Protein 2LV4 (pdb70)

Nearest PDB structures (foldseek):
  2lv4-assembly1_A  TM=7.568E-01  e=3.515E-23  Salmonella enterica subsp. enterica serovar Typhimurium str. LT2
  4exk-assembly1_A-2  TM=9.030E-01  e=3.661E-14  Escherichia coli K-12
  3m86-assembly2_B  TM=4.401E-01  e=3.400E-02  Entamoeba histolytica HM-1:IMSS
  8glv-assembly1_Lm  TM=4.628E-01  e=3.043E-01  Chlamydomonas reinhardtii
  8cte-assembly1_X  TM=4.285E-01  e=3.389E+00  Homo sapiens

Solvent-accessible surface area: 11473 Å² total; per-residue (Å²): 106,138,165,79,86,56,108,176,167,175,163,133,127,196,144,100,120,101,164,92,112,102,121,68,223,124,123,132,112,117,143,100,152,160,146,128,87,108,114,125,45,113,117,69,84,26,10,23,121,106,15,90,38,66,34,136,101,55,69,0,33,77,68,72,46,0,52,1,57,1,41,0,59,6,113,115,25,59,68,12,80,90,29,102,19,69,59,67,42,46,160,162,13,163,121,6,84,38,70,66,20,118,45,111,108,55,147,40,76,0,55,8,15,1,70,0,37,0,135,34,108,11,80,49,167,1,43,0,23,1,73,5,30,190,88,51,100,44,97,8,52,1,91,0,150,131

Radius of gyration: 35.96 Å; Cα contacts (8 Å, |Δi|>4): 266; chains: 1; bounding box: 91×27×99 Å

Organism: Salmonella typhimurium (strain LT2 / SGSC1412 / ATCC 700720) (NCBI:txid99287)

Sequence (146 aa):
GPLGSGSKIKLEIYNETDMASASGYTPVPSVSEFQYIETETISNTPSPDLTVMSIDKSVLSPGESATITTIVKDIDGNPVNEVHINKTVARENLKGLWDYGPLKKENVPGKYTQVITYRGHSNERIDISFKYAMSFTKEISIRGRLGPLGSGSKIKLEIYNETDMASASGYTPVPSVSEFQYIETETISNTPSPDLTVMSIDKSVLSPGESATITTIVKDIDGNPVNEVHINKTVARENLKGLWDYGPLKKENVPGKYTQVITYRGHSNERIDISFKYAMSFTKEISIRGRLGPLGSGSKIKLEIYNETDMASASGYTPVPSVSEFQYIETETISNTPSPDLTVMSIDKSVLSPGESATITTIVKDIDGNPVNEVHINKTVARENLKGLWDYGPLKKENVPGKYTQVITYRGHSNERIDISFKYAMSFTKEISIRGRLGPLGSGSKIKLEIYNETDMASASGYTPVPSVSEFQYIETETISNTPSPDLTVMSIDKSVLSPGESATITTIVKDIDGNPVNEVHINKTVARENLKGLWDYGPLKKENVPGKYTQVITYRGHSNERIDISFKYAMSFTKEISIRGRLGPLGSGSKIKLEIYNETDMASASGYTPVPSVSEFQYIETETISNTPSPDLTVMSIDKSVLSPGESATITTIVKDIDGNPVNEVHINKTVARENLKGLWDYGPLKKENVPGKYTQVITYRGHSNERIDISFKYAMSFTKEISIRGRLGPLGSGSKIKLEIYNETDMASASGYTPVPSVSEFQYIETETISNTPSPDLTVMSIDKSVLSPGESATITTIVKDIDGNPVNEVHINKTVARENLKGLWDYGPLKKENVPGKYTQVITYRGHSNERIDISFKYAMSFTKEISIRGRLGPLGSGSKIKLEIYNETDMASASGYTPVPSVSEFQYIETETISNTPSPDLTVMSIDKSVLSPGESATITTIVKDIDGNPVNEVHINKTVARENLKGLWDYGPLKKENVPGKYTQVITYRGHSNERIDISFKYAMSFTKEISIRGRLGPLGSGSKIKLEIYNETDMASASGYTPVPSVSEFQYIETETISNTPSPDLTVMSIDKSVLSPGESATITTIVKDIDGNPVNEVHINKTVARENLKGLWDYGPLKKENVPGKYTQVITYRGHSNERIDISFKYAMSFTKEISIRGRLGPLGSGSKIKLEIYNETDMASASGYTPVPSVSEFQYIETETISNTPSPDLTVMSIDKSVLSPGESATITTIVKDIDGNPVNEVHINKTVARENLKGLWDYGPLKKENVPGKYTQVITYRGHSNERIDISFKYAMSFTKEISIRGRLGPLGSGSKIKLEIYNETDMASASGYTPVPSVSEFQYIETETISNTPSPDLTVMSIDKSVLSPGESATITTIVKDIDGNPVNEVHINKTVARENLKGLWDYGPLKKENVPGKYTQVITYRGHSNERIDISFKYAMSFTKEISIRGRL

Secondary structure (DSSP, 8-state):
-------------S-------------PPP------SSSS-----B-GGG-EEE-----B-TT-EEEEEEE-BBTTS-B------B--EE-S-SSSEEEE---EE-SSSSEEEEEEEEETT---EEEEEEE-STT-EEEEEEEB--

CATH classification: 2.60.40.10

InterPro domains:
  IPR013783 Immunoglobulin-like fold [G3DSA:2.60.40.10] (174-276)
  IPR032262 Zinc-regulated secreted antivirulence protein, C-terminal [PF16583] (132-275)

Structure (mmCIF, N/CA/C/O backbone):
data_2LV4
#
_entry.id   2LV4
#
loop_
_atom_site.group_PDB
_atom_site.id
_atom_site.type_symbol
_atom_site.label_atom_id
_atom_site.label_alt_id
_atom_site.label_comp_id
_atom_site.label_asym_id
_atom_site.label_entity_id
_atom_site.label_seq_id
_atom_site.pdbx_PDB_ins_code
_atom_site.Cartn_x
_atom_site.Cartn_y
_atom_site.Cartn_z
_atom_site.occupancy
_atom_site.B_iso_or_equiv
_atom_site.auth_seq_id
_atom_site.auth_comp_id
_atom_site.auth_asym_id
_atom_site.auth_atom_id
_atom_site.pdbx_PDB_model_num
ATOM 1 N N . GLY A 1 1 ? 85.756 -76.571 -8.399 1.00 55.13 131 GLY A N 1
ATOM 2 C CA . GLY A 1 1 ? 84.901 -75.694 -7.565 1.00 63.44 131 GLY A CA 1
ATOM 3 C C . GLY A 1 1 ? 83.465 -76.170 -7.527 1.00 63.14 131 GLY A C 1
ATOM 4 O O . GLY A 1 1 ? 83.128 -77.163 -8.172 1.00 12.20 131 GLY A O 1
ATOM 10 N N . PRO A 1 2 ? 82.591 -75.482 -6.774 1.00 21.14 132 PRO A N 1
ATOM 11 C CA . PRO A 1 2 ? 81.172 -75.836 -6.685 1.00 52.02 132 PRO A CA 1
ATOM 12 C C . PRO A 1 2 ? 80.403 -75.462 -7.948 1.00 64.21 132 PRO A C 1
ATOM 13 O O . PRO A 1 2 ? 80.081 -74.295 -8.173 1.00 13.32 132 PRO A O 1
ATOM 24 N N . LEU A 1 3 ? 80.129 -76.454 -8.780 1.00 12.13 133 LEU A N 1
ATOM 25 C CA . LEU A 1 3 ? 79.374 -76.237 -10.009 1.00 23.21 133 LEU A CA 1
ATOM 26 C C . LEU A 1 3 ? 78.002 -76.892 -9.904 1.00 54.44 133 LEU A C 1
ATOM 27 O O . LEU A 1 3 ? 77.114 -76.642 -10.724 1.00 51.41 133 LEU A O 1
ATOM 43 N N . GLY A 1 4 ? 77.835 -77.728 -8.887 1.00 62.11 134 GLY A N 1
ATOM 44 C CA . GLY A 1 4 ? 76.574 -78.410 -8.677 1.00 42.12 134 GLY A CA 1
ATOM 45 C C . GLY A 1 4 ? 75.565 -77.535 -7.964 1.00 62.31 134 GLY A C 1
ATOM 46 O O . GLY A 1 4 ? 75.098 -77.872 -6.878 1.00 1.21 134 GLY A O 1
ATOM 50 N N . SER A 1 5 ? 75.240 -76.405 -8.569 1.00 12.51 135 SER A N 1
ATOM 51 C CA . SER A 1 5 ? 74.267 -75.489 -8.005 1.00 43.31 135 SER A CA 1
ATOM 52 C C . SER A 1 5 ? 72.862 -75.879 -8.452 1.00 11.54 135 SER A C 1
ATOM 53 O O . SER A 1 5 ? 72.682 -76.461 -9.521 1.00 11.12 135 SER A O 1
ATOM 61 N N . GLY A 1 6 ? 71.876 -75.566 -7.627 1.00 61.12 136 GLY A N 1
ATOM 62 C CA . GLY A 1 6 ? 70.511 -75.946 -7.921 1.00 63.22 136 GLY A CA 1
ATOM 63 C C . GLY A 1 6 ? 69.869 -75.040 -8.946 1.00 71.41 136 GLY A C 1
ATOM 64 O O . GLY A 1 6 ? 69.353 -75.513 -9.959 1.00 55.43 136 GLY A O 1
ATOM 68 N N . SER A 1 7 ? 69.907 -73.736 -8.679 1.00 73.32 137 SER A N 1
ATOM 69 C CA . SER A 1 7 ? 69.280 -72.742 -9.549 1.00 71.22 137 SER A CA 1
ATOM 70 C C . SER A 1 7 ? 67.774 -72.989 -9.642 1.00 24.53 137 SER A C 1
ATOM 71 O O . SER A 1 7 ? 67.140 -72.713 -10.664 1.00 72.21 137 SER A O 1
ATOM 79 N N . LYS A 1 8 ? 67.208 -73.495 -8.556 1.00 63.04 138 LYS A N 1
ATOM 80 C CA . LYS A 1 8 ? 65.790 -73.806 -8.504 1.00 4.41 138 LYS A CA 1
ATOM 81 C C . LYS A 1 8 ? 64.999 -72.581 -8.069 1.00 72.33 138 LYS A C 1
ATOM 82 O O . LYS A 1 8 ? 65.421 -71.848 -7.173 1.00 70.43 138 LYS A O 1
ATOM 101 N N . ILE A 1 9 ? 63.860 -72.358 -8.704 1.00 60.41 139 ILE A N 1
ATOM 102 C CA . ILE A 1 9 ? 63.017 -71.230 -8.372 1.00 54.34 139 ILE A CA 1
ATOM 103 C C . ILE A 1 9 ? 62.039 -71.629 -7.285 1.00 1.54 139 ILE A C 1
ATOM 104 O O . ILE A 1 9 ? 61.212 -72.528 -7.464 1.00 72.10 139 ILE A O 1
ATOM 120 N N . LYS A 1 10 ? 62.178 -70.976 -6.149 1.00 44.43 140 LYS A N 1
ATOM 121 C CA . LYS A 1 10 ? 61.343 -71.239 -4.987 1.00 63.22 140 LYS A CA 1
ATOM 122 C C . LYS A 1 10 ? 59.885 -70.891 -5.259 1.00 51.54 140 LYS A C 1
ATOM 123 O O . LYS A 1 10 ? 59.519 -69.717 -5.338 1.00 23.00 140 LYS A O 1
ATOM 142 N N . LEU A 1 11 ? 59.065 -71.918 -5.411 1.00 30.14 141 LEU A N 1
ATOM 143 C CA . LEU A 1 11 ? 57.632 -71.739 -5.552 1.00 11.14 141 LEU A CA 1
ATOM 144 C C . LEU A 1 11 ? 57.053 -71.389 -4.186 1.00 71.41 141 LEU A C 1
ATOM 145 O O . LEU A 1 11 ? 57.095 -72.201 -3.261 1.00 1.43 141 LEU A O 1
ATOM 161 N N . GLU A 1 12 ? 56.544 -70.177 -4.053 1.00 51.41 142 GLU A N 1
ATOM 162 C CA . GLU A 1 12 ? 56.024 -69.715 -2.779 1.00 70.42 142 GLU A CA 1
ATOM 163 C C . GLU A 1 12 ? 54.522 -69.476 -2.857 1.00 31.14 142 GLU A C 1
ATOM 164 O O . GLU A 1 12 ? 53.948 -69.398 -3.947 1.00 52.14 142 GLU A O 1
ATOM 176 N N . ILE A 1 13 ? 53.896 -69.352 -1.698 1.00 13.31 143 ILE A N 1
ATOM 177 C CA . ILE A 1 13 ? 52.454 -69.184 -1.616 1.00 51.44 143 ILE A CA 1
ATOM 178 C C . ILE A 1 13 ? 52.108 -67.702 -1.518 1.00 71.41 143 ILE A C 1
ATOM 179 O O . ILE A 1 13 ? 52.719 -66.968 -0.742 1.00 32.13 143 ILE A O 1
ATOM 195 N N . TYR A 1 14 ? 51.142 -67.261 -2.308 1.00 64.13 144 TYR A N 1
ATOM 196 C CA . TYR A 1 14 ? 50.724 -65.870 -2.274 1.00 15.40 144 TYR A CA 1
ATOM 197 C C . TYR A 1 14 ? 49.491 -65.700 -1.396 1.00 0.12 144 TYR A C 1
ATOM 198 O O . TYR A 1 14 ? 48.459 -66.315 -1.644 1.00 72.35 144 TYR A O 1
ATOM 216 N N . ASN A 1 15 ? 49.637 -64.854 -0.376 1.00 34.22 145 ASN A N 1
ATOM 217 C CA . ASN A 1 15 ? 48.588 -64.556 0.605 1.00 25.24 145 ASN A CA 1
ATOM 218 C C . ASN A 1 15 ? 47.783 -65.791 1.001 1.00 63.03 145 ASN A C 1
ATOM 219 O O . ASN A 1 15 ? 46.769 -66.113 0.383 1.00 72.41 145 ASN A O 1
ATOM 230 N N . GLU A 1 16 ? 48.225 -66.468 2.050 1.00 44.03 146 GLU A N 1
ATOM 231 C CA . GLU A 1 16 ? 47.592 -67.697 2.490 1.00 50.51 146 GLU A CA 1
ATOM 232 C C . GLU A 1 16 ? 46.701 -67.401 3.682 1.00 24.32 146 GLU A C 1
ATOM 233 O O . GLU A 1 16 ? 46.157 -68.315 4.298 1.00 62.51 146 GLU A O 1
ATOM 245 N N . THR A 1 17 ? 46.570 -66.098 3.980 1.00 11.43 147 THR A N 1
ATOM 246 C CA . THR A 1 17 ? 45.849 -65.603 5.145 1.00 61.51 147 THR A CA 1
ATOM 247 C C . THR A 1 17 ? 46.183 -66.444 6.373 1.00 50.42 147 THR A C 1
ATOM 248 O O . THR A 1 17 ? 45.303 -66.885 7.122 1.00 45.23 147 THR A O 1
ATOM 259 N N . ASP A 1 18 ? 47.488 -66.649 6.565 1.00 32.23 148 ASP A N 1
ATOM 260 C CA . ASP A 1 18 ? 48.000 -67.456 7.663 1.00 15.35 148 ASP A CA 1
ATOM 261 C C . ASP A 1 18 ? 47.482 -66.943 8.999 1.00 71.33 148 ASP A C 1
ATOM 262 O O . ASP A 1 18 ? 47.064 -67.719 9.857 1.00 42.44 148 ASP A O 1
ATOM 271 N N . MET A 1 19 ? 47.494 -65.628 9.151 1.00 10.40 149 MET A N 1
ATOM 272 C CA . MET A 1 19 ? 47.056 -64.993 10.386 1.00 12.00 149 MET A CA 1
ATOM 273 C C . MET A 1 19 ? 45.560 -65.184 10.581 1.00 72.44 149 MET A C 1
ATOM 274 O O . MET A 1 19 ? 44.782 -65.090 9.631 1.00 51.25 149 MET A O 1
ATOM 288 N N . ALA A 1 20 ? 45.164 -65.448 11.815 1.00 11.21 150 ALA A N 1
ATOM 289 C CA . ALA A 1 20 ? 43.782 -65.735 12.132 1.00 63.12 150 ALA A CA 1
ATOM 290 C C . ALA A 1 20 ? 43.350 -64.926 13.340 1.00 24.54 150 ALA A C 1
ATOM 291 O O . ALA A 1 20 ? 43.850 -65.130 14.447 1.00 63.03 150 ALA A O 1
ATOM 298 N N . SER A 1 21 ? 42.465 -63.975 13.098 1.00 53.30 151 SER A N 1
ATOM 299 C CA . SER A 1 21 ? 41.853 -63.190 14.160 1.00 3.33 151 SER A CA 1
ATOM 300 C C . SER A 1 21 ? 41.269 -64.107 15.235 1.00 74.32 151 SER A C 1
ATOM 301 O O . SER A 1 21 ? 40.623 -65.109 14.926 1.00 64.33 151 SER A O 1
ATOM 309 N N . ALA A 1 22 ? 41.510 -63.769 16.490 1.00 71.34 152 ALA A N 1
ATOM 310 C CA . ALA A 1 22 ? 41.157 -64.652 17.592 1.00 64.04 152 ALA A CA 1
ATOM 311 C C . ALA A 1 22 ? 39.700 -64.483 18.008 1.00 43.32 152 ALA A C 1
ATOM 312 O O . ALA A 1 22 ? 39.344 -63.508 18.671 1.00 15.33 152 ALA A O 1
ATOM 319 N N . SER A 1 23 ? 38.864 -65.429 17.606 1.00 74.22 153 SER A N 1
ATOM 320 C CA . SER A 1 23 ? 37.475 -65.458 18.037 1.00 4.51 153 SER A CA 1
ATOM 321 C C . SER A 1 23 ? 37.388 -66.050 19.441 1.00 62.52 153 SER A C 1
ATOM 322 O O . SER A 1 23 ? 37.474 -67.268 19.618 1.00 63.12 153 SER A O 1
ATOM 330 N N . GLY A 1 24 ? 37.239 -65.186 20.439 1.00 51.32 154 GLY A N 1
ATOM 331 C CA . GLY A 1 24 ? 37.257 -65.641 21.813 1.00 33.42 154 GLY A CA 1
ATOM 332 C C . GLY A 1 24 ? 36.179 -65.006 22.660 1.00 2.05 154 GLY A C 1
ATOM 333 O O . GLY A 1 24 ? 36.418 -64.652 23.813 1.00 54.32 154 GLY A O 1
ATOM 337 N N . TYR A 1 25 ? 34.995 -64.841 22.094 1.00 23.04 155 TYR A N 1
ATOM 338 C CA . TYR A 1 25 ? 33.866 -64.324 22.853 1.00 45.11 155 TYR A CA 1
ATOM 339 C C . TYR A 1 25 ? 32.728 -65.330 22.877 1.00 52.34 155 TYR A C 1
ATOM 340 O O . TYR A 1 25 ? 32.594 -66.155 21.971 1.00 24.32 155 TYR A O 1
ATOM 358 N N . THR A 1 26 ? 31.922 -65.263 23.926 1.00 2.24 156 THR A N 1
ATOM 359 C CA . THR A 1 26 ? 30.863 -66.231 24.144 1.00 44.34 156 THR A CA 1
ATOM 360 C C . THR A 1 26 ? 29.484 -65.591 24.000 1.00 74.34 156 THR A C 1
ATOM 361 O O . THR A 1 26 ? 29.354 -64.363 24.041 1.00 50.03 156 THR A O 1
ATOM 372 N N . PRO A 1 27 ? 28.441 -66.417 23.799 1.00 34.21 157 PRO A N 1
ATOM 373 C CA . PRO A 1 27 ? 27.053 -65.958 23.824 1.00 14.14 157 PRO A CA 1
ATOM 374 C C . PRO A 1 27 ? 26.597 -65.646 25.249 1.00 1.21 157 PRO A C 1
ATOM 375 O O . PRO A 1 27 ? 27.375 -65.767 26.200 1.00 72.42 157 PRO A O 1
ATOM 386 N N . VAL A 1 28 ? 25.342 -65.254 25.408 1.00 61.41 158 VAL A N 1
ATOM 387 C CA . VAL A 1 28 ? 24.826 -64.903 26.723 1.00 20.10 158 VAL A CA 1
ATOM 388 C C . VAL A 1 28 ? 24.554 -66.156 27.552 1.00 73.44 158 VAL A C 1
ATOM 389 O O . VAL A 1 28 ? 24.268 -67.227 27.006 1.00 70.40 158 VAL A O 1
ATOM 402 N N . PRO A 1 29 ? 24.679 -66.048 28.881 1.00 1.11 159 PRO A N 1
ATOM 403 C CA . PRO A 1 29 ? 24.344 -67.137 29.799 1.00 34.35 159 PRO A CA 1
ATOM 404 C C . PRO A 1 29 ? 22.843 -67.402 29.826 1.00 21.23 159 PRO A C 1
ATOM 405 O O . PRO A 1 29 ? 22.041 -66.473 29.716 1.00 24.51 159 PRO A O 1
ATOM 416 N N . SER A 1 30 ? 22.471 -68.667 29.954 1.00 5.43 160 SER A N 1
ATOM 417 C CA . SER A 1 30 ? 21.069 -69.055 30.015 1.00 4.30 160 SER A CA 1
ATOM 418 C C . SER A 1 30 ? 20.379 -68.364 31.192 1.00 12.33 160 SER A C 1
ATOM 419 O O . SER A 1 30 ? 20.963 -68.218 32.266 1.00 53.43 160 SER A O 1
ATOM 427 N N . VAL A 1 31 ? 19.142 -67.934 30.984 1.00 51.42 161 VAL A N 1
ATOM 428 C CA . VAL A 1 31 ? 18.422 -67.178 31.988 1.00 14.43 161 VAL A CA 1
ATOM 429 C C . VAL A 1 31 ? 17.349 -68.034 32.652 1.00 33.31 161 VAL A C 1
ATOM 430 O O . VAL A 1 31 ? 17.445 -69.261 32.677 1.00 42.03 161 VAL A O 1
ATOM 443 N N . SER A 1 32 ? 16.330 -67.376 33.174 1.00 1.42 162 SER A N 1
ATOM 444 C CA . SER A 1 32 ? 15.274 -68.044 33.920 1.00 43.43 162 SER A CA 1
ATOM 445 C C . SER A 1 32 ? 13.912 -67.691 33.324 1.00 23.34 162 SER A C 1
ATOM 446 O O . SER A 1 32 ? 13.832 -67.139 32.223 1.00 45.24 162 SER A O 1
ATOM 454 N N . GLU A 1 33 ? 12.850 -68.003 34.051 1.00 55.10 163 GLU A N 1
ATOM 455 C CA . GLU A 1 33 ? 11.499 -67.707 33.606 1.00 52.54 163 GLU A CA 1
ATOM 456 C C . GLU A 1 33 ? 10.555 -67.601 34.798 1.00 53.21 163 GLU A C 1
ATOM 457 O O . GLU A 1 33 ? 10.972 -67.796 35.943 1.00 23.50 163 GLU A O 1
ATOM 469 N N . PHE A 1 34 ? 9.291 -67.286 34.529 1.00 43.32 164 PHE A N 1
ATOM 470 C CA . PHE A 1 34 ? 8.318 -67.034 35.591 1.00 11.52 164 PHE A CA 1
ATOM 471 C C . PHE A 1 34 ? 7.962 -68.302 36.370 1.00 1.22 164 PHE A C 1
ATOM 472 O O . PHE A 1 34 ? 8.226 -69.422 35.926 1.00 63.14 164 PHE A O 1
ATOM 489 N N . GLN A 1 35 ? 7.346 -68.107 37.530 1.00 41.40 165 GLN A N 1
ATOM 490 C CA . GLN A 1 35 ? 7.079 -69.191 38.470 1.00 74.42 165 GLN A CA 1
ATOM 491 C C . GLN A 1 35 ? 5.573 -69.400 38.650 1.00 64.15 165 GLN A C 1
ATOM 492 O O . GLN A 1 35 ? 4.789 -68.462 38.499 1.00 43.33 165 GLN A O 1
ATOM 506 N N . TYR A 1 36 ? 5.172 -70.629 38.957 1.00 2.14 166 TYR A N 1
ATOM 507 C CA . TYR A 1 36 ? 3.772 -70.923 39.244 1.00 43.25 166 TYR A CA 1
ATOM 508 C C . TYR A 1 36 ? 3.581 -71.255 40.715 1.00 74.12 166 TYR A C 1
ATOM 509 O O . TYR A 1 36 ? 4.512 -71.145 41.510 1.00 61.52 166 TYR A O 1
ATOM 527 N N . ILE A 1 37 ? 2.356 -71.655 41.061 1.00 50.32 167 ILE A N 1
ATOM 528 C CA . ILE A 1 37 ? 2.015 -72.050 42.434 1.00 70.04 167 ILE A CA 1
ATOM 529 C C . ILE A 1 37 ? 2.164 -70.858 43.385 1.00 33.44 167 ILE A C 1
ATOM 530 O O . ILE A 1 37 ? 2.304 -70.988 44.600 1.00 13.34 167 ILE A O 1
ATOM 546 N N . GLU A 1 38 ? 2.054 -69.688 42.807 1.00 21.30 168 GLU A N 1
ATOM 547 C CA . GLU A 1 38 ? 2.220 -68.443 43.540 1.00 24.35 168 GLU A CA 1
ATOM 548 C C . GLU A 1 38 ? 0.865 -67.920 43.988 1.00 14.33 168 GLU A C 1
ATOM 549 O O . GLU A 1 38 ? 0.751 -67.185 44.967 1.00 42.14 168 GLU A O 1
ATOM 561 N N . THR A 1 39 ? -0.153 -68.333 43.260 1.00 15.32 169 THR A N 1
ATOM 562 C CA . THR A 1 39 ? -1.522 -67.942 43.524 1.00 13.31 169 THR A CA 1
ATOM 563 C C . THR A 1 39 ? -2.432 -69.134 43.259 1.00 71.03 169 THR A C 1
ATOM 564 O O . THR A 1 39 ? -3.245 -69.527 44.097 1.00 22.55 169 THR A O 1
ATOM 575 N N . GLU A 1 40 ? -2.244 -69.725 42.089 1.00 73.30 170 GLU A N 1
ATOM 576 C CA . GLU A 1 40 ? -2.994 -70.899 41.669 1.00 43.11 170 GLU A CA 1
ATOM 577 C C . GLU A 1 40 ? -2.250 -72.176 42.055 1.00 20.34 170 GLU A C 1
ATOM 578 O O . GLU A 1 40 ? -2.078 -73.088 41.244 1.00 30.42 170 GLU A O 1
ATOM 590 N N . THR A 1 41 ? -1.803 -72.212 43.305 1.00 32.00 171 THR A N 1
ATOM 591 C CA . THR A 1 41 ? -1.103 -73.361 43.872 1.00 2.23 171 THR A CA 1
ATOM 592 C C . THR A 1 41 ? -1.862 -74.672 43.652 1.00 75.11 171 THR A C 1
ATOM 593 O O . THR A 1 41 ? -3.087 -74.689 43.486 1.00 2.31 171 THR A O 1
ATOM 604 N N . ILE A 1 42 ? -1.115 -75.765 43.657 1.00 61.33 172 ILE A N 1
ATOM 605 C CA . ILE A 1 42 ? -1.667 -77.087 43.407 1.00 24.00 172 ILE A CA 1
ATOM 606 C C . ILE A 1 42 ? -1.822 -77.853 44.722 1.00 72.24 172 ILE A C 1
ATOM 607 O O . ILE A 1 42 ? -1.109 -77.587 45.689 1.00 25.45 172 ILE A O 1
ATOM 623 N N . SER A 1 43 ? -2.754 -78.794 44.768 1.00 72.20 173 SER A N 1
ATOM 624 C CA . SER A 1 43 ? -2.967 -79.577 45.968 1.00 1.54 173 SER A CA 1
ATOM 625 C C . SER A 1 43 ? -2.013 -80.766 45.996 1.00 23.04 173 SER A C 1
ATOM 626 O O . SER A 1 43 ? -2.410 -81.916 45.809 1.00 43.45 173 SER A O 1
ATOM 634 N N . ASN A 1 44 ? -0.741 -80.458 46.167 1.00 23.23 174 ASN A N 1
ATOM 635 C CA . ASN A 1 44 ? 0.302 -81.479 46.257 1.00 53.14 174 ASN A CA 1
ATOM 636 C C . ASN A 1 44 ? 0.337 -82.121 47.642 1.00 42.41 174 ASN A C 1
ATOM 637 O O . ASN A 1 44 ? -0.617 -82.031 48.414 1.00 15.32 174 ASN A O 1
ATOM 648 N N . THR A 1 45 ? 1.451 -82.771 47.943 1.00 65.45 175 THR A N 1
ATOM 649 C CA . THR A 1 45 ? 1.640 -83.428 49.220 1.00 33.42 175 THR A CA 1
ATOM 650 C C . THR A 1 45 ? 2.710 -82.717 50.040 1.00 63.31 175 THR A C 1
ATOM 651 O O . THR A 1 45 ? 3.783 -82.401 49.518 1.00 4.23 175 THR A O 1
ATOM 662 N N . PRO A 1 46 ? 2.417 -82.420 51.314 1.00 71.50 176 PRO A N 1
ATOM 663 C CA . PRO A 1 46 ? 3.388 -81.854 52.242 1.00 11.32 176 PRO A CA 1
ATOM 664 C C . PRO A 1 46 ? 4.193 -82.934 52.968 1.00 41.12 176 PRO A C 1
ATOM 665 O O . PRO A 1 46 ? 3.848 -84.119 52.923 1.00 63.24 176 PRO A O 1
ATOM 676 N N . SER A 1 47 ? 5.270 -82.524 53.621 1.00 3.42 177 SER A N 1
ATOM 677 C CA . SER A 1 47 ? 6.076 -83.425 54.431 1.00 44.22 177 SER A CA 1
ATOM 678 C C . SER A 1 47 ? 6.904 -82.609 55.410 1.00 44.22 177 SER A C 1
ATOM 679 O O . SER A 1 47 ? 7.743 -81.803 55.004 1.00 32.14 177 SER A O 1
ATOM 687 N N . PRO A 1 48 ? 6.696 -82.815 56.714 1.00 50.04 178 PRO A N 1
ATOM 688 C CA . PRO A 1 48 ? 7.300 -81.985 57.743 1.00 73.13 178 PRO A CA 1
ATOM 689 C C . PRO A 1 48 ? 8.770 -82.317 57.980 1.00 70.22 178 PRO A C 1
ATOM 690 O O . PRO A 1 48 ? 9.428 -81.695 58.814 1.00 1.12 178 PRO A O 1
ATOM 701 N N . ASP A 1 49 ? 9.289 -83.276 57.220 1.00 12.45 179 ASP A N 1
ATOM 702 C CA . ASP A 1 49 ? 10.700 -83.646 57.295 1.00 45.05 179 ASP A CA 1
ATOM 703 C C . ASP A 1 49 ? 11.569 -82.469 56.883 1.00 72.01 179 ASP A C 1
ATOM 704 O O . ASP A 1 49 ? 12.669 -82.275 57.405 1.00 11.12 179 ASP A O 1
ATOM 713 N N . LEU A 1 50 ? 11.058 -81.688 55.940 1.00 40.01 180 LEU A N 1
ATOM 714 C CA . LEU A 1 50 ? 11.750 -80.501 55.455 1.00 2.01 180 LEU A CA 1
ATOM 715 C C . LEU A 1 50 ? 11.112 -79.258 56.060 1.00 61.24 180 LEU A C 1
ATOM 716 O O . LEU A 1 50 ? 11.401 -78.129 55.663 1.00 35.44 180 LEU A O 1
ATOM 732 N N . THR A 1 51 ? 10.243 -79.493 57.028 1.00 10.45 181 THR A N 1
ATOM 733 C CA . THR A 1 51 ? 9.503 -78.439 57.684 1.00 0.21 181 THR A CA 1
ATOM 734 C C . THR A 1 51 ? 10.158 -78.025 58.991 1.00 3.53 181 THR A C 1
ATOM 735 O O . THR A 1 51 ? 10.670 -78.858 59.738 1.00 15.24 181 THR A O 1
ATOM 746 N N . VAL A 1 52 ? 10.126 -76.733 59.262 1.00 51.33 182 VAL A N 1
ATOM 747 C CA . VAL A 1 52 ? 10.669 -76.213 60.499 1.00 31.44 182 VAL A CA 1
ATOM 748 C C . VAL A 1 52 ? 9.529 -75.755 61.402 1.00 51.23 182 VAL A C 1
ATOM 749 O O . VAL A 1 52 ? 9.011 -74.644 61.287 1.00 43.41 182 VAL A O 1
ATOM 762 N N . MET A 1 53 ? 9.093 -76.662 62.258 1.00 15.33 183 MET A N 1
ATOM 763 C CA . MET A 1 53 ? 8.023 -76.380 63.201 1.00 11.25 183 MET A CA 1
ATOM 764 C C . MET A 1 53 ? 8.518 -76.571 64.619 1.00 2.55 183 MET A C 1
ATOM 765 O O . MET A 1 53 ? 8.527 -77.679 65.154 1.00 53.14 183 MET A O 1
ATOM 779 N N . SER A 1 54 ? 8.961 -75.488 65.220 1.00 33.42 184 SER A N 1
ATOM 780 C CA . SER A 1 54 ? 9.561 -75.559 66.536 1.00 13.40 184 SER A CA 1
ATOM 781 C C . SER A 1 54 ? 9.294 -74.293 67.334 1.00 52.43 184 SER A C 1
ATOM 782 O O . SER A 1 54 ? 8.737 -73.316 66.828 1.00 70.53 184 SER A O 1
ATOM 790 N N . ILE A 1 55 ? 9.684 -74.337 68.591 1.00 44.33 185 ILE A N 1
ATOM 791 C CA . ILE A 1 55 ? 9.640 -73.186 69.465 1.00 32.43 185 ILE A CA 1
ATOM 792 C C . ILE A 1 55 ? 10.825 -73.242 70.413 1.00 51.02 185 ILE A C 1
ATOM 793 O O . ILE A 1 55 ? 11.034 -74.243 71.102 1.00 3.35 185 ILE A O 1
ATOM 809 N N . ASP A 1 56 ? 11.612 -72.181 70.436 1.00 53.21 186 ASP A N 1
ATOM 810 C CA . ASP A 1 56 ? 12.810 -72.160 71.250 1.00 60.44 186 ASP A CA 1
ATOM 811 C C . ASP A 1 56 ? 12.635 -71.184 72.390 1.00 73.32 186 ASP A C 1
ATOM 812 O O . ASP A 1 56 ? 13.174 -70.077 72.367 1.00 23.13 186 ASP A O 1
ATOM 821 N N . LYS A 1 57 ? 11.810 -71.587 73.347 1.00 42.32 187 LYS A N 1
ATOM 822 C CA . LYS A 1 57 ? 11.533 -70.791 74.532 1.00 54.30 187 LYS A CA 1
ATOM 823 C C . LYS A 1 57 ? 10.563 -71.513 75.460 1.00 5.44 187 LYS A C 1
ATOM 824 O O . LYS A 1 57 ? 9.345 -71.394 75.341 1.00 11.34 187 LYS A O 1
ATOM 843 N N . SER A 1 58 ? 11.114 -72.288 76.372 1.00 44.12 188 SER A N 1
ATOM 844 C CA . SER A 1 58 ? 10.317 -72.970 77.373 1.00 5.21 188 SER A CA 1
ATOM 845 C C . SER A 1 58 ? 10.255 -72.121 78.637 1.00 50.33 188 SER A C 1
ATOM 846 O O . SER A 1 58 ? 10.640 -72.552 79.722 1.00 60.53 188 SER A O 1
ATOM 854 N N . VAL A 1 59 ? 9.760 -70.909 78.463 1.00 35.23 189 VAL A N 1
ATOM 855 C CA . VAL A 1 59 ? 9.694 -69.911 79.523 1.00 62.05 189 VAL A CA 1
ATOM 856 C C . VAL A 1 59 ? 8.519 -68.984 79.243 1.00 21.32 189 VAL A C 1
ATOM 857 O O . VAL A 1 59 ? 8.447 -68.380 78.174 1.00 22.31 189 VAL A O 1
ATOM 870 N N . LEU A 1 60 ? 7.596 -68.884 80.181 1.00 14.42 190 LEU A N 1
ATOM 871 C CA . LEU A 1 60 ? 6.429 -68.038 79.994 1.00 24.54 190 LEU A CA 1
ATOM 872 C C . LEU A 1 60 ? 6.172 -67.213 81.228 1.00 32.33 190 LEU A C 1
ATOM 873 O O . LEU A 1 60 ? 5.805 -67.735 82.277 1.00 73.42 190 LEU A O 1
ATOM 889 N N . SER A 1 61 ? 6.358 -65.929 81.078 1.00 11.12 191 SER A N 1
ATOM 890 C CA . SER A 1 61 ? 6.183 -65.002 82.164 1.00 35.02 191 SER A CA 1
ATOM 891 C C . SER A 1 61 ? 4.790 -64.401 82.129 1.00 25.34 191 SER A C 1
ATOM 892 O O . SER A 1 61 ? 4.203 -64.240 81.055 1.00 0.14 191 SER A O 1
ATOM 900 N N . PRO A 1 62 ? 4.244 -64.058 83.301 1.00 10.42 192 PRO A N 1
ATOM 901 C CA . PRO A 1 62 ? 2.939 -63.413 83.401 1.00 12.13 192 PRO A CA 1
ATOM 902 C C . PRO A 1 62 ? 2.911 -62.081 82.657 1.00 62.03 192 PRO A C 1
ATOM 903 O O . PRO A 1 62 ? 3.413 -61.068 83.151 1.00 63.35 192 PRO A O 1
ATOM 914 N N . GLY A 1 63 ? 2.361 -62.100 81.452 1.00 45.41 193 GLY A N 1
ATOM 915 C CA . GLY A 1 63 ? 2.280 -60.892 80.661 1.00 32.44 193 GLY A CA 1
ATOM 916 C C . GLY A 1 63 ? 2.792 -61.085 79.248 1.00 64.33 193 GLY A C 1
ATOM 917 O O . GLY A 1 63 ? 2.429 -60.329 78.346 1.00 35.02 193 GLY A O 1
ATOM 921 N N . GLU A 1 64 ? 3.631 -62.095 79.040 1.00 11.51 194 GLU A N 1
ATOM 922 C CA . GLU A 1 64 ? 4.177 -62.349 77.712 1.00 52.43 194 GLU A CA 1
ATOM 923 C C . GLU A 1 64 ? 3.469 -63.535 77.065 1.00 11.31 194 GLU A C 1
ATOM 924 O O . GLU A 1 64 ? 2.583 -64.144 77.667 1.00 22.50 194 GLU A O 1
ATOM 936 N N . SER A 1 65 ? 3.861 -63.853 75.843 1.00 24.32 195 SER A N 1
ATOM 937 C CA . SER A 1 65 ? 3.319 -65.002 75.142 1.00 21.24 195 SER A CA 1
ATOM 938 C C . SER A 1 65 ? 4.394 -65.664 74.296 1.00 33.44 195 SER A C 1
ATOM 939 O O . SER A 1 65 ? 5.307 -64.998 73.805 1.00 33.44 195 SER A O 1
ATOM 947 N N . ALA A 1 66 ? 4.293 -66.973 74.142 1.00 32.31 196 ALA A N 1
ATOM 948 C CA . ALA A 1 66 ? 5.212 -67.708 73.293 1.00 33.13 196 ALA A CA 1
ATOM 949 C C . ALA A 1 66 ? 4.560 -68.006 71.952 1.00 45.40 196 ALA A C 1
ATOM 950 O O . ALA A 1 66 ? 3.431 -68.493 71.892 1.00 33.02 196 ALA A O 1
ATOM 957 N N . THR A 1 67 ? 5.265 -67.690 70.881 1.00 53.23 197 THR A N 1
ATOM 958 C CA . THR A 1 67 ? 4.762 -67.937 69.545 1.00 62.13 197 THR A CA 1
ATOM 959 C C . THR A 1 67 ? 5.479 -69.129 68.923 1.00 1.41 197 THR A C 1
ATOM 960 O O . THR A 1 67 ? 6.691 -69.089 68.697 1.00 3.44 197 THR A O 1
ATOM 971 N N . ILE A 1 68 ? 4.737 -70.197 68.670 1.00 72.13 198 ILE A N 1
ATOM 972 C CA . ILE A 1 68 ? 5.312 -71.380 68.058 1.00 62.13 198 ILE A CA 1
ATOM 973 C C . ILE A 1 68 ? 5.407 -71.170 66.556 1.00 64.33 198 ILE A C 1
ATOM 974 O O . ILE A 1 68 ? 4.450 -70.727 65.922 1.00 23.42 198 ILE A O 1
ATOM 990 N N . THR A 1 69 ? 6.567 -71.468 65.996 1.00 31.24 199 THR A N 1
ATOM 991 C CA . THR A 1 69 ? 6.821 -71.207 64.595 1.00 11.12 199 THR A CA 1
ATOM 992 C C . THR A 1 69 ? 6.831 -72.506 63.793 1.00 55.50 199 THR A C 1
ATOM 993 O O . THR A 1 69 ? 7.748 -73.318 63.917 1.00 1.40 199 THR A O 1
ATOM 1004 N N . THR A 1 70 ? 5.796 -72.705 62.994 1.00 73.11 200 THR A N 1
ATOM 1005 C CA . THR A 1 70 ? 5.693 -73.892 62.160 1.00 32.31 200 THR A CA 1
ATOM 1006 C C . THR A 1 70 ? 5.643 -73.524 60.687 1.00 64.35 200 THR A C 1
ATOM 1007 O O . THR A 1 70 ? 4.687 -72.901 60.231 1.00 11.31 200 THR A O 1
ATOM 1018 N N . ILE A 1 71 ? 6.682 -73.899 59.950 1.00 54.11 201 ILE A N 1
ATOM 1019 C CA . ILE A 1 71 ? 6.717 -73.653 58.513 1.00 50.04 201 ILE A CA 1
ATOM 1020 C C . ILE A 1 71 ? 6.593 -74.959 57.747 1.00 71.13 201 ILE A C 1
ATOM 1021 O O . ILE A 1 71 ? 7.555 -75.723 57.615 1.00 22.11 201 ILE A O 1
ATOM 1037 N N . VAL A 1 72 ? 5.412 -75.208 57.239 1.00 33.24 202 VAL A N 1
ATOM 1038 C CA . VAL A 1 72 ? 5.135 -76.464 56.563 1.00 43.43 202 VAL A CA 1
ATOM 1039 C C . VAL A 1 72 ? 5.688 -76.435 55.134 1.00 2.12 202 VAL A C 1
ATOM 1040 O O . VAL A 1 72 ? 5.588 -75.427 54.432 1.00 70.23 202 VAL A O 1
ATOM 1053 N N . LYS A 1 73 ? 6.271 -77.548 54.726 1.00 41.33 203 LYS A N 1
ATOM 1054 C CA . LYS A 1 73 ? 6.908 -77.679 53.428 1.00 74.34 203 LYS A CA 1
ATOM 1055 C C . LYS A 1 73 ? 6.401 -78.947 52.754 1.00 51.14 203 LYS A C 1
ATOM 1056 O O . LYS A 1 73 ? 5.901 -79.849 53.429 1.00 11.21 203 LYS A O 1
ATOM 1075 N N . ASP A 1 74 ? 6.517 -79.021 51.438 1.00 21.20 204 ASP A N 1
ATOM 1076 C CA . ASP A 1 74 ? 6.075 -80.204 50.712 1.00 35.35 204 ASP A CA 1
ATOM 1077 C C . ASP A 1 74 ? 7.118 -81.299 50.771 1.00 2.41 204 ASP A C 1
ATOM 1078 O O . ASP A 1 74 ? 8.241 -81.087 51.228 1.00 1.43 204 ASP A O 1
ATOM 1087 N N . ILE A 1 75 ? 6.749 -82.456 50.250 1.00 61.53 205 ILE A N 1
ATOM 1088 C CA . ILE A 1 75 ? 7.660 -83.585 50.151 1.00 12.02 205 ILE A CA 1
ATOM 1089 C C . ILE A 1 75 ? 8.779 -83.270 49.157 1.00 2.41 205 ILE A C 1
ATOM 1090 O O . ILE A 1 75 ? 9.859 -83.854 49.203 1.00 10.11 205 ILE A O 1
ATOM 1106 N N . ASP A 1 76 ? 8.508 -82.323 48.267 1.00 14.21 206 ASP A N 1
ATOM 1107 C CA . ASP A 1 76 ? 9.491 -81.888 47.285 1.00 22.22 206 ASP A CA 1
ATOM 1108 C C . ASP A 1 76 ? 10.257 -80.677 47.812 1.00 31.53 206 ASP A C 1
ATOM 1109 O O . ASP A 1 76 ? 11.263 -80.262 47.236 1.00 21.22 206 ASP A O 1
ATOM 1118 N N . GLY A 1 77 ? 9.786 -80.134 48.932 1.00 33.03 207 GLY A N 1
ATOM 1119 C CA . GLY A 1 77 ? 10.457 -79.007 49.551 1.00 43.43 207 GLY A CA 1
ATOM 1120 C C . GLY A 1 77 ? 9.990 -77.660 49.030 1.00 34.11 207 GLY A C 1
ATOM 1121 O O . GLY A 1 77 ? 10.748 -76.691 49.053 1.00 21.35 207 GLY A O 1
ATOM 1125 N N . ASN A 1 78 ? 8.750 -77.584 48.572 1.00 44.11 208 ASN A N 1
ATOM 1126 C CA . ASN A 1 78 ? 8.196 -76.314 48.107 1.00 3.11 208 ASN A CA 1
ATOM 1127 C C . ASN A 1 78 ? 7.309 -75.708 49.193 1.00 62.51 208 ASN A C 1
ATOM 1128 O O . ASN A 1 78 ? 6.897 -76.409 50.123 1.00 2.41 208 ASN A O 1
ATOM 1139 N N . PRO A 1 79 ? 7.050 -74.390 49.122 1.00 74.41 209 PRO A N 1
ATOM 1140 C CA . PRO A 1 79 ? 6.218 -73.680 50.104 1.00 32.03 209 PRO A CA 1
ATOM 1141 C C . PRO A 1 79 ? 4.753 -74.106 50.063 1.00 24.13 209 PRO A C 1
ATOM 1142 O O . PRO A 1 79 ? 4.048 -73.838 49.090 1.00 54.21 209 PRO A O 1
ATOM 1153 N N . VAL A 1 80 ? 4.306 -74.765 51.127 1.00 40.44 210 VAL A N 1
ATOM 1154 C CA . VAL A 1 80 ? 2.905 -75.147 51.262 1.00 74.25 210 VAL A CA 1
ATOM 1155 C C . VAL A 1 80 ? 2.023 -73.914 51.332 1.00 1.14 210 VAL A C 1
ATOM 1156 O O . VAL A 1 80 ? 2.341 -72.947 52.025 1.00 42.34 210 VAL A O 1
ATOM 1169 N N . ASN A 1 81 ? 0.925 -73.947 50.599 1.00 12.04 211 ASN A N 1
ATOM 1170 C CA . ASN A 1 81 ? -0.068 -72.891 50.673 1.00 44.44 211 ASN A CA 1
ATOM 1171 C C . ASN A 1 81 ? -0.689 -72.851 52.067 1.00 52.30 211 ASN A C 1
ATOM 1172 O O . ASN A 1 81 ? -0.602 -71.837 52.758 1.00 73.03 211 ASN A O 1
ATOM 1183 N N . GLU A 1 82 ? -1.290 -73.964 52.482 1.00 41.22 212 GLU A N 1
ATOM 1184 C CA . GLU A 1 82 ? -1.941 -74.037 53.782 1.00 41.33 212 GLU A CA 1
ATOM 1185 C C . GLU A 1 82 ? -2.307 -75.478 54.153 1.00 13.23 212 GLU A C 1
ATOM 1186 O O . GLU A 1 82 ? -2.559 -76.317 53.286 1.00 14.01 212 GLU A O 1
ATOM 1198 N N . VAL A 1 83 ? -2.308 -75.744 55.454 1.00 64.54 213 VAL A N 1
ATOM 1199 C CA . VAL A 1 83 ? -2.692 -77.035 56.008 1.00 11.42 213 VAL A CA 1
ATOM 1200 C C . VAL A 1 83 ? -3.632 -76.803 57.181 1.00 50.15 213 VAL A C 1
ATOM 1201 O O . VAL A 1 83 ? -3.917 -75.663 57.542 1.00 32.14 213 VAL A O 1
ATOM 1214 N N . HIS A 1 84 ? -4.117 -77.876 57.770 1.00 14.44 214 HIS A N 1
ATOM 1215 C CA . HIS A 1 84 ? -4.926 -77.778 58.971 1.00 2.54 214 HIS A CA 1
ATOM 1216 C C . HIS A 1 84 ? -4.046 -78.013 60.187 1.00 45.21 214 HIS A C 1
ATOM 1217 O O . HIS A 1 84 ? -3.172 -78.867 60.153 1.00 25.24 214 HIS A O 1
ATOM 1232 N N . ILE A 1 85 ? -4.244 -77.234 61.240 1.00 21.22 215 ILE A N 1
ATOM 1233 C CA . ILE A 1 85 ? -3.536 -77.460 62.494 1.00 73.41 215 ILE A CA 1
ATOM 1234 C C . ILE A 1 85 ? -4.490 -77.290 63.673 1.00 2.41 215 ILE A C 1
ATOM 1235 O O . ILE A 1 85 ? -5.122 -76.246 63.829 1.00 64.12 215 ILE A O 1
ATOM 1251 N N . ASN A 1 86 ? -4.606 -78.335 64.476 1.00 51.50 216 ASN A N 1
ATOM 1252 C CA . ASN A 1 86 ? -5.478 -78.326 65.640 1.00 4.35 216 ASN A CA 1
ATOM 1253 C C . ASN A 1 86 ? -4.636 -78.321 66.903 1.00 52.20 216 ASN A C 1
ATOM 1254 O O . ASN A 1 86 ? -3.479 -78.737 66.880 1.00 71.02 216 ASN A O 1
ATOM 1265 N N . LYS A 1 87 ? -5.208 -77.863 67.999 1.00 23.33 217 LYS A N 1
ATOM 1266 C CA . LYS A 1 87 ? -4.513 -77.892 69.271 1.00 63.02 217 LYS A CA 1
ATOM 1267 C C . LYS A 1 87 ? -4.886 -79.126 70.076 1.00 44.54 217 LYS A C 1
ATOM 1268 O O . LYS A 1 87 ? -5.951 -79.713 69.884 1.00 34.53 217 LYS A O 1
ATOM 1287 N N . THR A 1 88 ? -3.986 -79.524 70.952 1.00 22.21 218 THR A N 1
ATOM 1288 C CA . THR A 1 88 ? -4.230 -80.597 71.897 1.00 42.40 218 THR A CA 1
ATOM 1289 C C . THR A 1 88 ? -3.419 -80.329 73.161 1.00 0.12 218 THR A C 1
ATOM 1290 O O . THR A 1 88 ? -2.204 -80.177 73.105 1.00 74.12 218 THR A O 1
ATOM 1301 N N . VAL A 1 89 ? -4.094 -80.241 74.290 1.00 30.43 219 VAL A N 1
ATOM 1302 C CA . VAL A 1 89 ? -3.458 -79.780 75.512 1.00 13.30 219 VAL A CA 1
ATOM 1303 C C . VAL A 1 89 ? -3.084 -80.940 76.430 1.00 50.34 219 VAL A C 1
ATOM 1304 O O . VAL A 1 89 ? -3.946 -81.644 76.948 1.00 44.04 219 VAL A O 1
ATOM 1317 N N . ALA A 1 90 ? -1.791 -81.132 76.618 1.00 22.04 220 ALA A N 1
ATOM 1318 C CA . ALA A 1 90 ? -1.287 -82.122 77.559 1.00 73.32 220 ALA A CA 1
ATOM 1319 C C . ALA A 1 90 ? -0.880 -81.431 78.855 1.00 51.31 220 ALA A C 1
ATOM 1320 O O . ALA A 1 90 ? 0.135 -80.733 78.911 1.00 53.24 220 ALA A O 1
ATOM 1327 N N . ARG A 1 91 ? -1.678 -81.628 79.890 1.00 23.42 221 ARG A N 1
ATOM 1328 C CA . ARG A 1 91 ? -1.516 -80.903 81.143 1.00 21.14 221 ARG A CA 1
ATOM 1329 C C . ARG A 1 91 ? -1.588 -81.860 82.326 1.00 3.02 221 ARG A C 1
ATOM 1330 O O . ARG A 1 91 ? -2.184 -82.932 82.225 1.00 53.13 221 ARG A O 1
ATOM 1351 N N . GLU A 1 92 ? -0.973 -81.485 83.439 1.00 13.41 222 GLU A N 1
ATOM 1352 C CA . GLU A 1 92 ? -1.087 -82.277 84.650 1.00 33.24 222 GLU A CA 1
ATOM 1353 C C . GLU A 1 92 ? -1.893 -81.526 85.704 1.00 63.45 222 GLU A C 1
ATOM 1354 O O . GLU A 1 92 ? -2.627 -82.131 86.487 1.00 10.02 222 GLU A O 1
ATOM 1366 N N . ASN A 1 93 ? -1.767 -80.208 85.721 1.00 64.21 223 ASN A N 1
ATOM 1367 C CA . ASN A 1 93 ? -2.458 -79.403 86.711 1.00 10.51 223 ASN A CA 1
ATOM 1368 C C . ASN A 1 93 ? -3.536 -78.562 86.051 1.00 3.41 223 ASN A C 1
ATOM 1369 O O . ASN A 1 93 ? -3.572 -78.420 84.829 1.00 25.30 223 ASN A O 1
ATOM 1380 N N . LEU A 1 94 ? -4.412 -78.015 86.875 1.00 73.54 224 LEU A N 1
ATOM 1381 C CA . LEU A 1 94 ? -5.453 -77.114 86.411 1.00 23.13 224 LEU A CA 1
ATOM 1382 C C . LEU A 1 94 ? -5.271 -75.742 87.054 1.00 75.50 224 LEU A C 1
ATOM 1383 O O . LEU A 1 94 ? -6.039 -74.810 86.813 1.00 44.25 224 LEU A O 1
ATOM 1399 N N . LYS A 1 95 ? -4.230 -75.640 87.871 1.00 3.11 225 LYS A N 1
ATOM 1400 C CA . LYS A 1 95 ? -3.936 -74.426 88.617 1.00 43.12 225 LYS A CA 1
ATOM 1401 C C . LYS A 1 95 ? -3.416 -73.349 87.676 1.00 65.13 225 LYS A C 1
ATOM 1402 O O . LYS A 1 95 ? -3.579 -72.154 87.918 1.00 51.44 225 LYS A O 1
ATOM 1421 N N . GLY A 1 96 ? -2.777 -73.794 86.607 1.00 52.43 226 GLY A N 1
ATOM 1422 C CA . GLY A 1 96 ? -2.196 -72.885 85.646 1.00 31.33 226 GLY A CA 1
ATOM 1423 C C . GLY A 1 96 ? -3.242 -72.114 84.868 1.00 1.12 226 GLY A C 1
ATOM 1424 O O . GLY A 1 96 ? -4.329 -72.625 84.590 1.00 12.02 226 GLY A O 1
ATOM 1428 N N . LEU A 1 97 ? -2.909 -70.884 84.512 1.00 63.32 227 LEU A N 1
ATOM 1429 C CA . LEU A 1 97 ? -3.810 -70.043 83.748 1.00 1.31 227 LEU A CA 1
ATOM 1430 C C . LEU A 1 97 ? -3.261 -69.874 82.347 1.00 33.52 227 LEU A C 1
ATOM 1431 O O . LEU A 1 97 ? -2.629 -68.864 82.028 1.00 63.01 227 LEU A O 1
ATOM 1447 N N . TRP A 1 98 ? -3.459 -70.899 81.537 1.00 62.22 228 TRP A N 1
ATOM 1448 C CA . TRP A 1 98 ? -2.925 -70.922 80.192 1.00 3.02 228 TRP A CA 1
ATOM 1449 C C . TRP A 1 98 ? -3.916 -70.278 79.235 1.00 75.24 228 TRP A C 1
ATOM 1450 O O . TRP A 1 98 ? -5.031 -70.770 79.059 1.00 24.02 228 TRP A O 1
ATOM 1471 N N . ASP A 1 99 ? -3.517 -69.175 78.636 1.00 54.13 229 ASP A N 1
ATOM 1472 C CA . ASP A 1 99 ? -4.339 -68.514 77.639 1.00 43.11 229 ASP A CA 1
ATOM 1473 C C . ASP A 1 99 ? -3.993 -69.032 76.258 1.00 10.44 229 ASP A C 1
ATOM 1474 O O . ASP A 1 99 ? -2.900 -68.791 75.743 1.00 45.31 229 ASP A O 1
ATOM 1483 N N . TYR A 1 100 ? -4.923 -69.751 75.670 1.00 40.12 230 TYR A N 1
ATOM 1484 C CA . TYR A 1 100 ? -4.724 -70.308 74.348 1.00 22.02 230 TYR A CA 1
ATOM 1485 C C . TYR A 1 100 ? -5.484 -69.487 73.321 1.00 73.34 230 TYR A C 1
ATOM 1486 O O . TYR A 1 100 ? -6.707 -69.594 73.213 1.00 54.11 230 TYR A O 1
ATOM 1504 N N . GLY A 1 101 ? -4.768 -68.651 72.590 1.00 72.22 231 GLY A N 1
ATOM 1505 C CA . GLY A 1 101 ? -5.389 -67.897 71.528 1.00 22.15 231 GLY A CA 1
ATOM 1506 C C . GLY A 1 101 ? -5.655 -68.769 70.318 1.00 2.30 231 GLY A C 1
ATOM 1507 O O . GLY A 1 101 ? -5.337 -69.963 70.334 1.00 55.41 231 GLY A O 1
ATOM 1511 N N . PRO A 1 102 ? -6.254 -68.218 69.262 1.00 75.53 232 PRO A N 1
ATOM 1512 C CA . PRO A 1 102 ? -6.455 -68.944 68.012 1.00 14.33 232 PRO A CA 1
ATOM 1513 C C . PRO A 1 102 ? -5.153 -69.063 67.231 1.00 14.40 232 PRO A C 1
ATOM 1514 O O . PRO A 1 102 ? -4.239 -68.250 67.402 1.00 13.21 232 PRO A O 1
ATOM 1525 N N . LEU A 1 103 ? -5.062 -70.078 66.390 1.00 64.44 233 LEU A N 1
ATOM 1526 C CA . LEU A 1 103 ? -3.889 -70.257 65.560 1.00 54.40 233 LEU A CA 1
ATOM 1527 C C . LEU A 1 103 ? -3.882 -69.199 64.473 1.00 24.21 233 LEU A C 1
ATOM 1528 O O . LEU A 1 103 ? -4.840 -69.079 63.706 1.00 15.35 233 LEU A O 1
ATOM 1544 N N . LYS A 1 104 ? -2.818 -68.423 64.420 1.00 75.41 234 LYS A N 1
ATOM 1545 C CA . LYS A 1 104 ? -2.710 -67.367 63.442 1.00 33.42 234 LYS A CA 1
ATOM 1546 C C . LYS A 1 104 ? -2.236 -67.925 62.115 1.00 24.14 234 LYS A C 1
ATOM 1547 O O . LYS A 1 104 ? -1.110 -68.440 61.985 1.00 72.21 234 LYS A O 1
ATOM 1566 N N . LYS A 1 105 ? -3.121 -67.807 61.140 1.00 15.23 235 LYS A N 1
ATOM 1567 C CA . LYS A 1 105 ? -2.876 -68.273 59.794 1.00 74.42 235 LYS A CA 1
ATOM 1568 C C . LYS A 1 105 ? -2.608 -67.071 58.906 1.00 45.42 235 LYS A C 1
ATOM 1569 O O . LYS A 1 105 ? -3.514 -66.298 58.596 1.00 14.12 235 LYS A O 1
ATOM 1588 N N . GLU A 1 106 ? -1.355 -66.905 58.535 1.00 41.11 236 GLU A N 1
ATOM 1589 C CA . GLU A 1 106 ? -0.908 -65.706 57.850 1.00 51.44 236 GLU A CA 1
ATOM 1590 C C . GLU A 1 106 ? -0.884 -65.933 56.336 1.00 22.13 236 GLU A C 1
ATOM 1591 O O . GLU A 1 106 ? -1.150 -67.039 55.861 1.00 13.23 236 GLU A O 1
ATOM 1603 N N . ASN A 1 107 ? -0.557 -64.887 55.584 1.00 72.41 237 ASN A N 1
ATOM 1604 C CA . ASN A 1 107 ? -0.509 -64.955 54.120 1.00 34.01 237 ASN A CA 1
ATOM 1605 C C . ASN A 1 107 ? 0.792 -65.585 53.641 1.00 62.44 237 ASN A C 1
ATOM 1606 O O . ASN A 1 107 ? 1.052 -65.678 52.441 1.00 23.24 237 ASN A O 1
ATOM 1617 N N . VAL A 1 108 ? 1.594 -66.018 54.594 1.00 14.22 238 VAL A N 1
ATOM 1618 C CA . VAL A 1 108 ? 2.923 -66.523 54.317 1.00 32.33 238 VAL A CA 1
ATOM 1619 C C . VAL A 1 108 ? 2.909 -68.009 53.965 1.00 42.23 238 VAL A C 1
ATOM 1620 O O . VAL A 1 108 ? 2.042 -68.756 54.423 1.00 44.43 238 VAL A O 1
ATOM 1633 N N . PRO A 1 109 ? 3.867 -68.448 53.134 1.00 73.15 239 PRO A N 1
ATOM 1634 C CA . PRO A 1 109 ? 3.987 -69.851 52.723 1.00 1.55 239 PRO A CA 1
ATOM 1635 C C . PRO A 1 109 ? 4.296 -70.792 53.884 1.00 71.55 239 PRO A C 1
ATOM 1636 O O . PRO A 1 109 ? 5.401 -70.777 54.433 1.00 15.41 239 PRO A O 1
ATOM 1647 N N . GLY A 1 110 ? 3.301 -71.582 54.267 1.00 55.53 240 GLY A N 1
ATOM 1648 C CA . GLY A 1 110 ? 3.497 -72.637 55.241 1.00 32.44 240 GLY A CA 1
ATOM 1649 C C . GLY A 1 110 ? 3.713 -72.138 56.658 1.00 34.24 240 GLY A C 1
ATOM 1650 O O . GLY A 1 110 ? 3.776 -72.942 57.586 1.00 10.11 240 GLY A O 1
ATOM 1654 N N . LYS A 1 111 ? 3.814 -70.825 56.838 1.00 51.00 241 LYS A N 1
ATOM 1655 C CA . LYS A 1 111 ? 4.112 -70.265 58.147 1.00 41.31 241 LYS A CA 1
ATOM 1656 C C . LYS A 1 111 ? 2.855 -70.104 58.992 1.00 4.02 241 LYS A C 1
ATOM 1657 O O . LYS A 1 111 ? 2.002 -69.262 58.711 1.00 62.50 241 LYS A O 1
ATOM 1676 N N . TYR A 1 112 ? 2.752 -70.923 60.019 1.00 64.14 242 TYR A N 1
ATOM 1677 C CA . TYR A 1 112 ? 1.715 -70.763 61.020 1.00 21.33 242 TYR A CA 1
ATOM 1678 C C . TYR A 1 112 ? 2.339 -70.304 62.313 1.00 24.53 242 TYR A C 1
ATOM 1679 O O . TYR A 1 112 ? 3.451 -70.712 62.658 1.00 31.23 242 TYR A O 1
ATOM 1697 N N . THR A 1 113 ? 1.638 -69.446 63.018 1.00 44.12 243 THR A N 1
ATOM 1698 C CA . THR A 1 113 ? 2.139 -68.926 64.268 1.00 41.22 243 THR A CA 1
ATOM 1699 C C . THR A 1 113 ? 1.003 -68.756 65.251 1.00 52.05 243 THR A C 1
ATOM 1700 O O . THR A 1 113 ? -0.081 -68.339 64.878 1.00 52.52 243 THR A O 1
ATOM 1711 N N . GLN A 1 114 ? 1.230 -69.105 66.497 1.00 11.41 244 GLN A N 1
ATOM 1712 C CA . GLN A 1 114 ? 0.186 -68.993 67.494 1.00 4.13 244 GLN A CA 1
ATOM 1713 C C . GLN A 1 114 ? 0.774 -68.507 68.806 1.00 22.42 244 GLN A C 1
ATOM 1714 O O . GLN A 1 114 ? 1.826 -68.986 69.234 1.00 52.34 244 GLN A O 1
ATOM 1728 N N . VAL A 1 115 ? 0.102 -67.552 69.427 1.00 21.12 245 VAL A N 1
ATOM 1729 C CA . VAL A 1 115 ? 0.573 -66.974 70.673 1.00 53.13 245 VAL A CA 1
ATOM 1730 C C . VAL A 1 115 ? -0.077 -67.645 71.879 1.00 44.22 245 VAL A C 1
ATOM 1731 O O . VAL A 1 115 ? -1.294 -67.585 72.068 1.00 61.53 245 VAL A O 1
ATOM 1744 N N . ILE A 1 116 ? 0.740 -68.309 72.676 1.00 0.53 246 ILE A N 1
ATOM 1745 C CA . ILE A 1 116 ? 0.273 -68.910 73.911 1.00 15.24 246 ILE A CA 1
ATOM 1746 C C . ILE A 1 116 ? 0.640 -68.010 75.076 1.00 11.03 246 ILE A C 1
ATOM 1747 O O . ILE A 1 116 ? 1.816 -67.727 75.304 1.00 3.14 246 ILE A O 1
ATOM 1763 N N . THR A 1 117 ? -0.360 -67.562 75.801 1.00 13.42 247 THR A N 1
ATOM 1764 C CA . THR A 1 117 ? -0.145 -66.639 76.896 1.00 14.21 247 THR A CA 1
ATOM 1765 C C . THR A 1 117 ? -0.305 -67.372 78.222 1.00 12.44 247 THR A C 1
ATOM 1766 O O . THR A 1 117 ? -0.964 -68.408 78.284 1.00 14.31 247 THR A O 1
ATOM 1777 N N . TYR A 1 118 ? 0.310 -66.862 79.273 1.00 20.22 248 TYR A N 1
ATOM 1778 C CA . TYR A 1 118 ? 0.225 -67.512 80.568 1.00 54.22 248 TYR A CA 1
ATOM 1779 C C . TYR A 1 118 ? 0.212 -66.496 81.700 1.00 4.05 248 TYR A C 1
ATOM 1780 O O . TYR A 1 118 ? 0.927 -65.493 81.663 1.00 62.32 248 TYR A O 1
ATOM 1798 N N . ARG A 1 119 ? -0.624 -66.757 82.696 1.00 2.04 249 ARG A N 1
ATOM 1799 C CA . ARG A 1 119 ? -0.658 -65.943 83.900 1.00 74.44 249 ARG A CA 1
ATOM 1800 C C . ARG A 1 119 ? 0.019 -66.706 85.036 1.00 1.33 249 ARG A C 1
ATOM 1801 O O . ARG A 1 119 ? -0.140 -67.927 85.145 1.00 14.12 249 ARG A O 1
ATOM 1822 N N . GLY A 1 120 ? 0.756 -65.996 85.880 1.00 51.20 250 GLY A N 1
ATOM 1823 C CA . GLY A 1 120 ? 1.561 -66.642 86.906 1.00 74.03 250 GLY A CA 1
ATOM 1824 C C . GLY A 1 120 ? 0.746 -67.145 88.081 1.00 30.13 250 GLY A C 1
ATOM 1825 O O . GLY A 1 120 ? 0.719 -66.521 89.139 1.00 31.23 250 GLY A O 1
ATOM 1829 N N . HIS A 1 121 ? 0.070 -68.266 87.885 1.00 44.23 251 HIS A N 1
ATOM 1830 C CA . HIS A 1 121 ? -0.700 -68.893 88.953 1.00 5.50 251 HIS A CA 1
ATOM 1831 C C . HIS A 1 121 ? 0.035 -70.123 89.471 1.00 51.44 251 HIS A C 1
ATOM 1832 O O . HIS A 1 121 ? 0.130 -70.344 90.675 1.00 22.01 251 HIS A O 1
ATOM 1847 N N . SER A 1 122 ? 0.544 -70.922 88.548 1.00 72.11 252 SER A N 1
ATOM 1848 C CA . SER A 1 122 ? 1.276 -72.133 88.894 1.00 73.12 252 SER A CA 1
ATOM 1849 C C . SER A 1 122 ? 2.647 -72.132 88.216 1.00 42.55 252 SER A C 1
ATOM 1850 O O . SER A 1 122 ? 2.991 -71.192 87.494 1.00 32.02 252 SER A O 1
ATOM 1858 N N . ASN A 1 123 ? 3.421 -73.179 88.449 1.00 61.03 253 ASN A N 1
ATOM 1859 C CA . ASN A 1 123 ? 4.727 -73.331 87.826 1.00 21.44 253 ASN A CA 1
ATOM 1860 C C . ASN A 1 123 ? 4.927 -74.774 87.402 1.00 4.11 253 ASN A C 1
ATOM 1861 O O . ASN A 1 123 ? 5.519 -75.574 88.127 1.00 51.43 253 ASN A O 1
ATOM 1872 N N . GLU A 1 124 ? 4.394 -75.111 86.238 1.00 15.43 254 GLU A N 1
ATOM 1873 C CA . GLU A 1 124 ? 4.525 -76.452 85.699 1.00 63.41 254 GLU A CA 1
ATOM 1874 C C . GLU A 1 124 ? 4.696 -76.405 84.191 1.00 65.21 254 GLU A C 1
ATOM 1875 O O . GLU A 1 124 ? 4.766 -75.327 83.593 1.00 62.50 254 GLU A O 1
ATOM 1887 N N . ARG A 1 125 ? 4.759 -77.578 83.584 1.00 63.24 255 ARG A N 1
ATOM 1888 C CA . ARG A 1 125 ? 4.924 -77.699 82.145 1.00 32.42 255 ARG A CA 1
ATOM 1889 C C . ARG A 1 125 ? 3.614 -78.117 81.488 1.00 61.45 255 ARG A C 1
ATOM 1890 O O . ARG A 1 125 ? 2.800 -78.814 82.098 1.00 41.01 255 ARG A O 1
ATOM 1911 N N . ILE A 1 126 ? 3.412 -77.685 80.252 1.00 1.33 256 ILE A N 1
ATOM 1912 C CA . ILE A 1 126 ? 2.256 -78.097 79.475 1.00 73.43 256 ILE A CA 1
ATOM 1913 C C . ILE A 1 126 ? 2.670 -78.278 78.014 1.00 55.24 256 ILE A C 1
ATOM 1914 O O . ILE A 1 126 ? 3.264 -77.389 77.405 1.00 24.31 256 ILE A O 1
ATOM 1930 N N . ASP A 1 127 ? 2.410 -79.453 77.468 1.00 30.21 257 ASP A N 1
ATOM 1931 C CA . ASP A 1 127 ? 2.771 -79.735 76.085 1.00 62.12 257 ASP A CA 1
ATOM 1932 C C . ASP A 1 127 ? 1.556 -79.622 75.188 1.00 31.23 257 ASP A C 1
ATOM 1933 O O . ASP A 1 127 ? 0.483 -80.134 75.506 1.00 23.11 257 ASP A O 1
ATOM 1942 N N . ILE A 1 128 ? 1.719 -78.938 74.072 1.00 33.34 258 ILE A N 1
ATOM 1943 C CA . ILE A 1 128 ? 0.627 -78.740 73.142 1.00 45.24 258 ILE A CA 1
ATOM 1944 C C . ILE A 1 128 ? 0.854 -79.551 71.883 1.00 62.15 258 ILE A C 1
ATOM 1945 O O . ILE A 1 128 ? 1.771 -79.293 71.101 1.00 11.45 258 ILE A O 1
ATOM 1961 N N . SER A 1 129 ? 0.018 -80.543 71.715 1.00 4.00 259 SER A N 1
ATOM 1962 C CA . SER A 1 129 ? 0.084 -81.432 70.584 1.00 25.03 259 SER A CA 1
ATOM 1963 C C . SER A 1 129 ? -0.621 -80.805 69.384 1.00 21.33 259 SER A C 1
ATOM 1964 O O . SER A 1 129 ? -1.835 -80.617 69.394 1.00 70.45 259 SER A O 1
ATOM 1972 N N . PHE A 1 130 ? 0.140 -80.456 68.363 1.00 22.44 260 PHE A N 1
ATOM 1973 C CA . PHE A 1 130 ? -0.436 -79.859 67.171 1.00 53.35 260 PHE A CA 1
ATOM 1974 C C . PHE A 1 130 ? -0.822 -80.929 66.161 1.00 41.44 260 PHE A C 1
ATOM 1975 O O . PHE A 1 130 ? 0.037 -81.620 65.606 1.00 24.03 260 PHE A O 1
ATOM 1992 N N . LYS A 1 131 ? -2.118 -81.066 65.942 1.00 61.34 261 LYS A N 1
ATOM 1993 C CA . LYS A 1 131 ? -2.628 -82.015 64.972 1.00 10.30 261 LYS A CA 1
ATOM 1994 C C . LYS A 1 131 ? -2.710 -81.341 63.615 1.00 55.43 261 LYS A C 1
ATOM 1995 O O . LYS A 1 131 ? -3.576 -80.500 63.389 1.00 24.45 261 LYS A O 1
ATOM 2014 N N . TYR A 1 132 ? -1.807 -81.704 62.724 1.00 4.42 262 TYR A N 1
ATOM 2015 C CA . TYR A 1 132 ? -1.761 -81.102 61.399 1.00 32.34 262 TYR A CA 1
ATOM 2016 C C . TYR A 1 132 ? -2.871 -81.668 60.524 1.00 25.10 262 TYR A C 1
ATOM 2017 O O . TYR A 1 132 ? -3.985 -81.927 60.995 1.00 44.43 262 TYR A O 1
ATOM 2035 N N . ALA A 1 133 ? -2.582 -81.821 59.242 1.00 4.44 263 ALA A N 1
ATOM 2036 C CA . ALA A 1 133 ? -3.500 -82.486 58.345 1.00 13.25 263 ALA A CA 1
ATOM 2037 C C . ALA A 1 133 ? -3.679 -83.924 58.811 1.00 1.23 263 ALA A C 1
ATOM 2038 O O . ALA A 1 133 ? -2.925 -84.393 59.669 1.00 71.51 263 ALA A O 1
ATOM 2045 N N . MET A 1 134 ? -4.658 -84.627 58.268 1.00 33.22 264 MET A N 1
ATOM 2046 C CA . MET A 1 134 ? -4.910 -86.002 58.676 1.00 0.10 264 MET A CA 1
ATOM 2047 C C . MET A 1 134 ? -3.846 -86.929 58.098 1.00 3.51 264 MET A C 1
ATOM 2048 O O . MET A 1 134 ? -4.137 -87.833 57.320 1.00 22.20 264 MET A O 1
ATOM 2062 N N . SER A 1 135 ? -2.605 -86.670 58.479 1.00 13.31 265 SER A N 1
ATOM 2063 C CA . SER A 1 135 ? -1.478 -87.443 58.009 1.00 2.32 265 SER A CA 1
ATOM 2064 C C . SER A 1 135 ? -0.361 -87.469 59.058 1.00 44.10 265 SER A C 1
ATOM 2065 O O . SER A 1 135 ? 0.120 -88.541 59.434 1.00 63.15 265 SER A O 1
ATOM 2073 N N . PHE A 1 136 ? 0.043 -86.292 59.541 1.00 33.15 266 PHE A N 1
ATOM 2074 C CA . PHE A 1 136 ? 1.115 -86.199 60.533 1.00 14.42 266 PHE A CA 1
ATOM 2075 C C . PHE A 1 136 ? 0.682 -85.365 61.737 1.00 1.02 266 PHE A C 1
ATOM 2076 O O . PHE A 1 136 ? -0.162 -84.477 61.616 1.00 12.20 266 PHE A O 1
ATOM 2093 N N . THR A 1 137 ? 1.269 -85.656 62.892 1.00 32.32 267 THR A N 1
ATOM 2094 C CA . THR A 1 137 ? 0.975 -84.930 64.123 1.00 64.51 267 THR A CA 1
ATOM 2095 C C . THR A 1 137 ? 2.267 -84.583 64.864 1.00 12.23 267 THR A C 1
ATOM 2096 O O . THR A 1 137 ? 3.197 -85.389 64.902 1.00 21.13 267 THR A O 1
ATOM 2107 N N . LYS A 1 138 ? 2.330 -83.396 65.455 1.00 11.30 268 LYS A N 1
ATOM 2108 C CA . LYS A 1 138 ? 3.509 -83.003 66.217 1.00 31.13 268 LYS A CA 1
ATOM 2109 C C . LYS A 1 138 ? 3.107 -82.486 67.594 1.00 32.53 268 LYS A C 1
ATOM 2110 O O . LYS A 1 138 ? 1.930 -82.504 67.948 1.00 60.00 268 LYS A O 1
ATOM 2129 N N . GLU A 1 139 ? 4.083 -82.030 68.369 1.00 53.11 269 GLU A N 1
ATOM 2130 C CA . GLU A 1 139 ? 3.835 -81.586 69.731 1.00 65.20 269 GLU A CA 1
ATOM 2131 C C . GLU A 1 139 ? 4.930 -80.631 70.187 1.00 24.13 269 GLU A C 1
ATOM 2132 O O . GLU A 1 139 ? 6.110 -80.863 69.938 1.00 21.04 269 GLU A O 1
ATOM 2144 N N . ILE A 1 140 ? 4.531 -79.555 70.845 1.00 52.30 270 ILE A N 1
ATOM 2145 C CA . ILE A 1 140 ? 5.467 -78.543 71.317 1.00 22.40 270 ILE A CA 1
ATOM 2146 C C . ILE A 1 140 ? 5.351 -78.368 72.823 1.00 12.43 270 ILE A C 1
ATOM 2147 O O . ILE A 1 140 ? 4.354 -78.767 73.423 1.00 72.42 270 ILE A O 1
ATOM 2163 N N . SER A 1 141 ? 6.356 -77.762 73.427 1.00 71.50 271 SER A N 1
ATOM 2164 C CA . SER A 1 141 ? 6.397 -77.626 74.871 1.00 1.54 271 SER A CA 1
ATOM 2165 C C . SER A 1 141 ? 6.241 -76.174 75.306 1.00 33.14 271 SER A C 1
ATOM 2166 O O . SER A 1 141 ? 6.928 -75.281 74.806 1.00 41.33 271 SER A O 1
ATOM 2174 N N . ILE A 1 142 ? 5.330 -75.960 76.239 1.00 22.31 272 ILE A N 1
ATOM 2175 C CA . ILE A 1 142 ? 5.137 -74.665 76.864 1.00 40.11 272 ILE A CA 1
ATOM 2176 C C . ILE A 1 142 ? 5.410 -74.785 78.361 1.00 71.52 272 ILE A C 1
ATOM 2177 O O . ILE A 1 142 ? 4.860 -75.653 79.036 1.00 2.22 272 ILE A O 1
ATOM 2193 N N . ARG A 1 143 ? 6.265 -73.925 78.878 1.00 72.31 273 ARG A N 1
ATOM 2194 C CA . ARG A 1 143 ? 6.643 -73.992 80.276 1.00 43.43 273 ARG A CA 1
ATOM 2195 C C . ARG A 1 143 ? 6.342 -72.679 80.984 1.00 54.25 273 ARG A C 1
ATOM 2196 O O . ARG A 1 143 ? 6.822 -71.621 80.584 1.00 60.21 273 ARG A O 1
ATOM 2217 N N . GLY A 1 144 ? 5.531 -72.760 82.030 1.00 52.24 274 GLY A N 1
ATOM 2218 C CA . GLY A 1 144 ? 5.136 -71.573 82.753 1.00 31.41 274 GLY A CA 1
ATOM 2219 C C . GLY A 1 144 ? 6.162 -71.147 83.780 1.00 55.31 274 GLY A C 1
ATOM 2220 O O . GLY A 1 144 ? 6.604 -71.954 84.597 1.00 2.01 274 GLY A O 1
ATOM 2224 N N . ARG A 1 145 ? 6.532 -69.877 83.737 1.00 14.10 275 ARG A N 1
ATOM 2225 C CA . ARG A 1 145 ? 7.506 -69.326 84.660 1.00 64.42 275 ARG A CA 1
ATOM 2226 C C . ARG A 1 145 ? 6.792 -68.450 85.681 1.00 1.21 275 ARG A C 1
ATOM 2227 O O . ARG A 1 145 ? 6.333 -67.356 85.354 1.00 3.31 275 ARG A O 1
ATOM 2248 N N . LEU A 1 146 ? 6.671 -68.947 86.901 1.00 14.13 276 LEU A N 1
ATOM 2249 C CA . LEU A 1 146 ? 5.992 -68.212 87.957 1.00 63.30 276 LEU A CA 1
ATOM 2250 C C . LEU A 1 146 ? 6.937 -67.163 88.538 1.00 60.00 276 LEU A C 1
ATOM 2251 O O . LEU A 1 146 ? 6.809 -65.975 88.178 1.00 44.24 276 LEU A O 1
ATOM 2268 N N . GLY A 1 1 ? 0.289 22.618 38.196 1.00 55.13 131 GLY A N 2
ATOM 2269 C CA . GLY A 1 1 ? 1.023 21.339 38.360 1.00 63.44 131 GLY A CA 2
ATOM 2270 C C . GLY A 1 1 ? 2.528 21.535 38.348 1.00 63.14 131 GLY A C 2
ATOM 2271 O O . GLY A 1 1 ? 3.023 22.484 37.740 1.00 12.20 131 GLY A O 2
ATOM 2277 N N . PRO A 1 2 ? 3.287 20.654 39.016 1.00 21.14 132 PRO A N 2
ATOM 2278 C CA . PRO A 1 2 ? 4.749 20.719 39.028 1.00 52.02 132 PRO A CA 2
ATOM 2279 C C . PRO A 1 2 ? 5.350 20.220 37.715 1.00 64.21 132 PRO A C 2
ATOM 2280 O O . PRO A 1 2 ? 4.712 19.465 36.977 1.00 13.32 132 PRO A O 2
ATOM 2291 N N . LEU A 1 3 ? 6.563 20.652 37.418 1.00 12.13 133 LEU A N 2
ATOM 2292 C CA . LEU A 1 3 ? 7.244 20.226 36.209 1.00 23.21 133 LEU A CA 2
ATOM 2293 C C . LEU A 1 3 ? 8.160 19.047 36.526 1.00 54.44 133 LEU A C 2
ATOM 2294 O O . LEU A 1 3 ? 9.203 19.207 37.165 1.00 51.41 133 LEU A O 2
ATOM 2310 N N . GLY A 1 4 ? 7.750 17.866 36.104 1.00 62.11 134 GLY A N 2
ATOM 2311 C CA . GLY A 1 4 ? 8.528 16.676 36.368 1.00 42.12 134 GLY A CA 2
ATOM 2312 C C . GLY A 1 4 ? 9.616 16.454 35.339 1.00 62.31 134 GLY A C 2
ATOM 2313 O O . GLY A 1 4 ? 9.334 16.142 34.183 1.00 1.21 134 GLY A O 2
ATOM 2317 N N . SER A 1 5 ? 10.860 16.630 35.753 1.00 12.51 135 SER A N 2
ATOM 2318 C CA . SER A 1 5 ? 11.994 16.377 34.884 1.00 43.31 135 SER A CA 2
ATOM 2319 C C . SER A 1 5 ? 12.801 15.190 35.402 1.00 11.54 135 SER A C 2
ATOM 2320 O O . SER A 1 5 ? 13.380 15.242 36.489 1.00 11.12 135 SER A O 2
ATOM 2328 N N . GLY A 1 6 ? 12.810 14.110 34.636 1.00 61.12 136 GLY A N 2
ATOM 2329 C CA . GLY A 1 6 ? 13.530 12.922 35.045 1.00 63.22 136 GLY A CA 2
ATOM 2330 C C . GLY A 1 6 ? 14.562 12.504 34.020 1.00 71.41 136 GLY A C 2
ATOM 2331 O O . GLY A 1 6 ? 14.579 13.028 32.905 1.00 55.43 136 GLY A O 2
ATOM 2335 N N . SER A 1 7 ? 15.425 11.570 34.390 1.00 73.32 137 SER A N 2
ATOM 2336 C CA . SER A 1 7 ? 16.455 11.088 33.486 1.00 71.22 137 SER A CA 2
ATOM 2337 C C . SER A 1 7 ? 16.964 9.721 33.928 1.00 24.53 137 SER A C 2
ATOM 2338 O O . SER A 1 7 ? 17.603 9.598 34.973 1.00 72.21 137 SER A O 2
ATOM 2346 N N . LYS A 1 8 ? 16.652 8.696 33.152 1.00 63.04 138 LYS A N 2
ATOM 2347 C CA . LYS A 1 8 ? 17.171 7.363 33.419 1.00 4.41 138 LYS A CA 2
ATOM 2348 C C . LYS A 1 8 ? 17.936 6.836 32.211 1.00 72.33 138 LYS A C 2
ATOM 2349 O O . LYS A 1 8 ? 17.712 7.277 31.082 1.00 70.43 138 LYS A O 2
ATOM 2368 N N . ILE A 1 9 ? 18.826 5.891 32.456 1.00 60.41 139 ILE A N 2
ATOM 2369 C CA . ILE A 1 9 ? 19.678 5.347 31.423 1.00 54.34 139 ILE A CA 2
ATOM 2370 C C . ILE A 1 9 ? 19.388 3.867 31.250 1.00 1.54 139 ILE A C 2
ATOM 2371 O O . ILE A 1 9 ? 19.350 3.113 32.224 1.00 72.10 139 ILE A O 2
ATOM 2387 N N . LYS A 1 10 ? 19.143 3.458 30.020 1.00 44.43 140 LYS A N 2
ATOM 2388 C CA . LYS A 1 10 ? 18.901 2.063 29.723 1.00 63.22 140 LYS A CA 2
ATOM 2389 C C . LYS A 1 10 ? 20.199 1.267 29.787 1.00 51.54 140 LYS A C 2
ATOM 2390 O O . LYS A 1 10 ? 20.970 1.232 28.827 1.00 23.00 140 LYS A O 2
ATOM 2409 N N . LEU A 1 11 ? 20.449 0.665 30.935 1.00 30.14 141 LEU A N 2
ATOM 2410 C CA . LEU A 1 11 ? 21.603 -0.193 31.106 1.00 11.14 141 LEU A CA 2
ATOM 2411 C C . LEU A 1 11 ? 21.121 -1.593 31.457 1.00 71.41 141 LEU A C 2
ATOM 2412 O O . LEU A 1 11 ? 20.744 -1.865 32.600 1.00 1.43 141 LEU A O 2
ATOM 2428 N N . GLU A 1 12 ? 21.093 -2.458 30.461 1.00 51.41 142 GLU A N 2
ATOM 2429 C CA . GLU A 1 12 ? 20.621 -3.819 30.645 1.00 70.42 142 GLU A CA 2
ATOM 2430 C C . GLU A 1 12 ? 21.783 -4.761 30.914 1.00 31.14 142 GLU A C 2
ATOM 2431 O O . GLU A 1 12 ? 22.647 -4.962 30.063 1.00 52.14 142 GLU A O 2
ATOM 2443 N N . ILE A 1 13 ? 21.807 -5.325 32.109 1.00 13.31 143 ILE A N 2
ATOM 2444 C CA . ILE A 1 13 ? 22.869 -6.240 32.493 1.00 51.44 143 ILE A CA 2
ATOM 2445 C C . ILE A 1 13 ? 22.488 -7.667 32.128 1.00 71.41 143 ILE A C 2
ATOM 2446 O O . ILE A 1 13 ? 21.588 -8.253 32.732 1.00 32.13 143 ILE A O 2
ATOM 2462 N N . TYR A 1 14 ? 23.156 -8.218 31.128 1.00 64.13 144 TYR A N 2
ATOM 2463 C CA . TYR A 1 14 ? 22.923 -9.595 30.747 1.00 15.40 144 TYR A CA 2
ATOM 2464 C C . TYR A 1 14 ? 23.749 -10.524 31.613 1.00 0.12 144 TYR A C 2
ATOM 2465 O O . TYR A 1 14 ? 24.979 -10.550 31.535 1.00 72.35 144 TYR A O 2
ATOM 2483 N N . ASN A 1 15 ? 23.060 -11.270 32.449 1.00 34.22 145 ASN A N 2
ATOM 2484 C CA . ASN A 1 15 ? 23.685 -12.265 33.297 1.00 25.24 145 ASN A CA 2
ATOM 2485 C C . ASN A 1 15 ? 24.149 -13.453 32.466 1.00 63.03 145 ASN A C 2
ATOM 2486 O O . ASN A 1 15 ? 23.397 -13.980 31.649 1.00 72.41 145 ASN A O 2
ATOM 2497 N N . GLU A 1 16 ? 25.387 -13.861 32.682 1.00 44.03 146 GLU A N 2
ATOM 2498 C CA . GLU A 1 16 ? 26.005 -14.900 31.872 1.00 50.51 146 GLU A CA 2
ATOM 2499 C C . GLU A 1 16 ? 26.192 -16.177 32.681 1.00 24.32 146 GLU A C 2
ATOM 2500 O O . GLU A 1 16 ? 26.415 -17.253 32.128 1.00 62.51 146 GLU A O 2
ATOM 2512 N N . THR A 1 17 ? 26.100 -16.047 33.993 1.00 11.43 147 THR A N 2
ATOM 2513 C CA . THR A 1 17 ? 26.222 -17.184 34.884 1.00 61.51 147 THR A CA 2
ATOM 2514 C C . THR A 1 17 ? 24.908 -17.375 35.650 1.00 50.42 147 THR A C 2
ATOM 2515 O O . THR A 1 17 ? 24.873 -17.952 36.739 1.00 45.23 147 THR A O 2
ATOM 2526 N N . ASP A 1 18 ? 23.823 -16.897 35.043 1.00 32.23 148 ASP A N 2
ATOM 2527 C CA . ASP A 1 18 ? 22.500 -16.961 35.658 1.00 15.35 148 ASP A CA 2
ATOM 2528 C C . ASP A 1 18 ? 22.040 -18.407 35.826 1.00 71.33 148 ASP A C 2
ATOM 2529 O O . ASP A 1 18 ? 21.503 -18.784 36.868 1.00 42.44 148 ASP A O 2
ATOM 2538 N N . MET A 1 19 ? 22.259 -19.212 34.800 1.00 10.40 149 MET A N 2
ATOM 2539 C CA . MET A 1 19 ? 21.920 -20.627 34.852 1.00 12.00 149 MET A CA 2
ATOM 2540 C C . MET A 1 19 ? 23.167 -21.454 35.131 1.00 72.44 149 MET A C 2
ATOM 2541 O O . MET A 1 19 ? 24.288 -20.960 34.988 1.00 51.25 149 MET A O 2
ATOM 2555 N N . ALA A 1 20 ? 22.975 -22.706 35.527 1.00 11.21 150 ALA A N 2
ATOM 2556 C CA . ALA A 1 20 ? 24.095 -23.585 35.832 1.00 63.12 150 ALA A CA 2
ATOM 2557 C C . ALA A 1 20 ? 23.789 -25.018 35.421 1.00 24.54 150 ALA A C 2
ATOM 2558 O O . ALA A 1 20 ? 24.373 -25.538 34.468 1.00 63.03 150 ALA A O 2
ATOM 2565 N N . SER A 1 21 ? 22.862 -25.654 36.123 1.00 53.30 151 SER A N 2
ATOM 2566 C CA . SER A 1 21 ? 22.527 -27.037 35.833 1.00 3.33 151 SER A CA 2
ATOM 2567 C C . SER A 1 21 ? 21.110 -27.368 36.283 1.00 74.32 151 SER A C 2
ATOM 2568 O O . SER A 1 21 ? 20.519 -26.648 37.089 1.00 64.33 151 SER A O 2
ATOM 2576 N N . ALA A 1 22 ? 20.578 -28.463 35.763 1.00 71.34 152 ALA A N 2
ATOM 2577 C CA . ALA A 1 22 ? 19.252 -28.925 36.134 1.00 64.04 152 ALA A CA 2
ATOM 2578 C C . ALA A 1 22 ? 19.337 -30.315 36.745 1.00 43.32 152 ALA A C 2
ATOM 2579 O O . ALA A 1 22 ? 19.891 -31.237 36.141 1.00 15.33 152 ALA A O 2
ATOM 2586 N N . SER A 1 23 ? 18.818 -30.457 37.950 1.00 74.22 153 SER A N 2
ATOM 2587 C CA . SER A 1 23 ? 18.822 -31.734 38.640 1.00 4.51 153 SER A CA 2
ATOM 2588 C C . SER A 1 23 ? 17.482 -32.447 38.463 1.00 62.52 153 SER A C 2
ATOM 2589 O O . SER A 1 23 ? 16.433 -31.801 38.362 1.00 63.12 153 SER A O 2
ATOM 2597 N N . GLY A 1 24 ? 17.512 -33.771 38.401 1.00 51.32 154 GLY A N 2
ATOM 2598 C CA . GLY A 1 24 ? 16.294 -34.532 38.215 1.00 33.42 154 GLY A CA 2
ATOM 2599 C C . GLY A 1 24 ? 16.467 -35.990 38.584 1.00 2.05 154 GLY A C 2
ATOM 2600 O O . GLY A 1 24 ? 17.504 -36.587 38.295 1.00 54.32 154 GLY A O 2
ATOM 2604 N N . TYR A 1 25 ? 15.463 -36.557 39.238 1.00 23.04 155 TYR A N 2
ATOM 2605 C CA . TYR A 1 25 ? 15.490 -37.962 39.636 1.00 45.11 155 TYR A CA 2
ATOM 2606 C C . TYR A 1 25 ? 14.104 -38.575 39.531 1.00 52.34 155 TYR A C 2
ATOM 2607 O O . TYR A 1 25 ? 13.110 -37.944 39.895 1.00 24.32 155 TYR A O 2
ATOM 2625 N N . THR A 1 26 ? 14.044 -39.798 39.029 1.00 2.24 156 THR A N 2
ATOM 2626 C CA . THR A 1 26 ? 12.784 -40.508 38.883 1.00 44.34 156 THR A CA 2
ATOM 2627 C C . THR A 1 26 ? 12.605 -41.534 39.998 1.00 74.34 156 THR A C 2
ATOM 2628 O O . THR A 1 26 ? 13.577 -42.141 40.453 1.00 50.03 156 THR A O 2
ATOM 2639 N N . PRO A 1 27 ? 11.363 -41.726 40.465 1.00 34.21 157 PRO A N 2
ATOM 2640 C CA . PRO A 1 27 ? 11.053 -42.704 41.514 1.00 14.14 157 PRO A CA 2
ATOM 2641 C C . PRO A 1 27 ? 11.358 -44.138 41.082 1.00 1.21 157 PRO A C 2
ATOM 2642 O O . PRO A 1 27 ? 11.259 -44.479 39.901 1.00 72.42 157 PRO A O 2
ATOM 2653 N N . VAL A 1 28 ? 11.747 -44.966 42.040 1.00 61.41 158 VAL A N 2
ATOM 2654 C CA . VAL A 1 28 ? 12.050 -46.365 41.765 1.00 20.10 158 VAL A CA 2
ATOM 2655 C C . VAL A 1 28 ? 10.881 -47.270 42.148 1.00 73.44 158 VAL A C 2
ATOM 2656 O O . VAL A 1 28 ? 10.272 -47.100 43.209 1.00 70.40 158 VAL A O 2
ATOM 2669 N N . PRO A 1 29 ? 10.533 -48.223 41.270 1.00 1.11 159 PRO A N 2
ATOM 2670 C CA . PRO A 1 29 ? 9.485 -49.206 41.538 1.00 34.35 159 PRO A CA 2
ATOM 2671 C C . PRO A 1 29 ? 10.011 -50.411 42.320 1.00 21.23 159 PRO A C 2
ATOM 2672 O O . PRO A 1 29 ? 11.206 -50.495 42.622 1.00 24.51 159 PRO A O 2
ATOM 2683 N N . SER A 1 30 ? 9.125 -51.347 42.633 1.00 5.43 160 SER A N 2
ATOM 2684 C CA . SER A 1 30 ? 9.500 -52.516 43.410 1.00 4.30 160 SER A CA 2
ATOM 2685 C C . SER A 1 30 ? 8.796 -53.765 42.869 1.00 12.33 160 SER A C 2
ATOM 2686 O O . SER A 1 30 ? 8.301 -53.770 41.738 1.00 53.43 160 SER A O 2
ATOM 2694 N N . VAL A 1 31 ? 8.755 -54.813 43.683 1.00 51.42 161 VAL A N 2
ATOM 2695 C CA . VAL A 1 31 ? 8.177 -56.082 43.300 1.00 14.43 161 VAL A CA 2
ATOM 2696 C C . VAL A 1 31 ? 7.562 -56.745 44.533 1.00 33.31 161 VAL A C 2
ATOM 2697 O O . VAL A 1 31 ? 8.049 -56.575 45.656 1.00 42.03 161 VAL A O 2
ATOM 2710 N N . SER A 1 32 ? 6.473 -57.453 44.322 1.00 1.42 162 SER A N 2
ATOM 2711 C CA . SER A 1 32 ? 5.757 -58.119 45.398 1.00 43.43 162 SER A CA 2
ATOM 2712 C C . SER A 1 32 ? 6.325 -59.515 45.643 1.00 23.34 162 SER A C 2
ATOM 2713 O O . SER A 1 32 ? 7.180 -59.994 44.893 1.00 45.24 162 SER A O 2
ATOM 2721 N N . GLU A 1 33 ? 5.850 -60.152 46.703 1.00 55.10 163 GLU A N 2
ATOM 2722 C CA . GLU A 1 33 ? 6.304 -61.481 47.082 1.00 52.54 163 GLU A CA 2
ATOM 2723 C C . GLU A 1 33 ? 5.607 -62.549 46.244 1.00 53.21 163 GLU A C 2
ATOM 2724 O O . GLU A 1 33 ? 4.476 -62.362 45.792 1.00 23.50 163 GLU A O 2
ATOM 2736 N N . PHE A 1 34 ? 6.285 -63.670 46.045 1.00 43.32 164 PHE A N 2
ATOM 2737 C CA . PHE A 1 34 ? 5.721 -64.785 45.297 1.00 11.52 164 PHE A CA 2
ATOM 2738 C C . PHE A 1 34 ? 5.673 -66.040 46.162 1.00 1.22 164 PHE A C 2
ATOM 2739 O O . PHE A 1 34 ? 6.564 -66.276 46.981 1.00 63.14 164 PHE A O 2
ATOM 2756 N N . GLN A 1 35 ? 4.631 -66.841 45.978 1.00 41.40 165 GLN A N 2
ATOM 2757 C CA . GLN A 1 35 ? 4.456 -68.072 46.743 1.00 74.42 165 GLN A CA 2
ATOM 2758 C C . GLN A 1 35 ? 3.889 -69.171 45.849 1.00 64.15 165 GLN A C 2
ATOM 2759 O O . GLN A 1 35 ? 3.745 -68.979 44.643 1.00 43.33 165 GLN A O 2
ATOM 2773 N N . TYR A 1 36 ? 3.580 -70.319 46.432 1.00 2.14 166 TYR A N 2
ATOM 2774 C CA . TYR A 1 36 ? 3.029 -71.429 45.670 1.00 43.25 166 TYR A CA 2
ATOM 2775 C C . TYR A 1 36 ? 1.521 -71.495 45.882 1.00 74.12 166 TYR A C 2
ATOM 2776 O O . TYR A 1 36 ? 0.997 -70.875 46.807 1.00 61.52 166 TYR A O 2
ATOM 2794 N N . ILE A 1 37 ? 0.837 -72.246 45.024 1.00 50.32 167 ILE A N 2
ATOM 2795 C CA . ILE A 1 37 ? -0.619 -72.343 45.058 1.00 70.04 167 ILE A CA 2
ATOM 2796 C C . ILE A 1 37 ? -1.259 -70.965 44.830 1.00 33.44 167 ILE A C 2
ATOM 2797 O O . ILE A 1 37 ? -2.187 -70.548 45.523 1.00 13.34 167 ILE A O 2
ATOM 2813 N N . GLU A 1 38 ? -0.742 -70.262 43.834 1.00 21.30 168 GLU A N 2
ATOM 2814 C CA . GLU A 1 38 ? -1.326 -69.003 43.402 1.00 24.35 168 GLU A CA 2
ATOM 2815 C C . GLU A 1 38 ? -2.246 -69.253 42.206 1.00 14.33 168 GLU A C 2
ATOM 2816 O O . GLU A 1 38 ? -3.279 -68.605 42.051 1.00 42.14 168 GLU A O 2
ATOM 2828 N N . THR A 1 39 ? -1.869 -70.220 41.382 1.00 15.32 169 THR A N 2
ATOM 2829 C CA . THR A 1 39 ? -2.679 -70.624 40.240 1.00 13.31 169 THR A CA 2
ATOM 2830 C C . THR A 1 39 ? -2.700 -72.149 40.116 1.00 71.03 169 THR A C 2
ATOM 2831 O O . THR A 1 39 ? -3.693 -72.733 39.692 1.00 22.55 169 THR A O 2
ATOM 2842 N N . GLU A 1 40 ? -1.604 -72.781 40.525 1.00 73.30 170 GLU A N 2
ATOM 2843 C CA . GLU A 1 40 ? -1.464 -74.231 40.429 1.00 43.11 170 GLU A CA 2
ATOM 2844 C C . GLU A 1 40 ? -2.526 -74.937 41.257 1.00 20.34 170 GLU A C 2
ATOM 2845 O O . GLU A 1 40 ? -3.267 -75.780 40.754 1.00 30.42 170 GLU A O 2
ATOM 2857 N N . THR A 1 41 ? -2.607 -74.536 42.520 1.00 32.00 171 THR A N 2
ATOM 2858 C CA . THR A 1 41 ? -3.438 -75.185 43.516 1.00 2.23 171 THR A CA 2
ATOM 2859 C C . THR A 1 41 ? -3.374 -76.704 43.407 1.00 75.11 171 THR A C 2
ATOM 2860 O O . THR A 1 41 ? -4.295 -77.362 42.918 1.00 2.31 171 THR A O 2
ATOM 2871 N N . ILE A 1 42 ? -2.267 -77.245 43.869 1.00 61.33 172 ILE A N 2
ATOM 2872 C CA . ILE A 1 42 ? -1.967 -78.653 43.690 1.00 24.00 172 ILE A CA 2
ATOM 2873 C C . ILE A 1 42 ? -2.276 -79.442 44.965 1.00 72.24 172 ILE A C 2
ATOM 2874 O O . ILE A 1 42 ? -1.928 -79.026 46.069 1.00 25.45 172 ILE A O 2
ATOM 2890 N N . SER A 1 43 ? -2.947 -80.573 44.810 1.00 72.20 173 SER A N 2
ATOM 2891 C CA . SER A 1 43 ? -3.289 -81.414 45.944 1.00 1.54 173 SER A CA 2
ATOM 2892 C C . SER A 1 43 ? -2.139 -82.362 46.254 1.00 23.04 173 SER A C 2
ATOM 2893 O O . SER A 1 43 ? -2.291 -83.586 46.231 1.00 43.45 173 SER A O 2
ATOM 2901 N N . ASN A 1 44 ? -0.986 -81.780 46.528 1.00 23.23 174 ASN A N 2
ATOM 2902 C CA . ASN A 1 44 ? 0.225 -82.546 46.777 1.00 53.14 174 ASN A CA 2
ATOM 2903 C C . ASN A 1 44 ? 0.290 -83.026 48.217 1.00 42.41 174 ASN A C 2
ATOM 2904 O O . ASN A 1 44 ? -0.672 -82.908 48.979 1.00 15.32 174 ASN A O 2
ATOM 2915 N N . THR A 1 45 ? 1.441 -83.565 48.581 1.00 65.45 175 THR A N 2
ATOM 2916 C CA . THR A 1 45 ? 1.666 -84.065 49.919 1.00 33.42 175 THR A CA 2
ATOM 2917 C C . THR A 1 45 ? 2.641 -83.154 50.660 1.00 63.31 175 THR A C 2
ATOM 2918 O O . THR A 1 45 ? 3.707 -82.827 50.130 1.00 4.23 175 THR A O 2
ATOM 2929 N N . PRO A 1 46 ? 2.263 -82.688 51.861 1.00 71.50 176 PRO A N 2
ATOM 2930 C CA . PRO A 1 46 ? 3.173 -81.958 52.746 1.00 11.32 176 PRO A CA 2
ATOM 2931 C C . PRO A 1 46 ? 4.209 -82.896 53.359 1.00 41.12 176 PRO A C 2
ATOM 2932 O O . PRO A 1 46 ? 3.961 -84.092 53.502 1.00 63.24 176 PRO A O 2
ATOM 2943 N N . SER A 1 47 ? 5.373 -82.367 53.701 1.00 3.42 177 SER A N 2
ATOM 2944 C CA . SER A 1 47 ? 6.419 -83.175 54.303 1.00 44.22 177 SER A CA 2
ATOM 2945 C C . SER A 1 47 ? 7.285 -82.336 55.235 1.00 44.22 177 SER A C 2
ATOM 2946 O O . SER A 1 47 ? 8.192 -81.625 54.799 1.00 32.14 177 SER A O 2
ATOM 2954 N N . PRO A 1 48 ? 7.007 -82.418 56.543 1.00 50.04 178 PRO A N 2
ATOM 2955 C CA . PRO A 1 48 ? 7.667 -81.594 57.556 1.00 73.13 178 PRO A CA 2
ATOM 2956 C C . PRO A 1 48 ? 9.146 -81.930 57.752 1.00 70.22 178 PRO A C 2
ATOM 2957 O O . PRO A 1 48 ? 9.860 -81.209 58.451 1.00 1.12 178 PRO A O 2
ATOM 2968 N N . ASP A 1 49 ? 9.604 -83.005 57.125 1.00 12.45 179 ASP A N 2
ATOM 2969 C CA . ASP A 1 49 ? 11.014 -83.374 57.178 1.00 45.05 179 ASP A CA 2
ATOM 2970 C C . ASP A 1 49 ? 11.877 -82.248 56.634 1.00 72.01 179 ASP A C 2
ATOM 2971 O O . ASP A 1 49 ? 12.974 -81.992 57.129 1.00 11.12 179 ASP A O 2
ATOM 2980 N N . LEU A 1 50 ? 11.360 -81.561 55.626 1.00 40.01 180 LEU A N 2
ATOM 2981 C CA . LEU A 1 50 ? 12.084 -80.475 54.983 1.00 2.01 180 LEU A CA 2
ATOM 2982 C C . LEU A 1 50 ? 11.590 -79.124 55.488 1.00 61.24 180 LEU A C 2
ATOM 2983 O O . LEU A 1 50 ? 11.883 -78.085 54.897 1.00 35.44 180 LEU A O 2
ATOM 2999 N N . THR A 1 51 ? 10.846 -79.134 56.587 1.00 10.45 181 THR A N 2
ATOM 3000 C CA . THR A 1 51 ? 10.269 -77.908 57.104 1.00 0.21 181 THR A CA 2
ATOM 3001 C C . THR A 1 51 ? 10.784 -77.600 58.513 1.00 3.53 181 THR A C 2
ATOM 3002 O O . THR A 1 51 ? 11.577 -78.357 59.079 1.00 15.24 181 THR A O 2
ATOM 3013 N N . VAL A 1 52 ? 10.324 -76.489 59.072 1.00 51.33 182 VAL A N 2
ATOM 3014 C CA . VAL A 1 52 ? 10.697 -76.094 60.421 1.00 31.44 182 VAL A CA 2
ATOM 3015 C C . VAL A 1 52 ? 9.457 -75.653 61.199 1.00 51.23 182 VAL A C 2
ATOM 3016 O O . VAL A 1 52 ? 8.882 -74.603 60.939 1.00 43.41 182 VAL A O 2
ATOM 3029 N N . MET A 1 53 ? 9.024 -76.485 62.129 1.00 15.33 183 MET A N 2
ATOM 3030 C CA . MET A 1 53 ? 7.803 -76.217 62.877 1.00 11.25 183 MET A CA 2
ATOM 3031 C C . MET A 1 53 ? 8.001 -76.499 64.363 1.00 2.55 183 MET A C 2
ATOM 3032 O O . MET A 1 53 ? 7.373 -77.386 64.939 1.00 53.14 183 MET A O 2
ATOM 3046 N N . SER A 1 54 ? 8.862 -75.716 64.984 1.00 33.42 184 SER A N 2
ATOM 3047 C CA . SER A 1 54 ? 9.266 -75.970 66.354 1.00 13.40 184 SER A CA 2
ATOM 3048 C C . SER A 1 54 ? 9.114 -74.734 67.226 1.00 52.43 184 SER A C 2
ATOM 3049 O O . SER A 1 54 ? 8.738 -73.656 66.756 1.00 70.53 184 SER A O 2
ATOM 3057 N N . ILE A 1 55 ? 9.392 -74.900 68.505 1.00 44.33 185 ILE A N 2
ATOM 3058 C CA . ILE A 1 55 ? 9.346 -73.797 69.442 1.00 32.43 185 ILE A CA 2
ATOM 3059 C C . ILE A 1 55 ? 10.521 -73.865 70.407 1.00 51.02 185 ILE A C 2
ATOM 3060 O O . ILE A 1 55 ? 10.634 -74.790 71.217 1.00 3.35 185 ILE A O 2
ATOM 3076 N N . ASP A 1 56 ? 11.405 -72.894 70.289 1.00 53.21 186 ASP A N 2
ATOM 3077 C CA . ASP A 1 56 ? 12.537 -72.782 71.190 1.00 60.44 186 ASP A CA 2
ATOM 3078 C C . ASP A 1 56 ? 12.334 -71.593 72.116 1.00 73.32 186 ASP A C 2
ATOM 3079 O O . ASP A 1 56 ? 12.897 -70.517 71.911 1.00 23.13 186 ASP A O 2
ATOM 3088 N N . LYS A 1 57 ? 11.462 -71.789 73.098 1.00 42.32 187 LYS A N 2
ATOM 3089 C CA . LYS A 1 57 ? 11.161 -70.770 74.092 1.00 54.30 187 LYS A CA 2
ATOM 3090 C C . LYS A 1 57 ? 10.220 -71.323 75.155 1.00 5.44 187 LYS A C 2
ATOM 3091 O O . LYS A 1 57 ? 9.023 -71.032 75.190 1.00 11.34 187 LYS A O 2
ATOM 3110 N N . SER A 1 58 ? 10.778 -72.132 76.021 1.00 44.12 188 SER A N 2
ATOM 3111 C CA . SER A 1 58 ? 10.010 -72.771 77.073 1.00 5.21 188 SER A CA 2
ATOM 3112 C C . SER A 1 58 ? 10.143 -71.987 78.373 1.00 50.33 188 SER A C 2
ATOM 3113 O O . SER A 1 58 ? 10.466 -72.532 79.425 1.00 60.53 188 SER A O 2
ATOM 3121 N N . VAL A 1 59 ? 9.871 -70.699 78.274 1.00 35.23 189 VAL A N 2
ATOM 3122 C CA . VAL A 1 59 ? 9.966 -69.780 79.402 1.00 62.05 189 VAL A CA 2
ATOM 3123 C C . VAL A 1 59 ? 8.869 -68.732 79.288 1.00 21.32 189 VAL A C 2
ATOM 3124 O O . VAL A 1 59 ? 8.992 -67.767 78.535 1.00 22.31 189 VAL A O 2
ATOM 3137 N N . LEU A 1 60 ? 7.791 -68.939 80.017 1.00 14.42 190 LEU A N 2
ATOM 3138 C CA . LEU A 1 60 ? 6.638 -68.055 79.934 1.00 24.54 190 LEU A CA 2
ATOM 3139 C C . LEU A 1 60 ? 6.550 -67.151 81.130 1.00 32.33 190 LEU A C 2
ATOM 3140 O O . LEU A 1 60 ? 6.451 -67.607 82.260 1.00 73.42 190 LEU A O 2
ATOM 3156 N N . SER A 1 61 ? 6.577 -65.870 80.862 1.00 11.12 191 SER A N 2
ATOM 3157 C CA . SER A 1 61 ? 6.461 -64.883 81.903 1.00 35.02 191 SER A CA 2
ATOM 3158 C C . SER A 1 61 ? 5.088 -64.235 81.874 1.00 25.34 191 SER A C 2
ATOM 3159 O O . SER A 1 61 ? 4.469 -64.122 80.813 1.00 0.14 191 SER A O 2
ATOM 3167 N N . PRO A 1 62 ? 4.602 -63.817 83.045 1.00 10.42 192 PRO A N 2
ATOM 3168 C CA . PRO A 1 62 ? 3.332 -63.105 83.171 1.00 12.13 192 PRO A CA 2
ATOM 3169 C C . PRO A 1 62 ? 3.267 -61.874 82.266 1.00 62.03 192 PRO A C 2
ATOM 3170 O O . PRO A 1 62 ? 3.853 -60.833 82.575 1.00 63.35 192 PRO A O 2
ATOM 3181 N N . GLY A 1 63 ? 2.582 -62.008 81.138 1.00 45.41 193 GLY A N 2
ATOM 3182 C CA . GLY A 1 63 ? 2.422 -60.889 80.232 1.00 32.44 193 GLY A CA 2
ATOM 3183 C C . GLY A 1 63 ? 2.816 -61.226 78.807 1.00 64.33 193 GLY A C 2
ATOM 3184 O O . GLY A 1 63 ? 2.421 -60.532 77.872 1.00 35.02 193 GLY A O 2
ATOM 3188 N N . GLU A 1 64 ? 3.600 -62.284 78.629 1.00 11.51 194 GLU A N 2
ATOM 3189 C CA . GLU A 1 64 ? 4.024 -62.680 77.293 1.00 52.43 194 GLU A CA 2
ATOM 3190 C C . GLU A 1 64 ? 3.430 -64.033 76.912 1.00 11.31 194 GLU A C 2
ATOM 3191 O O . GLU A 1 64 ? 2.679 -64.634 77.684 1.00 22.50 194 GLU A O 2
ATOM 3203 N N . SER A 1 65 ? 3.771 -64.511 75.725 1.00 24.32 195 SER A N 2
ATOM 3204 C CA . SER A 1 65 ? 3.205 -65.747 75.210 1.00 21.24 195 SER A CA 2
ATOM 3205 C C . SER A 1 65 ? 4.257 -66.580 74.486 1.00 33.44 195 SER A C 2
ATOM 3206 O O . SER A 1 65 ? 5.244 -66.048 73.973 1.00 33.44 195 SER A O 2
ATOM 3214 N N . ALA A 1 66 ? 4.047 -67.888 74.456 1.00 32.31 196 ALA A N 2
ATOM 3215 C CA . ALA A 1 66 ? 4.904 -68.773 73.695 1.00 33.13 196 ALA A CA 2
ATOM 3216 C C . ALA A 1 66 ? 4.337 -68.958 72.305 1.00 45.40 196 ALA A C 2
ATOM 3217 O O . ALA A 1 66 ? 3.226 -69.456 72.137 1.00 33.02 196 ALA A O 2
ATOM 3224 N N . THR A 1 67 ? 5.089 -68.539 71.315 1.00 53.23 197 THR A N 2
ATOM 3225 C CA . THR A 1 67 ? 4.648 -68.642 69.944 1.00 62.13 197 THR A CA 2
ATOM 3226 C C . THR A 1 67 ? 5.329 -69.811 69.254 1.00 1.41 197 THR A C 2
ATOM 3227 O O . THR A 1 67 ? 6.524 -69.755 68.954 1.00 3.44 197 THR A O 2
ATOM 3238 N N . ILE A 1 68 ? 4.581 -70.878 69.027 1.00 72.13 198 ILE A N 2
ATOM 3239 C CA . ILE A 1 68 ? 5.121 -72.027 68.329 1.00 62.13 198 ILE A CA 2
ATOM 3240 C C . ILE A 1 68 ? 5.269 -71.676 66.863 1.00 64.33 198 ILE A C 2
ATOM 3241 O O . ILE A 1 68 ? 4.289 -71.347 66.190 1.00 23.42 198 ILE A O 2
ATOM 3257 N N . THR A 1 69 ? 6.493 -71.717 66.379 1.00 31.24 199 THR A N 2
ATOM 3258 C CA . THR A 1 69 ? 6.777 -71.316 65.020 1.00 11.12 199 THR A CA 2
ATOM 3259 C C . THR A 1 69 ? 6.691 -72.513 64.089 1.00 55.50 199 THR A C 2
ATOM 3260 O O . THR A 1 69 ? 7.638 -73.289 63.972 1.00 1.40 199 THR A O 2
ATOM 3271 N N . THR A 1 70 ? 5.549 -72.672 63.443 1.00 73.11 200 THR A N 2
ATOM 3272 C CA . THR A 1 70 ? 5.320 -73.831 62.611 1.00 32.31 200 THR A CA 2
ATOM 3273 C C . THR A 1 70 ? 5.233 -73.451 61.149 1.00 64.35 200 THR A C 2
ATOM 3274 O O . THR A 1 70 ? 4.222 -72.928 60.679 1.00 11.31 200 THR A O 2
ATOM 3285 N N . ILE A 1 71 ? 6.311 -73.710 60.442 1.00 54.11 201 ILE A N 2
ATOM 3286 C CA . ILE A 1 71 ? 6.350 -73.512 59.009 1.00 50.04 201 ILE A CA 2
ATOM 3287 C C . ILE A 1 71 ? 6.123 -74.862 58.350 1.00 71.13 201 ILE A C 2
ATOM 3288 O O . ILE A 1 71 ? 6.619 -75.877 58.841 1.00 22.11 201 ILE A O 2
ATOM 3304 N N . VAL A 1 72 ? 5.357 -74.895 57.276 1.00 33.24 202 VAL A N 2
ATOM 3305 C CA . VAL A 1 72 ? 5.086 -76.151 56.595 1.00 43.43 202 VAL A CA 2
ATOM 3306 C C . VAL A 1 72 ? 5.563 -76.107 55.148 1.00 2.12 202 VAL A C 2
ATOM 3307 O O . VAL A 1 72 ? 5.262 -75.169 54.410 1.00 70.23 202 VAL A O 2
ATOM 3320 N N . LYS A 1 73 ? 6.318 -77.128 54.764 1.00 41.33 203 LYS A N 2
ATOM 3321 C CA . LYS A 1 73 ? 6.789 -77.279 53.397 1.00 74.34 203 LYS A CA 2
ATOM 3322 C C . LYS A 1 73 ? 6.373 -78.645 52.869 1.00 51.14 203 LYS A C 2
ATOM 3323 O O . LYS A 1 73 ? 6.134 -79.574 53.648 1.00 11.21 203 LYS A O 2
ATOM 3342 N N . ASP A 1 74 ? 6.264 -78.761 51.558 1.00 21.20 204 ASP A N 2
ATOM 3343 C CA . ASP A 1 74 ? 5.902 -80.024 50.935 1.00 35.35 204 ASP A CA 2
ATOM 3344 C C . ASP A 1 74 ? 7.116 -80.926 50.824 1.00 2.41 204 ASP A C 2
ATOM 3345 O O . ASP A 1 74 ? 8.227 -80.537 51.183 1.00 1.43 204 ASP A O 2
ATOM 3354 N N . ILE A 1 75 ? 6.901 -82.124 50.301 1.00 61.53 205 ILE A N 2
ATOM 3355 C CA . ILE A 1 75 ? 7.990 -83.062 50.046 1.00 12.02 205 ILE A CA 2
ATOM 3356 C C . ILE A 1 75 ? 8.933 -82.491 48.986 1.00 2.41 205 ILE A C 2
ATOM 3357 O O . ILE A 1 75 ? 10.090 -82.897 48.861 1.00 10.11 205 ILE A O 2
ATOM 3373 N N . ASP A 1 76 ? 8.417 -81.529 48.238 1.00 14.21 206 ASP A N 2
ATOM 3374 C CA . ASP A 1 76 ? 9.183 -80.839 47.213 1.00 22.22 206 ASP A CA 2
ATOM 3375 C C . ASP A 1 76 ? 10.153 -79.845 47.845 1.00 31.53 206 ASP A C 2
ATOM 3376 O O . ASP A 1 76 ? 11.205 -79.541 47.285 1.00 21.22 206 ASP A O 2
ATOM 3385 N N . GLY A 1 77 ? 9.809 -79.383 49.043 1.00 33.03 207 GLY A N 2
ATOM 3386 C CA . GLY A 1 77 ? 10.509 -78.265 49.641 1.00 43.43 207 GLY A CA 2
ATOM 3387 C C . GLY A 1 77 ? 9.846 -76.967 49.245 1.00 34.11 207 GLY A C 2
ATOM 3388 O O . GLY A 1 77 ? 10.417 -75.883 49.380 1.00 21.35 207 GLY A O 2
ATOM 3392 N N . ASN A 1 78 ? 8.622 -77.100 48.751 1.00 44.11 208 ASN A N 2
ATOM 3393 C CA . ASN A 1 78 ? 7.848 -75.979 48.244 1.00 3.11 208 ASN A CA 2
ATOM 3394 C C . ASN A 1 78 ? 6.971 -75.409 49.355 1.00 62.51 208 ASN A C 2
ATOM 3395 O O . ASN A 1 78 ? 6.482 -76.152 50.206 1.00 2.41 208 ASN A O 2
ATOM 3406 N N . PRO A 1 79 ? 6.842 -74.075 49.412 1.00 74.41 209 PRO A N 2
ATOM 3407 C CA . PRO A 1 79 ? 5.900 -73.394 50.309 1.00 32.03 209 PRO A CA 2
ATOM 3408 C C . PRO A 1 79 ? 4.465 -73.925 50.221 1.00 24.13 209 PRO A C 2
ATOM 3409 O O . PRO A 1 79 ? 3.781 -73.734 49.215 1.00 54.21 209 PRO A O 2
ATOM 3420 N N . VAL A 1 80 ? 4.022 -74.582 51.287 1.00 40.44 210 VAL A N 2
ATOM 3421 C CA . VAL A 1 80 ? 2.635 -75.011 51.410 1.00 74.25 210 VAL A CA 2
ATOM 3422 C C . VAL A 1 80 ? 1.719 -73.806 51.545 1.00 1.14 210 VAL A C 2
ATOM 3423 O O . VAL A 1 80 ? 2.073 -72.818 52.191 1.00 42.34 210 VAL A O 2
ATOM 3436 N N . ASN A 1 81 ? 0.562 -73.877 50.912 1.00 12.04 211 ASN A N 2
ATOM 3437 C CA . ASN A 1 81 ? -0.482 -72.894 51.140 1.00 44.44 211 ASN A CA 2
ATOM 3438 C C . ASN A 1 81 ? -0.918 -72.943 52.597 1.00 52.30 211 ASN A C 2
ATOM 3439 O O . ASN A 1 81 ? -0.678 -72.007 53.357 1.00 73.03 211 ASN A O 2
ATOM 3450 N N . GLU A 1 82 ? -1.515 -74.068 52.985 1.00 41.22 212 GLU A N 2
ATOM 3451 C CA . GLU A 1 82 ? -2.092 -74.223 54.315 1.00 41.33 212 GLU A CA 2
ATOM 3452 C C . GLU A 1 82 ? -2.264 -75.692 54.677 1.00 13.23 212 GLU A C 2
ATOM 3453 O O . GLU A 1 82 ? -2.391 -76.552 53.799 1.00 14.01 212 GLU A O 2
ATOM 3465 N N . VAL A 1 83 ? -2.270 -75.957 55.976 1.00 64.54 213 VAL A N 2
ATOM 3466 C CA . VAL A 1 83 ? -2.565 -77.279 56.519 1.00 11.42 213 VAL A CA 2
ATOM 3467 C C . VAL A 1 83 ? -3.400 -77.115 57.787 1.00 50.15 213 VAL A C 2
ATOM 3468 O O . VAL A 1 83 ? -3.284 -76.105 58.483 1.00 32.14 213 VAL A O 2
ATOM 3481 N N . HIS A 1 84 ? -4.260 -78.078 58.070 1.00 14.44 214 HIS A N 2
ATOM 3482 C CA . HIS A 1 84 ? -5.069 -78.024 59.280 1.00 2.54 214 HIS A CA 2
ATOM 3483 C C . HIS A 1 84 ? -4.196 -78.294 60.498 1.00 45.21 214 HIS A C 2
ATOM 3484 O O . HIS A 1 84 ? -3.445 -79.259 60.519 1.00 25.24 214 HIS A O 2
ATOM 3499 N N . ILE A 1 85 ? -4.280 -77.429 61.493 1.00 21.22 215 ILE A N 2
ATOM 3500 C CA . ILE A 1 85 ? -3.567 -77.640 62.742 1.00 73.41 215 ILE A CA 2
ATOM 3501 C C . ILE A 1 85 ? -4.544 -77.607 63.909 1.00 2.41 215 ILE A C 2
ATOM 3502 O O . ILE A 1 85 ? -5.049 -76.548 64.289 1.00 64.12 215 ILE A O 2
ATOM 3518 N N . ASN A 1 86 ? -4.832 -78.778 64.449 1.00 51.50 216 ASN A N 2
ATOM 3519 C CA . ASN A 1 86 ? -5.755 -78.896 65.564 1.00 4.35 216 ASN A CA 2
ATOM 3520 C C . ASN A 1 86 ? -4.981 -78.996 66.866 1.00 52.20 216 ASN A C 2
ATOM 3521 O O . ASN A 1 86 ? -3.902 -79.588 66.907 1.00 71.02 216 ASN A O 2
ATOM 3532 N N . LYS A 1 87 ? -5.530 -78.437 67.927 1.00 23.33 217 LYS A N 2
ATOM 3533 C CA . LYS A 1 87 ? -4.882 -78.499 69.222 1.00 63.02 217 LYS A CA 2
ATOM 3534 C C . LYS A 1 87 ? -5.129 -79.834 69.909 1.00 44.54 217 LYS A C 2
ATOM 3535 O O . LYS A 1 87 ? -6.112 -80.521 69.629 1.00 34.53 217 LYS A O 2
ATOM 3554 N N . THR A 1 88 ? -4.222 -80.183 70.803 1.00 22.21 218 THR A N 2
ATOM 3555 C CA . THR A 1 88 ? -4.396 -81.297 71.718 1.00 42.40 218 THR A CA 2
ATOM 3556 C C . THR A 1 88 ? -3.557 -81.024 72.959 1.00 0.12 218 THR A C 2
ATOM 3557 O O . THR A 1 88 ? -2.376 -81.348 73.010 1.00 74.12 218 THR A O 2
ATOM 3568 N N . VAL A 1 89 ? -4.161 -80.384 73.940 1.00 30.43 219 VAL A N 2
ATOM 3569 C CA . VAL A 1 89 ? -3.415 -79.890 75.085 1.00 13.30 219 VAL A CA 2
ATOM 3570 C C . VAL A 1 89 ? -3.405 -80.901 76.226 1.00 50.34 219 VAL A C 2
ATOM 3571 O O . VAL A 1 89 ? -4.405 -81.572 76.497 1.00 44.04 219 VAL A O 2
ATOM 3584 N N . ALA A 1 90 ? -2.259 -81.012 76.877 1.00 22.04 220 ALA A N 2
ATOM 3585 C CA . ALA A 1 90 ? -2.108 -81.862 78.046 1.00 73.32 220 ALA A CA 2
ATOM 3586 C C . ALA A 1 90 ? -1.642 -81.026 79.229 1.00 51.31 220 ALA A C 2
ATOM 3587 O O . ALA A 1 90 ? -0.464 -80.672 79.333 1.00 53.24 220 ALA A O 2
ATOM 3594 N N . ARG A 1 91 ? -2.576 -80.678 80.100 1.00 23.42 221 ARG A N 2
ATOM 3595 C CA . ARG A 1 91 ? -2.273 -79.840 81.249 1.00 21.14 221 ARG A CA 2
ATOM 3596 C C . ARG A 1 91 ? -1.870 -80.688 82.453 1.00 3.02 221 ARG A C 2
ATOM 3597 O O . ARG A 1 91 ? -2.664 -81.472 82.983 1.00 53.13 221 ARG A O 2
ATOM 3618 N N . GLU A 1 92 ? -0.623 -80.538 82.872 1.00 13.41 222 GLU A N 2
ATOM 3619 C CA . GLU A 1 92 ? -0.124 -81.247 84.043 1.00 33.24 222 GLU A CA 2
ATOM 3620 C C . GLU A 1 92 ? -0.489 -80.497 85.313 1.00 63.45 222 GLU A C 2
ATOM 3621 O O . GLU A 1 92 ? -0.348 -81.013 86.419 1.00 10.02 222 GLU A O 2
ATOM 3633 N N . ASN A 1 93 ? -0.970 -79.279 85.137 1.00 64.21 223 ASN A N 2
ATOM 3634 C CA . ASN A 1 93 ? -1.426 -78.465 86.246 1.00 10.51 223 ASN A CA 2
ATOM 3635 C C . ASN A 1 93 ? -2.672 -77.707 85.819 1.00 3.41 223 ASN A C 2
ATOM 3636 O O . ASN A 1 93 ? -2.651 -76.978 84.822 1.00 25.30 223 ASN A O 2
ATOM 3647 N N . LEU A 1 94 ? -3.758 -77.892 86.553 1.00 73.54 224 LEU A N 2
ATOM 3648 C CA . LEU A 1 94 ? -5.021 -77.243 86.221 1.00 23.13 224 LEU A CA 2
ATOM 3649 C C . LEU A 1 94 ? -5.134 -75.875 86.893 1.00 75.50 224 LEU A C 2
ATOM 3650 O O . LEU A 1 94 ? -6.076 -75.123 86.643 1.00 44.25 224 LEU A O 2
ATOM 3666 N N . LYS A 1 95 ? -4.165 -75.563 87.742 1.00 3.11 225 LYS A N 2
ATOM 3667 C CA . LYS A 1 95 ? -4.115 -74.267 88.400 1.00 43.12 225 LYS A CA 2
ATOM 3668 C C . LYS A 1 95 ? -3.253 -73.312 87.593 1.00 65.13 225 LYS A C 2
ATOM 3669 O O . LYS A 1 95 ? -3.065 -72.155 87.964 1.00 51.44 225 LYS A O 2
ATOM 3688 N N . GLY A 1 96 ? -2.717 -73.812 86.493 1.00 52.43 226 GLY A N 2
ATOM 3689 C CA . GLY A 1 96 ? -1.992 -72.963 85.583 1.00 31.33 226 GLY A CA 2
ATOM 3690 C C . GLY A 1 96 ? -2.946 -72.224 84.680 1.00 1.12 226 GLY A C 2
ATOM 3691 O O . GLY A 1 96 ? -3.846 -72.830 84.096 1.00 12.02 226 GLY A O 2
ATOM 3695 N N . LEU A 1 97 ? -2.771 -70.920 84.566 1.00 63.32 227 LEU A N 2
ATOM 3696 C CA . LEU A 1 97 ? -3.669 -70.119 83.755 1.00 1.31 227 LEU A CA 2
ATOM 3697 C C . LEU A 1 97 ? -3.170 -70.087 82.326 1.00 33.52 227 LEU A C 2
ATOM 3698 O O . LEU A 1 97 ? -2.424 -69.191 81.923 1.00 63.01 227 LEU A O 2
ATOM 3714 N N . TRP A 1 98 ? -3.546 -71.114 81.588 1.00 62.22 228 TRP A N 2
ATOM 3715 C CA . TRP A 1 98 ? -3.139 -71.258 80.205 1.00 3.02 228 TRP A CA 2
ATOM 3716 C C . TRP A 1 98 ? -4.109 -70.515 79.303 1.00 75.24 228 TRP A C 2
ATOM 3717 O O . TRP A 1 98 ? -5.253 -70.938 79.125 1.00 24.02 228 TRP A O 2
ATOM 3738 N N . ASP A 1 99 ? -3.662 -69.408 78.750 1.00 54.13 229 ASP A N 2
ATOM 3739 C CA . ASP A 1 99 ? -4.492 -68.621 77.850 1.00 43.11 229 ASP A CA 2
ATOM 3740 C C . ASP A 1 99 ? -4.131 -68.915 76.407 1.00 10.44 229 ASP A C 2
ATOM 3741 O O . ASP A 1 99 ? -3.032 -68.617 75.948 1.00 45.31 229 ASP A O 2
ATOM 3750 N N . TYR A 1 100 ? -5.062 -69.503 75.692 1.00 40.12 230 TYR A N 2
ATOM 3751 C CA . TYR A 1 100 ? -4.802 -69.942 74.335 1.00 22.02 230 TYR A CA 2
ATOM 3752 C C . TYR A 1 100 ? -5.197 -68.864 73.345 1.00 73.34 230 TYR A C 2
ATOM 3753 O O . TYR A 1 100 ? -6.385 -68.635 73.104 1.00 54.11 230 TYR A O 2
ATOM 3771 N N . GLY A 1 101 ? -4.205 -68.182 72.801 1.00 72.22 231 GLY A N 2
ATOM 3772 C CA . GLY A 1 101 ? -4.469 -67.207 71.772 1.00 22.15 231 GLY A CA 2
ATOM 3773 C C . GLY A 1 101 ? -4.843 -67.874 70.467 1.00 2.30 231 GLY A C 2
ATOM 3774 O O . GLY A 1 101 ? -4.693 -69.094 70.327 1.00 55.41 231 GLY A O 2
ATOM 3778 N N . PRO A 1 102 ? -5.353 -67.115 69.494 1.00 75.53 232 PRO A N 2
ATOM 3779 C CA . PRO A 1 102 ? -5.705 -67.665 68.189 1.00 14.33 232 PRO A CA 2
ATOM 3780 C C . PRO A 1 102 ? -4.477 -68.169 67.445 1.00 14.40 232 PRO A C 2
ATOM 3781 O O . PRO A 1 102 ? -3.369 -67.664 67.644 1.00 13.21 232 PRO A O 2
ATOM 3792 N N . LEU A 1 103 ? -4.666 -69.181 66.613 1.00 64.44 233 LEU A N 2
ATOM 3793 C CA . LEU A 1 103 ? -3.597 -69.655 65.759 1.00 54.40 233 LEU A CA 2
ATOM 3794 C C . LEU A 1 103 ? -3.379 -68.640 64.659 1.00 24.21 233 LEU A C 2
ATOM 3795 O O . LEU A 1 103 ? -4.186 -68.531 63.733 1.00 15.35 233 LEU A O 2
ATOM 3811 N N . LYS A 1 104 ? -2.304 -67.888 64.767 1.00 75.41 234 LYS A N 2
ATOM 3812 C CA . LYS A 1 104 ? -2.095 -66.782 63.877 1.00 33.42 234 LYS A CA 2
ATOM 3813 C C . LYS A 1 104 ? -1.545 -67.258 62.550 1.00 24.14 234 LYS A C 2
ATOM 3814 O O . LYS A 1 104 ? -0.440 -67.802 62.456 1.00 72.21 234 LYS A O 2
ATOM 3833 N N . LYS A 1 105 ? -2.357 -67.055 61.532 1.00 15.23 235 LYS A N 2
ATOM 3834 C CA . LYS A 1 105 ? -2.027 -67.456 60.187 1.00 74.42 235 LYS A CA 2
ATOM 3835 C C . LYS A 1 105 ? -1.876 -66.211 59.336 1.00 45.42 235 LYS A C 2
ATOM 3836 O O . LYS A 1 105 ? -2.860 -65.541 59.019 1.00 14.12 235 LYS A O 2
ATOM 3855 N N . GLU A 1 106 ? -0.647 -65.879 59.007 1.00 41.11 236 GLU A N 2
ATOM 3856 C CA . GLU A 1 106 ? -0.383 -64.750 58.141 1.00 51.44 236 GLU A CA 2
ATOM 3857 C C . GLU A 1 106 ? -0.366 -65.232 56.694 1.00 22.13 236 GLU A C 2
ATOM 3858 O O . GLU A 1 106 ? -0.320 -66.438 56.450 1.00 13.23 236 GLU A O 2
ATOM 3870 N N . ASN A 1 107 ? -0.432 -64.314 55.743 1.00 72.41 237 ASN A N 2
ATOM 3871 C CA . ASN A 1 107 ? -0.342 -64.685 54.335 1.00 34.01 237 ASN A CA 2
ATOM 3872 C C . ASN A 1 107 ? 1.093 -65.033 53.999 1.00 62.44 237 ASN A C 2
ATOM 3873 O O . ASN A 1 107 ? 1.818 -64.247 53.386 1.00 23.24 237 ASN A O 2
ATOM 3884 N N . VAL A 1 108 ? 1.505 -66.198 54.445 1.00 14.22 238 VAL A N 2
ATOM 3885 C CA . VAL A 1 108 ? 2.870 -66.627 54.290 1.00 32.33 238 VAL A CA 2
ATOM 3886 C C . VAL A 1 108 ? 2.935 -68.118 53.980 1.00 42.23 238 VAL A C 2
ATOM 3887 O O . VAL A 1 108 ? 1.978 -68.847 54.237 1.00 44.43 238 VAL A O 2
ATOM 3900 N N . PRO A 1 109 ? 4.062 -68.587 53.423 1.00 73.15 239 PRO A N 2
ATOM 3901 C CA . PRO A 1 109 ? 4.237 -69.996 53.055 1.00 1.55 239 PRO A CA 2
ATOM 3902 C C . PRO A 1 109 ? 4.218 -70.945 54.252 1.00 71.55 239 PRO A C 2
ATOM 3903 O O . PRO A 1 109 ? 5.241 -71.156 54.906 1.00 15.41 239 PRO A O 2
ATOM 3914 N N . GLY A 1 110 ? 3.041 -71.502 54.528 1.00 55.53 240 GLY A N 2
ATOM 3915 C CA . GLY A 1 110 ? 2.874 -72.470 55.600 1.00 32.44 240 GLY A CA 2
ATOM 3916 C C . GLY A 1 110 ? 3.346 -71.974 56.954 1.00 34.24 240 GLY A C 2
ATOM 3917 O O . GLY A 1 110 ? 3.665 -72.777 57.824 1.00 10.11 240 GLY A O 2
ATOM 3921 N N . LYS A 1 111 ? 3.391 -70.665 57.144 1.00 51.00 241 LYS A N 2
ATOM 3922 C CA . LYS A 1 111 ? 3.884 -70.107 58.395 1.00 41.31 241 LYS A CA 2
ATOM 3923 C C . LYS A 1 111 ? 2.744 -69.856 59.369 1.00 4.02 241 LYS A C 2
ATOM 3924 O O . LYS A 1 111 ? 1.996 -68.883 59.246 1.00 62.50 241 LYS A O 2
ATOM 3943 N N . TYR A 1 112 ? 2.610 -70.755 60.325 1.00 64.14 242 TYR A N 2
ATOM 3944 C CA . TYR A 1 112 ? 1.667 -70.584 61.411 1.00 21.33 242 TYR A CA 2
ATOM 3945 C C . TYR A 1 112 ? 2.413 -70.199 62.667 1.00 24.53 242 TYR A C 2
ATOM 3946 O O . TYR A 1 112 ? 3.499 -70.713 62.944 1.00 31.23 242 TYR A O 2
ATOM 3964 N N . THR A 1 113 ? 1.849 -69.277 63.404 1.00 44.12 243 THR A N 2
ATOM 3965 C CA . THR A 1 113 ? 2.409 -68.875 64.670 1.00 41.22 243 THR A CA 2
ATOM 3966 C C . THR A 1 113 ? 1.296 -68.677 65.682 1.00 52.05 243 THR A C 2
ATOM 3967 O O . THR A 1 113 ? 0.443 -67.820 65.513 1.00 52.52 243 THR A O 2
ATOM 3978 N N . GLN A 1 114 ? 1.274 -69.490 66.713 1.00 11.41 244 GLN A N 2
ATOM 3979 C CA . GLN A 1 114 ? 0.215 -69.395 67.697 1.00 4.13 244 GLN A CA 2
ATOM 3980 C C . GLN A 1 114 ? 0.781 -68.956 69.034 1.00 22.42 244 GLN A C 2
ATOM 3981 O O . GLN A 1 114 ? 1.801 -69.476 69.486 1.00 52.34 244 GLN A O 2
ATOM 3995 N N . VAL A 1 115 ? 0.122 -67.992 69.655 1.00 21.12 245 VAL A N 2
ATOM 3996 C CA . VAL A 1 115 ? 0.597 -67.426 70.905 1.00 53.13 245 VAL A CA 2
ATOM 3997 C C . VAL A 1 115 ? -0.137 -68.013 72.110 1.00 44.22 245 VAL A C 2
ATOM 3998 O O . VAL A 1 115 ? -1.282 -67.664 72.404 1.00 61.53 245 VAL A O 2
ATOM 4011 N N . ILE A 1 116 ? 0.520 -68.931 72.792 1.00 0.53 246 ILE A N 2
ATOM 4012 C CA . ILE A 1 116 ? -0.007 -69.456 74.039 1.00 15.24 246 ILE A CA 2
ATOM 4013 C C . ILE A 1 116 ? 0.434 -68.553 75.168 1.00 11.03 246 ILE A C 2
ATOM 4014 O O . ILE A 1 116 ? 1.611 -68.514 75.524 1.00 3.14 246 ILE A O 2
ATOM 4030 N N . THR A 1 117 ? -0.502 -67.824 75.713 1.00 13.42 247 THR A N 2
ATOM 4031 C CA . THR A 1 117 ? -0.195 -66.842 76.723 1.00 14.21 247 THR A CA 2
ATOM 4032 C C . THR A 1 117 ? -0.314 -67.456 78.110 1.00 12.44 247 THR A C 2
ATOM 4033 O O . THR A 1 117 ? -1.253 -68.198 78.391 1.00 14.31 247 THR A O 2
ATOM 4044 N N . TYR A 1 118 ? 0.648 -67.176 78.966 1.00 20.22 248 TYR A N 2
ATOM 4045 C CA . TYR A 1 118 ? 0.606 -67.688 80.317 1.00 54.22 248 TYR A CA 2
ATOM 4046 C C . TYR A 1 118 ? 0.313 -66.573 81.304 1.00 4.05 248 TYR A C 2
ATOM 4047 O O . TYR A 1 118 ? 0.961 -65.523 81.289 1.00 62.32 248 TYR A O 2
ATOM 4065 N N . ARG A 1 119 ? -0.673 -66.805 82.150 1.00 2.04 249 ARG A N 2
ATOM 4066 C CA . ARG A 1 119 ? -1.024 -65.861 83.189 1.00 74.44 249 ARG A CA 2
ATOM 4067 C C . ARG A 1 119 ? -0.355 -66.286 84.497 1.00 1.33 249 ARG A C 2
ATOM 4068 O O . ARG A 1 119 ? -0.464 -67.446 84.915 1.00 14.12 249 ARG A O 2
ATOM 4089 N N . GLY A 1 120 ? 0.355 -65.355 85.120 1.00 51.20 250 GLY A N 2
ATOM 4090 C CA . GLY A 1 120 ? 1.107 -65.662 86.326 1.00 74.03 250 GLY A CA 2
ATOM 4091 C C . GLY A 1 120 ? 0.245 -66.205 87.451 1.00 30.13 250 GLY A C 2
ATOM 4092 O O . GLY A 1 120 ? -0.334 -65.440 88.224 1.00 31.23 250 GLY A O 2
ATOM 4096 N N . HIS A 1 121 ? 0.133 -67.528 87.524 1.00 44.23 251 HIS A N 2
ATOM 4097 C CA . HIS A 1 121 ? -0.595 -68.165 88.615 1.00 5.50 251 HIS A CA 2
ATOM 4098 C C . HIS A 1 121 ? 0.211 -69.313 89.235 1.00 51.44 251 HIS A C 2
ATOM 4099 O O . HIS A 1 121 ? 0.558 -69.261 90.414 1.00 22.01 251 HIS A O 2
ATOM 4114 N N . SER A 1 122 ? 0.518 -70.338 88.444 1.00 72.11 252 SER A N 2
ATOM 4115 C CA . SER A 1 122 ? 1.183 -71.531 88.969 1.00 73.12 252 SER A CA 2
ATOM 4116 C C . SER A 1 122 ? 2.283 -72.014 88.020 1.00 42.55 252 SER A C 2
ATOM 4117 O O . SER A 1 122 ? 2.133 -71.958 86.797 1.00 32.02 252 SER A O 2
ATOM 4125 N N . ASN A 1 123 ? 3.390 -72.484 88.592 1.00 61.03 253 ASN A N 2
ATOM 4126 C CA . ASN A 1 123 ? 4.539 -72.935 87.807 1.00 21.44 253 ASN A CA 2
ATOM 4127 C C . ASN A 1 123 ? 4.392 -74.397 87.404 1.00 4.11 253 ASN A C 2
ATOM 4128 O O . ASN A 1 123 ? 4.523 -75.294 88.235 1.00 51.43 253 ASN A O 2
ATOM 4139 N N . GLU A 1 124 ? 4.104 -74.622 86.130 1.00 15.43 254 GLU A N 2
ATOM 4140 C CA . GLU A 1 124 ? 4.103 -75.966 85.567 1.00 63.41 254 GLU A CA 2
ATOM 4141 C C . GLU A 1 124 ? 4.219 -75.911 84.054 1.00 65.21 254 GLU A C 2
ATOM 4142 O O . GLU A 1 124 ? 4.398 -74.836 83.470 1.00 62.50 254 GLU A O 2
ATOM 4154 N N . ARG A 1 125 ? 4.121 -77.071 83.424 1.00 63.24 255 ARG A N 2
ATOM 4155 C CA . ARG A 1 125 ? 4.242 -77.177 81.981 1.00 32.42 255 ARG A CA 2
ATOM 4156 C C . ARG A 1 125 ? 2.948 -77.700 81.373 1.00 61.45 255 ARG A C 2
ATOM 4157 O O . ARG A 1 125 ? 2.247 -78.516 81.977 1.00 41.01 255 ARG A O 2
ATOM 4178 N N . ILE A 1 126 ? 2.631 -77.218 80.189 1.00 1.33 256 ILE A N 2
ATOM 4179 C CA . ILE A 1 126 ? 1.540 -77.757 79.415 1.00 73.43 256 ILE A CA 2
ATOM 4180 C C . ILE A 1 126 ? 2.069 -78.235 78.065 1.00 55.24 256 ILE A C 2
ATOM 4181 O O . ILE A 1 126 ? 2.589 -77.452 77.269 1.00 24.31 256 ILE A O 2
ATOM 4197 N N . ASP A 1 127 ? 1.970 -79.525 77.828 1.00 30.21 257 ASP A N 2
ATOM 4198 C CA . ASP A 1 127 ? 2.505 -80.113 76.610 1.00 62.12 257 ASP A CA 2
ATOM 4199 C C . ASP A 1 127 ? 1.384 -80.265 75.594 1.00 31.23 257 ASP A C 2
ATOM 4200 O O . ASP A 1 127 ? 0.323 -80.795 75.912 1.00 23.11 257 ASP A O 2
ATOM 4209 N N . ILE A 1 128 ? 1.597 -79.772 74.385 1.00 33.34 258 ILE A N 2
ATOM 4210 C CA . ILE A 1 128 ? 0.526 -79.700 73.403 1.00 45.24 258 ILE A CA 2
ATOM 4211 C C . ILE A 1 128 ? 0.856 -80.485 72.143 1.00 62.15 258 ILE A C 2
ATOM 4212 O O . ILE A 1 128 ? 1.853 -80.230 71.467 1.00 11.45 258 ILE A O 2
ATOM 4228 N N . SER A 1 129 ? 0.001 -81.439 71.841 1.00 4.00 259 SER A N 2
ATOM 4229 C CA . SER A 1 129 ? 0.093 -82.210 70.623 1.00 25.03 259 SER A CA 2
ATOM 4230 C C . SER A 1 129 ? -0.667 -81.494 69.506 1.00 21.33 259 SER A C 2
ATOM 4231 O O . SER A 1 129 ? -1.863 -81.250 69.625 1.00 70.45 259 SER A O 2
ATOM 4239 N N . PHE A 1 130 ? 0.018 -81.137 68.434 1.00 22.44 260 PHE A N 2
ATOM 4240 C CA . PHE A 1 130 ? -0.640 -80.484 67.312 1.00 53.35 260 PHE A CA 2
ATOM 4241 C C . PHE A 1 130 ? -0.914 -81.470 66.197 1.00 41.44 260 PHE A C 2
ATOM 4242 O O . PHE A 1 130 ? -0.003 -82.115 65.665 1.00 24.03 260 PHE A O 2
ATOM 4259 N N . LYS A 1 131 ? -2.182 -81.579 65.859 1.00 61.34 261 LYS A N 2
ATOM 4260 C CA . LYS A 1 131 ? -2.616 -82.436 64.782 1.00 10.30 261 LYS A CA 2
ATOM 4261 C C . LYS A 1 131 ? -2.603 -81.671 63.474 1.00 55.43 261 LYS A C 2
ATOM 4262 O O . LYS A 1 131 ? -3.402 -80.759 63.272 1.00 24.45 261 LYS A O 2
ATOM 4281 N N . TYR A 1 132 ? -1.677 -82.029 62.604 1.00 4.42 262 TYR A N 2
ATOM 4282 C CA . TYR A 1 132 ? -1.588 -81.409 61.294 1.00 32.34 262 TYR A CA 2
ATOM 4283 C C . TYR A 1 132 ? -2.567 -82.082 60.340 1.00 25.10 262 TYR A C 2
ATOM 4284 O O . TYR A 1 132 ? -3.658 -82.499 60.744 1.00 44.43 262 TYR A O 2
ATOM 4302 N N . ALA A 1 133 ? -2.178 -82.184 59.076 1.00 4.44 263 ALA A N 2
ATOM 4303 C CA . ALA A 1 133 ? -3.004 -82.825 58.068 1.00 13.25 263 ALA A CA 2
ATOM 4304 C C . ALA A 1 133 ? -3.249 -84.286 58.429 1.00 1.23 263 ALA A C 2
ATOM 4305 O O . ALA A 1 133 ? -2.657 -84.804 59.382 1.00 71.51 263 ALA A O 2
ATOM 4312 N N . MET A 1 134 ? -4.106 -84.954 57.665 1.00 33.22 264 MET A N 2
ATOM 4313 C CA . MET A 1 134 ? -4.425 -86.360 57.911 1.00 0.10 264 MET A CA 2
ATOM 4314 C C . MET A 1 134 ? -3.266 -87.247 57.484 1.00 3.51 264 MET A C 2
ATOM 4315 O O . MET A 1 134 ? -3.421 -88.141 56.649 1.00 22.20 264 MET A O 2
ATOM 4329 N N . SER A 1 135 ? -2.101 -86.981 58.045 1.00 13.31 265 SER A N 2
ATOM 4330 C CA . SER A 1 135 ? -0.896 -87.661 57.654 1.00 2.32 265 SER A CA 2
ATOM 4331 C C . SER A 1 135 ? 0.087 -87.776 58.824 1.00 44.10 265 SER A C 2
ATOM 4332 O O . SER A 1 135 ? 0.589 -88.861 59.113 1.00 63.15 265 SER A O 2
ATOM 4340 N N . PHE A 1 136 ? 0.355 -86.662 59.507 1.00 33.15 266 PHE A N 2
ATOM 4341 C CA . PHE A 1 136 ? 1.315 -86.667 60.609 1.00 14.42 266 PHE A CA 2
ATOM 4342 C C . PHE A 1 136 ? 0.828 -85.833 61.788 1.00 1.02 266 PHE A C 2
ATOM 4343 O O . PHE A 1 136 ? 0.102 -84.852 61.615 1.00 12.20 266 PHE A O 2
ATOM 4360 N N . THR A 1 137 ? 1.225 -86.247 62.982 1.00 32.32 267 THR A N 2
ATOM 4361 C CA . THR A 1 137 ? 0.933 -85.511 64.197 1.00 64.51 267 THR A CA 2
ATOM 4362 C C . THR A 1 137 ? 2.234 -85.136 64.899 1.00 12.23 267 THR A C 2
ATOM 4363 O O . THR A 1 137 ? 3.189 -85.917 64.911 1.00 21.13 267 THR A O 2
ATOM 4374 N N . LYS A 1 138 ? 2.278 -83.946 65.474 1.00 11.30 268 LYS A N 2
ATOM 4375 C CA . LYS A 1 138 ? 3.483 -83.472 66.130 1.00 31.13 268 LYS A CA 2
ATOM 4376 C C . LYS A 1 138 ? 3.161 -83.011 67.542 1.00 32.53 268 LYS A C 2
ATOM 4377 O O . LYS A 1 138 ? 1.995 -82.929 67.917 1.00 60.00 268 LYS A O 2
ATOM 4396 N N . GLU A 1 139 ? 4.182 -82.703 68.321 1.00 53.11 269 GLU A N 2
ATOM 4397 C CA . GLU A 1 139 ? 3.974 -82.336 69.708 1.00 65.20 269 GLU A CA 2
ATOM 4398 C C . GLU A 1 139 ? 5.012 -81.316 70.160 1.00 24.13 269 GLU A C 2
ATOM 4399 O O . GLU A 1 139 ? 6.190 -81.412 69.808 1.00 21.04 269 GLU A O 2
ATOM 4411 N N . ILE A 1 140 ? 4.557 -80.334 70.925 1.00 52.30 270 ILE A N 2
ATOM 4412 C CA . ILE A 1 140 ? 5.405 -79.242 71.390 1.00 22.40 270 ILE A CA 2
ATOM 4413 C C . ILE A 1 140 ? 5.199 -79.017 72.882 1.00 12.43 270 ILE A C 2
ATOM 4414 O O . ILE A 1 140 ? 4.220 -79.494 73.456 1.00 72.42 270 ILE A O 2
ATOM 4430 N N . SER A 1 141 ? 6.106 -78.284 73.502 1.00 71.50 271 SER A N 2
ATOM 4431 C CA . SER A 1 141 ? 6.047 -78.071 74.937 1.00 1.54 271 SER A CA 2
ATOM 4432 C C . SER A 1 141 ? 5.940 -76.592 75.288 1.00 33.14 271 SER A C 2
ATOM 4433 O O . SER A 1 141 ? 6.728 -75.766 74.821 1.00 41.33 271 SER A O 2
ATOM 4441 N N . ILE A 1 142 ? 4.961 -76.275 76.122 1.00 22.31 272 ILE A N 2
ATOM 4442 C CA . ILE A 1 142 ? 4.769 -74.922 76.618 1.00 40.11 272 ILE A CA 2
ATOM 4443 C C . ILE A 1 142 ? 5.027 -74.891 78.118 1.00 71.52 272 ILE A C 2
ATOM 4444 O O . ILE A 1 142 ? 4.339 -75.559 78.887 1.00 2.22 272 ILE A O 2
ATOM 4460 N N . ARG A 1 143 ? 6.020 -74.130 78.537 1.00 72.31 273 ARG A N 2
ATOM 4461 C CA . ARG A 1 143 ? 6.398 -74.102 79.937 1.00 43.43 273 ARG A CA 2
ATOM 4462 C C . ARG A 1 143 ? 6.162 -72.727 80.555 1.00 54.25 273 ARG A C 2
ATOM 4463 O O . ARG A 1 143 ? 6.747 -71.730 80.130 1.00 60.21 273 ARG A O 2
ATOM 4484 N N . GLY A 1 144 ? 5.298 -72.690 81.561 1.00 52.24 274 GLY A N 2
ATOM 4485 C CA . GLY A 1 144 ? 5.023 -71.458 82.266 1.00 31.41 274 GLY A CA 2
ATOM 4486 C C . GLY A 1 144 ? 6.019 -71.220 83.378 1.00 55.31 274 GLY A C 2
ATOM 4487 O O . GLY A 1 144 ? 6.140 -72.033 84.295 1.00 2.01 274 GLY A O 2
ATOM 4491 N N . ARG A 1 145 ? 6.728 -70.110 83.300 1.00 14.10 275 ARG A N 2
ATOM 4492 C CA . ARG A 1 145 ? 7.791 -69.806 84.243 1.00 64.42 275 ARG A CA 2
ATOM 4493 C C . ARG A 1 145 ? 7.288 -68.819 85.293 1.00 1.21 275 ARG A C 2
ATOM 4494 O O . ARG A 1 145 ? 7.107 -67.636 85.016 1.00 3.31 275 ARG A O 2
ATOM 4515 N N . LEU A 1 146 ? 7.046 -69.321 86.489 1.00 14.13 276 LEU A N 2
ATOM 4516 C CA . LEU A 1 146 ? 6.596 -68.487 87.587 1.00 63.30 276 LEU A CA 2
ATOM 4517 C C . LEU A 1 146 ? 7.817 -67.998 88.363 1.00 60.00 276 LEU A C 2
ATOM 4518 O O . LEU A 1 146 ? 8.359 -68.777 89.175 1.00 44.24 276 LEU A O 2
ATOM 4535 N N . GLY A 1 1 ? -23.705 -59.103 -54.485 1.00 55.13 131 GLY A N 3
ATOM 4536 C CA . GLY A 1 1 ? -23.659 -60.228 -53.520 1.00 63.44 131 GLY A CA 3
ATOM 4537 C C . GLY A 1 1 ? -25.024 -60.514 -52.931 1.00 63.14 131 GLY A C 3
ATOM 4538 O O . GLY A 1 1 ? -25.969 -59.763 -53.179 1.00 12.20 131 GLY A O 3
ATOM 4544 N N . PRO A 1 2 ? -25.167 -61.599 -52.155 1.00 21.14 132 PRO A N 3
ATOM 4545 C CA . PRO A 1 2 ? -26.420 -61.921 -51.481 1.00 52.02 132 PRO A CA 3
ATOM 4546 C C . PRO A 1 2 ? -26.595 -61.123 -50.191 1.00 64.21 132 PRO A C 3
ATOM 4547 O O . PRO A 1 2 ? -25.640 -60.926 -49.437 1.00 13.32 132 PRO A O 3
ATOM 4558 N N . LEU A 1 3 ? -27.809 -60.657 -49.938 1.00 12.13 133 LEU A N 3
ATOM 4559 C CA . LEU A 1 3 ? -28.093 -59.886 -48.746 1.00 23.21 133 LEU A CA 3
ATOM 4560 C C . LEU A 1 3 ? -28.989 -60.678 -47.810 1.00 54.44 133 LEU A C 3
ATOM 4561 O O . LEU A 1 3 ? -29.419 -61.789 -48.128 1.00 51.41 133 LEU A O 3
ATOM 4577 N N . GLY A 1 4 ? -29.267 -60.092 -46.665 1.00 62.11 134 GLY A N 3
ATOM 4578 C CA . GLY A 1 4 ? -30.119 -60.722 -45.682 1.00 42.12 134 GLY A CA 3
ATOM 4579 C C . GLY A 1 4 ? -31.112 -59.745 -45.096 1.00 62.31 134 GLY A C 3
ATOM 4580 O O . GLY A 1 4 ? -30.978 -59.324 -43.948 1.00 1.21 134 GLY A O 3
ATOM 4584 N N . SER A 1 5 ? -32.098 -59.367 -45.892 1.00 12.51 135 SER A N 3
ATOM 4585 C CA . SER A 1 5 ? -33.119 -58.433 -45.446 1.00 43.31 135 SER A CA 3
ATOM 4586 C C . SER A 1 5 ? -34.230 -59.178 -44.714 1.00 11.54 135 SER A C 3
ATOM 4587 O O . SER A 1 5 ? -34.901 -60.034 -45.295 1.00 11.12 135 SER A O 3
ATOM 4595 N N . GLY A 1 6 ? -34.412 -58.860 -43.440 1.00 61.12 136 GLY A N 3
ATOM 4596 C CA . GLY A 1 6 ? -35.455 -59.496 -42.664 1.00 63.22 136 GLY A CA 3
ATOM 4597 C C . GLY A 1 6 ? -34.912 -60.185 -41.433 1.00 71.41 136 GLY A C 3
ATOM 4598 O O . GLY A 1 6 ? -34.430 -61.317 -41.505 1.00 55.43 136 GLY A O 3
ATOM 4602 N N . SER A 1 7 ? -34.974 -59.499 -40.307 1.00 73.32 137 SER A N 3
ATOM 4603 C CA . SER A 1 7 ? -34.535 -60.065 -39.044 1.00 71.22 137 SER A CA 3
ATOM 4604 C C . SER A 1 7 ? -35.596 -59.845 -37.972 1.00 24.53 137 SER A C 3
ATOM 4605 O O . SER A 1 7 ? -36.139 -58.745 -37.840 1.00 72.21 137 SER A O 3
ATOM 4613 N N . LYS A 1 8 ? -35.919 -60.896 -37.231 1.00 63.04 138 LYS A N 3
ATOM 4614 C CA . LYS A 1 8 ? -36.897 -60.790 -36.159 1.00 4.41 138 LYS A CA 3
ATOM 4615 C C . LYS A 1 8 ? -36.215 -60.364 -34.868 1.00 72.33 138 LYS A C 3
ATOM 4616 O O . LYS A 1 8 ? -35.179 -60.911 -34.488 1.00 70.43 138 LYS A O 3
ATOM 4635 N N . ILE A 1 9 ? -36.804 -59.391 -34.194 1.00 60.41 139 ILE A N 3
ATOM 4636 C CA . ILE A 1 9 ? -36.154 -58.750 -33.059 1.00 54.34 139 ILE A CA 3
ATOM 4637 C C . ILE A 1 9 ? -36.618 -59.337 -31.728 1.00 1.54 139 ILE A C 3
ATOM 4638 O O . ILE A 1 9 ? -37.738 -59.083 -31.276 1.00 72.10 139 ILE A O 3
ATOM 4654 N N . LYS A 1 10 ? -35.757 -60.137 -31.118 1.00 44.43 140 LYS A N 3
ATOM 4655 C CA . LYS A 1 10 ? -35.990 -60.641 -29.772 1.00 63.22 140 LYS A CA 3
ATOM 4656 C C . LYS A 1 10 ? -34.902 -60.143 -28.836 1.00 51.54 140 LYS A C 3
ATOM 4657 O O . LYS A 1 10 ? -33.894 -60.814 -28.629 1.00 23.00 140 LYS A O 3
ATOM 4676 N N . LEU A 1 11 ? -35.089 -58.942 -28.310 1.00 30.14 141 LEU A N 3
ATOM 4677 C CA . LEU A 1 11 ? -34.132 -58.367 -27.378 1.00 11.14 141 LEU A CA 3
ATOM 4678 C C . LEU A 1 11 ? -34.310 -58.993 -26.005 1.00 71.41 141 LEU A C 3
ATOM 4679 O O . LEU A 1 11 ? -35.437 -59.171 -25.541 1.00 1.43 141 LEU A O 3
ATOM 4695 N N . GLU A 1 12 ? -33.206 -59.337 -25.367 1.00 51.41 142 GLU A N 3
ATOM 4696 C CA . GLU A 1 12 ? -33.259 -59.961 -24.057 1.00 70.42 142 GLU A CA 3
ATOM 4697 C C . GLU A 1 12 ? -32.675 -59.028 -23.005 1.00 31.14 142 GLU A C 3
ATOM 4698 O O . GLU A 1 12 ? -31.614 -58.434 -23.209 1.00 52.14 142 GLU A O 3
ATOM 4710 N N . ILE A 1 13 ? -33.379 -58.898 -21.890 1.00 13.31 143 ILE A N 3
ATOM 4711 C CA . ILE A 1 13 ? -32.971 -58.001 -20.818 1.00 51.44 143 ILE A CA 3
ATOM 4712 C C . ILE A 1 13 ? -32.809 -58.775 -19.516 1.00 71.41 143 ILE A C 3
ATOM 4713 O O . ILE A 1 13 ? -33.624 -59.643 -19.196 1.00 32.13 143 ILE A O 3
ATOM 4729 N N . TYR A 1 14 ? -31.761 -58.472 -18.770 1.00 64.13 144 TYR A N 3
ATOM 4730 C CA . TYR A 1 14 ? -31.523 -59.132 -17.498 1.00 15.40 144 TYR A CA 3
ATOM 4731 C C . TYR A 1 14 ? -31.069 -58.118 -16.452 1.00 0.12 144 TYR A C 3
ATOM 4732 O O . TYR A 1 14 ? -30.662 -57.007 -16.797 1.00 72.35 144 TYR A O 3
ATOM 4750 N N . ASN A 1 15 ? -31.159 -58.506 -15.183 1.00 34.22 145 ASN A N 3
ATOM 4751 C CA . ASN A 1 15 ? -30.828 -57.626 -14.062 1.00 25.24 145 ASN A CA 3
ATOM 4752 C C . ASN A 1 15 ? -29.379 -57.139 -14.104 1.00 63.03 145 ASN A C 3
ATOM 4753 O O . ASN A 1 15 ? -28.535 -57.708 -14.796 1.00 72.41 145 ASN A O 3
ATOM 4764 N N . GLU A 1 16 ? -29.104 -56.094 -13.336 1.00 44.03 146 GLU A N 3
ATOM 4765 C CA . GLU A 1 16 ? -27.815 -55.410 -13.386 1.00 50.51 146 GLU A CA 3
ATOM 4766 C C . GLU A 1 16 ? -27.007 -55.627 -12.109 1.00 24.32 146 GLU A C 3
ATOM 4767 O O . GLU A 1 16 ? -25.782 -55.686 -12.144 1.00 62.51 146 GLU A O 3
ATOM 4779 N N . THR A 1 17 ? -27.701 -55.759 -10.990 1.00 11.43 147 THR A N 3
ATOM 4780 C CA . THR A 1 17 ? -27.059 -55.917 -9.696 1.00 61.51 147 THR A CA 3
ATOM 4781 C C . THR A 1 17 ? -27.720 -57.083 -8.975 1.00 50.42 147 THR A C 3
ATOM 4782 O O . THR A 1 17 ? -27.829 -57.119 -7.745 1.00 45.23 147 THR A O 3
ATOM 4793 N N . ASP A 1 18 ? -28.117 -58.052 -9.796 1.00 32.23 148 ASP A N 3
ATOM 4794 C CA . ASP A 1 18 ? -28.891 -59.222 -9.377 1.00 15.35 148 ASP A CA 3
ATOM 4795 C C . ASP A 1 18 ? -28.342 -59.882 -8.111 1.00 71.33 148 ASP A C 3
ATOM 4796 O O . ASP A 1 18 ? -29.090 -60.147 -7.171 1.00 42.44 148 ASP A O 3
ATOM 4805 N N . MET A 1 19 ? -27.042 -60.133 -8.074 1.00 10.40 149 MET A N 3
ATOM 4806 C CA . MET A 1 19 ? -26.448 -60.838 -6.939 1.00 12.00 149 MET A CA 3
ATOM 4807 C C . MET A 1 19 ? -25.236 -60.097 -6.392 1.00 72.44 149 MET A C 3
ATOM 4808 O O . MET A 1 19 ? -24.504 -59.447 -7.139 1.00 51.25 149 MET A O 3
ATOM 4822 N N . ALA A 1 20 ? -25.043 -60.201 -5.081 1.00 11.21 150 ALA A N 3
ATOM 4823 C CA . ALA A 1 20 ? -23.913 -59.580 -4.398 1.00 63.12 150 ALA A CA 3
ATOM 4824 C C . ALA A 1 20 ? -23.834 -60.084 -2.963 1.00 24.54 150 ALA A C 3
ATOM 4825 O O . ALA A 1 20 ? -24.687 -59.760 -2.140 1.00 63.03 150 ALA A O 3
ATOM 4832 N N . SER A 1 21 ? -22.825 -60.892 -2.673 1.00 53.30 151 SER A N 3
ATOM 4833 C CA . SER A 1 21 ? -22.670 -61.473 -1.346 1.00 3.33 151 SER A CA 3
ATOM 4834 C C . SER A 1 21 ? -21.366 -61.017 -0.691 1.00 74.32 151 SER A C 3
ATOM 4835 O O . SER A 1 21 ? -20.400 -60.684 -1.382 1.00 64.33 151 SER A O 3
ATOM 4843 N N . ALA A 1 22 ? -21.344 -61.011 0.641 1.00 71.34 152 ALA A N 3
ATOM 4844 C CA . ALA A 1 22 ? -20.163 -60.600 1.394 1.00 64.04 152 ALA A CA 3
ATOM 4845 C C . ALA A 1 22 ? -20.265 -61.078 2.838 1.00 43.32 152 ALA A C 3
ATOM 4846 O O . ALA A 1 22 ? -21.280 -60.854 3.503 1.00 15.33 152 ALA A O 3
ATOM 4853 N N . SER A 1 23 ? -19.228 -61.760 3.307 1.00 74.22 153 SER A N 3
ATOM 4854 C CA . SER A 1 23 ? -19.180 -62.258 4.677 1.00 4.51 153 SER A CA 3
ATOM 4855 C C . SER A 1 23 ? -17.736 -62.480 5.120 1.00 62.52 153 SER A C 3
ATOM 4856 O O . SER A 1 23 ? -17.098 -63.458 4.728 1.00 63.12 153 SER A O 3
ATOM 4864 N N . GLY A 1 24 ? -17.226 -61.563 5.930 1.00 51.32 154 GLY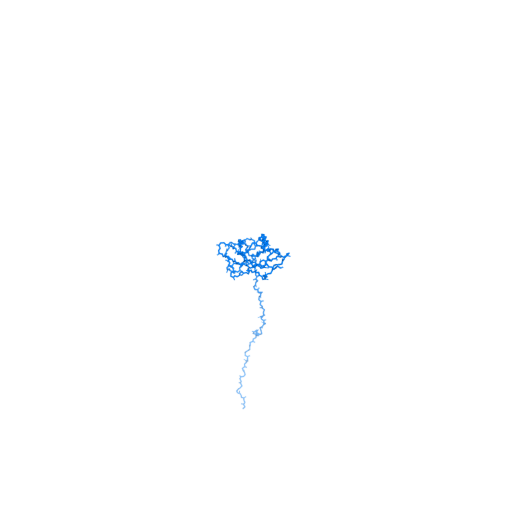 A N 3
ATOM 4865 C CA . GLY A 1 24 ? -15.866 -61.663 6.407 1.00 33.42 154 GLY A CA 3
ATOM 4866 C C . GLY A 1 24 ? -15.811 -61.755 7.914 1.00 2.05 154 GLY A C 3
ATOM 4867 O O . GLY A 1 24 ? -16.348 -60.896 8.614 1.00 54.32 154 GLY A O 3
ATOM 4871 N N . TYR A 1 25 ? -15.177 -62.801 8.412 1.00 23.04 155 TYR A N 3
ATOM 4872 C CA . TYR A 1 25 ? -15.093 -63.034 9.847 1.00 45.11 155 TYR A CA 3
ATOM 4873 C C . TYR A 1 25 ? -13.937 -62.256 10.456 1.00 52.34 155 TYR A C 3
ATOM 4874 O O . TYR A 1 25 ? -12.801 -62.335 9.981 1.00 24.32 155 TYR A O 3
ATOM 4892 N N . THR A 1 26 ? -14.240 -61.499 11.493 1.00 2.24 156 THR A N 3
ATOM 4893 C CA . THR A 1 26 ? -13.240 -60.706 12.185 1.00 44.34 156 THR A CA 3
ATOM 4894 C C . THR A 1 26 ? -12.363 -61.582 13.080 1.00 74.34 156 THR A C 3
ATOM 4895 O O . THR A 1 26 ? -12.870 -62.353 13.896 1.00 50.03 156 THR A O 3
ATOM 4906 N N . PRO A 1 27 ? -11.035 -61.488 12.919 1.00 34.21 157 PRO A N 3
ATOM 4907 C CA . PRO A 1 27 ? -10.090 -62.247 13.726 1.00 14.14 157 PRO A CA 3
ATOM 4908 C C . PRO A 1 27 ? -9.773 -61.559 15.050 1.00 1.21 157 PRO A C 3
ATOM 4909 O O . PRO A 1 27 ? -9.639 -60.334 15.116 1.00 72.42 157 PRO A O 3
ATOM 4920 N N . VAL A 1 28 ? -9.681 -62.344 16.107 1.00 61.41 158 VAL A N 3
ATOM 4921 C CA . VAL A 1 28 ? -9.283 -61.826 17.405 1.00 20.10 158 VAL A CA 3
ATOM 4922 C C . VAL A 1 28 ? -7.898 -62.346 17.775 1.00 73.44 158 VAL A C 3
ATOM 4923 O O . VAL A 1 28 ? -7.592 -63.522 17.570 1.00 70.40 158 VAL A O 3
ATOM 4936 N N . PRO A 1 29 ? -7.034 -61.468 18.308 1.00 1.11 159 PRO A N 3
ATOM 4937 C CA . PRO A 1 29 ? -5.657 -61.821 18.650 1.00 34.35 159 PRO A CA 3
ATOM 4938 C C . PRO A 1 29 ? -5.568 -62.632 19.938 1.00 21.23 159 PRO A C 3
ATOM 4939 O O . PRO A 1 29 ? -6.580 -62.886 20.599 1.00 24.51 159 PRO A O 3
ATOM 4950 N N . SER A 1 30 ? -4.359 -63.032 20.291 1.00 5.43 160 SER A N 3
ATOM 4951 C CA . SER A 1 30 ? -4.132 -63.807 21.494 1.00 4.30 160 SER A CA 3
ATOM 4952 C C . SER A 1 30 ? -3.935 -62.890 22.697 1.00 12.33 160 SER A C 3
ATOM 4953 O O . SER A 1 30 ? -3.565 -61.724 22.547 1.00 53.43 160 SER A O 3
ATOM 4961 N N . VAL A 1 31 ? -4.195 -63.416 23.883 1.00 51.42 161 VAL A N 3
ATOM 4962 C CA . VAL A 1 31 ? -4.017 -62.673 25.098 1.00 14.43 161 VAL A CA 3
ATOM 4963 C C . VAL A 1 31 ? -2.908 -63.304 25.913 1.00 33.31 161 VAL A C 3
ATOM 4964 O O . VAL A 1 31 ? -2.344 -64.336 25.535 1.00 42.03 161 VAL A O 3
ATOM 4977 N N . SER A 1 32 ? -2.604 -62.685 27.018 1.00 1.42 162 SER A N 3
ATOM 4978 C CA . SER A 1 32 ? -1.527 -63.140 27.873 1.00 43.43 162 SER A CA 3
ATOM 4979 C C . SER A 1 32 ? -2.062 -64.089 28.939 1.00 23.34 162 SER A C 3
ATOM 4980 O O . SER A 1 32 ? -3.267 -64.354 29.015 1.00 45.24 162 SER A O 3
ATOM 4988 N N . GLU A 1 33 ? -1.156 -64.588 29.757 1.00 55.10 163 GLU A N 3
ATOM 4989 C CA . GLU A 1 33 ? -1.495 -65.523 30.810 1.00 52.54 163 GLU A CA 3
ATOM 4990 C C . GLU A 1 33 ? -0.891 -65.055 32.125 1.00 53.21 163 GLU A C 3
ATOM 4991 O O . GLU A 1 33 ? 0.146 -64.391 32.138 1.00 23.50 163 GLU A O 3
ATOM 5003 N N . PHE A 1 34 ? -1.547 -65.387 33.223 1.00 43.32 164 PHE A N 3
ATOM 5004 C CA . PHE A 1 34 ? -0.999 -65.110 34.539 1.00 11.52 164 PHE A CA 3
ATOM 5005 C C . PHE A 1 34 ? -0.316 -66.353 35.091 1.00 1.22 164 PHE A C 3
ATOM 5006 O O . PHE A 1 34 ? -0.159 -67.349 34.378 1.00 63.14 164 PHE A O 3
ATOM 5023 N N . GLN A 1 35 ? 0.086 -66.295 36.348 1.00 41.40 165 GLN A N 3
ATOM 5024 C CA . GLN A 1 35 ? 0.812 -67.394 36.966 1.00 74.42 165 GLN A CA 3
ATOM 5025 C C . GLN A 1 35 ? -0.095 -68.600 37.165 1.00 64.15 165 GLN A C 3
ATOM 5026 O O . GLN A 1 35 ? -1.314 -68.465 37.303 1.00 43.33 165 GLN A O 3
ATOM 5040 N N . TYR A 1 36 ? 0.504 -69.778 37.158 1.00 2.14 166 TYR A N 3
ATOM 5041 C CA . TYR A 1 36 ? -0.222 -71.005 37.427 1.00 43.25 166 TYR A CA 3
ATOM 5042 C C . TYR A 1 36 ? 0.061 -71.470 38.841 1.00 74.12 166 TYR A C 3
ATOM 5043 O O . TYR A 1 36 ? 1.125 -71.188 39.394 1.00 61.52 166 TYR A O 3
ATOM 5061 N N . ILE A 1 37 ? -0.894 -72.190 39.408 1.00 50.32 167 ILE A N 3
ATOM 5062 C CA . ILE A 1 37 ? -0.802 -72.685 40.780 1.00 70.04 167 ILE A CA 3
ATOM 5063 C C . ILE A 1 37 ? -0.582 -71.523 41.767 1.00 33.44 167 ILE A C 3
ATOM 5064 O O . ILE A 1 37 ? 0.138 -71.629 42.760 1.00 13.34 167 ILE A O 3
ATOM 5080 N N . GLU A 1 38 ? -1.235 -70.412 41.489 1.00 21.30 168 GLU A N 3
ATOM 5081 C CA . GLU A 1 38 ? -1.228 -69.278 42.406 1.00 24.35 168 GLU A CA 3
ATOM 5082 C C . GLU A 1 38 ? -2.590 -69.164 43.077 1.00 14.33 168 GLU A C 3
ATOM 5083 O O . GLU A 1 38 ? -2.749 -68.507 44.106 1.00 42.14 168 GLU A O 3
ATOM 5095 N N . THR A 1 39 ? -3.565 -69.831 42.474 1.00 15.32 169 THR A N 3
ATOM 5096 C CA . THR A 1 39 ? -4.885 -69.981 43.057 1.00 13.31 169 THR A CA 3
ATOM 5097 C C . THR A 1 39 ? -5.389 -71.400 42.804 1.00 71.03 169 THR A C 3
ATOM 5098 O O . THR A 1 39 ? -5.980 -72.036 43.678 1.00 22.55 169 THR A O 3
ATOM 5109 N N . GLU A 1 40 ? -5.100 -71.903 41.607 1.00 73.30 170 GLU A N 3
ATOM 5110 C CA . GLU A 1 40 ? -5.503 -73.248 41.203 1.00 43.11 170 GLU A CA 3
ATOM 5111 C C . GLU A 1 40 ? -4.469 -74.279 41.653 1.00 20.34 170 GLU A C 3
ATOM 5112 O O . GLU A 1 40 ? -4.258 -75.295 40.990 1.00 30.42 170 GLU A O 3
ATOM 5124 N N . THR A 1 41 ? -3.849 -74.015 42.798 1.00 32.00 171 THR A N 3
ATOM 5125 C CA . THR A 1 41 ? -2.777 -74.850 43.325 1.00 2.23 171 THR A CA 3
ATOM 5126 C C . THR A 1 41 ? -3.142 -76.337 43.339 1.00 75.11 171 THR A C 3
ATOM 5127 O O . THR A 1 41 ? -4.291 -76.715 43.588 1.00 2.31 171 THR A O 3
ATOM 5138 N N . ILE A 1 42 ? -2.143 -77.164 43.065 1.00 61.33 172 ILE A N 3
ATOM 5139 C CA . ILE A 1 42 ? -2.313 -78.606 43.003 1.00 24.00 172 ILE A CA 3
ATOM 5140 C C . ILE A 1 42 ? -2.658 -79.155 44.386 1.00 72.24 172 ILE A C 3
ATOM 5141 O O . ILE A 1 42 ? -2.230 -78.609 45.406 1.00 25.45 172 ILE A O 3
ATOM 5157 N N . SER A 1 43 ? -3.443 -80.222 44.419 1.00 72.20 173 SER A N 3
ATOM 5158 C CA . SER A 1 43 ? -3.813 -80.860 45.672 1.00 1.54 173 SER A CA 3
ATOM 5159 C C . SER A 1 43 ? -2.697 -81.799 46.138 1.00 23.04 173 SER A C 3
ATOM 5160 O O . SER A 1 43 ? -2.924 -82.983 46.378 1.00 43.45 173 SER A O 3
ATOM 5168 N N . ASN A 1 44 ? -1.492 -81.255 46.268 1.00 23.23 174 ASN A N 3
ATOM 5169 C CA . ASN A 1 44 ? -0.322 -82.042 46.638 1.00 53.14 174 ASN A CA 3
ATOM 5170 C C . ASN A 1 44 ? -0.367 -82.431 48.108 1.00 42.41 174 ASN A C 3
ATOM 5171 O O . ASN A 1 44 ? -1.353 -82.188 48.804 1.00 15.32 174 ASN A O 3
ATOM 5182 N N . THR A 1 45 ? 0.713 -83.028 48.576 1.00 65.45 175 THR A N 3
ATOM 5183 C CA . THR A 1 45 ? 0.818 -83.431 49.963 1.00 33.42 175 THR A CA 3
ATOM 5184 C C . THR A 1 45 ? 1.951 -82.668 50.641 1.00 63.31 175 THR A C 3
ATOM 5185 O O . THR A 1 45 ? 3.014 -82.471 50.042 1.00 4.23 175 THR A O 3
ATOM 5196 N N . PRO A 1 46 ? 1.716 -82.171 51.865 1.00 71.50 176 PRO A N 3
ATOM 5197 C CA . PRO A 1 46 ? 2.769 -81.576 52.685 1.00 11.32 176 PRO A CA 3
ATOM 5198 C C . PRO A 1 46 ? 3.728 -82.637 53.209 1.00 41.12 176 PRO A C 3
ATOM 5199 O O . PRO A 1 46 ? 3.417 -83.829 53.193 1.00 63.24 176 PRO A O 3
ATOM 5210 N N . SER A 1 47 ? 4.896 -82.209 53.650 1.00 3.42 177 SER A N 3
ATOM 5211 C CA . SER A 1 47 ? 5.877 -83.112 54.221 1.00 44.22 177 SER A CA 3
ATOM 5212 C C . SER A 1 47 ? 6.813 -82.356 55.151 1.00 44.22 177 SER A C 3
ATOM 5213 O O . SER A 1 47 ? 7.668 -81.584 54.711 1.00 32.14 177 SER A O 3
ATOM 5221 N N . PRO A 1 48 ? 6.664 -82.581 56.462 1.00 50.04 178 PRO A N 3
ATOM 5222 C CA . PRO A 1 48 ? 7.411 -81.847 57.475 1.00 73.13 178 PRO A CA 3
ATOM 5223 C C . PRO A 1 48 ? 8.871 -82.282 57.555 1.00 70.22 178 PRO A C 3
ATOM 5224 O O . PRO A 1 48 ? 9.630 -81.792 58.391 1.00 1.12 178 PRO A O 3
ATOM 5235 N N . ASP A 1 49 ? 9.256 -83.186 56.667 1.00 12.45 179 ASP A N 3
ATOM 5236 C CA . ASP A 1 49 ? 10.640 -83.634 56.557 1.00 45.05 179 ASP A CA 3
ATOM 5237 C C . ASP A 1 49 ? 11.522 -82.474 56.115 1.00 72.01 179 ASP A C 3
ATOM 5238 O O . ASP A 1 49 ? 12.711 -82.415 56.430 1.00 11.12 179 ASP A O 3
ATOM 5247 N N . LEU A 1 50 ? 10.914 -81.549 55.387 1.00 40.01 180 LEU A N 3
ATOM 5248 C CA . LEU A 1 50 ? 11.591 -80.345 54.928 1.00 2.01 180 LEU A CA 3
ATOM 5249 C C . LEU A 1 50 ? 11.054 -79.143 55.697 1.00 61.24 180 LEU A C 3
ATOM 5250 O O . LEU A 1 50 ? 11.232 -77.992 55.302 1.00 35.44 180 LEU A O 3
ATOM 5266 N N . THR A 1 51 ? 10.414 -79.434 56.816 1.00 10.45 181 THR A N 3
ATOM 5267 C CA . THR A 1 51 ? 9.736 -78.433 57.612 1.00 0.21 181 THR A CA 3
ATOM 5268 C C . THR A 1 51 ? 10.498 -78.115 58.896 1.00 3.53 181 THR A C 3
ATOM 5269 O O . THR A 1 51 ? 11.215 -78.960 59.437 1.00 15.24 181 THR A O 3
ATOM 5280 N N . VAL A 1 52 ? 10.339 -76.888 59.369 1.00 51.33 182 VAL A N 3
ATOM 5281 C CA . VAL A 1 52 ? 10.927 -76.472 60.626 1.00 31.44 182 VAL A CA 3
ATOM 5282 C C . VAL A 1 52 ? 9.827 -75.984 61.570 1.00 51.23 182 VAL A C 3
ATOM 5283 O O . VAL A 1 52 ? 9.259 -74.908 61.391 1.00 43.41 182 VAL A O 3
ATOM 5296 N N . MET A 1 53 ? 9.498 -76.808 62.551 1.00 15.33 183 MET A N 3
ATOM 5297 C CA . MET A 1 53 ? 8.421 -76.502 63.476 1.00 11.25 183 MET A CA 3
ATOM 5298 C C . MET A 1 53 ? 8.833 -76.804 64.903 1.00 2.55 183 MET A C 3
ATOM 5299 O O . MET A 1 53 ? 9.131 -77.942 65.254 1.00 53.14 183 MET A O 3
ATOM 5313 N N . SER A 1 54 ? 8.866 -75.770 65.718 1.00 33.42 184 SER A N 3
ATOM 5314 C CA . SER A 1 54 ? 9.236 -75.918 67.112 1.00 13.40 184 SER A CA 3
ATOM 5315 C C . SER A 1 54 ? 8.990 -74.622 67.868 1.00 52.43 184 SER A C 3
ATOM 5316 O O . SER A 1 54 ? 8.492 -73.644 67.316 1.00 70.53 184 SER A O 3
ATOM 5324 N N . ILE A 1 55 ? 9.342 -74.638 69.129 1.00 44.33 185 ILE A N 3
ATOM 5325 C CA . ILE A 1 55 ? 9.237 -73.478 69.986 1.00 32.43 185 ILE A CA 3
ATOM 5326 C C . ILE A 1 55 ? 10.465 -73.426 70.878 1.00 51.02 185 ILE A C 3
ATOM 5327 O O . ILE A 1 55 ? 10.724 -74.344 71.660 1.00 3.35 185 ILE A O 3
ATOM 5343 N N . ASP A 1 56 ? 11.230 -72.360 70.739 1.00 53.21 186 ASP A N 3
ATOM 5344 C CA . ASP A 1 56 ? 12.526 -72.261 71.394 1.00 60.44 186 ASP A CA 3
ATOM 5345 C C . ASP A 1 56 ? 12.398 -71.567 72.743 1.00 73.32 186 ASP A C 3
ATOM 5346 O O . ASP A 1 56 ? 13.309 -70.868 73.182 1.00 23.13 186 ASP A O 3
ATOM 5355 N N . LYS A 1 57 ? 11.272 -71.762 73.413 1.00 42.32 187 LYS A N 3
ATOM 5356 C CA . LYS A 1 57 ? 11.059 -71.101 74.683 1.00 54.30 187 LYS A CA 3
ATOM 5357 C C . LYS A 1 57 ? 10.062 -71.834 75.577 1.00 5.44 187 LYS A C 3
ATOM 5358 O O . LYS A 1 57 ? 8.856 -71.589 75.545 1.00 11.34 187 LYS A O 3
ATOM 5377 N N . SER A 1 58 ? 10.578 -72.749 76.373 1.00 44.12 188 SER A N 3
ATOM 5378 C CA . SER A 1 58 ? 9.804 -73.342 77.449 1.00 5.21 188 SER A CA 3
ATOM 5379 C C . SER A 1 58 ? 9.890 -72.441 78.671 1.00 50.33 188 SER A C 3
ATOM 5380 O O . SER A 1 58 ? 10.340 -72.843 79.741 1.00 60.53 188 SER A O 3
ATOM 5388 N N . VAL A 1 59 ? 9.460 -71.208 78.478 1.00 35.23 189 VAL A N 3
ATOM 5389 C CA . VAL A 1 59 ? 9.553 -70.157 79.477 1.00 62.05 189 VAL A CA 3
ATOM 5390 C C . VAL A 1 59 ? 8.447 -69.151 79.221 1.00 21.32 189 VAL A C 3
ATOM 5391 O O . VAL A 1 59 ? 8.286 -68.675 78.096 1.00 22.31 189 VAL A O 3
ATOM 5404 N N . LEU A 1 60 ? 7.674 -68.851 80.247 1.00 14.42 190 LEU A N 3
ATOM 5405 C CA . LEU A 1 60 ? 6.611 -67.873 80.133 1.00 24.54 190 LEU A CA 3
ATOM 5406 C C . LEU A 1 60 ? 6.621 -66.958 81.331 1.00 32.33 190 LEU A C 3
ATOM 5407 O O . LEU A 1 60 ? 6.442 -67.397 82.466 1.00 73.42 190 LEU A O 3
ATOM 5423 N N . SER A 1 61 ? 6.854 -65.696 81.060 1.00 11.12 191 SER A N 3
ATOM 5424 C CA . SER A 1 61 ? 6.913 -64.684 82.084 1.00 35.02 191 SER A CA 3
ATOM 5425 C C . SER A 1 61 ? 5.647 -63.834 82.059 1.00 25.34 191 SER A C 3
ATOM 5426 O O . SER A 1 61 ? 4.986 -63.729 81.020 1.00 0.14 191 SER A O 3
ATOM 5434 N N . PRO A 1 62 ? 5.297 -63.218 83.198 1.00 10.42 192 PRO A N 3
ATOM 5435 C CA . PRO A 1 62 ? 4.144 -62.323 83.292 1.00 12.13 192 PRO A CA 3
ATOM 5436 C C . PRO A 1 62 ? 4.226 -61.180 82.284 1.00 62.03 192 PRO A C 3
ATOM 5437 O O . PRO A 1 62 ? 5.024 -60.252 82.437 1.00 63.35 192 PRO A O 3
ATOM 5448 N N . GLY A 1 63 ? 3.420 -61.266 81.237 1.00 45.41 193 GLY A N 3
ATOM 5449 C CA . GLY A 1 63 ? 3.409 -60.222 80.237 1.00 32.44 193 GLY A CA 3
ATOM 5450 C C . GLY A 1 63 ? 3.736 -60.727 78.844 1.00 64.33 193 GLY A C 3
ATOM 5451 O O . GLY A 1 63 ? 3.276 -60.155 77.853 1.00 35.02 193 GLY A O 3
ATOM 5455 N N . GLU A 1 64 ? 4.525 -61.797 78.752 1.00 11.51 194 GLU A N 3
ATOM 5456 C CA . GLU A 1 64 ? 4.911 -62.325 77.446 1.00 52.43 194 GLU A CA 3
ATOM 5457 C C . GLU A 1 64 ? 3.972 -63.452 77.026 1.00 11.31 194 GLU A C 3
ATOM 5458 O O . GLU A 1 64 ? 2.953 -63.701 77.670 1.00 22.50 194 GLU A O 3
ATOM 5470 N N . SER A 1 65 ? 4.306 -64.115 75.928 1.00 24.32 195 SER A N 3
ATOM 5471 C CA . SER A 1 65 ? 3.536 -65.251 75.450 1.00 21.24 195 SER A CA 3
ATOM 5472 C C . SER A 1 65 ? 4.466 -66.247 74.765 1.00 33.44 195 SER A C 3
ATOM 5473 O O . SER A 1 65 ? 5.648 -65.962 74.570 1.00 33.44 195 SER A O 3
ATOM 5481 N N . ALA A 1 66 ? 3.948 -67.421 74.434 1.00 32.31 196 ALA A N 3
ATOM 5482 C CA . ALA A 1 66 ? 4.715 -68.414 73.704 1.00 33.13 196 ALA A CA 3
ATOM 5483 C C . ALA A 1 66 ? 4.133 -68.612 72.319 1.00 45.40 196 ALA A C 3
ATOM 5484 O O . ALA A 1 66 ? 2.988 -69.035 72.170 1.00 33.02 196 ALA A O 3
ATOM 5491 N N . THR A 1 67 ? 4.915 -68.271 71.319 1.00 53.23 197 THR A N 3
ATOM 5492 C CA . THR A 1 67 ? 4.505 -68.445 69.942 1.00 62.13 197 THR A CA 3
ATOM 5493 C C . THR A 1 67 ? 5.276 -69.602 69.328 1.00 1.41 197 THR A C 3
ATOM 5494 O O . THR A 1 67 ? 6.501 -69.543 69.205 1.00 3.44 197 THR A O 3
ATOM 5505 N N . ILE A 1 68 ? 4.568 -70.662 68.978 1.00 72.13 198 ILE A N 3
ATOM 5506 C CA . ILE A 1 68 ? 5.199 -71.830 68.388 1.00 62.13 198 ILE A CA 3
ATOM 5507 C C . ILE A 1 68 ? 5.474 -71.575 66.915 1.00 64.33 198 ILE A C 3
ATOM 5508 O O . ILE A 1 68 ? 4.555 -71.319 66.134 1.00 23.42 198 ILE A O 3
ATOM 5524 N N . THR A 1 69 ? 6.739 -71.635 66.547 1.00 31.24 199 THR A N 3
ATOM 5525 C CA . THR A 1 69 ? 7.156 -71.345 65.190 1.00 11.12 199 THR A CA 3
ATOM 5526 C C . THR A 1 69 ? 7.101 -72.609 64.339 1.00 55.50 199 THR A C 3
ATOM 5527 O O . THR A 1 69 ? 8.003 -73.448 64.388 1.00 1.40 199 THR A O 3
ATOM 5538 N N . THR A 1 70 ? 6.032 -72.756 63.577 1.00 73.11 200 THR A N 3
ATOM 5539 C CA . THR A 1 70 ? 5.851 -73.937 62.762 1.00 32.31 200 THR A CA 3
ATOM 5540 C C . THR A 1 70 ? 5.760 -73.570 61.286 1.00 64.35 200 THR A C 3
ATOM 5541 O O . THR A 1 70 ? 4.824 -72.893 60.854 1.00 11.31 200 THR A O 3
ATOM 5552 N N . ILE A 1 71 ? 6.761 -73.997 60.525 1.00 54.11 201 ILE A N 3
ATOM 5553 C CA . ILE A 1 71 ? 6.829 -73.684 59.103 1.00 50.04 201 ILE A CA 3
ATOM 5554 C C . ILE A 1 71 ? 6.651 -74.940 58.269 1.00 71.13 201 ILE A C 3
ATOM 5555 O O . ILE A 1 71 ? 7.567 -75.758 58.145 1.00 22.11 201 ILE A O 3
ATOM 5571 N N . VAL A 1 72 ? 5.488 -75.080 57.680 1.00 33.24 202 VAL A N 3
ATOM 5572 C CA . VAL A 1 72 ? 5.176 -76.280 56.920 1.00 43.43 202 VAL A CA 3
ATOM 5573 C C . VAL A 1 72 ? 5.676 -76.157 55.481 1.00 2.12 202 VAL A C 3
ATOM 5574 O O . VAL A 1 72 ? 5.535 -75.112 54.844 1.00 70.23 202 VAL A O 3
ATOM 5587 N N . LYS A 1 73 ? 6.272 -77.230 54.990 1.00 41.33 203 LYS A N 3
ATOM 5588 C CA . LYS A 1 73 ? 6.733 -77.319 53.619 1.00 74.34 203 LYS A CA 3
ATOM 5589 C C . LYS A 1 73 ? 6.093 -78.536 52.973 1.00 51.14 203 LYS A C 3
ATOM 5590 O O . LYS A 1 73 ? 5.738 -79.493 53.667 1.00 11.21 203 LYS A O 3
ATOM 5609 N N . ASP A 1 74 ? 5.921 -78.504 51.666 1.00 21.20 204 ASP A N 3
ATOM 5610 C CA . ASP A 1 74 ? 5.359 -79.646 50.968 1.00 35.35 204 ASP A CA 3
ATOM 5611 C C . ASP A 1 74 ? 6.438 -80.683 50.736 1.00 2.41 204 ASP A C 3
ATOM 5612 O O . ASP A 1 74 ? 7.613 -80.440 51.010 1.00 1.43 204 ASP A O 3
ATOM 5621 N N . ILE A 1 75 ? 6.037 -81.827 50.215 1.00 61.53 205 ILE A N 3
ATOM 5622 C CA . ILE A 1 75 ? 6.955 -82.933 49.983 1.00 12.02 205 ILE A CA 3
ATOM 5623 C C . ILE A 1 75 ? 8.060 -82.530 49.006 1.00 2.41 205 ILE A C 3
ATOM 5624 O O . ILE A 1 75 ? 9.206 -82.956 49.135 1.00 10.11 205 ILE A O 3
ATOM 5640 N N . ASP A 1 76 ? 7.719 -81.669 48.059 1.00 14.21 206 ASP A N 3
ATOM 5641 C CA . ASP A 1 76 ? 8.674 -81.219 47.054 1.00 22.22 206 ASP A CA 3
ATOM 5642 C C . ASP A 1 76 ? 9.499 -80.044 47.582 1.00 31.53 206 ASP A C 3
ATOM 5643 O O . ASP A 1 76 ? 10.481 -79.629 46.965 1.00 21.22 206 ASP A O 3
ATOM 5652 N N . GLY A 1 77 ? 9.113 -79.531 48.745 1.00 33.03 207 GLY A N 3
ATOM 5653 C CA . GLY A 1 77 ? 9.807 -78.399 49.325 1.00 43.43 207 GLY A CA 3
ATOM 5654 C C . GLY A 1 77 ? 9.084 -77.096 49.068 1.00 34.11 207 GLY A C 3
ATOM 5655 O O . GLY A 1 77 ? 9.568 -76.023 49.434 1.00 21.35 207 GLY A O 3
ATOM 5659 N N . ASN A 1 78 ? 7.916 -77.197 48.443 1.00 44.11 208 ASN A N 3
ATOM 5660 C CA . ASN A 1 78 ? 7.110 -76.029 48.100 1.00 3.11 208 ASN A CA 3
ATOM 5661 C C . ASN A 1 78 ? 6.634 -75.305 49.356 1.00 62.51 208 ASN A C 3
ATOM 5662 O O . ASN A 1 78 ? 6.631 -75.878 50.449 1.00 2.41 208 ASN A O 3
ATOM 5673 N N . PRO A 1 79 ? 6.259 -74.025 49.221 1.00 74.41 209 PRO A N 3
ATOM 5674 C CA . PRO A 1 79 ? 5.678 -73.247 50.310 1.00 32.03 209 PRO A CA 3
ATOM 5675 C C . PRO A 1 79 ? 4.209 -73.595 50.543 1.00 24.13 209 PRO A C 3
ATOM 5676 O O . PRO A 1 79 ? 3.340 -73.181 49.775 1.00 54.21 209 PRO A O 3
ATOM 5687 N N . VAL A 1 80 ? 3.949 -74.365 51.594 1.00 40.44 210 VAL A N 3
ATOM 5688 C CA . VAL A 1 80 ? 2.589 -74.767 51.947 1.00 74.25 210 VAL A CA 3
ATOM 5689 C C . VAL A 1 80 ? 1.684 -73.559 52.147 1.00 1.14 210 VAL A C 3
ATOM 5690 O O . VAL A 1 80 ? 2.019 -72.626 52.879 1.00 42.34 210 VAL A O 3
ATOM 5703 N N . ASN A 1 81 ? 0.543 -73.577 51.483 1.00 12.04 211 ASN A N 3
ATOM 5704 C CA . ASN A 1 81 ? -0.471 -72.561 51.701 1.00 44.44 211 ASN A CA 3
ATOM 5705 C C . ASN A 1 81 ? -1.237 -72.856 52.985 1.00 52.30 211 ASN A C 3
ATOM 5706 O O . ASN A 1 81 ? -1.272 -72.036 53.904 1.00 73.03 211 ASN A O 3
ATOM 5717 N N . GLU A 1 82 ? -1.838 -74.039 53.053 1.00 41.22 212 GLU A N 3
ATOM 5718 C CA . GLU A 1 82 ? -2.619 -74.420 54.218 1.00 41.33 212 GLU A CA 3
ATOM 5719 C C . GLU A 1 82 ? -2.624 -75.935 54.424 1.00 13.23 212 GLU A C 3
ATOM 5720 O O . GLU A 1 82 ? -2.801 -76.710 53.483 1.00 14.01 212 GLU A O 3
ATOM 5732 N N . VAL A 1 83 ? -2.400 -76.333 55.664 1.00 64.54 213 VAL A N 3
ATOM 5733 C CA . VAL A 1 83 ? -2.516 -77.725 56.084 1.00 11.42 213 VAL A CA 3
ATOM 5734 C C . VAL A 1 83 ? -3.516 -77.820 57.227 1.00 50.15 213 VAL A C 3
ATOM 5735 O O . VAL A 1 83 ? -4.191 -76.840 57.555 1.00 32.14 213 VAL A O 3
ATOM 5748 N N . HIS A 1 84 ? -3.629 -78.991 57.818 1.00 14.44 214 HIS A N 3
ATOM 5749 C CA . HIS A 1 84 ? -4.478 -79.161 58.984 1.00 2.54 214 HIS A CA 3
ATOM 5750 C C . HIS A 1 84 ? -3.638 -79.030 60.240 1.00 45.21 214 HIS A C 3
ATOM 5751 O O . HIS A 1 84 ? -2.568 -79.617 60.328 1.00 25.24 214 HIS A O 3
ATOM 5766 N N . ILE A 1 85 ? -4.098 -78.233 61.186 1.00 21.22 215 ILE A N 3
ATOM 5767 C CA . ILE A 1 85 ? -3.454 -78.164 62.487 1.00 73.41 215 ILE A CA 3
ATOM 5768 C C . ILE A 1 85 ? -4.498 -78.276 63.584 1.00 2.41 215 ILE A C 3
ATOM 5769 O O . ILE A 1 85 ? -5.232 -77.326 63.861 1.00 64.12 215 ILE A O 3
ATOM 5785 N N . ASN A 1 86 ? -4.582 -79.456 64.175 1.00 51.50 216 ASN A N 3
ATOM 5786 C CA . ASN A 1 86 ? -5.562 -79.715 65.211 1.00 4.35 216 ASN A CA 3
ATOM 5787 C C . ASN A 1 86 ? -5.039 -79.243 66.551 1.00 52.20 216 ASN A C 3
ATOM 5788 O O . ASN A 1 86 ? -3.874 -79.455 66.891 1.00 71.02 216 ASN A O 3
ATOM 5799 N N . LYS A 1 87 ? -5.909 -78.616 67.306 1.00 23.33 217 LYS A N 3
ATOM 5800 C CA . LYS A 1 87 ? -5.569 -78.140 68.627 1.00 63.02 217 LYS A CA 3
ATOM 5801 C C . LYS A 1 87 ? -5.780 -79.220 69.676 1.00 44.54 217 LYS A C 3
ATOM 5802 O O . LYS A 1 87 ? -6.906 -79.478 70.100 1.00 34.53 217 LYS A O 3
ATOM 5821 N N . THR A 1 88 ? -4.694 -79.850 70.076 1.00 22.21 218 THR A N 3
ATOM 5822 C CA . THR A 1 88 ? -4.733 -80.862 71.112 1.00 42.40 218 THR A CA 3
ATOM 5823 C C . THR A 1 88 ? -3.765 -80.485 72.228 1.00 0.12 218 THR A C 3
ATOM 5824 O O . THR A 1 88 ? -2.591 -80.239 71.979 1.00 74.12 218 THR A O 3
ATOM 5835 N N . VAL A 1 89 ? -4.259 -80.402 73.450 1.00 30.43 219 VAL A N 3
ATOM 5836 C CA . VAL A 1 89 ? -3.424 -79.991 74.571 1.00 13.30 219 VAL A CA 3
ATOM 5837 C C . VAL A 1 89 ? -3.315 -81.085 75.623 1.00 50.34 219 VAL A C 3
ATOM 5838 O O . VAL A 1 89 ? -4.273 -81.812 75.892 1.00 44.04 219 VAL A O 3
ATOM 5851 N N . ALA A 1 90 ? -2.127 -81.213 76.191 1.00 22.04 220 ALA A N 3
ATOM 5852 C CA . ALA A 1 90 ? -1.889 -82.149 77.272 1.00 73.32 220 ALA A CA 3
ATOM 5853 C C . ALA A 1 90 ? -1.193 -81.442 78.429 1.00 51.31 220 ALA A C 3
ATOM 5854 O O . ALA A 1 90 ? 0.029 -81.288 78.441 1.00 53.24 220 ALA A O 3
ATOM 5861 N N . ARG A 1 91 ? -1.984 -80.983 79.382 1.00 23.42 221 ARG A N 3
ATOM 5862 C CA . ARG A 1 91 ? -1.457 -80.268 80.537 1.00 21.14 221 ARG A CA 3
ATOM 5863 C C . ARG A 1 91 ? -1.227 -81.229 81.696 1.00 3.02 221 ARG A C 3
ATOM 5864 O O . ARG A 1 91 ? -2.007 -82.160 81.904 1.00 53.13 221 ARG A O 3
ATOM 5885 N N . GLU A 1 92 ? -0.152 -81.024 82.434 1.00 13.41 222 GLU A N 3
ATOM 5886 C CA . GLU A 1 92 ? 0.150 -81.892 83.560 1.00 33.24 222 GLU A CA 3
ATOM 5887 C C . GLU A 1 92 ? -0.627 -81.441 84.792 1.00 63.45 222 GLU A C 3
ATOM 5888 O O . GLU A 1 92 ? -1.031 -82.252 85.625 1.00 10.02 222 GLU A O 3
ATOM 5900 N N . ASN A 1 93 ? -0.855 -80.144 84.890 1.00 64.21 223 ASN A N 3
ATOM 5901 C CA . ASN A 1 93 ? -1.589 -79.585 86.012 1.00 10.51 223 ASN A CA 3
ATOM 5902 C C . ASN A 1 93 ? -2.580 -78.543 85.502 1.00 3.41 223 ASN A C 3
ATOM 5903 O O . ASN A 1 93 ? -2.542 -78.178 84.326 1.00 25.30 223 ASN A O 3
ATOM 5914 N N . LEU A 1 94 ? -3.466 -78.077 86.370 1.00 73.54 224 LEU A N 3
ATOM 5915 C CA . LEU A 1 94 ? -4.552 -77.195 85.950 1.00 23.13 224 LEU A CA 3
ATOM 5916 C C . LEU A 1 94 ? -4.664 -75.975 86.858 1.00 75.50 224 LEU A C 3
ATOM 5917 O O . LEU A 1 94 ? -5.655 -75.247 86.816 1.00 44.25 224 LEU A O 3
ATOM 5933 N N . LYS A 1 95 ? -3.647 -75.751 87.669 1.00 3.11 225 LYS A N 3
ATOM 5934 C CA . LYS A 1 95 ? -3.654 -74.647 88.617 1.00 43.12 225 LYS A CA 3
ATOM 5935 C C . LYS A 1 95 ? -3.125 -73.380 87.956 1.00 65.13 225 LYS A C 3
ATOM 5936 O O . LYS A 1 95 ? -3.196 -72.290 88.524 1.00 51.44 225 LYS A O 3
ATOM 5955 N N . GLY A 1 96 ? -2.585 -73.534 86.761 1.00 52.43 226 GLY A N 3
ATOM 5956 C CA . GLY A 1 96 ? -2.059 -72.401 86.034 1.00 31.33 226 GLY A CA 3
ATOM 5957 C C . GLY A 1 96 ? -3.126 -71.693 85.230 1.00 1.12 226 GLY A C 3
ATOM 5958 O O . GLY A 1 96 ? -4.308 -72.019 85.332 1.00 12.02 226 GLY A O 3
ATOM 5962 N N . LEU A 1 97 ? -2.715 -70.726 84.427 1.00 63.32 227 LEU A N 3
ATOM 5963 C CA . LEU A 1 97 ? -3.647 -69.982 83.596 1.00 1.31 227 LEU A CA 3
ATOM 5964 C C . LEU A 1 97 ? -3.127 -69.908 82.176 1.00 33.52 227 LEU A C 3
ATOM 5965 O O . LEU A 1 97 ? -2.272 -69.081 81.858 1.00 63.01 227 LEU A O 3
ATOM 5981 N N . TRP A 1 98 ? -3.615 -70.801 81.335 1.00 62.22 228 TRP A N 3
ATOM 5982 C CA . TRP A 1 98 ? -3.209 -70.827 79.945 1.00 3.02 228 TRP A CA 3
ATOM 5983 C C . TRP A 1 98 ? -4.221 -70.084 79.096 1.00 75.24 228 TRP A C 3
ATOM 5984 O O . TRP A 1 98 ? -5.359 -70.531 78.937 1.00 24.02 228 TRP A O 3
ATOM 6005 N N . ASP A 1 99 ? -3.829 -68.945 78.570 1.00 54.13 229 ASP A N 3
ATOM 6006 C CA . ASP A 1 99 ? -4.689 -68.224 77.655 1.00 43.11 229 ASP A CA 3
ATOM 6007 C C . ASP A 1 99 ? -4.300 -68.565 76.239 1.00 10.44 229 ASP A C 3
ATOM 6008 O O . ASP A 1 99 ? -3.117 -68.693 75.918 1.00 45.31 229 ASP A O 3
ATOM 6017 N N . TYR A 1 100 ? -5.288 -68.715 75.398 1.00 40.12 230 TYR A N 3
ATOM 6018 C CA . TYR A 1 100 ? -5.055 -69.148 74.040 1.00 22.02 230 TYR A CA 3
ATOM 6019 C C . TYR A 1 100 ? -5.602 -68.134 73.056 1.00 73.34 230 TYR A C 3
ATOM 6020 O O . TYR A 1 100 ? -6.815 -67.923 72.980 1.00 54.11 230 TYR A O 3
ATOM 6038 N N . GLY A 1 101 ? -4.709 -67.488 72.330 1.00 72.22 231 GLY A N 3
ATOM 6039 C CA . GLY A 1 101 ? -5.127 -66.658 71.227 1.00 22.15 231 GLY A CA 3
ATOM 6040 C C . GLY A 1 101 ? -5.432 -67.516 70.020 1.00 2.30 231 GLY A C 3
ATOM 6041 O O . GLY A 1 101 ? -5.081 -68.696 70.009 1.00 55.41 231 GLY A O 3
ATOM 6045 N N . PRO A 1 102 ? -6.094 -66.975 68.996 1.00 75.53 232 PRO A N 3
ATOM 6046 C CA . PRO A 1 102 ? -6.398 -67.728 67.779 1.00 14.33 232 PRO A CA 3
ATOM 6047 C C . PRO A 1 102 ? -5.129 -68.069 67.008 1.00 14.40 232 PRO A C 3
ATOM 6048 O O . PRO A 1 102 ? -4.176 -67.285 67.003 1.00 13.21 232 PRO A O 3
ATOM 6059 N N . LEU A 1 103 ? -5.098 -69.249 66.391 1.00 64.44 233 LEU A N 3
ATOM 6060 C CA . LEU A 1 103 ? -3.978 -69.620 65.539 1.00 54.40 233 LEU A CA 3
ATOM 6061 C C . LEU A 1 103 ? -3.890 -68.642 64.388 1.00 24.21 233 LEU A C 3
ATOM 6062 O O . LEU A 1 103 ? -4.729 -68.653 63.487 1.00 15.35 233 LEU A O 3
ATOM 6078 N N . LYS A 1 104 ? -2.895 -67.780 64.429 1.00 75.41 234 LYS A N 3
ATOM 6079 C CA . LYS A 1 104 ? -2.735 -66.801 63.392 1.00 33.42 234 LYS A CA 3
ATOM 6080 C C . LYS A 1 104 ? -2.166 -67.465 62.153 1.00 24.14 234 LYS A C 3
ATOM 6081 O O . LYS A 1 104 ? -1.030 -67.961 62.145 1.00 72.21 234 LYS A O 3
ATOM 6100 N N . LYS A 1 105 ? -2.984 -67.503 61.119 1.00 15.23 235 LYS A N 3
ATOM 6101 C CA . LYS A 1 105 ? -2.547 -67.968 59.831 1.00 74.42 235 LYS A CA 3
ATOM 6102 C C . LYS A 1 105 ? -2.232 -66.767 58.967 1.00 45.42 235 LYS A C 3
ATOM 6103 O O . LYS A 1 105 ? -3.123 -66.041 58.529 1.00 14.12 235 LYS A O 3
ATOM 6122 N N . GLU A 1 106 ? -0.955 -66.554 58.764 1.00 41.11 236 GLU A N 3
ATOM 6123 C CA . GLU A 1 106 ? -0.473 -65.388 58.062 1.00 51.44 236 GLU A CA 3
ATOM 6124 C C . GLU A 1 106 ? -0.281 -65.727 56.587 1.00 22.13 236 GLU A C 3
ATOM 6125 O O . GLU A 1 106 ? -0.184 -66.905 56.230 1.00 13.23 236 GLU A O 3
ATOM 6137 N N . ASN A 1 107 ? -0.249 -64.717 55.728 1.00 72.41 237 ASN A N 3
ATOM 6138 C CA . ASN A 1 107 ? -0.034 -64.943 54.301 1.00 34.01 237 ASN A CA 3
ATOM 6139 C C . ASN A 1 107 ? 1.432 -65.197 54.016 1.00 62.44 237 ASN A C 3
ATOM 6140 O O . ASN A 1 107 ? 2.099 -64.442 53.301 1.00 23.24 237 ASN A O 3
ATOM 6151 N N . VAL A 1 108 ? 1.916 -66.282 54.580 1.00 14.22 238 VAL A N 3
ATOM 6152 C CA . VAL A 1 108 ? 3.303 -66.653 54.465 1.00 32.33 238 VAL A CA 3
ATOM 6153 C C . VAL A 1 108 ? 3.426 -68.134 54.130 1.00 42.23 238 VAL A C 3
ATOM 6154 O O . VAL A 1 108 ? 2.468 -68.888 54.302 1.00 44.43 238 VAL A O 3
ATOM 6167 N N . PRO A 1 109 ? 4.601 -68.573 53.656 1.00 73.15 239 PRO A N 3
ATOM 6168 C CA . PRO A 1 109 ? 4.822 -69.971 53.283 1.00 1.55 239 PRO A CA 3
ATOM 6169 C C . PRO A 1 109 ? 4.847 -70.919 54.482 1.00 71.55 239 PRO A C 3
ATOM 6170 O O . PRO A 1 109 ? 5.879 -71.109 55.124 1.00 15.41 239 PRO A O 3
ATOM 6181 N N . GLY A 1 110 ? 3.687 -71.485 54.783 1.00 55.53 240 GLY A N 3
ATOM 6182 C CA . GLY A 1 110 ? 3.574 -72.494 55.817 1.00 32.44 240 GLY A CA 3
ATOM 6183 C C . GLY A 1 110 ? 3.869 -71.981 57.214 1.00 34.24 240 GLY A C 3
ATOM 6184 O O . GLY A 1 110 ? 4.022 -72.776 58.135 1.00 10.11 240 GLY A O 3
ATOM 6188 N N . LYS A 1 111 ? 3.943 -70.666 57.386 1.00 51.00 241 LYS A N 3
ATOM 6189 C CA . LYS A 1 111 ? 4.264 -70.104 58.691 1.00 41.31 241 LYS A CA 3
ATOM 6190 C C . LYS A 1 111 ? 3.000 -69.874 59.511 1.00 4.02 241 LYS A C 3
ATOM 6191 O O . LYS A 1 111 ? 2.255 -68.918 59.276 1.00 62.50 241 LYS A O 3
ATOM 6210 N N . TYR A 1 112 ? 2.754 -70.763 60.463 1.00 64.14 242 TYR A N 3
ATOM 6211 C CA . TYR A 1 112 ? 1.634 -70.610 61.381 1.00 21.33 242 TYR A CA 3
ATOM 6212 C C . TYR A 1 112 ? 2.151 -70.145 62.722 1.00 24.53 242 TYR A C 3
ATOM 6213 O O . TYR A 1 112 ? 3.175 -70.631 63.202 1.00 31.23 242 TYR A O 3
ATOM 6231 N N . THR A 1 113 ? 1.462 -69.196 63.318 1.00 44.12 243 THR A N 3
ATOM 6232 C CA . THR A 1 113 ? 1.904 -68.638 64.576 1.00 41.22 243 THR A CA 3
ATOM 6233 C C . THR A 1 113 ? 0.735 -68.405 65.510 1.00 52.05 243 THR A C 3
ATOM 6234 O O . THR A 1 113 ? -0.178 -67.644 65.201 1.00 52.52 243 THR A O 3
ATOM 6245 N N . GLN A 1 114 ? 0.747 -69.079 66.641 1.00 11.41 244 GLN A N 3
ATOM 6246 C CA . GLN A 1 114 ? -0.283 -68.875 67.635 1.00 4.13 244 GLN A CA 3
ATOM 6247 C C . GLN A 1 114 ? 0.364 -68.494 68.955 1.00 22.42 244 GLN A C 3
ATOM 6248 O O . GLN A 1 114 ? 1.366 -69.092 69.350 1.00 52.34 244 GLN A O 3
ATOM 6262 N N . VAL A 1 115 ? -0.197 -67.501 69.626 1.00 21.12 245 VAL A N 3
ATOM 6263 C CA . VAL A 1 115 ? 0.363 -67.028 70.881 1.00 53.13 245 VAL A CA 3
ATOM 6264 C C . VAL A 1 115 ? -0.358 -67.643 72.073 1.00 44.22 245 VAL A C 3
ATOM 6265 O O . VAL A 1 115 ? -1.580 -67.538 72.210 1.00 61.53 245 VAL A O 3
ATOM 6278 N N . ILE A 1 116 ? 0.405 -68.329 72.905 1.00 0.53 246 ILE A N 3
ATOM 6279 C CA . ILE A 1 116 ? -0.107 -68.859 74.155 1.00 15.24 246 ILE A CA 3
ATOM 6280 C C . ILE A 1 116 ? 0.330 -67.954 75.291 1.00 11.03 246 ILE A C 3
ATOM 6281 O O . ILE A 1 116 ? 1.521 -67.829 75.574 1.00 3.14 246 ILE A O 3
ATOM 6297 N N . THR A 1 117 ? -0.623 -67.324 75.930 1.00 13.42 247 THR A N 3
ATOM 6298 C CA . THR A 1 117 ? -0.323 -66.362 76.966 1.00 14.21 247 THR A CA 3
ATOM 6299 C C . THR A 1 117 ? -0.565 -66.962 78.346 1.00 12.44 247 THR A C 3
ATOM 6300 O O . THR A 1 117 ? -1.702 -67.219 78.737 1.00 14.31 247 THR A O 3
ATOM 6311 N N . TYR A 1 118 ? 0.509 -67.205 79.070 1.00 20.22 248 TYR A N 3
ATOM 6312 C CA . TYR A 1 118 ? 0.413 -67.739 80.415 1.00 54.22 248 TYR A CA 3
ATOM 6313 C C . TYR A 1 118 ? 0.281 -66.611 81.428 1.00 4.05 248 TYR A C 3
ATOM 6314 O O . TYR A 1 118 ? 1.002 -65.617 81.364 1.00 62.32 248 TYR A O 3
ATOM 6332 N N . ARG A 1 119 ? -0.657 -66.770 82.347 1.00 2.04 249 ARG A N 3
ATOM 6333 C CA . ARG A 1 119 ? -0.858 -65.801 83.412 1.00 74.44 249 ARG A CA 3
ATOM 6334 C C . ARG A 1 119 ? -0.311 -66.375 84.717 1.00 1.33 249 ARG A C 3
ATOM 6335 O O . ARG A 1 119 ? -0.584 -67.532 85.051 1.00 14.12 249 ARG A O 3
ATOM 6356 N N . GLY A 1 120 ? 0.464 -65.574 85.438 1.00 51.20 250 GLY A N 3
ATOM 6357 C CA . GLY A 1 120 ? 1.169 -66.061 86.611 1.00 74.03 250 GLY A CA 3
ATOM 6358 C C . GLY A 1 120 ? 0.254 -66.486 87.745 1.00 30.13 250 GLY A C 3
ATOM 6359 O O . GLY A 1 120 ? -0.031 -65.700 88.648 1.00 31.23 250 GLY A O 3
ATOM 6363 N N . HIS A 1 121 ? -0.214 -67.723 87.695 1.00 44.23 251 HIS A N 3
ATOM 6364 C CA . HIS A 1 121 ? -1.034 -68.269 88.771 1.00 5.50 251 HIS A CA 3
ATOM 6365 C C . HIS A 1 121 ? -0.325 -69.444 89.440 1.00 51.44 251 HIS A C 3
ATOM 6366 O O . HIS A 1 121 ? -0.308 -69.556 90.663 1.00 22.01 251 HIS A O 3
ATOM 6381 N N . SER A 1 122 ? 0.263 -70.311 88.629 1.00 72.11 252 SER A N 3
ATOM 6382 C CA . SER A 1 122 ? 0.989 -71.471 89.136 1.00 73.12 252 SER A CA 3
ATOM 6383 C C . SER A 1 122 ? 2.002 -71.952 88.104 1.00 42.55 252 SER A C 3
ATOM 6384 O O . SER A 1 122 ? 1.760 -71.850 86.900 1.00 32.02 252 SER A O 3
ATOM 6392 N N . ASN A 1 123 ? 3.138 -72.454 88.572 1.00 61.03 253 ASN A N 3
ATOM 6393 C CA . ASN A 1 123 ? 4.166 -72.979 87.683 1.00 21.44 253 ASN A CA 3
ATOM 6394 C C . ASN A 1 123 ? 3.750 -74.338 87.149 1.00 4.11 253 ASN A C 3
ATOM 6395 O O . ASN A 1 123 ? 3.816 -75.343 87.855 1.00 51.43 253 ASN A O 3
ATOM 6406 N N . GLU A 1 124 ? 3.314 -74.360 85.901 1.00 15.43 254 GLU A N 3
ATOM 6407 C CA . GLU A 1 124 ? 2.804 -75.582 85.312 1.00 63.41 254 GLU A CA 3
ATOM 6408 C C . GLU A 1 124 ? 3.538 -75.925 84.022 1.00 65.21 254 GLU A C 3
ATOM 6409 O O . GLU A 1 124 ? 4.206 -75.078 83.420 1.00 62.50 254 GLU A O 3
ATOM 6421 N N . ARG A 1 125 ? 3.397 -77.173 83.604 1.00 63.24 255 ARG A N 3
ATOM 6422 C CA . ARG A 1 125 ? 3.932 -77.632 82.336 1.00 32.42 255 ARG A CA 3
ATOM 6423 C C . ARG A 1 125 ? 2.813 -78.180 81.461 1.00 61.45 255 ARG A C 3
ATOM 6424 O O . ARG A 1 125 ? 1.979 -78.967 81.923 1.00 41.01 255 ARG A O 3
ATOM 6445 N N . ILE A 1 126 ? 2.775 -77.746 80.212 1.00 1.33 256 ILE A N 3
ATOM 6446 C CA . ILE A 1 126 ? 1.822 -78.269 79.261 1.00 73.43 256 ILE A CA 3
ATOM 6447 C C . ILE A 1 126 ? 2.517 -78.648 77.955 1.00 55.24 256 ILE A C 3
ATOM 6448 O O . ILE A 1 126 ? 3.400 -77.936 77.474 1.00 24.31 256 ILE A O 3
ATOM 6464 N N . ASP A 1 127 ? 2.139 -79.791 77.409 1.00 30.21 257 ASP A N 3
ATOM 6465 C CA . ASP A 1 127 ? 2.629 -80.218 76.109 1.00 62.12 257 ASP A CA 3
ATOM 6466 C C . ASP A 1 127 ? 1.486 -80.218 75.111 1.00 31.23 257 ASP A C 3
ATOM 6467 O O . ASP A 1 127 ? 0.513 -80.953 75.262 1.00 23.11 257 ASP A O 3
ATOM 6476 N N . ILE A 1 128 ? 1.594 -79.377 74.105 1.00 33.34 258 ILE A N 3
ATOM 6477 C CA . ILE A 1 128 ? 0.540 -79.243 73.119 1.00 45.24 258 ILE A CA 3
ATOM 6478 C C . ILE A 1 128 ? 0.846 -80.082 71.889 1.00 62.15 258 ILE A C 3
ATOM 6479 O O . ILE A 1 128 ? 1.896 -79.941 71.262 1.00 11.45 258 ILE A O 3
ATOM 6495 N N . SER A 1 129 ? -0.080 -80.956 71.557 1.00 4.00 259 SER A N 3
ATOM 6496 C CA . SER A 1 129 ? 0.072 -81.836 70.424 1.00 25.03 259 SER A CA 3
ATOM 6497 C C . SER A 1 129 ? -0.585 -81.223 69.196 1.00 21.33 259 SER A C 3
ATOM 6498 O O . SER A 1 129 ? -1.776 -81.422 68.950 1.00 70.45 259 SER A O 3
ATOM 6506 N N . PHE A 1 130 ? 0.180 -80.445 68.446 1.00 22.44 260 PHE A N 3
ATOM 6507 C CA . PHE A 1 130 ? -0.325 -79.873 67.213 1.00 53.35 260 PHE A CA 3
ATOM 6508 C C . PHE A 1 130 ? -0.329 -80.915 66.128 1.00 41.44 260 PHE A C 3
ATOM 6509 O O . PHE A 1 130 ? 0.709 -81.309 65.596 1.00 24.03 260 PHE A O 3
ATOM 6526 N N . LYS A 1 131 ? -1.520 -81.381 65.842 1.00 61.34 261 LYS A N 3
ATOM 6527 C CA . LYS A 1 131 ? -1.715 -82.397 64.847 1.00 10.30 261 LYS A CA 3
ATOM 6528 C C . LYS A 1 131 ? -1.724 -81.793 63.460 1.00 55.43 261 LYS A C 3
ATOM 6529 O O . LYS A 1 131 ? -2.550 -80.936 63.149 1.00 24.45 261 LYS A O 3
ATOM 6548 N N . TYR A 1 132 ? -0.793 -82.245 62.641 1.00 4.42 262 TYR A N 3
ATOM 6549 C CA . TYR A 1 132 ? -0.670 -81.779 61.271 1.00 32.34 262 TYR A CA 3
ATOM 6550 C C . TYR A 1 132 ? -1.758 -82.398 60.397 1.00 25.10 262 TYR A C 3
ATOM 6551 O O . TYR A 1 132 ? -2.835 -82.757 60.882 1.00 44.43 262 TYR A O 3
ATOM 6569 N N . ALA A 1 133 ? -1.483 -82.501 59.103 1.00 4.44 263 ALA A N 3
ATOM 6570 C CA . ALA A 1 133 ? -2.383 -83.183 58.188 1.00 13.25 263 ALA A CA 3
ATOM 6571 C C . ALA A 1 133 ? -2.532 -84.633 58.623 1.00 1.23 263 ALA A C 3
ATOM 6572 O O . ALA A 1 133 ? -1.733 -85.119 59.428 1.00 71.51 263 ALA A O 3
ATOM 6579 N N . MET A 1 134 ? -3.531 -85.332 58.097 1.00 33.22 264 MET A N 3
ATOM 6580 C CA . MET A 1 134 ? -3.785 -86.708 58.486 1.00 0.10 264 MET A CA 3
ATOM 6581 C C . MET A 1 134 ? -2.726 -87.645 57.915 1.00 3.51 264 MET A C 3
ATOM 6582 O O . MET A 1 134 ? -3.031 -88.570 57.164 1.00 22.20 264 MET A O 3
ATOM 6596 N N . SER A 1 135 ? -1.482 -87.382 58.273 1.00 13.31 265 SER A N 3
ATOM 6597 C CA . SER A 1 135 ? -0.376 -88.210 57.859 1.00 2.32 265 SER A CA 3
ATOM 6598 C C . SER A 1 135 ? 0.733 -88.157 58.912 1.00 44.10 265 SER A C 3
ATOM 6599 O O . SER A 1 135 ? 1.405 -89.155 59.172 1.00 63.15 265 SER A O 3
ATOM 6607 N N . PHE A 1 136 ? 0.905 -86.991 59.530 1.00 33.15 266 PHE A N 3
ATOM 6608 C CA . PHE A 1 136 ? 1.965 -86.787 60.515 1.00 14.42 266 PHE A CA 3
ATOM 6609 C C . PHE A 1 136 ? 1.489 -85.876 61.646 1.00 1.02 266 PHE A C 3
ATOM 6610 O O . PHE A 1 136 ? 0.524 -85.132 61.481 1.00 12.20 266 PHE A O 3
ATOM 6627 N N . THR A 1 137 ? 2.166 -85.937 62.788 1.00 32.32 267 THR A N 3
ATOM 6628 C CA . THR A 1 137 ? 1.765 -85.158 63.958 1.00 64.51 267 THR A CA 3
ATOM 6629 C C . THR A 1 137 ? 2.976 -84.545 64.664 1.00 12.23 267 THR A C 3
ATOM 6630 O O . THR A 1 137 ? 4.114 -84.946 64.416 1.00 21.13 267 THR A O 3
ATOM 6641 N N . LYS A 1 138 ? 2.731 -83.566 65.529 1.00 11.30 268 LYS A N 3
ATOM 6642 C CA . LYS A 1 138 ? 3.795 -82.950 66.310 1.00 31.13 268 LYS A CA 3
ATOM 6643 C C . LYS A 1 138 ? 3.322 -82.676 67.735 1.00 32.53 268 LYS A C 3
ATOM 6644 O O . LYS A 1 138 ? 2.124 -82.600 67.993 1.00 60.00 268 LYS A O 3
ATOM 6663 N N . GLU A 1 139 ? 4.268 -82.543 68.654 1.00 53.11 269 GLU A N 3
ATOM 6664 C CA . GLU A 1 139 ? 3.965 -82.168 70.025 1.00 65.20 269 GLU A CA 3
ATOM 6665 C C . GLU A 1 139 ? 5.040 -81.225 70.548 1.00 24.13 269 GLU A C 3
ATOM 6666 O O . GLU A 1 139 ? 6.226 -81.554 70.558 1.00 21.04 269 GLU A O 3
ATOM 6678 N N . ILE A 1 140 ? 4.615 -80.051 70.970 1.00 52.30 270 ILE A N 3
ATOM 6679 C CA . ILE A 1 140 ? 5.529 -79.003 71.396 1.00 22.40 270 ILE A CA 3
ATOM 6680 C C . ILE A 1 140 ? 5.452 -78.783 72.897 1.00 12.43 270 ILE A C 3
ATOM 6681 O O . ILE A 1 140 ? 4.534 -79.265 73.559 1.00 72.42 270 ILE A O 3
ATOM 6697 N N . SER A 1 141 ? 6.411 -78.044 73.421 1.00 71.50 271 SER A N 3
ATOM 6698 C CA . SER A 1 141 ? 6.523 -77.851 74.851 1.00 1.54 271 SER A CA 3
ATOM 6699 C C . SER A 1 141 ? 6.271 -76.405 75.244 1.00 33.14 271 SER A C 3
ATOM 6700 O O . SER A 1 141 ? 6.816 -75.479 74.642 1.00 41.33 271 SER A O 3
ATOM 6708 N N . ILE A 1 142 ? 5.431 -76.224 76.251 1.00 22.31 272 ILE A N 3
ATOM 6709 C CA . ILE A 1 142 ? 5.150 -74.907 76.792 1.00 40.11 272 ILE A CA 3
ATOM 6710 C C . ILE A 1 142 ? 5.212 -74.943 78.314 1.00 71.52 272 ILE A C 3
ATOM 6711 O O . ILE A 1 142 ? 4.483 -75.694 78.968 1.00 2.22 272 ILE A O 3
ATOM 6727 N N . ARG A 1 143 ? 6.094 -74.136 78.870 1.00 72.31 273 ARG A N 3
ATOM 6728 C CA . ARG A 1 143 ? 6.269 -74.069 80.307 1.00 43.43 273 ARG A CA 3
ATOM 6729 C C . ARG A 1 143 ? 5.848 -72.704 80.837 1.00 54.25 273 ARG A C 3
ATOM 6730 O O . ARG A 1 143 ? 6.380 -71.673 80.421 1.00 60.21 273 ARG A O 3
ATOM 6751 N N . GLY A 1 144 ? 4.879 -72.706 81.739 1.00 52.24 274 GLY A N 3
ATOM 6752 C CA . GLY A 1 144 ? 4.506 -71.490 82.427 1.00 31.41 274 GLY A CA 3
ATOM 6753 C C . GLY A 1 144 ? 5.453 -71.229 83.570 1.00 55.31 274 GLY A C 3
ATOM 6754 O O . GLY A 1 144 ? 5.271 -71.755 84.667 1.00 2.01 274 GLY A O 3
ATOM 6758 N N . ARG A 1 145 ? 6.466 -70.415 83.313 1.00 14.10 275 ARG A N 3
ATOM 6759 C CA . ARG A 1 145 ? 7.584 -70.280 84.228 1.00 64.42 275 ARG A CA 3
ATOM 6760 C C . ARG A 1 145 ? 7.224 -69.361 85.381 1.00 1.21 275 ARG A C 3
ATOM 6761 O O . ARG A 1 145 ? 7.097 -68.149 85.215 1.00 3.31 275 ARG A O 3
ATOM 6782 N N . LEU A 1 146 ? 7.051 -69.954 86.545 1.00 14.13 276 LEU A N 3
ATOM 6783 C CA . LEU A 1 146 ? 6.766 -69.203 87.748 1.00 63.30 276 LEU A CA 3
ATOM 6784 C C . LEU A 1 146 ? 7.838 -69.514 88.780 1.00 60.00 276 LEU A C 3
ATOM 6785 O O . LEU A 1 146 ? 8.839 -68.772 88.834 1.00 44.24 276 LEU A O 3
ATOM 6802 N N . GLY A 1 1 ? 89.195 -82.646 -4.735 1.00 55.13 131 GLY A N 4
ATOM 6803 C CA . GLY A 1 1 ? 88.753 -83.981 -5.201 1.00 63.44 131 GLY A CA 4
ATOM 6804 C C . GLY A 1 1 ? 87.738 -83.886 -6.319 1.00 63.14 131 GLY A C 4
ATOM 6805 O O . GLY A 1 1 ? 87.545 -82.811 -6.890 1.00 12.20 131 GLY A O 4
ATOM 6811 N N . PRO A 1 2 ? 87.068 -85.003 -6.653 1.00 21.14 132 PRO A N 4
ATOM 6812 C CA . PRO A 1 2 ? 86.072 -85.042 -7.730 1.00 52.02 132 PRO A CA 4
ATOM 6813 C C . PRO A 1 2 ? 84.884 -84.122 -7.467 1.00 64.21 132 PRO A C 4
ATOM 6814 O O . PRO A 1 2 ? 84.318 -83.552 -8.402 1.00 13.32 132 PRO A O 4
ATOM 6825 N N . LEU A 1 3 ? 84.519 -83.989 -6.192 1.00 12.13 133 LEU A N 4
ATOM 6826 C CA . LEU A 1 3 ? 83.416 -83.133 -5.764 1.00 23.21 133 LEU A CA 4
ATOM 6827 C C . LEU A 1 3 ? 82.096 -83.606 -6.372 1.00 54.44 133 LEU A C 4
ATOM 6828 O O . LEU A 1 3 ? 81.706 -83.195 -7.469 1.00 51.41 133 LEU A O 4
ATOM 6844 N N . GLY A 1 4 ? 81.426 -84.492 -5.656 1.00 62.11 134 GLY A N 4
ATOM 6845 C CA . GLY A 1 4 ? 80.137 -84.984 -6.089 1.00 42.12 134 GLY A CA 4
ATOM 6846 C C . GLY A 1 4 ? 79.214 -85.217 -4.912 1.00 62.31 134 GLY A C 4
ATOM 6847 O O . GLY A 1 4 ? 79.531 -86.006 -4.023 1.00 1.21 134 GLY A O 4
ATOM 6851 N N . SER A 1 5 ? 78.084 -84.531 -4.893 1.00 12.51 135 SER A N 4
ATOM 6852 C CA . SER A 1 5 ? 77.154 -84.634 -3.779 1.00 43.31 135 SER A CA 4
ATOM 6853 C C . SER A 1 5 ? 75.717 -84.581 -4.287 1.00 11.54 135 SER A C 4
ATOM 6854 O O . SER A 1 5 ? 75.480 -84.494 -5.494 1.00 11.12 135 SER A O 4
ATOM 6862 N N . GLY A 1 6 ? 74.765 -84.633 -3.366 1.00 61.12 136 GLY A N 4
ATOM 6863 C CA . GLY A 1 6 ? 73.371 -84.611 -3.742 1.00 63.22 136 GLY A CA 4
ATOM 6864 C C . GLY A 1 6 ? 72.615 -85.779 -3.151 1.00 71.41 136 GLY A C 4
ATOM 6865 O O . GLY A 1 6 ? 72.569 -85.933 -1.925 1.00 55.43 136 GLY A O 4
ATOM 6869 N N . SER A 1 7 ? 72.059 -86.613 -4.029 1.00 73.32 137 SER A N 4
ATOM 6870 C CA . SER A 1 7 ? 71.284 -87.796 -3.647 1.00 71.22 137 SER A CA 4
ATOM 6871 C C . SER A 1 7 ? 70.256 -87.494 -2.554 1.00 24.53 137 SER A C 4
ATOM 6872 O O . SER A 1 7 ? 70.443 -87.843 -1.387 1.00 72.21 137 SER A O 4
ATOM 6880 N N . LYS A 1 8 ? 69.177 -86.825 -2.943 1.00 63.04 138 LYS A N 4
ATOM 6881 C CA . LYS A 1 8 ? 68.077 -86.542 -2.032 1.00 4.41 138 LYS A CA 4
ATOM 6882 C C . LYS A 1 8 ? 66.806 -87.200 -2.553 1.00 72.33 138 LYS A C 4
ATOM 6883 O O . LYS A 1 8 ? 66.668 -87.421 -3.757 1.00 70.43 138 LYS A O 4
ATOM 6902 N N . ILE A 1 9 ? 65.886 -87.512 -1.655 1.00 60.41 139 ILE A N 4
ATOM 6903 C CA . ILE A 1 9 ? 64.638 -88.156 -2.038 1.00 54.34 139 ILE A CA 4
ATOM 6904 C C . ILE A 1 9 ? 63.473 -87.604 -1.217 1.00 1.54 139 ILE A C 4
ATOM 6905 O O . ILE A 1 9 ? 63.514 -87.578 0.017 1.00 72.10 139 ILE A O 4
ATOM 6921 N N . LYS A 1 10 ? 62.444 -87.133 -1.907 1.00 44.43 140 LYS A N 4
ATOM 6922 C CA . LYS A 1 10 ? 61.276 -86.581 -1.238 1.00 63.22 140 LYS A CA 4
ATOM 6923 C C . LYS A 1 10 ? 60.206 -87.645 -1.048 1.00 51.54 140 LYS A C 4
ATOM 6924 O O . LYS A 1 10 ? 59.612 -88.127 -2.014 1.00 23.00 140 LYS A O 4
ATOM 6943 N N . LEU A 1 11 ? 59.982 -88.023 0.197 1.00 30.14 141 LEU A N 4
ATOM 6944 C CA . LEU A 1 11 ? 58.902 -88.934 0.535 1.00 11.14 141 LEU A CA 4
ATOM 6945 C C . LEU A 1 11 ? 57.770 -88.148 1.186 1.00 71.41 141 LEU A C 4
ATOM 6946 O O . LEU A 1 11 ? 57.995 -87.053 1.707 1.00 1.43 141 LEU A O 4
ATOM 6962 N N . GLU A 1 12 ? 56.563 -88.690 1.156 1.00 51.41 142 GLU A N 4
ATOM 6963 C CA . GLU A 1 12 ? 55.408 -87.978 1.681 1.00 70.42 142 GLU A CA 4
ATOM 6964 C C . GLU A 1 12 ? 54.420 -88.941 2.330 1.00 31.14 142 GLU A C 4
ATOM 6965 O O . GLU A 1 12 ? 54.112 -89.997 1.780 1.00 52.14 142 GLU A O 4
ATOM 6977 N N . ILE A 1 13 ? 53.957 -88.580 3.520 1.00 13.31 143 ILE A N 4
ATOM 6978 C CA . ILE A 1 13 ? 52.949 -89.362 4.216 1.00 51.44 143 ILE A CA 4
ATOM 6979 C C . ILE A 1 13 ? 51.580 -88.722 4.031 1.00 71.41 143 ILE A C 4
ATOM 6980 O O . ILE A 1 13 ? 51.476 -87.619 3.494 1.00 32.13 143 ILE A O 4
ATOM 6996 N N . TYR A 1 14 ? 50.537 -89.405 4.473 1.00 64.13 144 TYR A N 4
ATOM 6997 C CA . TYR A 1 14 ? 49.182 -88.929 4.249 1.00 15.40 144 TYR A CA 4
ATOM 6998 C C . TYR A 1 14 ? 48.422 -88.812 5.563 1.00 0.12 144 TYR A C 4
ATOM 6999 O O . TYR A 1 14 ? 48.713 -89.527 6.525 1.00 72.35 144 TYR A O 4
ATOM 7017 N N . ASN A 1 15 ? 47.462 -87.888 5.598 1.00 34.22 145 ASN A N 4
ATOM 7018 C CA . ASN A 1 15 ? 46.679 -87.616 6.800 1.00 25.24 145 ASN A CA 4
ATOM 7019 C C . ASN A 1 15 ? 45.973 -88.865 7.308 1.00 63.03 145 ASN A C 4
ATOM 7020 O O . ASN A 1 15 ? 45.399 -89.633 6.534 1.00 72.41 145 ASN A O 4
ATOM 7031 N N . GLU A 1 16 ? 46.028 -89.061 8.615 1.00 44.03 146 GLU A N 4
ATOM 7032 C CA . GLU A 1 16 ? 45.438 -90.237 9.243 1.00 50.51 146 GLU A CA 4
ATOM 7033 C C . GLU A 1 16 ? 44.663 -89.859 10.497 1.00 24.32 146 GLU A C 4
ATOM 7034 O O . GLU A 1 16 ? 44.030 -90.699 11.131 1.00 62.51 146 GLU A O 4
ATOM 7046 N N . THR A 1 17 ? 44.723 -88.587 10.847 1.00 11.43 147 THR A N 4
ATOM 7047 C CA . THR A 1 17 ? 44.119 -88.103 12.076 1.00 61.51 147 THR A CA 4
ATOM 7048 C C . THR A 1 17 ? 43.408 -86.784 11.804 1.00 50.42 147 THR A C 4
ATOM 7049 O O . THR A 1 17 ? 43.180 -85.977 12.701 1.00 45.23 147 THR A O 4
ATOM 7060 N N . ASP A 1 18 ? 43.031 -86.603 10.549 1.00 32.23 148 ASP A N 4
ATOM 7061 C CA . ASP A 1 18 ? 42.417 -85.358 10.091 1.00 15.35 148 ASP A CA 4
ATOM 7062 C C . ASP A 1 18 ? 40.905 -85.353 10.340 1.00 71.33 148 ASP A C 4
ATOM 7063 O O . ASP A 1 18 ? 40.191 -84.460 9.881 1.00 42.44 148 ASP A O 4
ATOM 7072 N N . MET A 1 19 ? 40.426 -86.353 11.065 1.00 10.40 149 MET A N 4
ATOM 7073 C CA . MET A 1 19 ? 39.024 -86.419 11.455 1.00 12.00 149 MET A CA 4
ATOM 7074 C C . MET A 1 19 ? 38.802 -85.677 12.774 1.00 72.44 149 MET A C 4
ATOM 7075 O O . MET A 1 19 ? 39.388 -86.027 13.799 1.00 51.25 149 MET A O 4
ATOM 7089 N N . ALA A 1 20 ? 37.947 -84.663 12.746 1.00 11.21 150 ALA A N 4
ATOM 7090 C CA . ALA A 1 20 ? 37.658 -83.873 13.923 1.00 63.12 150 ALA A CA 4
ATOM 7091 C C . ALA A 1 20 ? 36.172 -83.969 14.263 1.00 24.54 150 ALA A C 4
ATOM 7092 O O . ALA A 1 20 ? 35.519 -84.968 13.961 1.00 63.03 150 ALA A O 4
ATOM 7099 N N . SER A 1 21 ? 35.643 -82.922 14.862 1.00 53.30 151 SER A N 4
ATOM 7100 C CA . SER A 1 21 ? 34.252 -82.897 15.298 1.00 3.33 151 SER A CA 4
ATOM 7101 C C . SER A 1 21 ? 33.715 -81.462 15.254 1.00 74.32 151 SER A C 4
ATOM 7102 O O . SER A 1 21 ? 34.448 -80.534 14.895 1.00 64.33 151 SER A O 4
ATOM 7110 N N . ALA A 1 22 ? 32.446 -81.281 15.612 1.00 71.34 152 ALA A N 4
ATOM 7111 C CA . ALA A 1 22 ? 31.809 -79.968 15.555 1.00 64.04 152 ALA A CA 4
ATOM 7112 C C . ALA A 1 22 ? 31.491 -79.443 16.958 1.00 43.32 152 ALA A C 4
ATOM 7113 O O . ALA A 1 22 ? 31.816 -80.078 17.962 1.00 15.33 152 ALA A O 4
ATOM 7120 N N . SER A 1 23 ? 30.859 -78.278 17.016 1.00 74.22 153 SER A N 4
ATOM 7121 C CA . SER A 1 23 ? 30.521 -77.642 18.282 1.00 4.51 153 SER A CA 4
ATOM 7122 C C . SER A 1 23 ? 29.058 -77.902 18.651 1.00 62.52 153 SER A C 4
ATOM 7123 O O . SER A 1 23 ? 28.378 -78.697 18.000 1.00 63.12 153 SER A O 4
ATOM 7131 N N . GLY A 1 24 ? 28.589 -77.226 19.691 1.00 51.32 154 GLY A N 4
ATOM 7132 C CA . GLY A 1 24 ? 27.221 -77.365 20.128 1.00 33.42 154 GLY A CA 4
ATOM 7133 C C . GLY A 1 24 ? 26.697 -76.055 20.671 1.00 2.05 154 GLY A C 4
ATOM 7134 O O . GLY A 1 24 ? 27.477 -75.220 21.130 1.00 54.32 154 GLY A O 4
ATOM 7138 N N . TYR A 1 25 ? 25.393 -75.864 20.607 1.00 23.04 155 TYR A N 4
ATOM 7139 C CA . TYR A 1 25 ? 24.783 -74.620 21.062 1.00 45.11 155 TYR A CA 4
ATOM 7140 C C . TYR A 1 25 ? 23.868 -74.851 22.260 1.00 52.34 155 TYR A C 4
ATOM 7141 O O . TYR A 1 25 ? 23.422 -75.974 22.511 1.00 24.32 155 TYR A O 4
ATOM 7159 N N . THR A 1 26 ? 23.601 -73.781 22.999 1.00 2.24 156 THR A N 4
ATOM 7160 C CA . THR A 1 26 ? 22.755 -73.845 24.179 1.00 44.34 156 THR A CA 4
ATOM 7161 C C . THR A 1 26 ? 21.286 -73.638 23.819 1.00 74.34 156 THR A C 4
ATOM 7162 O O . THR A 1 26 ? 20.935 -72.673 23.133 1.00 50.03 156 THR A O 4
ATOM 7173 N N . PRO A 1 27 ? 20.409 -74.544 24.272 1.00 34.21 157 PRO A N 4
ATOM 7174 C CA . PRO A 1 27 ? 18.976 -74.440 24.019 1.00 14.14 157 PRO A CA 4
ATOM 7175 C C . PRO A 1 27 ? 18.302 -73.414 24.923 1.00 1.21 157 PRO A C 4
ATOM 7176 O O . PRO A 1 27 ? 18.263 -73.568 26.148 1.00 72.42 157 PRO A O 4
ATOM 7187 N N . VAL A 1 28 ? 17.781 -72.365 24.313 1.00 61.41 158 VAL A N 4
ATOM 7188 C CA . VAL A 1 28 ? 17.101 -71.314 25.054 1.00 20.10 158 VAL A CA 4
ATOM 7189 C C . VAL A 1 28 ? 15.665 -71.723 25.365 1.00 73.44 158 VAL A C 4
ATOM 7190 O O . VAL A 1 28 ? 15.027 -72.418 24.574 1.00 70.40 158 VAL A O 4
ATOM 7203 N N . PRO A 1 29 ? 15.148 -71.317 26.533 1.00 1.11 159 PRO A N 4
ATOM 7204 C CA . PRO A 1 29 ? 13.788 -71.650 26.958 1.00 34.35 159 PRO A CA 4
ATOM 7205 C C . PRO A 1 29 ? 12.729 -70.888 26.167 1.00 21.23 159 PRO A C 4
ATOM 7206 O O . PRO A 1 29 ? 12.999 -69.819 25.615 1.00 24.51 159 PRO A O 4
ATOM 7217 N N . SER A 1 30 ? 11.530 -71.448 26.111 1.00 5.43 160 SER A N 4
ATOM 7218 C CA . SER A 1 30 ? 10.415 -70.808 25.432 1.00 4.30 160 SER A CA 4
ATOM 7219 C C . SER A 1 30 ? 9.753 -69.778 26.348 1.00 12.33 160 SER A C 4
ATOM 7220 O O . SER A 1 30 ? 10.155 -69.612 27.503 1.00 53.43 160 SER A O 4
ATOM 7228 N N . VAL A 1 31 ? 8.733 -69.101 25.844 1.00 51.42 161 VAL A N 4
ATOM 7229 C CA . VAL A 1 31 ? 8.088 -68.043 26.596 1.00 14.43 161 VAL A CA 4
ATOM 7230 C C . VAL A 1 31 ? 6.584 -68.278 26.718 1.00 33.31 161 VAL A C 4
ATOM 7231 O O . VAL A 1 31 ? 5.844 -68.264 25.734 1.00 42.03 161 VAL A O 4
ATOM 7244 N N . SER A 1 32 ? 6.156 -68.534 27.938 1.00 1.42 162 SER A N 4
ATOM 7245 C CA . SER A 1 32 ? 4.745 -68.648 28.248 1.00 43.43 162 SER A CA 4
ATOM 7246 C C . SER A 1 32 ? 4.322 -67.475 29.119 1.00 23.34 162 SER A C 4
ATOM 7247 O O . SER A 1 32 ? 5.124 -66.957 29.900 1.00 45.24 162 SER A O 4
ATOM 7255 N N . GLU A 1 33 ? 3.078 -67.048 28.981 1.00 55.10 163 GLU A N 4
ATOM 7256 C CA . GLU A 1 33 ? 2.596 -65.900 29.730 1.00 52.54 163 GLU A CA 4
ATOM 7257 C C . GLU A 1 33 ? 2.216 -66.285 31.162 1.00 53.21 163 GLU A C 4
ATOM 7258 O O . GLU A 1 33 ? 2.802 -65.785 32.121 1.00 23.50 163 GLU A O 4
ATOM 7270 N N . PHE A 1 34 ? 1.253 -67.186 31.303 1.00 43.32 164 PHE A N 4
ATOM 7271 C CA . PHE A 1 34 ? 0.773 -67.599 32.613 1.00 11.52 164 PHE A CA 4
ATOM 7272 C C . PHE A 1 34 ? 0.561 -69.106 32.647 1.00 1.22 164 PHE A C 4
ATOM 7273 O O . PHE A 1 34 ? 0.313 -69.727 31.613 1.00 63.14 164 PHE A O 4
ATOM 7290 N N . GLN A 1 35 ? 0.659 -69.682 33.835 1.00 41.40 165 GLN A N 4
ATOM 7291 C CA . GLN A 1 35 ? 0.484 -71.118 34.027 1.00 74.42 165 GLN A CA 4
ATOM 7292 C C . GLN A 1 35 ? -0.354 -71.370 35.275 1.00 64.15 165 GLN A C 4
ATOM 7293 O O . GLN A 1 35 ? -0.987 -70.452 35.793 1.00 43.33 165 GLN A O 4
ATOM 7307 N N . TYR A 1 36 ? -0.373 -72.608 35.745 1.00 2.14 166 TYR A N 4
ATOM 7308 C CA . TYR A 1 36 ? -1.075 -72.934 36.980 1.00 43.25 166 TYR A CA 4
ATOM 7309 C C . TYR A 1 36 ? -0.173 -72.662 38.174 1.00 74.12 166 TYR A C 4
ATOM 7310 O O . TYR A 1 36 ? 0.883 -72.045 38.032 1.00 61.52 166 TYR A O 4
ATOM 7328 N N . ILE A 1 37 ? -0.596 -73.125 39.349 1.00 50.32 167 ILE A N 4
ATOM 7329 C CA . ILE A 1 37 ? 0.212 -73.006 40.564 1.00 70.04 167 ILE A CA 4
ATOM 7330 C C . ILE A 1 37 ? 0.379 -71.527 40.936 1.00 33.44 167 ILE A C 4
ATOM 7331 O O . ILE A 1 37 ? 1.401 -71.096 41.462 1.00 13.34 167 ILE A O 4
ATOM 7347 N N . GLU A 1 38 ? -0.677 -70.771 40.704 1.00 21.30 168 GLU A N 4
ATOM 7348 C CA . GLU A 1 38 ? -0.655 -69.330 40.895 1.00 24.35 168 GLU A CA 4
ATOM 7349 C C . GLU A 1 38 ? -1.591 -68.945 42.031 1.00 14.33 168 GLU A C 4
ATOM 7350 O O . GLU A 1 38 ? -2.778 -68.699 41.821 1.00 42.14 168 GLU A O 4
ATOM 7362 N N . THR A 1 39 ? -1.052 -68.983 43.246 1.00 15.32 169 THR A N 4
ATOM 7363 C CA . THR A 1 39 ? -1.796 -68.687 44.469 1.00 13.31 169 THR A CA 4
ATOM 7364 C C . THR A 1 39 ? -2.594 -69.919 44.871 1.00 71.03 169 THR A C 4
ATOM 7365 O O . THR A 1 39 ? -2.678 -70.277 46.045 1.00 22.55 169 THR A O 4
ATOM 7376 N N . GLU A 1 40 ? -3.148 -70.570 43.869 1.00 73.30 170 GLU A N 4
ATOM 7377 C CA . GLU A 1 40 ? -3.749 -71.870 44.028 1.00 43.11 170 GLU A CA 4
ATOM 7378 C C . GLU A 1 40 ? -2.842 -72.919 43.393 1.00 20.34 170 GLU A C 4
ATOM 7379 O O . GLU A 1 40 ? -3.089 -73.432 42.299 1.00 30.42 170 GLU A O 4
ATOM 7391 N N . THR A 1 41 ? -1.736 -73.135 44.080 1.00 32.00 171 THR A N 4
ATOM 7392 C CA . THR A 1 41 ? -0.701 -74.088 43.704 1.00 2.23 171 THR A CA 4
ATOM 7393 C C . THR A 1 41 ? -1.225 -75.517 43.505 1.00 75.11 171 THR A C 4
ATOM 7394 O O . THR A 1 41 ? -2.416 -75.796 43.653 1.00 2.31 171 THR A O 4
ATOM 7405 N N . ILE A 1 42 ? -0.306 -76.420 43.173 1.00 61.33 172 ILE A N 4
ATOM 7406 C CA . ILE A 1 42 ? -0.646 -77.806 42.887 1.00 24.00 172 ILE A CA 4
ATOM 7407 C C . ILE A 1 42 ? -0.989 -78.555 44.179 1.00 72.24 172 I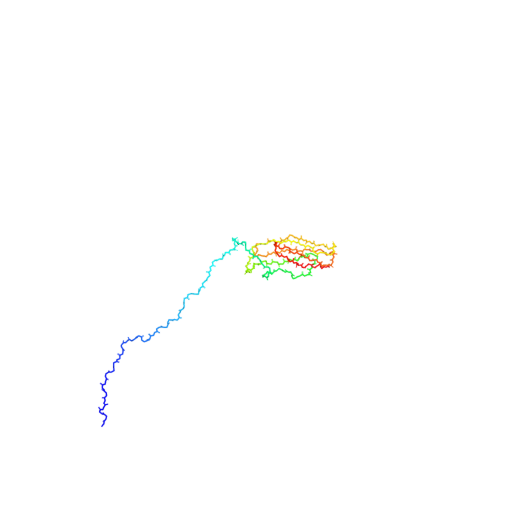LE A C 4
ATOM 7408 O O . ILE A 1 42 ? -0.495 -78.215 45.255 1.00 25.45 172 ILE A O 4
ATOM 7424 N N . SER A 1 43 ? -1.836 -79.570 44.071 1.00 72.20 173 SER A N 4
ATOM 7425 C CA . SER A 1 43 ? -2.266 -80.336 45.229 1.00 1.54 173 SER A CA 4
ATOM 7426 C C . SER A 1 43 ? -1.238 -81.415 45.566 1.00 23.04 173 SER A C 4
ATOM 7427 O O . SER A 1 43 ? -1.523 -82.614 45.493 1.00 43.45 173 SER A O 4
ATOM 7435 N N . ASN A 1 44 ? -0.035 -80.981 45.904 1.00 23.23 174 ASN A N 4
ATOM 7436 C CA . ASN A 1 44 ? 1.044 -81.896 46.265 1.00 53.14 174 ASN A CA 4
ATOM 7437 C C . ASN A 1 44 ? 0.903 -82.356 47.716 1.00 42.41 174 ASN A C 4
ATOM 7438 O O . ASN A 1 44 ? -0.090 -82.068 48.382 1.00 15.32 174 ASN A O 4
ATOM 7449 N N . THR A 1 45 ? 1.907 -83.080 48.193 1.00 65.45 175 THR A N 4
ATOM 7450 C CA . THR A 1 45 ? 1.932 -83.541 49.570 1.00 33.42 175 THR A CA 4
ATOM 7451 C C . THR A 1 45 ? 3.050 -82.829 50.335 1.00 63.31 175 THR A C 4
ATOM 7452 O O . THR A 1 45 ? 4.148 -82.658 49.803 1.00 4.23 175 THR A O 4
ATOM 7463 N N . PRO A 1 46 ? 2.762 -82.346 51.556 1.00 71.50 176 PRO A N 4
ATOM 7464 C CA . PRO A 1 46 ? 3.767 -81.713 52.415 1.00 11.32 176 PRO A CA 4
ATOM 7465 C C . PRO A 1 46 ? 4.711 -82.729 53.060 1.00 41.12 176 PRO A C 4
ATOM 7466 O O . PRO A 1 46 ? 4.407 -83.920 53.127 1.00 63.24 176 PRO A O 4
ATOM 7477 N N . SER A 1 47 ? 5.859 -82.250 53.518 1.00 3.42 177 SER A N 4
ATOM 7478 C CA . SER A 1 47 ? 6.819 -83.092 54.213 1.00 44.22 177 SER A CA 4
ATOM 7479 C C . SER A 1 47 ? 7.479 -82.302 55.338 1.00 44.22 177 SER A C 4
ATOM 7480 O O . SER A 1 47 ? 8.390 -81.503 55.108 1.00 32.14 177 SER A O 4
ATOM 7488 N N . PRO A 1 48 ? 7.011 -82.501 56.576 1.00 50.04 178 PRO A N 4
ATOM 7489 C CA . PRO A 1 48 ? 7.512 -81.767 57.734 1.00 73.13 178 PRO A CA 4
ATOM 7490 C C . PRO A 1 48 ? 8.924 -82.181 58.141 1.00 70.22 178 PRO A C 4
ATOM 7491 O O . PRO A 1 48 ? 9.557 -81.516 58.960 1.00 1.12 178 PRO A O 4
ATOM 7502 N N . ASP A 1 49 ? 9.426 -83.261 57.556 1.00 12.45 179 ASP A N 4
ATOM 7503 C CA . ASP A 1 49 ? 10.792 -83.703 57.824 1.00 45.05 179 ASP A CA 4
ATOM 7504 C C . ASP A 1 49 ? 11.775 -82.644 57.349 1.00 72.01 179 ASP A C 4
ATOM 7505 O O . ASP A 1 49 ? 12.874 -82.491 57.887 1.00 11.12 179 ASP A O 4
ATOM 7514 N N . LEU A 1 50 ? 11.350 -81.910 56.340 1.00 40.01 180 LEU A N 4
ATOM 7515 C CA . LEU A 1 50 ? 12.158 -80.865 55.747 1.00 2.01 180 LEU A CA 4
ATOM 7516 C C . LEU A 1 50 ? 11.651 -79.495 56.176 1.00 61.24 180 LEU A C 4
ATOM 7517 O O . LEU A 1 50 ? 11.983 -78.478 55.569 1.00 35.44 180 LEU A O 4
ATOM 7533 N N . THR A 1 51 ? 10.854 -79.467 57.238 1.00 10.45 181 THR A N 4
ATOM 7534 C CA . THR A 1 51 ? 10.285 -78.221 57.708 1.00 0.21 181 THR A CA 4
ATOM 7535 C C . THR A 1 51 ? 10.628 -77.979 59.179 1.00 3.53 181 THR A C 4
ATOM 7536 O O . THR A 1 51 ? 11.269 -78.813 59.823 1.00 15.24 181 THR A O 4
ATOM 7547 N N . VAL A 1 52 ? 10.192 -76.838 59.701 1.00 51.33 182 VAL A N 4
ATOM 7548 C CA . VAL A 1 52 ? 10.430 -76.494 61.093 1.00 31.44 182 VAL A CA 4
ATOM 7549 C C . VAL A 1 52 ? 9.127 -76.051 61.761 1.00 51.23 182 VAL A C 4
ATOM 7550 O O . VAL A 1 52 ? 8.586 -74.987 61.473 1.00 43.41 182 VAL A O 4
ATOM 7563 N N . MET A 1 53 ? 8.605 -76.900 62.626 1.00 15.33 183 MET A N 4
ATOM 7564 C CA . MET A 1 53 ? 7.380 -76.601 63.352 1.00 11.25 183 MET A CA 4
ATOM 7565 C C . MET A 1 53 ? 7.577 -76.846 64.838 1.00 2.55 183 MET A C 4
ATOM 7566 O O . MET A 1 53 ? 7.121 -77.850 65.390 1.00 53.14 183 MET A O 4
ATOM 7580 N N . SER A 1 54 ? 8.267 -75.922 65.481 1.00 33.42 184 SER A N 4
ATOM 7581 C CA . SER A 1 54 ? 8.679 -76.103 66.860 1.00 13.40 184 SER A CA 4
ATOM 7582 C C . SER A 1 54 ? 8.652 -74.774 67.611 1.00 52.43 184 SER A C 4
ATOM 7583 O O . SER A 1 54 ? 8.350 -73.727 67.039 1.00 70.53 184 SER A O 4
ATOM 7591 N N . ILE A 1 55 ? 8.955 -74.826 68.896 1.00 44.33 185 ILE A N 4
ATOM 7592 C CA . ILE A 1 55 ? 8.977 -73.637 69.727 1.00 32.43 185 ILE A CA 4
ATOM 7593 C C . ILE A 1 55 ? 10.242 -73.605 70.577 1.00 51.02 185 ILE A C 4
ATOM 7594 O O . ILE A 1 55 ? 10.544 -74.556 71.301 1.00 3.35 185 ILE A O 4
ATOM 7610 N N . ASP A 1 56 ? 10.987 -72.515 70.475 1.00 53.21 186 ASP A N 4
ATOM 7611 C CA . ASP A 1 56 ? 12.230 -72.374 71.211 1.00 60.44 186 ASP A CA 4
ATOM 7612 C C . ASP A 1 56 ? 12.101 -71.275 72.252 1.00 73.32 186 ASP A C 4
ATOM 7613 O O . ASP A 1 56 ? 12.734 -70.222 72.161 1.00 23.13 186 ASP A O 4
ATOM 7622 N N . LYS A 1 57 ? 11.225 -71.515 73.217 1.00 42.32 187 LYS A N 4
ATOM 7623 C CA . LYS A 1 57 ? 11.036 -70.600 74.326 1.00 54.30 187 LYS A CA 4
ATOM 7624 C C . LYS A 1 57 ? 10.173 -71.238 75.407 1.00 5.44 187 LYS A C 4
ATOM 7625 O O . LYS A 1 57 ? 8.976 -70.972 75.529 1.00 11.34 187 LYS A O 4
ATOM 7644 N N . SER A 1 58 ? 10.794 -72.095 76.185 1.00 44.12 188 SER A N 4
ATOM 7645 C CA . SER A 1 58 ? 10.124 -72.758 77.288 1.00 5.21 188 SER A CA 4
ATOM 7646 C C . SER A 1 58 ? 10.221 -71.898 78.540 1.00 50.33 188 SER A C 4
ATOM 7647 O O . SER A 1 58 ? 10.681 -72.335 79.589 1.00 60.53 188 SER A O 4
ATOM 7655 N N . VAL A 1 59 ? 9.763 -70.671 78.395 1.00 35.23 189 VAL A N 4
ATOM 7656 C CA . VAL A 1 59 ? 9.847 -69.651 79.432 1.00 62.05 189 VAL A CA 4
ATOM 7657 C C . VAL A 1 59 ? 8.713 -68.663 79.220 1.00 21.32 189 VAL A C 4
ATOM 7658 O O . VAL A 1 59 ? 8.702 -67.935 78.225 1.00 22.31 189 VAL A O 4
ATOM 7671 N N . LEU A 1 60 ? 7.752 -68.655 80.125 1.00 14.42 190 LEU A N 4
ATOM 7672 C CA . LEU A 1 60 ? 6.598 -67.786 79.979 1.00 24.54 190 LEU A CA 4
ATOM 7673 C C . LEU A 1 60 ? 6.362 -66.980 81.232 1.00 32.33 190 LEU A C 4
ATOM 7674 O O . LEU A 1 60 ? 6.104 -67.526 82.303 1.00 73.42 190 LEU A O 4
ATOM 7690 N N . SER A 1 61 ? 6.442 -65.679 81.075 1.00 11.12 191 SER A N 4
ATOM 7691 C CA . SER A 1 61 ? 6.235 -64.764 82.168 1.00 35.02 191 SER A CA 4
ATOM 7692 C C . SER A 1 61 ? 4.914 -64.031 82.011 1.00 25.34 191 SER A C 4
ATOM 7693 O O . SER A 1 61 ? 4.421 -63.850 80.890 1.00 0.14 191 SER A O 4
ATOM 7701 N N . PRO A 1 62 ? 4.331 -63.599 83.138 1.00 10.42 192 PRO A N 4
ATOM 7702 C CA . PRO A 1 62 ? 3.072 -62.855 83.151 1.00 12.13 192 PRO A CA 4
ATOM 7703 C C . PRO A 1 62 ? 3.160 -61.556 82.357 1.00 62.03 192 PRO A C 4
ATOM 7704 O O . PRO A 1 62 ? 3.507 -60.507 82.899 1.00 63.35 192 PRO A O 4
ATOM 7715 N N . GLY A 1 63 ? 2.860 -61.635 81.074 1.00 45.41 193 GLY A N 4
ATOM 7716 C CA . GLY A 1 63 ? 2.924 -60.468 80.229 1.00 32.44 193 GLY A CA 4
ATOM 7717 C C . GLY A 1 63 ? 3.245 -60.821 78.798 1.00 64.33 193 GLY A C 4
ATOM 7718 O O . GLY A 1 63 ? 2.829 -60.118 77.876 1.00 35.02 193 GLY A O 4
ATOM 7722 N N . GLU A 1 64 ? 3.980 -61.908 78.599 1.00 11.51 194 GLU A N 4
ATOM 7723 C CA . GLU A 1 64 ? 4.339 -62.320 77.251 1.00 52.43 194 GLU A CA 4
ATOM 7724 C C . GLU A 1 64 ? 3.533 -63.543 76.839 1.00 11.31 194 GLU A C 4
ATOM 7725 O O . GLU A 1 64 ? 2.677 -64.019 77.588 1.00 22.50 194 GLU A O 4
ATOM 7737 N N . SER A 1 65 ? 3.802 -64.040 75.646 1.00 24.32 195 SER A N 4
ATOM 7738 C CA . SER A 1 65 ? 3.123 -65.217 75.144 1.00 21.24 195 SER A CA 4
ATOM 7739 C C . SER A 1 65 ? 4.092 -66.116 74.395 1.00 33.44 195 SER A C 4
ATOM 7740 O O . SER A 1 65 ? 5.043 -65.641 73.772 1.00 33.44 195 SER A O 4
ATOM 7748 N N . ALA A 1 66 ? 3.854 -67.413 74.464 1.00 32.31 196 ALA A N 4
ATOM 7749 C CA . ALA A 1 66 ? 4.669 -68.362 73.740 1.00 33.13 196 ALA A CA 4
ATOM 7750 C C . ALA A 1 66 ? 4.068 -68.615 72.374 1.00 45.40 196 ALA A C 4
ATOM 7751 O O . ALA A 1 66 ? 2.951 -69.114 72.258 1.00 33.02 196 ALA A O 4
ATOM 7758 N N . THR A 1 67 ? 4.798 -68.235 71.347 1.00 53.23 197 THR A N 4
ATOM 7759 C CA . THR A 1 67 ? 4.332 -68.402 69.989 1.00 62.13 197 THR A CA 4
ATOM 7760 C C . THR A 1 67 ? 5.044 -69.572 69.337 1.00 1.41 197 THR A C 4
ATOM 7761 O O . THR A 1 67 ? 6.252 -69.523 69.110 1.00 3.44 197 THR A O 4
ATOM 7772 N N . ILE A 1 68 ? 4.306 -70.629 69.058 1.00 72.13 198 ILE A N 4
ATOM 7773 C CA . ILE A 1 68 ? 4.895 -71.802 68.447 1.00 62.13 198 ILE A CA 4
ATOM 7774 C C . ILE A 1 68 ? 5.130 -71.538 66.973 1.00 64.33 198 ILE A C 4
ATOM 7775 O O . ILE A 1 68 ? 4.193 -71.244 66.227 1.00 23.42 198 ILE A O 4
ATOM 7791 N N . THR A 1 69 ? 6.380 -71.620 66.561 1.00 31.24 199 THR A N 4
ATOM 7792 C CA . THR A 1 69 ? 6.738 -71.333 65.190 1.00 11.12 199 THR A CA 4
ATOM 7793 C C . THR A 1 69 ? 6.584 -72.587 64.341 1.00 55.50 199 THR A C 4
ATOM 7794 O O . THR A 1 69 ? 7.462 -73.450 64.319 1.00 1.40 199 THR A O 4
ATOM 7805 N N . THR A 1 70 ? 5.463 -72.694 63.652 1.00 73.11 200 THR A N 4
ATOM 7806 C CA . THR A 1 70 ? 5.170 -73.888 62.899 1.00 32.31 200 THR A CA 4
ATOM 7807 C C . THR A 1 70 ? 5.085 -73.577 61.421 1.00 64.35 200 THR A C 4
ATOM 7808 O O . THR A 1 70 ? 4.107 -73.009 60.929 1.00 11.31 200 THR A O 4
ATOM 7819 N N . ILE A 1 71 ? 6.153 -73.919 60.732 1.00 54.11 201 ILE A N 4
ATOM 7820 C CA . ILE A 1 71 ? 6.252 -73.704 59.305 1.00 50.04 201 ILE A CA 4
ATOM 7821 C C . ILE A 1 71 ? 6.113 -75.043 58.604 1.00 71.13 201 ILE A C 4
ATOM 7822 O O . ILE A 1 71 ? 6.642 -76.045 59.083 1.00 22.11 201 ILE A O 4
ATOM 7838 N N . VAL A 1 72 ? 5.403 -75.078 57.495 1.00 33.24 202 VAL A N 4
ATOM 7839 C CA . VAL A 1 72 ? 5.239 -76.318 56.756 1.00 43.43 202 VAL A CA 4
ATOM 7840 C C . VAL A 1 72 ? 5.900 -76.215 55.384 1.00 2.12 202 VAL A C 4
ATOM 7841 O O . VAL A 1 72 ? 5.734 -75.219 54.677 1.00 70.23 202 VAL A O 4
ATOM 7854 N N . LYS A 1 73 ? 6.658 -77.239 55.028 1.00 41.33 203 LYS A N 4
ATOM 7855 C CA . LYS A 1 73 ? 7.301 -77.317 53.727 1.00 74.34 203 LYS A CA 4
ATOM 7856 C C . LYS A 1 73 ? 6.825 -78.568 53.008 1.00 51.14 203 LYS A C 4
ATOM 7857 O O . LYS A 1 73 ? 6.474 -79.561 53.650 1.00 11.21 203 LYS A O 4
ATOM 7876 N N . ASP A 1 74 ? 6.783 -78.514 51.691 1.00 21.20 204 ASP A N 4
ATOM 7877 C CA . ASP A 1 74 ? 6.295 -79.644 50.907 1.00 35.35 204 ASP A CA 4
ATOM 7878 C C . ASP A 1 74 ? 7.340 -80.745 50.818 1.00 2.41 204 ASP A C 4
ATOM 7879 O O . ASP A 1 74 ? 8.455 -80.604 51.320 1.00 1.43 204 ASP A O 4
ATOM 7888 N N . ILE A 1 75 ? 6.966 -81.830 50.154 1.00 61.53 205 ILE A N 4
ATOM 7889 C CA . ILE A 1 75 ? 7.763 -83.054 50.112 1.00 12.02 205 ILE A CA 4
ATOM 7890 C C . ILE A 1 75 ? 9.177 -82.833 49.559 1.00 2.41 205 ILE A C 4
ATOM 7891 O O . ILE A 1 75 ? 10.126 -83.475 50.006 1.00 10.11 205 ILE A O 4
ATOM 7907 N N . ASP A 1 76 ? 9.321 -81.940 48.592 1.00 14.21 206 ASP A N 4
ATOM 7908 C CA . ASP A 1 76 ? 10.615 -81.675 47.996 1.00 22.22 206 ASP A CA 4
ATOM 7909 C C . ASP A 1 76 ? 11.188 -80.351 48.488 1.00 31.53 206 ASP A C 4
ATOM 7910 O O . ASP A 1 76 ? 12.189 -79.858 47.967 1.00 21.22 206 ASP A O 4
ATOM 7919 N N . GLY A 1 77 ? 10.551 -79.788 49.502 1.00 33.03 207 GLY A N 4
ATOM 7920 C CA . GLY A 1 77 ? 11.048 -78.566 50.110 1.00 43.43 207 GLY A CA 4
ATOM 7921 C C . GLY A 1 77 ? 10.475 -77.307 49.481 1.00 34.11 207 GLY A C 4
ATOM 7922 O O . GLY A 1 77 ? 11.210 -76.367 49.180 1.00 21.35 207 GLY A O 4
ATOM 7926 N N . ASN A 1 78 ? 9.166 -77.287 49.284 1.00 44.11 208 ASN A N 4
ATOM 7927 C CA . ASN A 1 78 ? 8.495 -76.125 48.706 1.00 3.11 208 ASN A CA 4
ATOM 7928 C C . ASN A 1 78 ? 7.661 -75.403 49.760 1.00 62.51 208 ASN A C 4
ATOM 7929 O O . ASN A 1 78 ? 7.467 -75.919 50.861 1.00 2.41 208 ASN A O 4
ATOM 7940 N N . PRO A 1 79 ? 7.197 -74.180 49.456 1.00 74.41 209 PRO A N 4
ATOM 7941 C CA . PRO A 1 79 ? 6.332 -73.418 50.350 1.00 32.03 209 PRO A CA 4
ATOM 7942 C C . PRO A 1 79 ? 4.886 -73.897 50.297 1.00 24.13 209 PRO A C 4
ATOM 7943 O O . PRO A 1 79 ? 4.184 -73.661 49.312 1.00 54.21 209 PRO A O 4
ATOM 7954 N N . VAL A 1 80 ? 4.455 -74.575 51.354 1.00 40.44 210 VAL A N 4
ATOM 7955 C CA . VAL A 1 80 ? 3.085 -75.062 51.448 1.00 74.25 210 VAL A CA 4
ATOM 7956 C C . VAL A 1 80 ? 2.090 -73.914 51.408 1.00 1.14 210 VAL A C 4
ATOM 7957 O O . VAL A 1 80 ? 2.256 -72.909 52.105 1.00 42.34 210 VAL A O 4
ATOM 7970 N N . ASN A 1 81 ? 1.074 -74.062 50.567 1.00 12.04 211 ASN A N 4
ATOM 7971 C CA . ASN A 1 81 ? -0.032 -73.115 50.521 1.00 44.44 211 ASN A CA 4
ATOM 7972 C C . ASN A 1 81 ? -0.696 -73.029 51.893 1.00 52.30 211 ASN A C 4
ATOM 7973 O O . ASN A 1 81 ? -0.749 -71.956 52.498 1.00 73.03 211 ASN A O 4
ATOM 7984 N N . GLU A 1 82 ? -1.185 -74.170 52.379 1.00 41.22 212 GLU A N 4
ATOM 7985 C CA . GLU A 1 82 ? -1.764 -74.256 53.712 1.00 41.33 212 GLU A CA 4
ATOM 7986 C C . GLU A 1 82 ? -2.157 -75.690 54.057 1.00 13.23 212 GLU A C 4
ATOM 7987 O O . GLU A 1 82 ? -2.536 -76.475 53.188 1.00 14.01 212 GLU A O 4
ATOM 7999 N N . VAL A 1 83 ? -2.035 -76.016 55.333 1.00 64.54 213 VAL A N 4
ATOM 8000 C CA . VAL A 1 83 ? -2.464 -77.293 55.869 1.00 11.42 213 VAL A CA 4
ATOM 8001 C C . VAL A 1 83 ? -3.474 -77.039 56.978 1.00 50.15 213 VAL A C 4
ATOM 8002 O O . VAL A 1 83 ? -3.805 -75.888 57.266 1.00 32.14 213 VAL A O 4
ATOM 8015 N N . HIS A 1 84 ? -3.963 -78.093 57.596 1.00 14.44 214 HIS A N 4
ATOM 8016 C CA . HIS A 1 84 ? -4.880 -77.940 58.711 1.00 2.54 214 HIS A CA 4
ATOM 8017 C C . HIS A 1 84 ? -4.154 -78.242 60.009 1.00 45.21 214 HIS A C 4
ATOM 8018 O O . HIS A 1 84 ? -3.479 -79.260 60.119 1.00 25.24 214 HIS A O 4
ATOM 8033 N N . ILE A 1 85 ? -4.276 -77.349 60.976 1.00 21.22 215 ILE A N 4
ATOM 8034 C CA . ILE A 1 85 ? -3.658 -77.554 62.275 1.00 73.41 215 ILE A CA 4
ATOM 8035 C C . ILE A 1 85 ? -4.691 -77.401 63.383 1.00 2.41 215 ILE A C 4
ATOM 8036 O O . ILE A 1 85 ? -5.198 -76.306 63.627 1.00 64.12 215 ILE A O 4
ATOM 8052 N N . ASN A 1 86 ? -5.023 -78.509 64.025 1.00 51.50 216 ASN A N 4
ATOM 8053 C CA . ASN A 1 86 ? -5.946 -78.490 65.149 1.00 4.35 216 ASN A CA 4
ATOM 8054 C C . ASN A 1 86 ? -5.150 -78.495 66.443 1.00 52.20 216 ASN A C 4
ATOM 8055 O O . ASN A 1 86 ? -3.961 -78.798 66.442 1.00 71.02 216 ASN A O 4
ATOM 8066 N N . LYS A 1 87 ? -5.803 -78.179 67.546 1.00 23.33 217 LYS A N 4
ATOM 8067 C CA . LYS A 1 87 ? -5.135 -78.169 68.832 1.00 63.02 217 LYS A CA 4
ATOM 8068 C C . LYS A 1 87 ? -5.445 -79.412 69.643 1.00 44.54 217 LYS A C 4
ATOM 8069 O O . LYS A 1 87 ? -6.416 -80.124 69.382 1.00 34.53 217 LYS A O 4
ATOM 8088 N N . THR A 1 88 ? -4.591 -79.652 70.617 1.00 22.21 218 THR A N 4
ATOM 8089 C CA . THR A 1 88 ? -4.782 -80.699 71.608 1.00 42.40 218 THR A CA 4
ATOM 8090 C C . THR A 1 88 ? -3.916 -80.389 72.827 1.00 0.12 218 THR A C 4
ATOM 8091 O O . THR A 1 88 ? -2.725 -80.693 72.852 1.00 74.12 218 THR A O 4
ATOM 8102 N N . VAL A 1 89 ? -4.498 -79.732 73.814 1.00 30.43 219 VAL A N 4
ATOM 8103 C CA . VAL A 1 89 ? -3.745 -79.344 74.995 1.00 13.30 219 VAL A CA 4
ATOM 8104 C C . VAL A 1 89 ? -3.719 -80.462 76.033 1.00 50.34 219 VAL A C 4
ATOM 8105 O O . VAL A 1 89 ? -4.745 -81.068 76.345 1.00 44.04 219 VAL A O 4
ATOM 8118 N N . ALA A 1 90 ? -2.535 -80.735 76.546 1.00 22.04 220 ALA A N 4
ATOM 8119 C CA . ALA A 1 90 ? -2.352 -81.742 77.579 1.00 73.32 220 ALA A CA 4
ATOM 8120 C C . ALA A 1 90 ? -1.685 -81.123 78.796 1.00 51.31 220 ALA A C 4
ATOM 8121 O O . ALA A 1 90 ? -0.481 -80.861 78.797 1.00 53.24 220 ALA A O 4
ATOM 8128 N N . ARG A 1 91 ? -2.477 -80.872 79.825 1.00 23.42 221 ARG A N 4
ATOM 8129 C CA . ARG A 1 91 ? -1.985 -80.205 81.019 1.00 21.14 221 ARG A CA 4
ATOM 8130 C C . ARG A 1 91 ? -1.547 -81.225 82.059 1.00 3.02 221 ARG A C 4
ATOM 8131 O O . ARG A 1 91 ? -2.338 -82.079 82.473 1.00 53.13 221 ARG A O 4
ATOM 8152 N N . GLU A 1 92 ? -0.292 -81.136 82.488 1.00 13.41 222 GLU A N 4
ATOM 8153 C CA . GLU A 1 92 ? 0.214 -82.018 83.527 1.00 33.24 222 GLU A CA 4
ATOM 8154 C C . GLU A 1 92 ? -0.298 -81.535 84.877 1.00 63.45 222 GLU A C 4
ATOM 8155 O O . GLU A 1 92 ? -0.507 -82.316 85.805 1.00 10.02 222 GLU A O 4
ATOM 8167 N N . ASN A 1 93 ? -0.517 -80.235 84.959 1.00 64.21 223 ASN A N 4
ATOM 8168 C CA . ASN A 1 93 ? -1.069 -79.611 86.147 1.00 10.51 223 ASN A CA 4
ATOM 8169 C C . ASN A 1 93 ? -1.813 -78.347 85.728 1.00 3.41 223 ASN A C 4
ATOM 8170 O O . ASN A 1 93 ? -1.481 -77.746 84.708 1.00 25.30 223 ASN A O 4
ATOM 8181 N N . LEU A 1 94 ? -2.824 -77.956 86.492 1.00 73.54 224 LEU A N 4
ATOM 8182 C CA . LEU A 1 94 ? -3.729 -76.896 86.061 1.00 23.13 224 LEU A CA 4
ATOM 8183 C C . LEU A 1 94 ? -3.824 -75.765 87.082 1.00 75.50 224 LEU A C 4
ATOM 8184 O O . LEU A 1 94 ? -4.703 -74.913 86.978 1.00 44.25 224 LEU A O 4
ATOM 8200 N N . LYS A 1 95 ? -2.917 -75.749 88.055 1.00 3.11 225 LYS A N 4
ATOM 8201 C CA . LYS A 1 95 ? -2.917 -74.707 89.089 1.00 43.12 225 LYS A CA 4
ATOM 8202 C C . LYS A 1 95 ? -2.673 -73.319 88.493 1.00 65.13 225 LYS A C 4
ATOM 8203 O O . LYS A 1 95 ? -2.945 -72.301 89.132 1.00 51.44 225 LYS A O 4
ATOM 8222 N N . GLY A 1 96 ? -2.150 -73.277 87.279 1.00 52.43 226 GLY A N 4
ATOM 8223 C CA . GLY A 1 96 ? -1.778 -72.013 86.680 1.00 31.33 226 GLY A CA 4
ATOM 8224 C C . GLY A 1 96 ? -2.904 -71.386 85.888 1.00 1.12 226 GLY A C 4
ATOM 8225 O O . GLY A 1 96 ? -3.979 -71.969 85.749 1.00 12.02 226 GLY A O 4
ATOM 8229 N N . LEU A 1 97 ? -2.656 -70.196 85.370 1.00 63.32 227 LEU A N 4
ATOM 8230 C CA . LEU A 1 97 ? -3.632 -69.500 84.548 1.00 1.31 227 LEU A CA 4
ATOM 8231 C C . LEU A 1 97 ? -3.232 -69.615 83.089 1.00 33.52 227 LEU A C 4
ATOM 8232 O O . LEU A 1 97 ? -2.272 -68.981 82.647 1.00 63.01 227 LEU A O 4
ATOM 8248 N N . TRP A 1 98 ? -3.955 -70.442 82.355 1.00 62.22 228 TRP A N 4
ATOM 8249 C CA . TRP A 1 98 ? -3.583 -70.765 80.990 1.00 3.02 228 TRP A CA 4
ATOM 8250 C C . TRP A 1 98 ? -4.544 -70.119 79.997 1.00 75.24 228 TRP A C 4
ATOM 8251 O O . TRP A 1 98 ? -5.723 -70.471 79.940 1.00 24.02 228 TRP A O 4
ATOM 8272 N N . ASP A 1 99 ? -4.044 -69.168 79.224 1.00 54.13 229 ASP A N 4
ATOM 8273 C CA . ASP A 1 99 ? -4.841 -68.548 78.177 1.00 43.11 229 ASP A CA 4
ATOM 8274 C C . ASP A 1 99 ? -4.327 -68.989 76.820 1.00 10.44 229 ASP A C 4
ATOM 8275 O O . ASP A 1 99 ? -3.118 -69.133 76.618 1.00 45.31 229 ASP A O 4
ATOM 8284 N N . TYR A 1 100 ? -5.237 -69.175 75.887 1.00 40.12 230 TYR A N 4
ATOM 8285 C CA . TYR A 1 100 ? -4.892 -69.721 74.585 1.00 22.02 230 TYR A CA 4
ATOM 8286 C C . TYR A 1 100 ? -5.425 -68.829 73.478 1.00 73.34 230 TYR A C 4
ATOM 8287 O O . TYR A 1 100 ? -6.631 -68.795 73.230 1.00 54.11 230 TYR A O 4
ATOM 8305 N N . GLY A 1 101 ? -4.531 -68.104 72.831 1.00 72.22 231 GLY A N 4
ATOM 8306 C CA . GLY A 1 101 ? -4.925 -67.296 71.701 1.00 22.15 231 GLY A CA 4
ATOM 8307 C C . GLY A 1 101 ? -5.201 -68.153 70.486 1.00 2.30 231 GLY A C 4
ATOM 8308 O O . GLY A 1 101 ? -4.690 -69.272 70.390 1.00 55.41 231 GLY A O 4
ATOM 8312 N N . PRO A 1 102 ? -6.016 -67.667 69.544 1.00 75.53 232 PRO A N 4
ATOM 8313 C CA . PRO A 1 102 ? -6.331 -68.411 68.327 1.00 14.33 232 PRO A CA 4
ATOM 8314 C C . PRO A 1 102 ? -5.110 -68.580 67.429 1.00 14.40 232 PRO A C 4
ATOM 8315 O O . PRO A 1 102 ? -4.235 -67.713 67.378 1.00 13.21 232 PRO A O 4
ATOM 8326 N N . LEU A 1 103 ? -5.044 -69.715 66.741 1.00 64.44 233 LEU A N 4
ATOM 8327 C CA . LEU A 1 103 ? -3.967 -69.971 65.798 1.00 54.40 233 LEU A CA 4
ATOM 8328 C C . LEU A 1 103 ? -4.020 -68.956 64.667 1.00 24.21 233 LEU A C 4
ATOM 8329 O O . LEU A 1 103 ? -4.979 -68.927 63.894 1.00 15.35 233 LEU A O 4
ATOM 8345 N N . LYS A 1 104 ? -3.006 -68.118 64.581 1.00 75.41 234 LYS A N 4
ATOM 8346 C CA . LYS A 1 104 ? -2.934 -67.140 63.523 1.00 33.42 234 LYS A CA 4
ATOM 8347 C C . LYS A 1 104 ? -2.458 -67.816 62.244 1.00 24.14 234 LYS A C 4
ATOM 8348 O O . LYS A 1 104 ? -1.331 -68.329 62.162 1.00 72.21 234 LYS A O 4
ATOM 8367 N N . LYS A 1 105 ? -3.354 -67.841 61.271 1.00 15.23 235 LYS A N 4
ATOM 8368 C CA . LYS A 1 105 ? -3.065 -68.380 59.963 1.00 74.42 235 LYS A CA 4
ATOM 8369 C C . LYS A 1 105 ? -3.001 -67.238 58.974 1.00 45.42 235 LYS A C 4
ATOM 8370 O O . LYS A 1 105 ? -4.022 -66.675 58.578 1.00 14.12 235 LYS A O 4
ATOM 8389 N N . GLU A 1 106 ? -1.792 -66.885 58.611 1.00 41.11 236 GLU A N 4
ATOM 8390 C CA . GLU A 1 106 ? -1.563 -65.776 57.716 1.00 51.44 236 GLU A CA 4
ATOM 8391 C C . GLU A 1 106 ? -1.126 -66.276 56.348 1.00 22.13 236 GLU A C 4
ATOM 8392 O O . GLU A 1 106 ? -0.711 -67.427 56.207 1.00 13.23 236 GLU A O 4
ATOM 8404 N N . ASN A 1 107 ? -1.251 -65.425 55.340 1.00 72.41 237 ASN A N 4
ATOM 8405 C CA . ASN A 1 107 ? -0.885 -65.801 53.981 1.00 34.01 237 ASN A CA 4
ATOM 8406 C C . ASN A 1 107 ? 0.620 -65.744 53.798 1.00 62.44 237 ASN A C 4
ATOM 8407 O O . ASN A 1 107 ? 1.181 -64.724 53.381 1.00 23.24 237 ASN A O 4
ATOM 8418 N N . VAL A 1 108 ? 1.256 -66.844 54.155 1.00 14.22 238 VAL A N 4
ATOM 8419 C CA . VAL A 1 108 ? 2.698 -66.997 54.074 1.00 32.33 238 VAL A CA 4
ATOM 8420 C C . VAL A 1 108 ? 3.029 -68.441 53.710 1.00 42.23 238 VAL A C 4
ATOM 8421 O O . VAL A 1 108 ? 2.142 -69.296 53.736 1.00 44.43 238 VAL A O 4
ATOM 8434 N N . PRO A 1 109 ? 4.295 -68.740 53.368 1.00 73.15 239 PRO A N 4
ATOM 8435 C CA . PRO A 1 109 ? 4.707 -70.091 52.968 1.00 1.55 239 PRO A CA 4
ATOM 8436 C C . PRO A 1 109 ? 4.668 -71.105 54.111 1.00 71.55 239 PRO A C 4
ATOM 8437 O O . PRO A 1 109 ? 5.700 -71.446 54.699 1.00 15.41 239 PRO A O 4
ATOM 8448 N N . GLY A 1 110 ? 3.472 -71.579 54.403 1.00 55.53 240 GLY A N 4
ATOM 8449 C CA . GLY A 1 110 ? 3.276 -72.581 55.433 1.00 32.44 240 GLY A CA 4
ATOM 8450 C C . GLY A 1 110 ? 3.582 -72.082 56.834 1.00 34.24 240 GLY A C 4
ATOM 8451 O O . GLY A 1 110 ? 3.830 -72.881 57.728 1.00 10.11 240 GLY A O 4
ATOM 8455 N N . LYS A 1 111 ? 3.566 -70.774 57.037 1.00 51.00 241 LYS A N 4
ATOM 8456 C CA . LYS A 1 111 ? 3.866 -70.210 58.349 1.00 41.31 241 LYS A CA 4
ATOM 8457 C C . LYS A 1 111 ? 2.594 -70.012 59.169 1.00 4.02 241 LYS A C 4
ATOM 8458 O O . LYS A 1 111 ? 1.651 -69.352 58.733 1.00 62.50 241 LYS A O 4
ATOM 8477 N N . TYR A 1 112 ? 2.574 -70.606 60.348 1.00 64.14 242 TYR A N 4
ATOM 8478 C CA . TYR A 1 112 ? 1.494 -70.401 61.299 1.00 21.33 242 TYR A CA 4
ATOM 8479 C C . TYR A 1 112 ? 2.080 -69.980 62.624 1.00 24.53 242 TYR A C 4
ATOM 8480 O O . TYR A 1 112 ? 3.177 -70.410 62.987 1.00 31.23 242 TYR A O 4
ATOM 8498 N N . THR A 1 113 ? 1.365 -69.141 63.343 1.00 44.12 243 THR A N 4
ATOM 8499 C CA . THR A 1 113 ? 1.836 -68.692 64.638 1.00 41.22 243 THR A CA 4
ATOM 8500 C C . THR A 1 113 ? 0.680 -68.516 65.608 1.00 52.05 243 THR A C 4
ATOM 8501 O O . THR A 1 113 ? -0.283 -67.820 65.317 1.00 52.52 243 THR A O 4
ATOM 8512 N N . GLN A 1 114 ? 0.765 -69.172 66.748 1.00 11.41 244 GLN A N 4
ATOM 8513 C CA . GLN A 1 114 ? -0.268 -69.051 67.759 1.00 4.13 244 GLN A CA 4
ATOM 8514 C C . GLN A 1 114 ? 0.335 -68.556 69.066 1.00 22.42 244 GLN A C 4
ATOM 8515 O O . GLN A 1 114 ? 1.362 -69.068 69.515 1.00 52.34 244 GLN A O 4
ATOM 8529 N N . VAL A 1 115 ? -0.298 -67.558 69.665 1.00 21.12 245 VAL A N 4
ATOM 8530 C CA . VAL A 1 115 ? 0.205 -66.967 70.895 1.00 53.13 245 VAL A CA 4
ATOM 8531 C C . VAL A 1 115 ? -0.480 -67.564 72.123 1.00 44.22 245 VAL A C 4
ATOM 8532 O O . VAL A 1 115 ? -1.683 -67.402 72.333 1.00 61.53 245 VAL A O 4
ATOM 8545 N N . ILE A 1 116 ? 0.290 -68.282 72.918 1.00 0.53 246 ILE A N 4
ATOM 8546 C CA . ILE A 1 116 ? -0.211 -68.846 74.161 1.00 15.24 246 ILE A CA 4
ATOM 8547 C C . ILE A 1 116 ? 0.183 -67.946 75.325 1.00 11.03 246 ILE A C 4
ATOM 8548 O O . ILE A 1 116 ? 1.364 -67.674 75.530 1.00 3.14 246 ILE A O 4
ATOM 8564 N N . THR A 1 117 ? -0.792 -67.492 76.088 1.00 13.42 247 THR A N 4
ATOM 8565 C CA . THR A 1 117 ? -0.534 -66.499 77.114 1.00 14.21 247 THR A CA 4
ATOM 8566 C C . THR A 1 117 ? -0.766 -67.075 78.506 1.00 12.44 247 THR A C 4
ATOM 8567 O O . THR A 1 117 ? -1.893 -67.374 78.882 1.00 14.31 247 THR A O 4
ATOM 8578 N N . TYR A 1 118 ? 0.300 -67.236 79.269 1.00 20.22 248 TYR A N 4
ATOM 8579 C CA . TYR A 1 118 ? 0.186 -67.802 80.604 1.00 54.22 248 TYR A CA 4
ATOM 8580 C C . TYR A 1 118 ? 0.489 -66.760 81.666 1.00 4.05 248 TYR A C 4
ATOM 8581 O O . TYR A 1 118 ? 1.360 -65.907 81.487 1.00 62.32 248 TYR A O 4
ATOM 8599 N N . ARG A 1 119 ? -0.254 -66.815 82.759 1.00 2.04 249 ARG A N 4
ATOM 8600 C CA . ARG A 1 119 ? -0.041 -65.902 83.867 1.00 74.44 249 ARG A CA 4
ATOM 8601 C C . ARG A 1 119 ? 0.670 -66.641 84.993 1.00 1.33 249 ARG A C 4
ATOM 8602 O O . ARG A 1 119 ? 0.431 -67.835 85.204 1.00 14.12 249 ARG A O 4
ATOM 8623 N N . GLY A 1 120 ? 1.538 -65.933 85.706 1.00 51.20 250 GLY A N 4
ATOM 8624 C CA . GLY A 1 120 ? 2.335 -66.544 86.759 1.00 74.03 250 GLY A CA 4
ATOM 8625 C C . GLY A 1 120 ? 1.518 -66.914 87.981 1.00 30.13 250 GLY A C 4
ATOM 8626 O O . GLY A 1 120 ? 1.535 -66.211 88.989 1.00 31.23 250 GLY A O 4
ATOM 8630 N N . HIS A 1 121 ? 0.785 -68.010 87.879 1.00 44.23 251 HIS A N 4
ATOM 8631 C CA . HIS A 1 121 ? -0.004 -68.513 88.994 1.00 5.50 251 HIS A CA 4
ATOM 8632 C C . HIS A 1 121 ? 0.606 -69.815 89.497 1.00 51.44 251 HIS A C 4
ATOM 8633 O O . HIS A 1 121 ? 0.574 -70.118 90.686 1.00 22.01 251 HIS A O 4
ATOM 8648 N N . SER A 1 122 ? 1.167 -70.575 88.567 1.00 72.11 252 SER A N 4
ATOM 8649 C CA . SER A 1 122 ? 1.830 -71.829 88.892 1.00 73.12 252 SER A CA 4
ATOM 8650 C C . SER A 1 122 ? 2.858 -72.164 87.821 1.00 42.55 252 SER A C 4
ATOM 8651 O O . SER A 1 122 ? 2.621 -71.941 86.633 1.00 32.02 252 SER A O 4
ATOM 8659 N N . ASN A 1 123 ? 3.995 -72.688 88.246 1.00 61.03 253 ASN A N 4
ATOM 8660 C CA . ASN A 1 123 ? 5.061 -73.049 87.327 1.00 21.44 253 ASN A CA 4
ATOM 8661 C C . ASN A 1 123 ? 4.895 -74.496 86.886 1.00 4.11 253 ASN A C 4
ATOM 8662 O O . ASN A 1 123 ? 5.209 -75.416 87.633 1.00 51.43 253 ASN A O 4
ATOM 8673 N N . GLU A 1 124 ? 4.398 -74.692 85.678 1.00 15.43 254 GLU A N 4
ATOM 8674 C CA . GLU A 1 124 ? 4.096 -76.034 85.191 1.00 63.41 254 GLU A CA 4
ATOM 8675 C C . GLU A 1 124 ? 4.420 -76.197 83.717 1.00 65.21 254 GLU A C 4
ATOM 8676 O O . GLU A 1 124 ? 4.834 -75.252 83.041 1.00 62.50 254 GLU A O 4
ATOM 8688 N N . ARG A 1 125 ? 4.209 -77.415 83.235 1.00 63.24 255 ARG A N 4
ATOM 8689 C CA . ARG A 1 125 ? 4.423 -77.746 81.838 1.00 32.42 255 ARG A CA 4
ATOM 8690 C C . ARG A 1 125 ? 3.108 -78.181 81.216 1.00 61.45 255 ARG A C 4
ATOM 8691 O O . ARG A 1 125 ? 2.272 -78.804 81.879 1.00 41.01 255 ARG A O 4
ATOM 8712 N N . ILE A 1 126 ? 2.919 -77.843 79.956 1.00 1.33 256 ILE A N 4
ATOM 8713 C CA . ILE A 1 126 ? 1.742 -78.264 79.224 1.00 73.43 256 ILE A CA 4
ATOM 8714 C C . ILE A 1 126 ? 2.115 -78.518 77.763 1.00 55.24 256 ILE A C 4
ATOM 8715 O O . ILE A 1 126 ? 2.627 -77.639 77.070 1.00 24.31 256 ILE A O 4
ATOM 8731 N N . ASP A 1 127 ? 1.901 -79.741 77.315 1.00 30.21 257 ASP A N 4
ATOM 8732 C CA . ASP A 1 127 ? 2.257 -80.126 75.957 1.00 62.12 257 ASP A CA 4
ATOM 8733 C C . ASP A 1 127 ? 1.049 -79.976 75.049 1.00 31.23 257 ASP A C 4
ATOM 8734 O O . ASP A 1 127 ? -0.062 -80.362 75.410 1.00 23.11 257 ASP A O 4
ATOM 8743 N N . ILE A 1 128 ? 1.254 -79.396 73.882 1.00 33.34 258 ILE A N 4
ATOM 8744 C CA . ILE A 1 128 ? 0.171 -79.200 72.938 1.00 45.24 258 ILE A CA 4
ATOM 8745 C C . ILE A 1 128 ? 0.413 -80.000 71.670 1.00 62.15 258 ILE A C 4
ATOM 8746 O O . ILE A 1 128 ? 1.392 -79.788 70.954 1.00 11.45 258 ILE A O 4
ATOM 8762 N N . SER A 1 129 ? -0.481 -80.930 71.413 1.00 4.00 259 SER A N 4
ATOM 8763 C CA . SER A 1 129 ? -0.431 -81.730 70.214 1.00 25.03 259 SER A CA 4
ATOM 8764 C C . SER A 1 129 ? -1.145 -81.001 69.079 1.00 21.33 259 SER A C 4
ATOM 8765 O O . SER A 1 129 ? -2.369 -80.870 69.084 1.00 70.45 259 SER A O 4
ATOM 8773 N N . PHE A 1 130 ? -0.380 -80.494 68.130 1.00 22.44 260 PHE A N 4
ATOM 8774 C CA . PHE A 1 130 ? -0.955 -79.829 66.976 1.00 53.35 260 PHE A CA 4
ATOM 8775 C C . PHE A 1 130 ? -1.262 -80.841 65.887 1.00 41.44 260 PHE A C 4
ATOM 8776 O O . PHE A 1 130 ? -0.358 -81.440 65.294 1.00 24.03 260 PHE A O 4
ATOM 8793 N N . LYS A 1 131 ? -2.546 -81.043 65.652 1.00 61.34 261 LYS A N 4
ATOM 8794 C CA . LYS A 1 131 ? -2.998 -81.990 64.652 1.00 10.30 261 LYS A CA 4
ATOM 8795 C C . LYS A 1 131 ? -2.811 -81.406 63.264 1.00 55.43 261 LYS A C 4
ATOM 8796 O O . LYS A 1 131 ? -3.543 -80.507 62.861 1.00 24.45 261 LYS A O 4
ATOM 8815 N N . TYR A 1 132 ? -1.813 -81.904 62.555 1.00 4.42 262 TYR A N 4
ATOM 8816 C CA . TYR A 1 132 ? -1.554 -81.485 61.186 1.00 32.34 262 TYR A CA 4
ATOM 8817 C C . TYR A 1 132 ? -2.566 -82.117 60.235 1.00 25.10 262 TYR A C 4
ATOM 8818 O O . TYR A 1 132 ? -3.666 -82.495 60.645 1.00 44.43 262 TYR A O 4
ATOM 8836 N N . ALA A 1 133 ? -2.199 -82.221 58.962 1.00 4.44 263 ALA A N 4
ATOM 8837 C CA . ALA A 1 133 ? -3.059 -82.837 57.964 1.00 13.25 263 ALA A CA 4
ATOM 88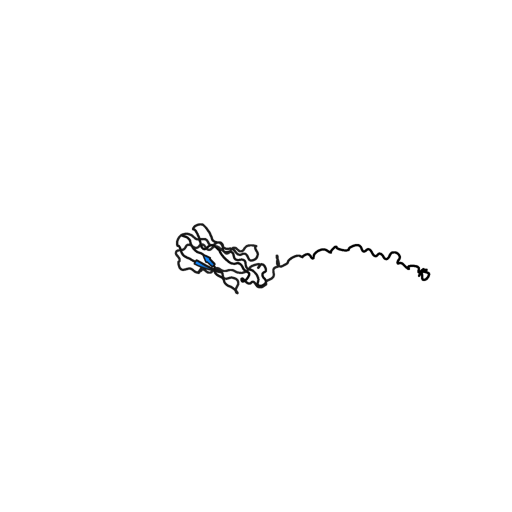38 C C . ALA A 1 133 ? -3.304 -84.305 58.299 1.00 1.23 263 ALA A C 4
ATOM 8839 O O . ALA A 1 133 ? -2.658 -84.861 59.187 1.00 71.51 263 ALA A O 4
ATOM 8846 N N . MET A 1 134 ? -4.224 -84.933 57.580 1.00 33.22 264 MET A N 4
ATOM 8847 C CA . MET A 1 134 ? -4.543 -86.340 57.783 1.00 0.10 264 MET A CA 4
ATOM 8848 C C . MET A 1 134 ? -3.424 -87.223 57.239 1.00 3.51 264 MET A C 4
ATOM 8849 O O . MET A 1 134 ? -3.645 -88.084 56.389 1.00 22.20 264 MET A O 4
ATOM 8863 N N . SER A 1 135 ? -2.222 -86.981 57.725 1.00 13.31 265 SER A N 4
ATOM 8864 C CA . SER A 1 135 ? -1.043 -87.662 57.251 1.00 2.32 265 SER A CA 4
ATOM 8865 C C . SER A 1 135 ? 0.008 -87.750 58.361 1.00 44.10 265 SER A C 4
ATOM 8866 O O . SER A 1 135 ? 0.604 -88.806 58.590 1.00 63.15 265 SER A O 4
ATOM 8874 N N . PHE A 1 136 ? 0.231 -86.632 59.046 1.00 33.15 266 PHE A N 4
ATOM 8875 C CA . PHE A 1 136 ? 1.185 -86.571 60.150 1.00 14.42 266 PHE A CA 4
ATOM 8876 C C . PHE A 1 136 ? 0.735 -85.534 61.170 1.00 1.02 266 PHE A C 4
ATOM 8877 O O . PHE A 1 136 ? -0.211 -84.794 60.917 1.00 12.20 266 PHE A O 4
ATOM 8894 N N . THR A 1 137 ? 1.402 -85.487 62.317 1.00 32.32 267 THR A N 4
ATOM 8895 C CA . THR A 1 137 ? 1.080 -84.519 63.361 1.00 64.51 267 THR A CA 4
ATOM 8896 C C . THR A 1 137 ? 2.350 -84.046 64.064 1.00 12.23 267 THR A C 4
ATOM 8897 O O . THR A 1 137 ? 3.450 -84.490 63.729 1.00 21.13 267 THR A O 4
ATOM 8908 N N . LYS A 1 138 ? 2.202 -83.146 65.028 1.00 11.30 268 LYS A N 4
ATOM 8909 C CA . LYS A 1 138 ? 3.340 -82.674 65.807 1.00 31.13 268 LYS A CA 4
ATOM 8910 C C . LYS A 1 138 ? 2.885 -82.329 67.218 1.00 32.53 268 LYS A C 4
ATOM 8911 O O . LYS A 1 138 ? 1.745 -81.933 67.427 1.00 60.00 268 LYS A O 4
ATOM 8930 N N . GLU A 1 139 ? 3.773 -82.489 68.178 1.00 53.11 269 GLU A N 4
ATOM 8931 C CA . GLU A 1 139 ? 3.480 -82.126 69.556 1.00 65.20 269 GLU A CA 4
ATOM 8932 C C . GLU A 1 139 ? 4.581 -81.225 70.099 1.00 24.13 269 GLU A C 4
ATOM 8933 O O . GLU A 1 139 ? 5.764 -81.538 69.993 1.00 21.04 269 GLU A O 4
ATOM 8945 N N . ILE A 1 140 ? 4.180 -80.101 70.661 1.00 52.30 270 ILE A N 4
ATOM 8946 C CA . ILE A 1 140 ? 5.118 -79.124 71.184 1.00 22.40 270 ILE A CA 4
ATOM 8947 C C . ILE A 1 140 ? 4.962 -78.991 72.688 1.00 12.43 270 ILE A C 4
ATOM 8948 O O . ILE A 1 140 ? 3.928 -79.350 73.247 1.00 72.42 270 ILE A O 4
ATOM 8964 N N . SER A 1 141 ? 5.982 -78.471 73.333 1.00 71.50 271 SER A N 4
ATOM 8965 C CA . SER A 1 141 ? 5.965 -78.326 74.774 1.00 1.54 271 SER A CA 4
ATOM 8966 C C . SER A 1 141 ? 5.904 -76.861 75.172 1.00 33.14 271 SER A C 4
ATOM 8967 O O . SER A 1 141 ? 6.660 -76.032 74.662 1.00 41.33 271 SER A O 4
ATOM 8975 N N . ILE A 1 142 ? 4.997 -76.551 76.077 1.00 22.31 272 ILE A N 4
ATOM 8976 C CA . ILE A 1 142 ? 4.872 -75.211 76.611 1.00 40.11 272 ILE A CA 4
ATOM 8977 C C . ILE A 1 142 ? 5.210 -75.221 78.094 1.00 71.52 272 ILE A C 4
ATOM 8978 O O . ILE A 1 142 ? 4.681 -76.029 78.858 1.00 2.22 272 ILE A O 4
ATOM 8994 N N . ARG A 1 143 ? 6.094 -74.331 78.499 1.00 72.31 273 ARG A N 4
ATOM 8995 C CA . ARG A 1 143 ? 6.548 -74.285 79.875 1.00 43.43 273 ARG A CA 4
ATOM 8996 C C . ARG A 1 143 ? 6.298 -72.910 80.482 1.00 54.25 273 ARG A C 4
ATOM 8997 O O . ARG A 1 143 ? 6.813 -71.902 79.996 1.00 60.21 273 ARG A O 4
ATOM 9018 N N . GLY A 1 144 ? 5.492 -72.882 81.534 1.00 52.24 274 GLY A N 4
ATOM 9019 C CA . GLY A 1 144 ? 5.221 -71.643 82.236 1.00 31.41 274 GLY A CA 4
ATOM 9020 C C . GLY A 1 144 ? 6.313 -71.343 83.238 1.00 55.31 274 GLY A C 4
ATOM 9021 O O . GLY A 1 144 ? 6.756 -72.238 83.957 1.00 2.01 274 GLY A O 4
ATOM 9025 N N . ARG A 1 145 ? 6.756 -70.098 83.286 1.00 14.10 275 ARG A N 4
ATOM 9026 C CA . ARG A 1 145 ? 7.892 -69.728 84.119 1.00 64.42 275 ARG A CA 4
ATOM 9027 C C . ARG A 1 145 ? 7.436 -68.828 85.261 1.00 1.21 275 ARG A C 4
ATOM 9028 O O . ARG A 1 145 ? 7.167 -67.642 85.065 1.00 3.31 275 ARG A O 4
ATOM 9049 N N . LEU A 1 146 ? 7.346 -69.406 86.445 1.00 14.13 276 LEU A N 4
ATOM 9050 C CA . LEU A 1 146 ? 6.966 -68.666 87.636 1.00 63.30 276 LEU A CA 4
ATOM 9051 C C . LEU A 1 146 ? 8.076 -67.692 88.017 1.00 60.00 276 LEU A C 4
ATOM 9052 O O . LEU A 1 146 ? 7.810 -66.474 88.080 1.00 44.24 276 LEU A O 4
ATOM 9069 N N . GLY A 1 1 ? -18.785 -18.126 -43.400 1.00 55.13 131 GLY A N 5
ATOM 9070 C CA . GLY A 1 1 ? -17.851 -18.119 -44.553 1.00 63.44 131 GLY A CA 5
ATOM 9071 C C . GLY A 1 1 ? -17.249 -19.485 -44.820 1.00 63.14 131 GLY A C 5
ATOM 9072 O O . GLY A 1 1 ? -17.862 -20.305 -45.507 1.00 12.20 131 GLY A O 5
ATOM 9078 N N . PRO A 1 2 ? -16.043 -19.759 -44.287 1.00 21.14 132 PRO A N 5
ATOM 9079 C CA . PRO A 1 2 ? -15.344 -21.037 -44.492 1.00 52.02 132 PRO A CA 5
ATOM 9080 C C . PRO A 1 2 ? -16.080 -22.227 -43.875 1.00 64.21 132 PRO A C 5
ATOM 9081 O O . PRO A 1 2 ? -16.806 -22.090 -42.884 1.00 13.32 132 PRO A O 5
ATOM 9092 N N . LEU A 1 3 ? -15.888 -23.392 -44.475 1.00 12.13 133 LEU A N 5
ATOM 9093 C CA . LEU A 1 3 ? -16.495 -24.622 -44.002 1.00 23.21 133 LEU A CA 5
ATOM 9094 C C . LEU A 1 3 ? -15.592 -25.796 -44.350 1.00 54.44 133 LEU A C 5
ATOM 9095 O O . LEU A 1 3 ? -14.426 -25.607 -44.695 1.00 51.41 133 LEU A O 5
ATOM 9111 N N . GLY A 1 4 ? -16.127 -27.001 -44.255 1.00 62.11 134 GLY A N 5
ATOM 9112 C CA . GLY A 1 4 ? -15.376 -28.174 -44.647 1.00 42.12 134 GLY A CA 5
ATOM 9113 C C . GLY A 1 4 ? -15.457 -29.286 -43.629 1.00 62.31 134 GLY A C 5
ATOM 9114 O O . GLY A 1 4 ? -15.455 -30.461 -43.995 1.00 1.21 134 GLY A O 5
ATOM 9118 N N . SER A 1 5 ? -15.549 -28.910 -42.356 1.00 12.51 135 SER A N 5
ATOM 9119 C CA . SER A 1 5 ? -15.565 -29.867 -41.256 1.00 43.31 135 SER A CA 5
ATOM 9120 C C . SER A 1 5 ? -14.327 -30.768 -41.318 1.00 11.54 135 SER A C 5
ATOM 9121 O O . SER A 1 5 ? -14.416 -31.961 -41.621 1.00 11.12 135 SER A O 5
ATOM 9129 N N . GLY A 1 6 ? -13.168 -30.173 -41.059 1.00 61.12 136 GLY A N 5
ATOM 9130 C CA . GLY A 1 6 ? -11.926 -30.914 -41.103 1.00 63.22 136 GLY A CA 5
ATOM 9131 C C . GLY A 1 6 ? -11.716 -31.777 -39.878 1.00 71.41 136 GLY A C 5
ATOM 9132 O O . GLY A 1 6 ? -12.658 -32.062 -39.136 1.00 55.43 136 GLY A O 5
ATOM 9136 N N . SER A 1 7 ? -10.483 -32.190 -39.665 1.00 73.32 137 SER A N 5
ATOM 9137 C CA . SER A 1 7 ? -10.151 -33.021 -38.526 1.00 71.22 137 SER A CA 5
ATOM 9138 C C . SER A 1 7 ? -9.739 -32.142 -37.352 1.00 24.53 137 SER A C 5
ATOM 9139 O O . SER A 1 7 ? -9.118 -31.090 -37.534 1.00 72.21 137 SER A O 5
ATOM 9147 N N . LYS A 1 8 ? -10.094 -32.568 -36.153 1.00 63.04 138 LYS A N 5
ATOM 9148 C CA . LYS A 1 8 ? -9.824 -31.793 -34.954 1.00 4.41 138 LYS A CA 5
ATOM 9149 C C . LYS A 1 8 ? -8.785 -32.490 -34.086 1.00 72.33 138 LYS A C 5
ATOM 9150 O O . LYS A 1 8 ? -8.090 -33.398 -34.542 1.00 70.43 138 LYS A O 5
ATOM 9169 N N . ILE A 1 9 ? -8.698 -32.071 -32.833 1.00 60.41 139 ILE A N 5
ATOM 9170 C CA . ILE A 1 9 ? -7.651 -32.548 -31.937 1.00 54.34 139 ILE A CA 5
ATOM 9171 C C . ILE A 1 9 ? -8.231 -32.960 -30.587 1.00 1.54 139 ILE A C 5
ATOM 9172 O O . ILE A 1 9 ? -8.904 -32.169 -29.920 1.00 72.10 139 ILE A O 5
ATOM 9188 N N . LYS A 1 10 ? -7.980 -34.198 -30.193 1.00 44.43 140 LYS A N 5
ATOM 9189 C CA . LYS A 1 10 ? -8.368 -34.671 -28.872 1.00 63.22 140 LYS A CA 5
ATOM 9190 C C . LYS A 1 10 ? -7.169 -35.309 -28.182 1.00 51.54 140 LYS A C 5
ATOM 9191 O O . LYS A 1 10 ? -6.287 -35.862 -28.841 1.00 23.00 140 LYS A O 5
ATOM 9210 N N . LEU A 1 11 ? -7.127 -35.217 -26.864 1.00 30.14 141 LEU A N 5
ATOM 9211 C CA . LEU A 1 11 ? -6.045 -35.813 -26.095 1.00 11.14 141 LEU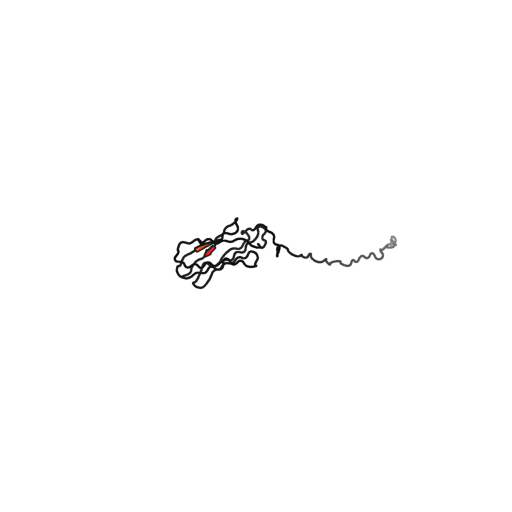 A CA 5
ATOM 9212 C C . LEU A 1 11 ? -6.600 -36.861 -25.143 1.00 71.41 141 LEU A C 5
ATOM 9213 O O . LEU A 1 11 ? -7.697 -36.697 -24.605 1.00 1.43 141 LEU A O 5
ATOM 9229 N N . GLU A 1 12 ? -5.853 -37.936 -24.939 1.00 51.41 142 GLU A N 5
ATOM 9230 C CA . GLU A 1 12 ? -6.275 -38.980 -24.019 1.00 70.42 142 GLU A CA 5
ATOM 9231 C C . GLU A 1 12 ? -5.868 -38.625 -22.596 1.00 31.14 142 GLU A C 5
ATOM 9232 O O . GLU A 1 12 ? -4.764 -38.139 -22.355 1.00 52.14 142 GLU A O 5
ATOM 9244 N N . ILE A 1 13 ? -6.781 -38.828 -21.659 1.00 13.31 143 ILE A N 5
ATOM 9245 C CA . ILE A 1 13 ? -6.532 -38.468 -20.272 1.00 51.44 143 ILE A CA 5
ATOM 9246 C C . ILE A 1 13 ? -5.537 -39.437 -19.635 1.00 71.41 143 ILE A C 5
ATOM 9247 O O . ILE A 1 13 ? -5.703 -40.654 -19.709 1.00 32.13 143 ILE A O 5
ATOM 9263 N N . TYR A 1 14 ? -4.486 -38.887 -19.044 1.00 64.13 144 TYR A N 5
ATOM 9264 C CA . TYR A 1 14 ? -3.467 -39.697 -18.398 1.00 15.40 144 TYR A CA 5
ATOM 9265 C C . TYR A 1 14 ? -3.949 -40.157 -17.033 1.00 0.12 144 TYR A C 5
ATOM 9266 O O . TYR A 1 14 ? -4.772 -39.497 -16.398 1.00 72.35 144 TYR A O 5
ATOM 9284 N N . ASN A 1 15 ? -3.431 -41.286 -16.588 1.00 34.22 145 ASN A N 5
ATOM 9285 C CA . ASN A 1 15 ? -3.851 -41.876 -15.328 1.00 25.24 145 ASN A CA 5
ATOM 9286 C C . ASN A 1 15 ? -3.068 -41.311 -14.152 1.00 63.03 145 ASN A C 5
ATOM 9287 O O . ASN A 1 15 ? -1.890 -40.969 -14.270 1.00 72.41 145 ASN A O 5
ATOM 9298 N N . GLU A 1 16 ? -3.752 -41.195 -13.029 1.00 44.03 146 GLU A N 5
ATOM 9299 C CA . GLU A 1 16 ? -3.143 -40.745 -11.789 1.00 50.51 146 GLU A CA 5
ATOM 9300 C C . GLU A 1 16 ? -3.580 -41.647 -10.641 1.00 24.32 146 GLU A C 5
ATOM 9301 O O . GLU A 1 16 ? -2.904 -41.749 -9.621 1.00 62.51 146 GLU A O 5
ATOM 9313 N N . THR A 1 17 ? -4.705 -42.327 -10.829 1.00 11.43 147 THR A N 5
ATOM 9314 C CA . THR A 1 17 ? -5.232 -43.209 -9.798 1.00 61.51 147 THR A CA 5
ATOM 9315 C C . THR A 1 17 ? -5.134 -44.662 -10.252 1.00 50.42 147 THR A C 5
ATOM 9316 O O . THR A 1 17 ? -5.816 -45.542 -9.730 1.00 45.23 147 THR A O 5
ATOM 9327 N N . ASP A 1 18 ? -4.253 -44.905 -11.216 1.00 32.23 148 ASP A N 5
ATOM 9328 C CA . ASP A 1 18 ? -4.043 -46.248 -11.744 1.00 15.35 148 ASP A CA 5
ATOM 9329 C C . ASP A 1 18 ? -3.268 -47.098 -10.743 1.00 71.33 148 ASP A C 5
ATOM 9330 O O . ASP A 1 18 ? -3.341 -48.327 -10.763 1.00 42.44 148 ASP A O 5
ATOM 9339 N N . MET A 1 19 ? -2.526 -46.428 -9.871 1.00 10.40 149 MET A N 5
ATOM 9340 C CA . MET A 1 19 ? -1.731 -47.104 -8.857 1.00 12.00 149 MET A CA 5
ATOM 9341 C C . MET A 1 19 ? -2.637 -47.734 -7.809 1.00 72.44 149 MET A C 5
ATOM 9342 O O . MET A 1 19 ? -3.731 -47.238 -7.545 1.00 51.25 149 MET A O 5
ATOM 9356 N N . ALA A 1 20 ? -2.177 -48.823 -7.217 1.00 11.21 150 ALA A N 5
ATOM 9357 C CA . ALA A 1 20 ? -2.969 -49.560 -6.258 1.00 63.12 150 ALA A CA 5
ATOM 9358 C C . ALA A 1 20 ? -2.681 -49.077 -4.840 1.00 24.54 150 ALA A C 5
ATOM 9359 O O . ALA A 1 20 ? -2.538 -47.878 -4.597 1.00 63.03 150 ALA A O 5
ATOM 9366 N N . SER A 1 21 ? -2.596 -50.009 -3.912 1.00 53.30 151 SER A N 5
ATOM 9367 C CA . SER A 1 21 ? -2.374 -49.680 -2.514 1.00 3.33 151 SER A CA 5
ATOM 9368 C C . SER A 1 21 ? -1.084 -50.325 -2.008 1.00 74.32 151 SER A C 5
ATOM 9369 O O . SER A 1 21 ? -0.363 -50.977 -2.768 1.00 64.33 151 SER A O 5
ATOM 9377 N N . ALA A 1 22 ? -0.799 -50.135 -0.727 1.00 71.34 152 ALA A N 5
ATOM 9378 C CA . ALA A 1 22 ? 0.373 -50.738 -0.105 1.00 64.04 152 ALA A CA 5
ATOM 9379 C C . ALA A 1 22 ? -0.014 -52.038 0.596 1.00 43.32 152 ALA A C 5
ATOM 9380 O O . ALA A 1 22 ? -1.088 -52.585 0.340 1.00 15.33 152 ALA A O 5
ATOM 9387 N N . SER A 1 23 ? 0.847 -52.520 1.483 1.00 74.22 153 SER A N 5
ATOM 9388 C CA . SER A 1 23 ? 0.582 -53.756 2.202 1.00 4.51 153 SER A CA 5
ATOM 9389 C C . SER A 1 23 ? -0.398 -53.501 3.347 1.00 62.52 153 SER A C 5
ATOM 9390 O O . SER A 1 23 ? -0.779 -52.357 3.601 1.00 63.12 153 SER A O 5
ATOM 9398 N N . GLY A 1 24 ? -0.800 -54.566 4.030 1.00 51.32 154 GLY A N 5
ATOM 9399 C CA . GLY A 1 24 ? -1.731 -54.436 5.133 1.00 33.42 154 GLY A CA 5
ATOM 9400 C C . GLY A 1 24 ? -1.037 -54.069 6.432 1.00 2.05 154 GLY A C 5
ATOM 9401 O O . GLY A 1 24 ? -0.008 -53.394 6.422 1.00 54.32 154 GLY A O 5
ATOM 9405 N N . TYR A 1 25 ? -1.595 -54.510 7.550 1.00 23.04 155 TYR A N 5
ATOM 9406 C CA . TYR A 1 25 ? -1.025 -54.222 8.858 1.00 45.11 155 TYR A CA 5
ATOM 9407 C C . TYR A 1 25 ? -0.843 -55.510 9.655 1.00 52.34 155 TYR A C 5
ATOM 9408 O O . TYR A 1 25 ? -1.229 -56.591 9.201 1.00 24.32 155 TYR A O 5
ATOM 9426 N N . THR A 1 26 ? -0.257 -55.403 10.838 1.00 2.24 156 THR A N 5
ATOM 9427 C CA . THR A 1 26 ? -0.005 -56.572 11.664 1.00 44.34 156 THR A CA 5
ATOM 9428 C C . THR A 1 26 ? -0.680 -56.433 13.024 1.00 74.34 156 THR A C 5
ATOM 9429 O O . THR A 1 26 ? -0.720 -55.345 13.600 1.00 50.03 156 THR A O 5
ATOM 9440 N N . PRO A 1 27 ? -1.262 -57.529 13.532 1.00 34.21 157 PRO A N 5
ATOM 9441 C CA . PRO A 1 27 ? -1.851 -57.569 14.868 1.00 14.14 157 PRO A CA 5
ATOM 9442 C C . PRO A 1 27 ? -0.776 -57.678 15.943 1.00 1.21 157 PRO A C 5
ATOM 9443 O O . PRO A 1 27 ? 0.406 -57.851 15.632 1.00 72.42 157 PRO A O 5
ATOM 9454 N N . VAL A 1 28 ? -1.186 -57.581 17.201 1.00 61.41 158 VAL A N 5
ATOM 9455 C CA . VAL A 1 28 ? -0.252 -57.668 18.316 1.00 20.10 158 VAL A CA 5
ATOM 9456 C C . VAL A 1 28 ? -0.490 -58.946 19.119 1.00 73.44 158 VAL A C 5
ATOM 9457 O O . VAL A 1 28 ? -1.498 -59.068 19.818 1.00 70.40 158 VAL A O 5
ATOM 9470 N N . PRO A 1 29 ? 0.422 -59.924 19.001 1.00 1.11 159 PRO A N 5
ATOM 9471 C CA . PRO A 1 29 ? 0.357 -61.173 19.767 1.00 34.35 159 PRO A CA 5
ATOM 9472 C C . PRO A 1 29 ? 0.361 -60.924 21.271 1.00 21.23 159 PRO A C 5
ATOM 9473 O O . PRO A 1 29 ? 1.332 -60.407 21.834 1.00 24.51 159 PRO A O 5
ATOM 9484 N N . SER A 1 30 ? -0.738 -61.283 21.910 1.00 5.43 160 SER A N 5
ATOM 9485 C CA . SER A 1 30 ? -0.895 -61.089 23.339 1.00 4.30 160 SER A CA 5
ATOM 9486 C C . SER A 1 30 ? -0.209 -62.209 24.119 1.00 12.33 160 SER A C 5
ATOM 9487 O O . SER A 1 30 ? 0.330 -63.152 23.530 1.00 53.43 160 SER A O 5
ATOM 9495 N N . VAL A 1 31 ? -0.229 -62.108 25.437 1.00 51.42 161 VAL A N 5
ATOM 9496 C CA . VAL A 1 31 ? 0.413 -63.075 26.288 1.00 14.43 161 VAL A CA 5
ATOM 9497 C C . VAL A 1 31 ? -0.471 -63.298 27.516 1.00 33.31 161 VAL A C 5
ATOM 9498 O O . VAL A 1 31 ? -1.607 -62.824 27.554 1.00 42.03 161 VAL A O 5
ATOM 9511 N N . SER A 1 32 ? 0.036 -64.010 28.500 1.00 1.42 162 SER A N 5
ATOM 9512 C CA . SER A 1 32 ? -0.721 -64.296 29.709 1.00 43.43 162 SER A CA 5
ATOM 9513 C C . SER A 1 32 ? -0.656 -63.105 30.663 1.00 23.34 162 SER A C 5
ATOM 9514 O O . SER A 1 32 ? -0.221 -62.015 30.287 1.00 45.24 162 SER A O 5
ATOM 9522 N N . GLU A 1 33 ? -1.076 -63.326 31.892 1.00 55.10 163 GLU A N 5
ATOM 9523 C CA . GLU A 1 33 ? -1.180 -62.260 32.869 1.00 52.54 163 GLU A CA 5
ATOM 9524 C C . GLU A 1 33 ? -0.213 -62.469 34.034 1.00 53.21 163 GLU A C 5
ATOM 9525 O O . GLU A 1 33 ? 0.585 -61.589 34.352 1.00 23.50 163 GLU A O 5
ATOM 9537 N N . PHE A 1 34 ? -0.285 -63.636 34.660 1.00 43.32 164 PHE A N 5
ATOM 9538 C CA . PHE A 1 34 ? 0.569 -63.958 35.794 1.00 11.52 164 PHE A CA 5
ATOM 9539 C C . PHE A 1 34 ? 0.975 -65.419 35.735 1.00 1.22 164 PHE A C 5
ATOM 9540 O O . PHE A 1 34 ? 0.326 -66.221 35.058 1.00 63.14 164 PHE A O 5
ATOM 9557 N N . GLN A 1 35 ? 2.045 -65.760 36.433 1.00 41.40 165 GLN A N 5
ATOM 9558 C CA . GLN A 1 35 ? 2.456 -67.146 36.559 1.00 74.42 165 GLN A CA 5
ATOM 9559 C C . GLN A 1 35 ? 1.600 -67.838 37.613 1.00 64.15 165 GLN A C 5
ATOM 9560 O O . GLN A 1 35 ? 0.902 -67.179 38.386 1.00 43.33 165 GLN A O 5
ATOM 9574 N N . TYR A 1 36 ? 1.645 -69.158 37.646 1.00 2.14 166 TYR A N 5
ATOM 9575 C CA . TYR A 1 36 ? 0.807 -69.912 38.562 1.00 43.25 166 TYR A CA 5
ATOM 9576 C C . TYR A 1 36 ? 1.544 -70.216 39.853 1.00 74.12 166 TYR A C 5
ATOM 9577 O O . TYR A 1 36 ? 2.727 -69.903 40.003 1.00 61.52 166 TYR A O 5
ATOM 9595 N N . ILE A 1 37 ? 0.824 -70.840 40.770 1.00 50.32 167 ILE A N 5
ATOM 9596 C CA . ILE A 1 37 ? 1.332 -71.163 42.097 1.00 70.04 167 ILE A CA 5
ATOM 9597 C C . ILE A 1 37 ? 1.775 -69.902 42.843 1.00 33.44 167 ILE A C 5
ATOM 9598 O O . ILE A 1 37 ? 2.962 -69.657 43.072 1.00 13.34 167 ILE A O 5
ATOM 9614 N N . GLU A 1 38 ? 0.793 -69.080 43.157 1.00 21.30 168 GLU A N 5
ATOM 9615 C CA . GLU A 1 38 ? 0.971 -67.913 44.012 1.00 24.35 168 GLU A CA 5
ATOM 9616 C C . GLU A 1 38 ? -0.090 -67.936 45.105 1.00 14.33 168 GLU A C 5
ATOM 9617 O O . GLU A 1 38 ? 0.119 -67.488 46.233 1.00 42.14 168 GLU A O 5
ATOM 9629 N N . THR A 1 39 ? -1.223 -68.483 44.730 1.00 15.32 169 THR A N 5
ATOM 9630 C CA . THR A 1 39 ? -2.353 -68.686 45.601 1.00 13.31 169 THR A CA 5
ATOM 9631 C C . THR A 1 39 ? -3.073 -69.940 45.127 1.00 71.03 169 THR A C 5
ATOM 9632 O O . THR A 1 39 ? -3.564 -70.746 45.917 1.00 22.55 169 THR A O 5
ATOM 9643 N N . GLU A 1 40 ? -3.089 -70.110 43.809 1.00 73.30 170 GLU A N 5
ATOM 9644 C CA . GLU A 1 40 ? -3.561 -71.339 43.201 1.00 43.11 170 GLU A CA 5
ATOM 9645 C C . GLU A 1 40 ? -2.379 -72.281 42.999 1.00 20.34 170 GLU A C 5
ATOM 9646 O O . GLU A 1 40 ? -1.902 -72.506 41.885 1.00 30.42 170 GLU A O 5
ATOM 9658 N N . THR A 1 41 ? -1.861 -72.757 44.115 1.00 32.00 171 THR A N 5
ATOM 9659 C CA . THR A 1 41 ? -0.778 -73.718 44.128 1.00 2.23 171 THR A CA 5
ATOM 9660 C C . THR A 1 41 ? -1.292 -75.113 43.769 1.00 75.11 171 THR A C 5
ATOM 9661 O O . THR A 1 41 ? -2.459 -75.432 44.009 1.00 2.31 171 THR A O 5
ATOM 9672 N N . ILE A 1 42 ? -0.426 -75.927 43.176 1.00 61.33 172 ILE A N 5
ATOM 9673 C CA . ILE A 1 42 ? -0.764 -77.306 42.868 1.00 24.00 172 ILE A CA 5
ATOM 9674 C C . ILE A 1 42 ? -1.135 -78.048 44.151 1.00 72.24 172 ILE A C 5
ATOM 9675 O O . ILE A 1 42 ? -0.549 -77.816 45.210 1.00 25.45 172 ILE A O 5
ATOM 9691 N N . SER A 1 43 ? -2.116 -78.924 44.065 1.00 72.20 173 SER A N 5
ATOM 9692 C CA . SER A 1 43 ? -2.585 -79.645 45.229 1.00 1.54 173 SER A CA 5
ATOM 9693 C C . SER A 1 43 ? -1.725 -80.879 45.470 1.00 23.04 173 SER A C 5
ATOM 9694 O O . SER A 1 43 ? -2.152 -82.015 45.264 1.00 43.45 173 SER A O 5
ATOM 9702 N N . ASN A 1 44 ? -0.489 -80.626 45.854 1.00 23.23 174 ASN A N 5
ATOM 9703 C CA . ASN A 1 44 ? 0.460 -81.683 46.172 1.00 53.14 174 ASN A CA 5
ATOM 9704 C C . ASN A 1 44 ? 0.334 -82.107 47.632 1.00 42.41 174 ASN A C 5
ATOM 9705 O O . ASN A 1 44 ? -0.646 -81.794 48.309 1.00 15.32 174 ASN A O 5
ATOM 9716 N N . THR A 1 45 ? 1.344 -82.820 48.105 1.00 65.45 175 THR A N 5
ATOM 9717 C CA . THR A 1 45 ? 1.376 -83.302 49.471 1.00 33.42 175 THR A CA 5
ATOM 9718 C C . THR A 1 45 ? 2.450 -82.559 50.265 1.00 63.31 175 THR A C 5
ATOM 9719 O O . THR A 1 45 ? 3.542 -82.310 49.749 1.00 4.23 175 THR A O 5
ATOM 9730 N N . PRO A 1 46 ? 2.147 -82.154 51.508 1.00 71.50 176 PRO A N 5
ATOM 9731 C CA . PRO A 1 46 ? 3.142 -81.561 52.405 1.00 11.32 176 PRO A CA 5
ATOM 9732 C C . PRO A 1 46 ? 4.090 -82.612 52.982 1.00 41.12 176 PRO A C 5
ATOM 9733 O O . PRO A 1 46 ? 3.815 -83.810 52.912 1.00 63.24 176 PRO A O 5
ATOM 9744 N N . SER A 1 47 ? 5.209 -82.165 53.535 1.00 3.42 177 SER A N 5
ATOM 9745 C CA . SER A 1 47 ? 6.169 -83.064 54.158 1.00 44.22 177 SER A CA 5
ATOM 9746 C C . SER A 1 47 ? 7.027 -82.301 55.163 1.00 44.22 177 SER A C 5
ATOM 9747 O O . SER A 1 47 ? 7.941 -81.561 54.786 1.00 32.14 177 SER A O 5
ATOM 9755 N N . PRO A 1 48 ? 6.735 -82.462 56.459 1.00 50.04 178 PRO A N 5
ATOM 9756 C CA . PRO A 1 48 ? 7.457 -81.767 57.526 1.00 73.13 178 PRO A CA 5
ATOM 9757 C C . PRO A 1 48 ? 8.908 -82.228 57.669 1.00 70.22 178 PRO A C 5
ATOM 9758 O O . PRO A 1 48 ? 9.691 -81.616 58.398 1.00 1.12 178 PRO A O 5
ATOM 9769 N N . ASP A 1 49 ? 9.263 -83.289 56.958 1.00 12.45 179 ASP A N 5
ATOM 9770 C CA . ASP A 1 49 ? 10.640 -83.772 56.927 1.00 45.05 179 ASP A CA 5
ATOM 9771 C C . ASP A 1 49 ? 11.577 -82.668 56.461 1.00 72.01 179 ASP A C 5
ATOM 9772 O O . ASP A 1 49 ? 12.715 -82.561 56.914 1.00 11.12 179 ASP A O 5
ATOM 9781 N N . LEU A 1 50 ? 11.072 -81.839 55.565 1.00 40.01 180 LEU A N 5
ATOM 9782 C CA . LEU A 1 50 ? 11.864 -80.791 54.951 1.00 2.01 180 LEU A CA 5
ATOM 9783 C C . LEU A 1 50 ? 11.560 -79.439 55.583 1.00 61.24 180 LEU A C 5
ATOM 9784 O O . LEU A 1 50 ? 12.034 -78.405 55.107 1.00 35.44 180 LEU A O 5
ATOM 9800 N N . THR A 1 51 ? 10.794 -79.441 56.667 1.00 10.45 181 THR A N 5
ATOM 9801 C CA . THR A 1 51 ? 10.320 -78.196 57.241 1.00 0.21 181 THR A CA 5
ATOM 9802 C C . THR A 1 51 ? 10.909 -77.941 58.629 1.00 3.53 181 THR A C 5
ATOM 9803 O O . THR A 1 51 ? 11.696 -78.735 59.143 1.00 15.24 181 THR A O 5
ATOM 9814 N N . VAL A 1 52 ? 10.513 -76.817 59.219 1.00 51.33 182 VAL A N 5
ATOM 9815 C CA . VAL A 1 52 ? 10.923 -76.456 60.564 1.00 31.44 182 VAL A CA 5
ATOM 9816 C C . VAL A 1 52 ? 9.726 -75.927 61.361 1.00 51.23 182 VAL A C 5
ATOM 9817 O O . VAL A 1 52 ? 9.188 -74.859 61.080 1.00 43.41 182 VAL A O 5
ATOM 9830 N N . MET A 1 53 ? 9.285 -76.708 62.330 1.00 15.33 183 MET A N 5
ATOM 9831 C CA . MET A 1 53 ? 8.166 -76.320 63.181 1.00 11.25 183 MET A CA 5
ATOM 9832 C C . MET A 1 53 ? 8.532 -76.508 64.644 1.00 2.55 183 MET A C 5
ATOM 9833 O O . MET A 1 53 ? 8.343 -77.582 65.218 1.00 53.14 183 MET A O 5
ATOM 9847 N N . SER A 1 54 ? 9.065 -75.460 65.247 1.00 33.42 184 SER A N 5
ATOM 9848 C CA . SER A 1 54 ? 9.638 -75.573 66.573 1.00 13.40 184 SER A CA 5
ATOM 9849 C C . SER A 1 54 ? 9.252 -74.399 67.462 1.00 52.43 184 SER A C 5
ATOM 9850 O O . SER A 1 54 ? 8.578 -73.460 67.034 1.00 70.53 184 SER A O 5
ATOM 9858 N N . ILE A 1 55 ? 9.696 -74.477 68.703 1.00 44.33 185 ILE A N 5
ATOM 9859 C CA . ILE A 1 55 ? 9.551 -73.405 69.671 1.00 32.43 185 ILE A CA 5
ATOM 9860 C C . ILE A 1 55 ? 10.643 -73.540 70.721 1.00 51.02 185 ILE A C 5
ATOM 9861 O O . ILE A 1 55 ? 10.777 -74.583 71.362 1.00 3.35 185 ILE A O 5
ATOM 9877 N N . ASP A 1 56 ? 11.431 -72.494 70.886 1.00 53.21 186 ASP A N 5
ATOM 9878 C CA . ASP A 1 56 ? 12.609 -72.568 71.735 1.00 60.44 186 ASP A CA 5
ATOM 9879 C C . ASP A 1 56 ? 12.477 -71.683 72.942 1.00 73.32 186 ASP A C 5
ATOM 9880 O O . ASP A 1 56 ? 13.461 -71.125 73.432 1.00 23.13 186 ASP A O 5
ATOM 9889 N N . LYS A 1 57 ? 11.272 -71.589 73.457 1.00 42.32 187 LYS A N 5
ATOM 9890 C CA . LYS A 1 57 ? 11.042 -70.802 74.642 1.00 54.30 187 LYS A CA 5
ATOM 9891 C C . LYS A 1 57 ? 10.106 -71.511 75.612 1.00 5.44 187 LYS A C 5
ATOM 9892 O O . LYS A 1 57 ? 8.886 -71.344 75.585 1.00 11.34 187 LYS A O 5
ATOM 9911 N N . SER A 1 58 ? 10.700 -72.326 76.458 1.00 44.12 188 SER A N 5
ATOM 9912 C CA . SER A 1 58 ? 9.971 -73.029 77.492 1.00 5.21 188 SER A CA 5
ATOM 9913 C C . SER A 1 58 ? 10.058 -72.247 78.788 1.00 50.33 188 SER A C 5
ATOM 9914 O O . SER A 1 58 ? 10.621 -72.708 79.779 1.00 60.53 188 SER A O 5
ATOM 9922 N N . VAL A 1 59 ? 9.510 -71.052 78.754 1.00 35.23 189 VAL A N 5
ATOM 9923 C CA . VAL A 1 59 ? 9.603 -70.123 79.863 1.00 62.05 189 VAL A CA 5
ATOM 9924 C C . VAL A 1 59 ? 8.729 -68.899 79.583 1.00 21.32 189 VAL A C 5
ATOM 9925 O O . VAL A 1 59 ? 9.059 -68.046 78.754 1.00 22.31 189 VAL A O 5
ATOM 9938 N N . LEU A 1 60 ? 7.594 -68.832 80.255 1.00 14.42 190 LEU A N 5
ATOM 9939 C CA . LEU A 1 60 ? 6.593 -67.824 79.942 1.00 24.54 190 LEU A CA 5
ATOM 9940 C C . LEU A 1 60 ? 6.321 -66.931 81.133 1.00 32.33 190 LEU A C 5
ATOM 9941 O O . LEU A 1 60 ? 5.921 -67.396 82.200 1.00 73.42 190 LEU A O 5
ATOM 9957 N N . SER A 1 61 ? 6.530 -65.649 80.925 1.00 11.12 191 SER A N 5
ATOM 9958 C CA . SER A 1 61 ? 6.368 -64.668 81.972 1.00 35.02 191 SER A CA 5
ATOM 9959 C C . SER A 1 61 ? 5.050 -63.923 81.838 1.00 25.34 191 SER A C 5
ATOM 9960 O O . SER A 1 61 ? 4.528 -63.741 80.734 1.00 0.14 191 SER A O 5
ATOM 9968 N N . PRO A 1 62 ? 4.497 -63.487 82.975 1.00 10.42 192 PRO A N 5
ATOM 9969 C CA . PRO A 1 62 ? 3.273 -62.693 83.011 1.00 12.13 192 PRO A CA 5
ATOM 9970 C C . PRO A 1 62 ? 3.378 -61.433 82.161 1.00 62.03 192 PRO A C 5
ATOM 9971 O O . PRO A 1 62 ? 4.041 -60.465 82.543 1.00 63.35 192 PRO A O 5
ATOM 9982 N N . GLY A 1 63 ? 2.746 -61.461 80.999 1.00 45.41 193 GLY A N 5
ATOM 9983 C CA . GLY A 1 63 ? 2.768 -60.309 80.128 1.00 32.44 193 GLY A CA 5
ATOM 9984 C C . GLY A 1 63 ? 3.140 -60.669 78.706 1.00 64.33 193 GLY A C 5
ATOM 9985 O O . GLY A 1 63 ? 2.724 -59.992 77.765 1.00 35.02 193 GLY A O 5
ATOM 9989 N N . GLU A 1 64 ? 3.916 -61.735 78.544 1.00 11.51 194 GLU A N 5
ATOM 9990 C CA . GLU A 1 64 ? 4.347 -62.152 77.215 1.00 52.43 194 GLU A CA 5
ATOM 9991 C C . GLU A 1 64 ? 3.566 -63.383 76.767 1.00 11.31 194 GLU A C 5
ATOM 9992 O O . GLU A 1 64 ? 2.649 -63.835 77.457 1.00 22.50 194 GLU A O 5
ATOM 10004 N N . SER A 1 65 ? 3.931 -63.915 75.612 1.00 24.32 195 SER A N 5
ATOM 10005 C CA . SER A 1 65 ? 3.279 -65.093 75.076 1.00 21.24 195 SER A CA 5
ATOM 10006 C C . SER A 1 65 ? 4.295 -66.014 74.407 1.00 33.44 195 SER A C 5
ATOM 10007 O O . SER A 1 65 ? 5.368 -65.574 73.984 1.00 33.44 195 SER A O 5
ATOM 10015 N N . ALA A 1 66 ? 3.969 -67.295 74.341 1.00 32.31 196 ALA A N 5
ATOM 10016 C CA . ALA A 1 66 ? 4.798 -68.255 73.641 1.00 33.13 196 ALA A CA 5
ATOM 10017 C C . ALA A 1 66 ? 4.196 -68.546 72.281 1.00 45.40 196 ALA A C 5
ATOM 10018 O O . ALA A 1 66 ? 3.084 -69.056 72.178 1.00 33.02 196 ALA A O 5
ATOM 10025 N N . THR A 1 67 ? 4.923 -68.193 71.244 1.00 53.23 197 THR A N 5
ATOM 10026 C CA . THR A 1 67 ? 4.461 -68.405 69.889 1.00 62.13 197 THR A CA 5
ATOM 10027 C C . THR A 1 67 ? 5.229 -69.548 69.254 1.00 1.41 197 THR A C 5
ATOM 10028 O O . THR A 1 67 ? 6.440 -69.447 69.039 1.00 3.44 197 THR A O 5
ATOM 10039 N N . ILE A 1 68 ? 4.539 -70.638 68.977 1.00 72.13 198 ILE A N 5
ATOM 10040 C CA . ILE A 1 68 ? 5.171 -71.772 68.333 1.00 62.13 198 ILE A CA 5
ATOM 10041 C C . ILE A 1 68 ? 5.347 -71.467 66.855 1.00 64.33 198 ILE A C 5
ATOM 10042 O O . ILE A 1 68 ? 4.370 -71.237 66.139 1.00 23.42 198 ILE A O 5
ATOM 10058 N N . THR A 1 69 ? 6.589 -71.434 66.409 1.00 31.24 199 THR A N 5
ATOM 10059 C CA . THR A 1 69 ? 6.878 -71.115 65.028 1.00 11.12 199 THR A CA 5
ATOM 10060 C C . THR A 1 69 ? 6.807 -72.373 64.173 1.00 55.50 199 THR A C 5
ATOM 10061 O O . THR A 1 69 ? 7.764 -73.144 64.084 1.00 1.40 199 THR A O 5
ATOM 10072 N N . THR A 1 70 ? 5.654 -72.585 63.568 1.00 73.11 200 THR A N 5
ATOM 10073 C CA . THR A 1 70 ? 5.429 -73.775 62.777 1.00 32.31 200 THR A CA 5
ATOM 10074 C C . THR A 1 70 ? 5.424 -73.452 61.294 1.00 64.35 200 THR A C 5
ATOM 10075 O O . THR A 1 70 ? 4.478 -72.859 60.774 1.00 11.31 200 THR A O 5
ATOM 10086 N N . ILE A 1 71 ? 6.503 -73.824 60.627 1.00 54.11 201 ILE A N 5
ATOM 10087 C CA . ILE A 1 71 ? 6.593 -73.695 59.186 1.00 50.04 201 ILE A CA 5
ATOM 10088 C C . ILE A 1 71 ? 6.306 -75.055 58.567 1.00 71.13 201 ILE A C 5
ATOM 10089 O O . ILE A 1 71 ? 6.686 -76.082 59.130 1.00 22.11 201 ILE A O 5
ATOM 10105 N N . VAL A 1 72 ? 5.621 -75.075 57.438 1.00 33.24 202 VAL A N 5
ATOM 10106 C CA . VAL A 1 72 ? 5.365 -76.324 56.738 1.00 43.43 202 VAL A CA 5
ATOM 10107 C C . VAL A 1 72 ? 5.927 -76.261 55.319 1.00 2.12 202 VAL A C 5
ATOM 10108 O O . VAL A 1 72 ? 5.779 -75.253 54.627 1.00 70.23 202 VAL A O 5
ATOM 10121 N N . LYS A 1 73 ? 6.592 -77.331 54.908 1.00 41.33 203 LYS A N 5
ATOM 10122 C CA . LYS A 1 73 ? 7.116 -77.451 53.554 1.00 74.34 203 LYS A CA 5
ATOM 10123 C C . LYS A 1 73 ? 6.501 -78.668 52.882 1.00 51.14 203 LYS A C 5
ATOM 10124 O O . LYS A 1 73 ? 6.099 -79.615 53.561 1.00 11.21 203 LYS A O 5
ATOM 10143 N N . ASP A 1 74 ? 6.388 -78.629 51.563 1.00 21.20 204 ASP A N 5
ATOM 10144 C CA . ASP A 1 74 ? 5.794 -79.734 50.824 1.00 35.35 204 ASP A CA 5
ATOM 10145 C C . ASP A 1 74 ? 6.775 -80.879 50.685 1.00 2.41 204 ASP A C 5
ATOM 10146 O O . ASP A 1 74 ? 7.938 -80.768 51.069 1.00 1.43 204 ASP A O 5
ATOM 10155 N N . ILE A 1 75 ? 6.304 -81.971 50.101 1.00 61.53 205 ILE A N 5
ATOM 10156 C CA . ILE A 1 75 ? 7.150 -83.120 49.808 1.00 12.02 205 ILE A CA 5
ATOM 10157 C C . ILE A 1 75 ? 8.214 -82.736 48.781 1.00 2.41 205 ILE A C 5
ATOM 10158 O O . ILE A 1 75 ? 9.235 -83.403 48.631 1.00 10.11 205 ILE A O 5
ATOM 10174 N N . ASP A 1 76 ? 7.959 -81.638 48.084 1.00 14.21 206 ASP A N 5
ATOM 10175 C CA . ASP A 1 76 ? 8.895 -81.109 47.107 1.00 22.22 206 ASP A CA 5
ATOM 10176 C C . ASP A 1 76 ? 9.934 -80.230 47.801 1.00 31.53 206 ASP A C 5
ATOM 10177 O O . ASP A 1 76 ? 11.054 -80.070 47.318 1.00 21.22 206 ASP A O 5
ATOM 10186 N N . GLY A 1 77 ? 9.566 -79.693 48.960 1.00 33.03 207 GLY A N 5
ATOM 10187 C CA . GLY A 1 77 ? 10.440 -78.776 49.667 1.00 43.43 207 GLY A CA 5
ATOM 10188 C C . GLY A 1 77 ? 10.045 -77.328 49.457 1.00 34.11 207 GLY A C 5
ATOM 10189 O O . GLY A 1 77 ? 10.798 -76.414 49.800 1.00 21.35 207 GLY A O 5
ATOM 10193 N N . ASN A 1 78 ? 8.863 -77.116 48.897 1.00 44.11 208 ASN A N 5
ATOM 10194 C CA . ASN A 1 78 ? 8.375 -75.770 48.613 1.00 3.11 208 ASN A CA 5
ATOM 10195 C C . ASN A 1 78 ? 7.575 -75.206 49.786 1.00 62.51 208 ASN A C 5
ATOM 10196 O O . ASN A 1 78 ? 7.233 -75.933 50.722 1.00 2.41 208 ASN A O 5
ATOM 10207 N N . PRO A 1 79 ? 7.326 -73.882 49.772 1.00 74.41 209 PRO A N 5
ATOM 10208 C CA . PRO A 1 79 ? 6.443 -73.217 50.740 1.00 32.03 209 PRO A CA 5
ATOM 10209 C C . PRO A 1 79 ? 5.001 -73.730 50.671 1.00 24.13 209 PRO A C 5
ATOM 10210 O O . PRO A 1 79 ? 4.291 -73.460 49.699 1.00 54.21 209 PRO A O 5
ATOM 10221 N N . VAL A 1 80 ? 4.576 -74.464 51.696 1.00 40.44 210 VAL A N 5
ATOM 10222 C CA . VAL A 1 80 ? 3.213 -74.986 51.759 1.00 74.25 210 VAL A CA 5
ATOM 10223 C C . VAL A 1 80 ? 2.185 -73.867 51.757 1.00 1.14 210 VAL A C 5
ATOM 10224 O O . VAL A 1 80 ? 2.345 -72.848 52.432 1.00 42.34 210 VAL A O 5
ATOM 10237 N N . ASN A 1 81 ? 1.134 -74.065 50.981 1.00 12.04 211 ASN A N 5
ATOM 10238 C CA . ASN A 1 81 ? 0.034 -73.126 50.936 1.00 44.44 211 ASN A CA 5
ATOM 10239 C C . ASN A 1 81 ? -0.810 -73.217 52.208 1.00 52.30 211 ASN A C 5
ATOM 10240 O O . ASN A 1 81 ? -1.009 -72.217 52.897 1.00 73.03 211 ASN A O 5
ATOM 10251 N N . GLU A 1 82 ? -1.296 -74.415 52.529 1.00 41.22 212 GLU A N 5
ATOM 10252 C CA . GLU A 1 82 ? -2.175 -74.587 53.679 1.00 41.33 212 GLU A CA 5
ATOM 10253 C C . GLU A 1 82 ? -2.155 -76.022 54.214 1.00 13.23 212 GLU A C 5
ATOM 10254 O O . GLU A 1 82 ? -2.049 -76.983 53.452 1.00 14.01 212 GLU A O 5
ATOM 10266 N N . VAL A 1 83 ? -2.245 -76.133 55.538 1.00 64.54 213 VAL A N 5
ATOM 10267 C CA . VAL A 1 83 ? -2.452 -77.404 56.229 1.00 11.42 213 VAL A CA 5
ATOM 10268 C C . VAL A 1 83 ? -3.357 -77.147 57.429 1.00 50.15 213 VAL A C 5
ATOM 10269 O O . VAL A 1 83 ? -3.364 -76.045 57.980 1.00 32.14 213 VAL A O 5
ATOM 10282 N N . HIS A 1 84 ? -4.122 -78.145 57.821 1.00 14.44 214 HIS A N 5
ATOM 10283 C CA . HIS A 1 84 ? -5.016 -78.015 58.962 1.00 2.54 214 HIS A CA 5
ATOM 10284 C C . HIS A 1 84 ? -4.269 -78.326 60.249 1.00 45.21 214 HIS A C 5
ATOM 10285 O O . HIS A 1 84 ? -3.772 -79.429 60.414 1.00 25.24 214 HIS A O 5
ATOM 10300 N N . ILE A 1 85 ? -4.189 -77.365 61.156 1.00 21.22 215 ILE A N 5
ATOM 10301 C CA . ILE A 1 85 ? -3.543 -77.599 62.440 1.00 73.41 215 ILE A CA 5
ATOM 10302 C C . ILE A 1 85 ? -4.533 -77.427 63.587 1.00 2.41 215 ILE A C 5
ATOM 10303 O O . ILE A 1 85 ? -5.075 -76.341 63.805 1.00 64.12 215 ILE A O 5
ATOM 10319 N N . ASN A 1 86 ? -4.779 -78.520 64.297 1.00 51.50 216 ASN A N 5
ATOM 10320 C CA . ASN A 1 86 ? -5.672 -78.521 65.448 1.00 4.35 216 ASN A CA 5
ATOM 10321 C C . ASN A 1 86 ? -4.847 -78.558 66.731 1.00 52.20 216 ASN A C 5
ATOM 10322 O O . ASN A 1 86 ? -3.728 -79.072 66.736 1.00 71.02 216 ASN A O 5
ATOM 10333 N N . LYS A 1 87 ? -5.391 -78.026 67.812 1.00 23.33 217 LYS A N 5
ATOM 10334 C CA . LYS A 1 87 ? -4.694 -78.046 69.088 1.00 63.02 217 LYS A CA 5
ATOM 10335 C C . LYS A 1 87 ? -4.985 -79.325 69.860 1.00 44.54 217 LYS A C 5
ATOM 10336 O O . LYS A 1 87 ? -6.038 -79.938 69.696 1.00 34.53 217 LYS A O 5
ATOM 10355 N N . THR A 1 88 ? -4.038 -79.722 70.690 1.00 22.21 218 THR A N 5
ATOM 10356 C CA . THR A 1 88 ? -4.215 -80.848 71.597 1.00 42.40 218 THR A CA 5
ATOM 10357 C C . THR A 1 88 ? -3.313 -80.669 72.816 1.00 0.12 218 THR A C 5
ATOM 10358 O O . THR A 1 88 ? -2.125 -80.978 72.774 1.00 74.12 218 THR A O 5
ATOM 10369 N N . VAL A 1 89 ? -3.871 -80.126 73.888 1.00 30.43 219 VAL A N 5
ATOM 10370 C CA . VAL A 1 89 ? -3.081 -79.801 75.066 1.00 13.30 219 VAL A CA 5
ATOM 10371 C C . VAL A 1 89 ? -3.114 -80.918 76.104 1.00 50.34 219 VAL A C 5
ATOM 10372 O O . VAL A 1 89 ? -4.153 -81.538 76.347 1.00 44.04 219 VAL A O 5
ATOM 10385 N N . ALA A 1 90 ? -1.960 -81.173 76.696 1.00 22.04 220 ALA A N 5
ATOM 10386 C CA . ALA A 1 90 ? -1.833 -82.149 77.766 1.00 73.32 220 ALA A CA 5
ATOM 10387 C C . ALA A 1 90 ? -1.226 -81.494 78.997 1.00 51.31 220 ALA A C 5
ATOM 10388 O O . ALA A 1 90 ? -0.017 -81.245 79.054 1.00 53.24 220 ALA A O 5
ATOM 10395 N N . ARG A 1 91 ? -2.072 -81.198 79.972 1.00 23.42 221 ARG A N 5
ATOM 10396 C CA . ARG A 1 91 ? -1.638 -80.505 81.177 1.00 21.14 221 ARG A CA 5
ATOM 10397 C C . ARG A 1 91 ? -2.101 -81.235 82.432 1.00 3.02 221 ARG A C 5
ATOM 10398 O O . ARG A 1 91 ? -3.112 -81.938 82.415 1.00 53.13 221 ARG A O 5
ATOM 10419 N N . GLU A 1 92 ? -1.348 -81.063 83.510 1.00 13.41 222 GLU A N 5
ATOM 10420 C CA . GLU A 1 92 ? -1.699 -81.642 84.803 1.00 33.24 222 GLU A CA 5
ATOM 10421 C C . GLU A 1 92 ? -2.155 -80.561 85.776 1.00 63.45 222 GLU A C 5
ATOM 10422 O O . GLU A 1 92 ? -2.815 -80.845 86.777 1.00 10.02 222 GLU A O 5
ATOM 10434 N N . ASN A 1 93 ? -1.816 -79.321 85.468 1.00 64.21 223 ASN A N 5
ATOM 10435 C CA . ASN A 1 93 ? -2.058 -78.215 86.382 1.00 10.51 223 ASN A CA 5
ATOM 10436 C C . ASN A 1 93 ? -3.135 -77.287 85.834 1.00 3.41 223 ASN A C 5
ATOM 10437 O O . ASN A 1 93 ? -3.002 -76.747 84.733 1.00 25.30 223 ASN A O 5
ATOM 10448 N N . LEU A 1 94 ? -4.201 -77.111 86.606 1.00 73.54 224 LEU A N 5
ATOM 10449 C CA . LEU A 1 94 ? -5.304 -76.245 86.210 1.00 23.13 224 LEU A CA 5
ATOM 10450 C C . LEU A 1 94 ? -5.305 -74.946 87.018 1.00 75.50 224 LEU A C 5
ATOM 10451 O O . LEU A 1 94 ? -6.067 -74.026 86.723 1.00 44.25 224 LEU A O 5
ATOM 10467 N N . LYS A 1 95 ? -4.445 -74.880 88.032 1.00 3.11 225 LYS A N 5
ATOM 10468 C CA . LYS A 1 95 ? -4.308 -73.680 88.852 1.00 43.12 225 LYS A CA 5
ATOM 10469 C C . LYS A 1 95 ? -3.664 -72.576 88.034 1.00 65.13 225 LYS A C 5
ATOM 10470 O O . LYS A 1 95 ? -3.969 -71.393 88.204 1.00 51.44 225 LYS A O 5
ATOM 10489 N N . GLY A 1 96 ? -2.754 -72.979 87.161 1.00 52.43 226 GLY A N 5
ATOM 10490 C CA . GLY A 1 96 ? -2.068 -72.036 86.308 1.00 31.33 226 GLY A CA 5
ATOM 10491 C C . GLY A 1 96 ? -3.014 -71.345 85.355 1.00 1.12 226 GLY A C 5
ATOM 10492 O O . GLY A 1 96 ? -3.895 -71.979 84.770 1.00 12.02 226 GLY A O 5
ATOM 10496 N N . LEU A 1 97 ? -2.841 -70.043 85.207 1.00 63.32 227 LEU A N 5
ATOM 10497 C CA . LEU A 1 97 ? -3.697 -69.263 84.335 1.00 1.31 227 LEU A CA 5
ATOM 10498 C C . LEU A 1 97 ? -3.189 -69.349 82.905 1.00 33.52 227 LEU A C 5
ATOM 10499 O O . LEU A 1 97 ? -2.417 -68.501 82.448 1.00 63.01 227 LEU A O 5
ATOM 10515 N N . TRP A 1 98 ? -3.587 -70.417 82.232 1.00 62.22 228 TRP A N 5
ATOM 10516 C CA . TRP A 1 98 ? -3.168 -70.668 80.866 1.00 3.02 228 TRP A CA 5
ATOM 10517 C C . TRP A 1 98 ? -4.214 -70.131 79.897 1.00 75.24 228 TRP A C 5
ATOM 10518 O O . TRP A 1 98 ? -5.384 -70.510 79.973 1.00 24.02 228 TRP A O 5
ATOM 10539 N N . ASP A 1 99 ? -3.813 -69.242 79.003 1.00 54.13 229 ASP A N 5
ATOM 10540 C CA . ASP A 1 99 ? -4.736 -68.726 77.999 1.00 43.11 229 ASP A CA 5
ATOM 10541 C C . ASP A 1 99 ? -4.327 -69.190 76.613 1.00 10.44 229 ASP A C 5
ATOM 10542 O O . ASP A 1 99 ? -3.158 -69.094 76.218 1.00 45.31 229 ASP A O 5
ATOM 10551 N N . TYR A 1 100 ? -5.305 -69.666 75.877 1.00 40.12 230 TYR A N 5
ATOM 10552 C CA . TYR A 1 100 ? -5.075 -70.252 74.570 1.00 22.02 230 TYR A CA 5
ATOM 10553 C C . TYR A 1 100 ? -5.948 -69.574 73.532 1.00 73.34 230 TYR A C 5
ATOM 10554 O O . TYR A 1 100 ? -7.175 -69.662 73.586 1.00 54.11 230 TYR A O 5
ATOM 10572 N N . GLY A 1 101 ? -5.318 -68.889 72.598 1.00 72.22 231 GLY A N 5
ATOM 10573 C CA . GLY A 1 101 ? -6.060 -68.236 71.544 1.00 22.15 231 GLY A CA 5
ATOM 10574 C C . GLY A 1 101 ? -6.197 -69.122 70.323 1.00 2.30 231 GLY A C 5
ATOM 10575 O O . GLY A 1 101 ? -5.763 -70.281 70.340 1.00 55.41 231 GLY A O 5
ATOM 10579 N N . PRO A 1 102 ? -6.812 -68.613 69.250 1.00 75.53 232 PRO A N 5
ATOM 10580 C CA . PRO A 1 102 ? -6.921 -69.338 67.988 1.00 14.33 232 PRO A CA 5
ATOM 10581 C C . PRO A 1 102 ? -5.576 -69.411 67.272 1.00 14.40 232 PRO A C 5
ATOM 10582 O O . PRO A 1 102 ? -4.628 -68.713 67.634 1.00 13.21 232 PRO A O 5
ATOM 10593 N N . LEU A 1 103 ? -5.484 -70.268 66.275 1.00 64.44 233 LEU A N 5
ATOM 10594 C CA . LEU A 1 103 ? -4.262 -70.388 65.505 1.00 54.40 233 LEU A CA 5
ATOM 10595 C C . LEU A 1 103 ? -4.212 -69.298 64.447 1.00 24.21 233 LEU A C 5
ATOM 10596 O O . LEU A 1 103 ? -5.060 -69.244 63.555 1.00 15.35 233 LEU A O 5
ATOM 10612 N N . LYS A 1 104 ? -3.228 -68.427 64.557 1.00 75.41 234 LYS A N 5
ATOM 10613 C CA . LYS A 1 104 ? -3.105 -67.316 63.641 1.00 33.42 234 LYS A CA 5
ATOM 10614 C C . LYS A 1 104 ? -2.422 -67.758 62.358 1.00 24.14 234 LYS A C 5
ATOM 10615 O O . LYS A 1 104 ? -1.230 -68.086 62.333 1.00 72.21 234 LYS A O 5
ATOM 10634 N N . LYS A 1 105 ? -3.205 -67.771 61.300 1.00 15.23 235 LYS A N 5
ATOM 10635 C CA . LYS A 1 105 ? -2.731 -68.172 59.997 1.00 74.42 235 LYS A CA 5
ATOM 10636 C C . LYS A 1 105 ? -2.689 -66.964 59.083 1.00 45.42 235 LYS A C 5
ATOM 10637 O O . LYS A 1 105 ? -3.709 -66.320 58.843 1.00 14.12 235 LYS A O 5
ATOM 10656 N N . GLU A 1 106 ? -1.504 -66.642 58.606 1.00 41.11 236 GLU A N 5
ATOM 10657 C CA . GLU A 1 106 ? -1.334 -65.515 57.713 1.00 51.44 236 GLU A CA 5
ATOM 10658 C C . GLU A 1 106 ? -0.986 -66.028 56.320 1.00 22.13 236 GLU A C 5
ATOM 10659 O O . GLU A 1 106 ? -0.714 -67.221 56.150 1.00 13.23 236 GLU A O 5
ATOM 10671 N N . ASN A 1 107 ? -1.016 -65.154 55.322 1.00 72.41 237 ASN A N 5
ATOM 10672 C CA . ASN A 1 107 ? -0.598 -65.535 53.978 1.00 34.01 237 ASN A CA 5
ATOM 10673 C C . ASN A 1 107 ? 0.921 -65.544 53.879 1.00 62.44 237 ASN A C 5
ATOM 10674 O O . ASN A 1 107 ? 1.535 -64.652 53.297 1.00 23.24 237 ASN A O 5
ATOM 10685 N N . VAL A 1 108 ? 1.506 -66.559 54.492 1.00 14.22 238 VAL A N 5
ATOM 10686 C CA . VAL A 1 108 ? 2.945 -66.745 54.530 1.00 32.33 238 VAL A CA 5
ATOM 10687 C C . VAL A 1 108 ? 3.276 -68.188 54.174 1.00 42.23 238 VAL A C 5
ATOM 10688 O O . VAL A 1 108 ? 2.418 -69.062 54.307 1.00 44.43 238 VAL A O 5
ATOM 10701 N N . PRO A 1 109 ? 4.508 -68.459 53.712 1.00 73.15 239 PRO A N 5
ATOM 10702 C CA . PRO A 1 109 ? 4.898 -69.795 53.244 1.00 1.55 239 PRO A CA 5
ATOM 10703 C C . PRO A 1 109 ? 4.894 -70.846 54.349 1.00 71.55 239 PRO A C 5
ATOM 10704 O O . PRO A 1 109 ? 5.891 -71.037 55.047 1.00 15.41 239 PRO A O 5
ATOM 10715 N N . GLY A 1 110 ? 3.757 -71.512 54.499 1.00 55.53 240 GLY A N 5
ATOM 10716 C CA . GLY A 1 110 ? 3.607 -72.558 55.486 1.00 32.44 240 GLY A CA 5
ATOM 10717 C C . GLY A 1 110 ? 3.821 -72.086 56.912 1.00 34.24 240 GLY A C 5
ATOM 10718 O O . GLY A 1 110 ? 3.980 -72.905 57.806 1.00 10.11 240 GLY A O 5
ATOM 10722 N N . LYS A 1 111 ? 3.812 -70.779 57.140 1.00 51.00 241 LYS A N 5
ATOM 10723 C CA . LYS A 1 111 ? 4.078 -70.266 58.474 1.00 41.31 241 LYS A CA 5
ATOM 10724 C C . LYS A 1 111 ? 2.791 -70.080 59.263 1.00 4.02 241 LYS A C 5
ATOM 10725 O O . LYS A 1 111 ? 1.892 -69.338 58.860 1.00 62.50 241 LYS A O 5
ATOM 10744 N N . TYR A 1 112 ? 2.711 -70.774 60.383 1.00 64.14 242 TYR A N 5
ATOM 10745 C CA . TYR A 1 112 ? 1.604 -70.624 61.308 1.00 21.33 242 TYR A CA 5
ATOM 10746 C C . TYR A 1 112 ? 2.125 -70.119 62.630 1.00 24.53 242 TYR A C 5
ATOM 10747 O O . TYR A 1 112 ? 3.221 -70.489 63.057 1.00 31.23 242 TYR A O 5
ATOM 10765 N N . THR A 1 113 ? 1.357 -69.264 63.269 1.00 44.12 243 THR A N 5
ATOM 10766 C CA . THR A 1 113 ? 1.763 -68.700 64.534 1.00 41.22 243 THR A CA 5
ATOM 10767 C C . THR A 1 113 ? 0.593 -68.654 65.496 1.00 52.05 243 THR A C 5
ATOM 10768 O O . THR A 1 113 ? -0.512 -68.277 65.124 1.00 52.52 243 THR A O 5
ATOM 10779 N N . GLN A 1 114 ? 0.824 -69.066 66.719 1.00 11.41 244 GLN A N 5
ATOM 10780 C CA . GLN A 1 114 ? -0.209 -69.024 67.726 1.00 4.13 244 GLN A CA 5
ATOM 10781 C C . GLN A 1 114 ? 0.385 -68.552 69.042 1.00 22.42 244 GLN A C 5
ATOM 10782 O O . GLN A 1 114 ? 1.340 -69.141 69.548 1.00 52.34 244 GLN A O 5
ATOM 10796 N N . VAL A 1 115 ? -0.171 -67.474 69.572 1.00 21.12 245 VAL A N 5
ATOM 10797 C CA . VAL A 1 115 ? 0.360 -66.859 70.775 1.00 53.13 245 VAL A CA 5
ATOM 10798 C C . VAL A 1 115 ? -0.312 -67.411 72.028 1.00 44.22 245 VAL A C 5
ATOM 10799 O O . VAL A 1 115 ? -1.450 -67.072 72.354 1.00 61.53 245 VAL A O 5
ATOM 10812 N N . ILE A 1 116 ? 0.392 -68.292 72.710 1.00 0.53 246 ILE A N 5
ATOM 10813 C CA . ILE A 1 116 ? -0.084 -68.836 73.967 1.00 15.24 246 ILE A CA 5
ATOM 10814 C C . ILE A 1 116 ? 0.226 -67.855 75.087 1.00 11.03 246 ILE A C 5
ATOM 10815 O O . ILE A 1 116 ? 1.391 -67.559 75.355 1.00 3.14 246 ILE A O 5
ATOM 10831 N N . THR A 1 117 ? -0.806 -67.355 75.739 1.00 13.42 247 THR A N 5
ATOM 10832 C CA . THR A 1 117 ? -0.630 -66.299 76.718 1.00 14.21 247 THR A CA 5
ATOM 10833 C C . THR A 1 117 ? -0.781 -66.855 78.126 1.00 12.44 247 THR A C 5
ATOM 10834 O O . THR A 1 117 ? -1.799 -67.448 78.455 1.00 14.31 247 THR A O 5
ATOM 10845 N N . TYR A 1 118 ? 0.231 -66.673 78.956 1.00 20.22 248 TYR A N 5
ATOM 10846 C CA . TYR A 1 118 ? 0.206 -67.237 80.297 1.00 54.22 248 TYR A CA 5
ATOM 10847 C C . TYR A 1 118 ? 0.339 -66.175 81.369 1.00 4.05 248 TYR A C 5
ATOM 10848 O O . TYR A 1 118 ? 0.967 -65.133 81.173 1.00 62.32 248 TYR A O 5
ATOM 10866 N N . ARG A 1 119 ? -0.279 -66.457 82.505 1.00 2.04 249 ARG A N 5
ATOM 10867 C CA . ARG A 1 119 ? -0.095 -65.666 83.705 1.00 74.44 249 ARG A CA 5
ATOM 10868 C C . ARG A 1 119 ? 0.564 -66.553 84.753 1.00 1.33 249 ARG A C 5
ATOM 10869 O O . ARG A 1 119 ? -0.012 -67.562 85.172 1.00 14.12 249 ARG A O 5
ATOM 10890 N N . GLY A 1 120 ? 1.779 -66.192 85.146 1.00 51.20 250 GLY A N 5
ATOM 10891 C CA . GLY A 1 120 ? 2.527 -66.983 86.106 1.00 74.03 250 GLY A CA 5
ATOM 10892 C C . GLY A 1 120 ? 1.858 -67.036 87.464 1.00 30.13 250 GLY A C 5
ATOM 10893 O O . GLY A 1 120 ? 2.141 -66.219 88.332 1.00 31.23 250 GLY A O 5
ATOM 10897 N N . HIS A 1 121 ? 0.933 -67.971 87.623 1.00 44.23 251 HIS A N 5
ATOM 10898 C CA . HIS A 1 121 ? 0.266 -68.197 88.901 1.00 5.50 251 HIS A CA 5
ATOM 10899 C C . HIS A 1 121 ? 0.757 -69.493 89.523 1.00 51.44 251 HIS A C 5
ATOM 10900 O O . HIS A 1 121 ? 1.056 -69.558 90.713 1.00 22.01 251 HIS A O 5
ATOM 10915 N N . SER A 1 122 ? 0.835 -70.524 88.705 1.00 72.11 252 SER A N 5
ATOM 10916 C CA . SER A 1 122 ? 1.311 -71.818 89.157 1.00 73.12 252 SER A CA 5
ATOM 10917 C C . SER A 1 122 ? 2.385 -72.339 88.210 1.00 42.55 252 SER A C 5
ATOM 10918 O O . SER A 1 122 ? 2.352 -72.058 87.010 1.00 32.02 252 SER A O 5
ATOM 10926 N N . ASN A 1 123 ? 3.338 -73.078 88.760 1.00 61.03 253 ASN A N 5
ATOM 10927 C CA . ASN A 1 123 ? 4.479 -73.566 87.993 1.00 21.44 253 ASN A CA 5
ATOM 10928 C C . ASN A 1 123 ? 4.293 -75.017 87.587 1.00 4.11 253 ASN A C 5
ATOM 10929 O O . ASN A 1 123 ? 4.420 -75.923 88.409 1.00 51.43 253 ASN A O 5
ATOM 10940 N N . GLU A 1 124 ? 3.979 -75.222 86.320 1.00 15.43 254 GLU A N 5
ATOM 10941 C CA . GLU A 1 124 ? 3.920 -76.558 85.751 1.00 63.41 254 GLU A CA 5
ATOM 10942 C C . GLU A 1 124 ? 4.120 -76.508 84.247 1.00 65.21 254 GLU A C 5
ATOM 10943 O O . GLU A 1 124 ? 4.193 -75.429 83.648 1.00 62.50 254 GLU A O 5
ATOM 10955 N N . ARG A 1 125 ? 4.218 -77.679 83.648 1.00 63.24 255 ARG A N 5
ATOM 10956 C CA . ARG A 1 125 ? 4.396 -77.796 82.215 1.00 32.42 255 ARG A CA 5
ATOM 10957 C C . ARG A 1 125 ? 3.096 -78.159 81.525 1.00 61.45 255 ARG A C 5
ATOM 10958 O O . ARG A 1 125 ? 2.139 -78.611 82.158 1.00 41.01 255 ARG A O 5
ATOM 10979 N N . ILE A 1 126 ? 3.077 -77.947 80.224 1.00 1.33 256 ILE A N 5
ATOM 10980 C CA . ILE A 1 126 ? 1.970 -78.363 79.391 1.00 73.43 256 ILE A CA 5
ATOM 10981 C C . ILE A 1 126 ? 2.494 -78.641 77.985 1.00 55.24 256 ILE A C 5
ATOM 10982 O O . ILE A 1 126 ? 3.236 -77.841 77.413 1.00 24.31 256 ILE A O 5
ATOM 10998 N N . ASP A 1 127 ? 2.158 -79.797 77.452 1.00 30.21 257 ASP A N 5
ATOM 10999 C CA . ASP A 1 127 ? 2.639 -80.185 76.136 1.00 62.12 257 ASP A CA 5
ATOM 11000 C C . ASP A 1 127 ? 1.505 -80.128 75.131 1.00 31.23 257 ASP A C 5
ATOM 11001 O O . ASP A 1 127 ? 0.403 -80.601 75.404 1.00 23.11 257 ASP A O 5
ATOM 11010 N N . ILE A 1 128 ? 1.767 -79.532 73.981 1.00 33.34 258 ILE A N 5
ATOM 11011 C CA . ILE A 1 128 ? 0.741 -79.365 72.968 1.00 45.24 258 ILE A CA 5
ATOM 11012 C C . ILE A 1 128 ? 1.052 -80.206 71.741 1.00 62.15 258 ILE A C 5
ATOM 11013 O O . ILE A 1 128 ? 2.078 -80.020 71.085 1.00 11.45 258 ILE A O 5
ATOM 11029 N N . SER A 1 129 ? 0.168 -81.134 71.444 1.00 4.00 259 SER A N 5
ATOM 11030 C CA . SER A 1 129 ? 0.278 -81.928 70.245 1.00 25.03 259 SER A CA 5
ATOM 11031 C C . SER A 1 129 ? -0.526 -81.266 69.137 1.00 21.33 259 SER A C 5
ATOM 11032 O O . SER A 1 129 ? -1.753 -81.193 69.201 1.00 70.45 259 SER A O 5
ATOM 11040 N N . PHE A 1 130 ? 0.163 -80.752 68.145 1.00 22.44 260 PHE A N 5
ATOM 11041 C CA . PHE A 1 130 ? -0.500 -80.089 67.039 1.00 53.35 260 PHE A CA 5
ATOM 11042 C C . PHE A 1 130 ? -0.897 -81.099 65.985 1.00 41.44 260 PHE A C 5
ATOM 11043 O O . PHE A 1 130 ? -0.054 -81.773 65.386 1.00 24.03 260 PHE A O 5
ATOM 11060 N N . LYS A 1 131 ? -2.193 -81.211 65.787 1.00 61.34 261 LYS A N 5
ATOM 11061 C CA . LYS A 1 131 ? -2.734 -82.107 64.794 1.00 10.30 261 LYS A CA 5
ATOM 11062 C C . LYS A 1 131 ? -2.677 -81.450 63.431 1.00 55.43 261 LYS A C 5
ATOM 11063 O O . LYS A 1 131 ? -3.509 -80.602 63.110 1.00 24.45 261 LYS A O 5
ATOM 11082 N N . TYR A 1 132 ? -1.675 -81.823 62.654 1.00 4.42 262 TYR A N 5
ATOM 11083 C CA . TYR A 1 132 ? -1.511 -81.304 61.304 1.00 32.34 262 TYR A CA 5
ATOM 11084 C C . TYR A 1 132 ? -2.505 -81.987 60.371 1.00 25.10 262 TYR A C 5
ATOM 11085 O O . TYR A 1 132 ? -3.583 -82.409 60.799 1.00 44.43 262 TYR A O 5
ATOM 11103 N N . ALA A 1 133 ? -2.155 -82.077 59.095 1.00 4.44 263 ALA A N 5
ATOM 11104 C CA . ALA A 1 133 ? -3.002 -82.748 58.129 1.00 13.25 263 ALA A CA 5
ATOM 11105 C C . ALA A 1 133 ? -3.188 -84.198 58.538 1.00 1.23 263 ALA A C 5
ATOM 11106 O O . ALA A 1 133 ? -2.391 -84.729 59.311 1.00 71.51 263 ALA A O 5
ATOM 11113 N N . MET A 1 134 ? -4.220 -84.840 58.010 1.00 33.22 264 MET A N 5
ATOM 11114 C CA . MET A 1 134 ? -4.524 -86.220 58.369 1.00 0.10 264 MET A CA 5
ATOM 11115 C C . MET A 1 134 ? -3.527 -87.176 57.719 1.00 3.51 264 MET A C 5
ATOM 11116 O O . MET A 1 134 ? -3.898 -88.095 56.986 1.00 22.20 264 MET A O 5
ATOM 11130 N N . SER A 1 135 ? -2.256 -86.942 58.005 1.00 13.31 265 SER A N 5
ATOM 11131 C CA . SER A 1 135 ? -1.181 -87.759 57.488 1.00 2.32 265 SER A CA 5
ATOM 11132 C C . SER A 1 135 ? -0.060 -87.862 58.523 1.00 44.10 265 SER A C 5
ATOM 11133 O O . SER A 1 135 ? 0.468 -88.946 58.785 1.00 63.15 265 SER A O 5
ATOM 11141 N N . PHE A 1 136 ? 0.281 -86.724 59.124 1.00 33.15 266 PHE A N 5
ATOM 11142 C CA . PHE A 1 136 ? 1.351 -86.645 60.113 1.00 14.42 266 PHE A CA 5
ATOM 11143 C C . PHE A 1 136 ? 1.062 -85.540 61.125 1.00 1.02 266 PHE A C 5
ATOM 11144 O O . PHE A 1 136 ? 0.326 -84.600 60.826 1.00 12.20 266 PHE A O 5
ATOM 11161 N N . THR A 1 137 ? 1.638 -85.661 62.313 1.00 32.32 267 THR A N 5
ATOM 11162 C CA . THR A 1 137 ? 1.424 -84.686 63.379 1.00 64.51 267 THR A CA 5
ATOM 11163 C C . THR A 1 137 ? 2.742 -84.308 64.053 1.00 12.23 267 THR A C 5
ATOM 11164 O O . THR A 1 137 ? 3.784 -84.907 63.775 1.00 21.13 267 THR A O 5
ATOM 11175 N N . LYS A 1 138 ? 2.689 -83.318 64.939 1.00 11.30 268 LYS A N 5
ATOM 11176 C CA . LYS A 1 138 ? 3.875 -82.844 65.642 1.00 31.13 268 LYS A CA 5
ATOM 11177 C C . LYS A 1 138 ? 3.507 -82.369 67.042 1.00 32.53 268 LYS A C 5
ATOM 11178 O O . LYS A 1 138 ? 2.421 -81.847 67.264 1.00 60.00 268 LYS A O 5
ATOM 11197 N N . GLU A 1 139 ? 4.422 -82.553 67.973 1.00 53.11 269 GLU A N 5
ATOM 11198 C CA . GLU A 1 139 ? 4.191 -82.169 69.363 1.00 65.20 269 GLU A CA 5
ATOM 11199 C C . GLU A 1 139 ? 5.265 -81.204 69.842 1.00 24.13 269 GLU A C 5
ATOM 11200 O O . GLU A 1 139 ? 6.455 -81.409 69.603 1.00 21.04 269 GLU A O 5
ATOM 11212 N N . ILE A 1 140 ? 4.832 -80.158 70.524 1.00 52.30 270 ILE A N 5
ATOM 11213 C CA . ILE A 1 140 ? 5.728 -79.135 71.037 1.00 22.40 270 ILE A CA 5
ATOM 11214 C C . ILE A 1 140 ? 5.585 -79.021 72.547 1.00 12.43 270 ILE A C 5
ATOM 11215 O O . ILE A 1 140 ? 4.572 -79.431 73.119 1.00 72.42 270 ILE A O 5
ATOM 11231 N N . SER A 1 141 ? 6.592 -78.462 73.187 1.00 71.50 271 SER A N 5
ATOM 11232 C CA . SER A 1 141 ? 6.624 -78.384 74.636 1.00 1.54 271 SER A CA 5
ATOM 11233 C C . SER A 1 141 ? 6.434 -76.949 75.116 1.00 33.14 271 SER A C 5
ATOM 11234 O O . SER A 1 141 ? 7.073 -76.023 74.611 1.00 41.33 271 SER A O 5
ATOM 11242 N N . ILE A 1 142 ? 5.552 -76.768 76.091 1.00 22.31 272 ILE A N 5
ATOM 11243 C CA . ILE A 1 142 ? 5.323 -75.462 76.680 1.00 40.11 272 ILE A CA 5
ATOM 11244 C C . ILE A 1 142 ? 5.593 -75.512 78.186 1.00 71.52 272 ILE A C 5
ATOM 11245 O O . ILE A 1 142 ? 5.285 -76.505 78.852 1.00 2.22 272 ILE A O 5
ATOM 11261 N N . ARG A 1 143 ? 6.181 -74.451 78.717 1.00 72.31 273 ARG A N 5
ATOM 11262 C CA . ARG A 1 143 ? 6.514 -74.387 80.131 1.00 43.43 273 ARG A CA 5
ATOM 11263 C C . ARG A 1 143 ? 6.253 -72.991 80.686 1.00 54.25 273 ARG A C 5
ATOM 11264 O O . ARG A 1 143 ? 6.722 -71.992 80.137 1.00 60.21 273 ARG A O 5
ATOM 11285 N N . GLY A 1 144 ? 5.489 -72.930 81.766 1.00 52.24 274 GLY A N 5
ATOM 11286 C CA . GLY A 1 144 ? 5.211 -71.664 82.411 1.00 31.41 274 GLY A CA 5
ATOM 11287 C C . GLY A 1 144 ? 6.316 -71.260 83.367 1.00 55.31 274 GLY A C 5
ATOM 11288 O O . GLY A 1 144 ? 6.878 -72.105 84.066 1.00 2.01 274 GLY A O 5
ATOM 11292 N N . ARG A 1 145 ? 6.630 -69.974 83.399 1.00 14.10 275 ARG A N 5
ATOM 11293 C CA . ARG A 1 145 ? 7.696 -69.467 84.248 1.00 64.42 275 ARG A CA 5
ATOM 11294 C C . ARG A 1 145 ? 7.125 -68.965 85.569 1.00 1.21 275 ARG A C 5
ATOM 11295 O O . ARG A 1 145 ? 6.540 -67.884 85.636 1.00 3.31 275 ARG A O 5
ATOM 11316 N N . LEU A 1 146 ? 7.281 -69.766 86.607 1.00 14.13 276 LEU A N 5
ATOM 11317 C CA . LEU A 1 146 ? 6.794 -69.413 87.928 1.00 63.30 276 LEU A CA 5
ATOM 11318 C C . LEU A 1 146 ? 7.809 -69.861 88.973 1.00 60.00 276 LEU A C 5
ATOM 11319 O O . LEU A 1 146 ? 7.921 -71.080 89.216 1.00 44.24 276 LEU A O 5
ATOM 11336 N N . GLY A 1 1 ? 16.268 -36.306 -46.093 1.00 55.13 131 GLY A N 6
ATOM 11337 C CA . GLY A 1 1 ? 15.825 -37.677 -45.750 1.00 63.44 131 GLY A CA 6
ATOM 11338 C C . GLY A 1 1 ? 16.249 -38.073 -44.351 1.00 63.14 131 GLY A C 6
ATOM 11339 O O . GLY A 1 1 ? 17.207 -37.515 -43.814 1.00 12.20 131 GLY A O 6
ATOM 11345 N N . PRO A 1 2 ? 15.542 -39.029 -43.728 1.00 21.14 132 PRO A N 6
ATOM 11346 C CA . PRO A 1 2 ? 15.853 -39.494 -42.369 1.00 52.02 132 PRO A CA 6
ATOM 11347 C C . PRO A 1 2 ? 17.220 -40.169 -42.286 1.00 64.21 132 PRO A C 6
ATOM 11348 O O . PRO A 1 2 ? 17.492 -41.135 -42.999 1.00 13.32 132 PRO A O 6
ATOM 11359 N N . LEU A 1 3 ? 18.076 -39.658 -41.415 1.00 12.13 133 LEU A N 6
ATOM 11360 C CA . LEU A 1 3 ? 19.413 -40.207 -41.253 1.00 23.21 133 LEU A CA 6
ATOM 11361 C C . LEU A 1 3 ? 19.464 -41.175 -40.079 1.00 54.44 133 LEU A C 6
ATOM 11362 O O . LEU A 1 3 ? 19.411 -40.766 -38.920 1.00 51.41 133 LEU A O 6
ATOM 11378 N N . GLY A 1 4 ? 19.542 -42.457 -40.387 1.00 62.11 134 GLY A N 6
ATOM 11379 C CA . GLY A 1 4 ? 19.697 -43.461 -39.359 1.00 42.12 134 GLY A CA 6
ATOM 11380 C C . GLY A 1 4 ? 21.074 -44.084 -39.405 1.00 62.31 134 GLY A C 6
ATOM 11381 O O . GLY A 1 4 ? 21.466 -44.649 -40.428 1.00 1.21 134 GLY A O 6
ATOM 11385 N N . SER A 1 5 ? 21.818 -43.976 -38.317 1.00 12.51 135 SER A N 6
ATOM 11386 C CA . SER A 1 5 ? 23.179 -44.483 -38.283 1.00 43.31 135 SER A CA 6
ATOM 11387 C C . SER A 1 5 ? 23.462 -45.172 -36.953 1.00 11.54 135 SER A C 6
ATOM 11388 O O . SER A 1 5 ? 23.097 -44.666 -35.888 1.00 11.12 135 SER A O 6
ATOM 11396 N N . GLY A 1 6 ? 24.102 -46.333 -37.021 1.00 61.12 136 GLY A N 6
ATOM 11397 C CA . GLY A 1 6 ? 24.451 -47.061 -35.818 1.00 63.22 136 GLY A CA 6
ATOM 11398 C C . GLY A 1 6 ? 25.921 -46.926 -35.476 1.00 71.41 136 GLY A C 6
ATOM 11399 O O . GLY A 1 6 ? 26.748 -46.678 -36.354 1.00 55.43 136 GLY A O 6
ATOM 11403 N N . SER A 1 7 ? 26.247 -47.074 -34.204 1.00 73.32 137 SER A N 6
ATOM 11404 C CA . SER A 1 7 ? 27.622 -46.981 -33.753 1.00 71.22 137 SER A CA 6
ATOM 11405 C C . SER A 1 7 ? 28.093 -48.318 -33.191 1.00 24.53 137 SER A C 6
ATOM 11406 O O . SER A 1 7 ? 27.425 -48.921 -32.345 1.00 72.21 137 SER A O 6
ATOM 11414 N N . LYS A 1 8 ? 29.234 -48.788 -33.669 1.00 63.04 138 LYS A N 6
ATOM 11415 C CA . LYS A 1 8 ? 29.784 -50.053 -33.206 1.00 4.41 138 LYS A CA 6
ATOM 11416 C C . LYS A 1 8 ? 30.548 -49.842 -31.903 1.00 72.33 138 LYS A C 6
ATOM 11417 O O . LYS A 1 8 ? 31.701 -49.410 -31.907 1.00 70.43 138 LYS A O 6
ATOM 11436 N N . ILE A 1 9 ? 29.890 -50.127 -30.789 1.00 60.41 139 ILE A N 6
ATOM 11437 C CA . ILE A 1 9 ? 30.490 -49.955 -29.485 1.00 54.34 139 ILE A CA 6
ATOM 11438 C C . ILE A 1 9 ? 30.992 -51.290 -28.960 1.00 1.54 139 ILE A C 6
ATOM 11439 O O . ILE A 1 9 ? 30.938 -52.307 -29.655 1.00 72.10 139 ILE A O 6
ATOM 11455 N N . LYS A 1 10 ? 31.467 -51.280 -27.732 1.00 44.43 140 LYS A N 6
ATOM 11456 C CA . LYS A 1 10 ? 31.987 -52.480 -27.095 1.00 63.22 140 LYS A CA 6
ATOM 11457 C C . LYS A 1 10 ? 31.127 -52.864 -25.906 1.00 51.54 140 LYS A C 6
ATOM 11458 O O . LYS A 1 10 ? 30.981 -52.091 -24.957 1.00 23.00 140 LYS A O 6
ATOM 11477 N N . LEU A 1 11 ? 30.552 -54.051 -25.961 1.00 30.14 141 LEU A N 6
ATOM 11478 C CA . LEU A 1 11 ? 29.754 -54.554 -24.861 1.00 11.14 141 LEU A CA 6
ATOM 11479 C C . LEU A 1 11 ? 30.649 -55.250 -23.842 1.00 71.41 141 LEU A C 6
ATOM 11480 O O . LEU A 1 11 ? 30.886 -56.456 -23.925 1.00 1.43 141 LEU A O 6
ATOM 11496 N N . GLU A 1 12 ? 31.185 -54.473 -22.911 1.00 51.41 142 GLU A N 6
ATOM 11497 C CA . GLU A 1 12 ? 31.999 -55.024 -21.842 1.00 70.42 142 GLU A CA 6
ATOM 11498 C C . GLU A 1 12 ? 31.092 -55.573 -20.756 1.00 31.14 142 GLU A C 6
ATOM 11499 O O . GLU A 1 12 ? 30.490 -54.810 -19.995 1.00 52.14 142 GLU A O 6
ATOM 11511 N N . ILE A 1 13 ? 30.975 -56.891 -20.709 1.00 13.31 143 ILE A N 6
ATOM 11512 C CA . ILE A 1 13 ? 30.089 -57.547 -19.759 1.00 51.44 143 ILE A CA 6
ATOM 11513 C C . ILE A 1 13 ? 30.575 -57.356 -18.326 1.00 71.41 143 ILE A C 6
ATOM 11514 O O . ILE A 1 13 ? 31.559 -57.961 -17.893 1.00 32.13 143 ILE A O 6
ATOM 11530 N N . TYR A 1 14 ? 29.890 -56.484 -17.606 1.00 64.13 144 TYR A N 6
ATOM 11531 C CA . TYR A 1 14 ? 30.225 -56.201 -16.221 1.00 15.40 144 TYR A CA 6
ATOM 11532 C C . TYR A 1 14 ? 29.575 -57.214 -15.294 1.00 0.12 144 TYR A C 6
ATOM 11533 O O . TYR A 1 14 ? 28.547 -57.811 -15.626 1.00 72.35 144 TYR A O 6
ATOM 11551 N N . ASN A 1 15 ? 30.189 -57.404 -14.141 1.00 34.22 145 ASN A N 6
ATOM 11552 C CA . ASN A 1 15 ? 29.687 -58.325 -13.134 1.00 25.24 145 ASN A CA 6
ATOM 11553 C C . ASN A 1 15 ? 28.478 -57.728 -12.423 1.00 63.03 145 ASN A C 6
ATOM 11554 O O . ASN A 1 15 ? 28.233 -56.524 -12.494 1.00 72.41 145 ASN A O 6
ATOM 11565 N N . GLU A 1 16 ? 27.735 -58.570 -11.731 1.00 44.03 146 GLU A N 6
ATOM 11566 C CA . GLU A 1 16 ? 26.556 -58.139 -11.016 1.00 50.51 146 GLU A CA 6
ATOM 11567 C C . GLU A 1 16 ? 26.798 -58.349 -9.531 1.00 24.32 146 GLU A C 6
ATOM 11568 O O . GLU A 1 16 ? 25.888 -58.220 -8.714 1.00 62.51 146 GLU A O 6
ATOM 11580 N N . THR A 1 17 ? 28.063 -58.665 -9.212 1.00 11.43 147 THR A N 6
ATOM 11581 C CA . THR A 1 17 ? 28.499 -59.015 -7.860 1.00 61.51 147 THR A CA 6
ATOM 11582 C C . THR A 1 17 ? 27.479 -59.949 -7.202 1.00 50.42 147 THR A C 6
ATOM 11583 O O . THR A 1 17 ? 27.139 -59.830 -6.025 1.00 45.23 147 THR A O 6
ATOM 11594 N N . ASP A 1 18 ? 27.037 -60.926 -7.991 1.00 32.23 148 ASP A N 6
ATOM 11595 C CA . ASP A 1 18 ? 25.959 -61.833 -7.606 1.00 15.35 148 ASP A CA 6
ATOM 11596 C C . ASP A 1 18 ? 26.420 -62.898 -6.609 1.00 71.33 148 ASP A C 6
ATOM 11597 O O . ASP A 1 18 ? 25.712 -63.881 -6.368 1.00 42.44 148 ASP A O 6
ATOM 11606 N N . MET A 1 19 ? 27.599 -62.697 -6.027 1.00 10.40 149 MET A N 6
ATOM 11607 C CA . MET A 1 19 ? 28.123 -63.607 -5.015 1.00 12.00 149 MET A CA 6
ATOM 11608 C C . MET A 1 19 ? 27.197 -63.625 -3.802 1.00 72.44 149 MET A C 6
ATOM 11609 O O . MET A 1 19 ? 26.975 -62.595 -3.160 1.00 51.25 149 MET A O 6
ATOM 11623 N N . ALA A 1 20 ? 26.653 -64.791 -3.499 1.00 11.21 150 ALA A N 6
ATOM 11624 C CA . ALA A 1 20 ? 25.692 -64.929 -2.421 1.00 63.12 150 ALA A CA 6
ATOM 11625 C C . ALA A 1 20 ? 26.394 -65.295 -1.124 1.00 24.54 150 ALA A C 6
ATOM 11626 O O . ALA A 1 20 ? 26.519 -66.470 -0.776 1.00 63.03 150 ALA A O 6
ATOM 11633 N N . SER A 1 21 ? 26.888 -64.283 -0.442 1.00 53.30 151 SER A N 6
ATOM 11634 C CA . SER A 1 21 ? 27.545 -64.467 0.845 1.00 3.33 151 SER A CA 6
ATOM 11635 C C . SER A 1 21 ? 26.562 -64.215 1.987 1.00 74.32 151 SER A C 6
ATOM 11636 O O . SER A 1 21 ? 26.948 -64.126 3.154 1.00 64.33 151 SER A O 6
ATOM 11644 N N . ALA A 1 22 ? 25.286 -64.110 1.639 1.00 71.34 152 ALA A N 6
ATOM 11645 C CA . ALA A 1 22 ? 24.242 -63.874 2.623 1.00 64.04 152 ALA A CA 6
ATOM 11646 C C . ALA A 1 22 ? 23.899 -65.156 3.373 1.00 43.32 152 ALA A C 6
ATOM 11647 O O . ALA A 1 22 ? 24.194 -66.259 2.912 1.00 15.33 152 ALA A O 6
ATOM 11654 N N . SER A 1 23 ? 23.281 -65.003 4.534 1.00 74.22 153 SER A N 6
ATOM 11655 C CA . SER A 1 23 ? 22.892 -66.136 5.351 1.00 4.51 153 SER A CA 6
ATOM 11656 C C . SER A 1 23 ? 21.847 -65.687 6.370 1.00 62.52 153 SER A C 6
ATOM 11657 O O . SER A 1 23 ? 21.765 -64.499 6.690 1.00 63.12 153 SER A O 6
ATOM 11665 N N . GLY A 1 24 ? 21.044 -66.625 6.854 1.00 51.32 154 GLY A N 6
ATOM 11666 C CA . GLY A 1 24 ? 20.023 -66.303 7.827 1.00 33.42 154 GLY A CA 6
ATOM 11667 C C . GLY A 1 24 ? 20.533 -66.440 9.244 1.00 2.05 154 GLY A C 6
ATOM 11668 O O . GLY A 1 24 ? 21.742 -66.464 9.474 1.00 54.32 154 GLY A O 6
ATOM 11672 N N . TYR A 1 25 ? 19.616 -66.546 10.193 1.00 23.04 155 TYR A N 6
ATOM 11673 C CA . TYR A 1 25 ? 19.982 -66.631 11.602 1.00 45.11 155 TYR A CA 6
ATOM 11674 C C . TYR A 1 25 ? 19.124 -67.654 12.342 1.00 52.34 155 TYR A C 6
ATOM 11675 O O . TYR A 1 25 ? 18.340 -68.383 11.732 1.00 24.32 155 TYR A O 6
ATOM 11693 N N . THR A 1 26 ? 19.289 -67.704 13.656 1.00 2.24 156 THR A N 6
ATOM 11694 C CA . THR A 1 26 ? 18.611 -68.680 14.489 1.00 44.34 156 THR A CA 6
ATOM 11695 C C . THR A 1 26 ? 17.146 -68.309 14.723 1.00 74.34 156 THR A C 6
ATOM 11696 O O . THR A 1 26 ? 16.800 -67.129 14.831 1.00 50.03 156 THR A O 6
ATOM 11707 N N . PRO A 1 27 ? 16.267 -69.319 14.781 1.00 34.21 157 PRO A N 6
ATOM 11708 C CA . PRO A 1 27 ? 14.838 -69.133 15.037 1.00 14.14 157 PRO A CA 6
ATOM 11709 C C . PRO A 1 27 ? 14.542 -68.926 16.521 1.00 1.21 157 PRO A C 6
ATOM 11710 O O . PRO A 1 27 ? 15.449 -68.968 17.359 1.00 72.42 157 PRO A O 6
ATOM 11721 N N . VAL A 1 28 ? 13.274 -68.719 16.848 1.00 61.41 158 VAL A N 6
ATOM 11722 C CA . VAL A 1 28 ? 12.868 -68.501 18.230 1.00 20.10 158 VAL A CA 6
ATOM 11723 C C . VAL A 1 28 ? 11.751 -69.460 18.633 1.00 73.44 158 VAL A C 6
ATOM 11724 O O . VAL A 1 28 ? 10.839 -69.734 17.848 1.00 70.40 158 VAL A O 6
ATOM 11737 N N . PRO A 1 29 ? 11.818 -69.996 19.861 1.00 1.11 159 PRO A N 6
ATOM 11738 C CA . PRO A 1 29 ? 10.798 -70.906 20.382 1.00 34.35 159 PRO A CA 6
ATOM 11739 C C . PRO A 1 29 ? 9.515 -70.169 20.759 1.00 21.23 159 PRO A C 6
ATOM 11740 O O . PRO A 1 29 ? 9.499 -68.941 20.854 1.00 24.51 159 PRO A O 6
ATOM 11751 N N . SER A 1 30 ? 8.441 -70.916 20.965 1.00 5.43 160 SER A N 6
ATOM 11752 C CA . SER A 1 30 ? 7.165 -70.325 21.338 1.00 4.30 160 SER A CA 6
ATOM 11753 C C . SER A 1 30 ? 6.746 -70.797 22.726 1.00 12.33 160 SER A C 6
ATOM 11754 O O . SER A 1 30 ? 6.850 -71.984 23.045 1.00 53.43 160 SER A O 6
ATOM 11762 N N . VAL A 1 31 ? 6.280 -69.866 23.547 1.00 51.42 161 VAL A N 6
ATOM 11763 C CA . VAL A 1 31 ? 5.883 -70.168 24.908 1.00 14.43 161 VAL A CA 6
ATOM 11764 C C . VAL A 1 31 ? 5.023 -69.038 25.464 1.00 33.31 161 VAL A C 6
ATOM 11765 O O . VAL A 1 31 ? 5.301 -67.858 25.236 1.00 42.03 161 VAL A O 6
ATOM 11778 N N . SER A 1 32 ? 3.961 -69.402 26.155 1.00 1.42 162 SER A N 6
ATOM 11779 C CA . SER A 1 32 ? 3.065 -68.429 26.755 1.00 43.43 162 SER A CA 6
ATOM 11780 C C . SER A 1 32 ? 2.722 -68.835 28.181 1.00 23.34 162 SER A C 6
ATOM 11781 O O . SER A 1 32 ? 2.726 -70.020 28.519 1.00 45.24 162 SER A O 6
ATOM 11789 N N . GLU A 1 33 ? 2.440 -67.846 29.012 1.00 55.10 163 GLU A N 6
ATOM 11790 C CA . GLU A 1 33 ? 2.054 -68.087 30.390 1.00 52.54 163 GLU A CA 6
ATOM 11791 C C . GLU A 1 33 ? 0.577 -68.456 30.472 1.00 53.21 163 GLU A C 6
ATOM 11792 O O . GLU A 1 33 ? -0.297 -67.638 30.180 1.00 23.50 163 GLU A O 6
ATOM 11804 N N . PHE A 1 34 ? 0.303 -69.695 30.844 1.00 43.32 164 PHE A N 6
ATOM 11805 C CA . PHE A 1 34 ? -1.067 -70.156 30.998 1.00 11.52 164 PHE A CA 6
ATOM 11806 C C . PHE A 1 34 ? -1.470 -70.076 32.467 1.00 1.22 164 PHE A C 6
ATOM 11807 O O . PHE A 1 34 ? -0.619 -70.183 33.351 1.00 63.14 164 PHE A O 6
ATOM 11824 N N . GLN A 1 35 ? -2.758 -69.880 32.723 1.00 41.40 165 GLN A N 6
ATOM 11825 C CA . GLN A 1 35 ? -3.255 -69.738 34.085 1.00 74.42 165 GLN A CA 6
ATOM 11826 C C . GLN A 1 35 ? -3.159 -71.063 34.845 1.00 64.15 165 GLN A C 6
ATOM 11827 O O . GLN A 1 35 ? -3.697 -72.087 34.419 1.00 43.33 165 GLN A O 6
ATOM 11841 N N . TYR A 1 36 ? -2.460 -71.034 35.973 1.00 2.14 166 TYR A N 6
ATOM 11842 C CA . TYR A 1 36 ? -2.179 -72.242 36.734 1.00 43.25 166 TYR A CA 6
ATOM 11843 C C . TYR A 1 36 ? -1.918 -71.883 38.193 1.00 74.12 166 TYR A C 6
ATOM 11844 O O . TYR A 1 36 ? -1.408 -70.799 38.483 1.00 61.52 166 TYR A O 6
ATOM 11862 N N . ILE A 1 37 ? -2.287 -72.790 39.102 1.00 50.32 167 ILE A N 6
ATOM 11863 C CA . ILE A 1 37 ? -2.064 -72.597 40.541 1.00 70.04 167 ILE A CA 6
ATOM 11864 C C . ILE A 1 37 ? -2.931 -71.450 41.076 1.00 33.44 167 ILE A C 6
ATOM 11865 O O . ILE A 1 37 ? -2.625 -70.800 42.076 1.00 13.34 167 ILE A O 6
ATOM 11881 N N . GLU A 1 38 ? -4.045 -71.244 40.420 1.00 21.30 168 GLU A N 6
ATOM 11882 C CA . GLU A 1 38 ? -4.992 -70.224 40.819 1.00 24.35 168 GLU A CA 6
ATOM 11883 C C . GLU A 1 38 ? -6.356 -70.857 40.997 1.00 14.33 168 GLU A C 6
ATOM 11884 O O . GLU A 1 38 ? -7.079 -71.110 40.033 1.00 42.14 168 GLU A O 6
ATOM 11896 N N . THR A 1 39 ? -6.634 -71.202 42.249 1.00 15.32 169 THR A N 6
ATOM 11897 C CA . THR A 1 39 ? -7.842 -71.918 42.650 1.00 13.31 169 THR A CA 6
ATOM 11898 C C . THR A 1 39 ? -7.661 -73.413 42.379 1.00 71.03 169 THR A C 6
ATOM 11899 O O . THR A 1 39 ? -8.268 -74.264 43.028 1.00 22.55 169 THR A O 6
ATOM 11910 N N . GLU A 1 40 ? -6.782 -73.712 41.434 1.00 73.30 170 GLU A N 6
ATOM 11911 C CA . GLU A 1 40 ? -6.431 -75.079 41.107 1.00 43.11 170 GLU A CA 6
ATOM 11912 C C . GLU A 1 40 ? -4.919 -75.287 41.228 1.00 20.34 170 GLU A C 6
ATOM 11913 O O . GLU A 1 40 ? -4.242 -75.657 40.264 1.00 30.42 170 GLU A O 6
ATOM 11925 N N . THR A 1 41 ? -4.394 -75.017 42.417 1.00 32.00 171 THR A N 6
ATOM 11926 C CA . THR A 1 41 ? -2.982 -75.224 42.701 1.00 2.23 171 THR A CA 6
ATOM 11927 C C . THR A 1 41 ? -2.630 -76.713 42.651 1.00 75.11 171 THR A C 6
ATOM 11928 O O . THR A 1 41 ? -3.515 -77.573 42.685 1.00 2.31 171 THR A O 6
ATOM 11939 N N . ILE A 1 42 ? -1.337 -77.006 42.566 1.00 61.33 172 ILE A N 6
ATOM 11940 C CA . ILE A 1 42 ? -0.859 -78.376 42.477 1.00 24.00 172 ILE A CA 6
ATOM 11941 C C . ILE A 1 42 ? -1.259 -79.176 43.713 1.00 72.24 172 ILE A C 6
ATOM 11942 O O . ILE A 1 42 ? -1.020 -78.763 44.850 1.00 25.45 172 ILE A O 6
ATOM 11958 N N . SER A 1 43 ? -1.877 -80.320 43.489 1.00 72.20 173 SER A N 6
ATOM 11959 C CA . SER A 1 43 ? -2.296 -81.175 44.578 1.00 1.54 173 SER A CA 6
ATOM 11960 C C . SER A 1 43 ? -1.144 -82.074 45.000 1.00 23.04 173 SER A C 6
ATOM 11961 O O . SER A 1 43 ? -1.185 -83.294 44.834 1.00 43.45 173 SER A O 6
ATOM 11969 N N . ASN A 1 44 ? -0.100 -81.444 45.510 1.00 23.23 174 ASN A N 6
ATOM 11970 C CA . ASN A 1 44 ? 1.091 -82.159 45.951 1.00 53.14 174 ASN A CA 6
ATOM 11971 C C . ASN A 1 44 ? 0.929 -82.655 47.384 1.00 42.41 174 ASN A C 6
ATOM 11972 O O . ASN A 1 44 ? -0.166 -82.645 47.941 1.00 15.32 174 ASN A O 6
ATOM 11983 N N . THR A 1 45 ? 2.030 -83.094 47.972 1.00 65.45 175 THR A N 6
ATOM 11984 C CA . THR A 1 45 ? 2.017 -83.604 49.330 1.00 33.42 175 THR A CA 6
ATOM 11985 C C . THR A 1 45 ? 2.990 -82.810 50.199 1.00 63.31 175 THR A C 6
ATOM 11986 O O . THR A 1 45 ? 4.064 -82.422 49.728 1.00 4.23 175 THR A O 6
ATOM 11997 N N . PRO A 1 46 ? 2.602 -82.503 51.448 1.00 71.50 176 PRO A N 6
ATOM 11998 C CA . PRO A 1 46 ? 3.486 -81.856 52.415 1.00 11.32 176 PRO A CA 6
ATOM 11999 C C . PRO A 1 46 ? 4.509 -82.838 52.979 1.00 41.12 176 PRO A C 6
ATOM 12000 O O . PRO A 1 46 ? 4.299 -84.050 52.951 1.00 63.24 176 PRO A O 6
ATOM 12011 N N . SER A 1 47 ? 5.613 -82.314 53.482 1.00 3.42 177 SER A N 6
ATOM 12012 C CA . SER A 1 47 ? 6.637 -83.135 54.100 1.00 44.22 177 SER A CA 6
ATOM 12013 C C . SER A 1 47 ? 7.383 -82.333 55.159 1.00 44.22 177 SER A C 6
ATOM 12014 O O . SER A 1 47 ? 8.259 -81.523 54.846 1.00 32.14 177 SER A O 6
ATOM 12022 N N . PRO A 1 48 ? 7.035 -82.543 56.437 1.00 50.04 178 PRO A N 6
ATOM 12023 C CA . PRO A 1 48 ? 7.682 -81.857 57.553 1.00 73.13 178 PRO A CA 6
ATOM 12024 C C . PRO A 1 48 ? 9.120 -82.319 57.756 1.00 70.22 178 PRO A C 6
ATOM 12025 O O . PRO A 1 48 ? 9.875 -81.720 58.522 1.00 1.12 178 PRO A O 6
ATOM 12036 N N . ASP A 1 49 ? 9.484 -83.380 57.046 1.00 12.45 179 ASP A N 6
ATOM 12037 C CA . ASP A 1 49 ? 10.852 -83.886 57.026 1.00 45.05 179 ASP A CA 6
ATOM 12038 C C . ASP A 1 49 ? 11.824 -82.781 56.638 1.00 72.01 179 ASP A C 6
ATOM 12039 O O . ASP A 1 49 ? 12.954 -82.725 57.117 1.00 11.12 179 ASP A O 6
ATOM 12048 N N . LEU A 1 50 ? 11.355 -81.889 55.783 1.00 40.01 180 LEU A N 6
ATOM 12049 C CA . LEU A 1 50 ? 12.179 -80.820 55.254 1.00 2.01 180 LEU A CA 6
ATOM 12050 C C . LEU A 1 50 ? 11.695 -79.466 55.758 1.00 61.24 180 LEU A C 6
ATOM 12051 O O . LEU A 1 50 ? 11.978 -78.431 55.148 1.00 35.44 180 LEU A O 6
ATOM 12067 N N . THR A 1 51 ? 10.974 -79.465 56.875 1.00 10.45 181 THR A N 6
ATOM 12068 C CA . THR A 1 51 ? 10.429 -78.229 57.404 1.00 0.21 181 THR A CA 6
ATOM 12069 C C . THR A 1 51 ? 10.930 -77.958 58.823 1.00 3.53 181 THR A C 6
ATOM 12070 O O . THR A 1 51 ? 11.717 -78.729 59.376 1.00 15.24 181 THR A O 6
ATOM 12081 N N . VAL A 1 52 ? 10.461 -76.861 59.403 1.00 51.33 182 VAL A N 6
ATOM 12082 C CA . VAL A 1 52 ? 10.814 -76.500 60.764 1.00 31.44 182 VAL A CA 6
ATOM 12083 C C . VAL A 1 52 ? 9.566 -76.055 61.531 1.00 51.23 182 VAL A C 6
ATOM 12084 O O . VAL A 1 52 ? 9.048 -74.958 61.337 1.00 43.41 182 VAL A O 6
ATOM 12097 N N . MET A 1 53 ? 9.060 -76.941 62.370 1.00 15.33 183 MET A N 6
ATOM 12098 C CA . MET A 1 53 ? 7.874 -76.652 63.166 1.00 11.25 183 MET A CA 6
ATOM 12099 C C . MET A 1 53 ? 8.145 -76.916 64.639 1.00 2.55 183 MET A C 6
ATOM 12100 O O . MET A 1 53 ? 7.784 -77.963 65.181 1.00 53.14 183 MET A O 6
ATOM 12114 N N . SER A 1 54 ? 8.796 -75.965 65.281 1.00 33.42 184 SER A N 6
ATOM 12115 C CA . SER A 1 54 ? 9.220 -76.145 66.656 1.00 13.40 184 SER A CA 6
ATOM 12116 C C . SER A 1 54 ? 9.134 -74.838 67.434 1.00 52.43 184 SER A C 6
ATOM 12117 O O . SER A 1 54 ? 8.996 -73.753 66.859 1.00 70.53 184 SER A O 6
ATOM 12125 N N . ILE A 1 55 ? 9.223 -74.955 68.744 1.00 44.33 185 ILE A N 6
ATOM 12126 C CA . ILE A 1 55 ? 9.270 -73.803 69.624 1.00 32.43 185 ILE A CA 6
ATOM 12127 C C . ILE A 1 55 ? 10.455 -73.937 70.564 1.00 51.02 185 ILE A C 6
ATOM 12128 O O . ILE A 1 55 ? 10.496 -74.815 71.426 1.00 3.35 185 ILE A O 6
ATOM 12144 N N . ASP A 1 56 ? 11.437 -73.085 70.361 1.00 53.21 186 ASP A N 6
ATOM 12145 C CA . ASP A 1 56 ? 12.666 -73.142 71.142 1.00 60.44 186 ASP A CA 6
ATOM 12146 C C . ASP A 1 56 ? 12.638 -72.130 72.266 1.00 73.32 186 ASP A C 6
ATOM 12147 O O . ASP A 1 56 ? 13.544 -71.303 72.399 1.00 23.13 186 ASP A O 6
ATOM 12156 N N . LYS A 1 57 ? 11.596 -72.198 73.076 1.00 42.32 187 LYS A N 6
ATOM 12157 C CA . LYS A 1 57 ? 11.458 -71.291 74.196 1.00 54.30 187 LYS A CA 6
ATOM 12158 C C . LYS A 1 57 ? 10.522 -71.852 75.261 1.00 5.44 187 LYS A C 6
ATOM 12159 O O . LYS A 1 57 ? 9.299 -71.788 75.150 1.00 11.34 187 LYS A O 6
ATOM 12178 N N . SER A 1 58 ? 11.116 -72.433 76.290 1.00 44.12 188 SER A N 6
ATOM 12179 C CA . SER A 1 58 ? 10.370 -72.891 77.448 1.00 5.21 188 SER A CA 6
ATOM 12180 C C . SER A 1 58 ? 10.222 -71.732 78.429 1.00 50.33 188 SER A C 6
ATOM 12181 O O . SER A 1 58 ? 10.638 -71.800 79.585 1.00 60.53 188 SER A O 6
ATOM 12189 N N . VAL A 1 59 ? 9.615 -70.674 77.932 1.00 35.23 189 VAL A N 6
ATOM 12190 C CA . VAL A 1 59 ? 9.575 -69.391 78.614 1.00 62.05 189 VAL A CA 6
ATOM 12191 C C . VAL A 1 59 ? 8.207 -68.733 78.454 1.00 21.32 189 VAL A C 6
ATOM 12192 O O . VAL A 1 59 ? 7.812 -68.363 77.348 1.00 22.31 189 VAL A O 6
ATOM 12205 N N . LEU A 1 60 ? 7.478 -68.610 79.556 1.00 14.42 190 LEU A N 6
ATOM 12206 C CA . LEU A 1 60 ? 6.201 -67.919 79.550 1.00 24.54 190 LEU A CA 6
ATOM 12207 C C . LEU A 1 60 ? 6.054 -67.062 80.786 1.00 32.33 190 LEU A C 6
ATOM 12208 O O . LEU A 1 60 ? 6.386 -67.487 81.886 1.00 73.42 190 LEU A O 6
ATOM 12224 N N . SER A 1 61 ? 5.551 -65.860 80.597 1.00 11.12 191 SER A N 6
ATOM 12225 C CA . SER A 1 61 ? 5.386 -64.922 81.689 1.00 35.02 191 SER A CA 6
ATOM 12226 C C . SER A 1 61 ? 4.121 -64.093 81.487 1.00 25.34 191 SER A C 6
ATOM 12227 O O . SER A 1 61 ? 3.630 -63.979 80.361 1.00 0.14 191 SER A O 6
ATOM 12235 N N . PRO A 1 62 ? 3.585 -63.483 82.565 1.00 10.42 192 PRO A N 6
ATOM 12236 C CA . PRO A 1 62 ? 2.372 -62.649 82.492 1.00 12.13 192 PRO A CA 6
ATOM 12237 C C . PRO A 1 62 ? 2.599 -61.342 81.731 1.00 62.03 192 PRO A C 6
ATOM 12238 O O . PRO A 1 62 ? 1.754 -60.444 81.742 1.00 63.35 192 PRO A O 6
ATOM 12249 N N . GLY A 1 63 ? 3.739 -61.250 81.068 1.00 45.41 193 GLY A N 6
ATOM 12250 C CA . GLY A 1 63 ? 4.061 -60.082 80.284 1.00 32.44 193 GLY A CA 6
ATOM 12251 C C . GLY A 1 63 ? 4.646 -60.455 78.940 1.00 64.33 193 GLY A C 6
ATOM 12252 O O . GLY A 1 63 ? 5.196 -59.606 78.236 1.00 35.02 193 GLY A O 6
ATOM 12256 N N . GLU A 1 64 ? 4.526 -61.728 78.579 1.00 11.51 194 GLU A N 6
ATOM 12257 C CA . GLU A 1 64 ? 5.011 -62.201 77.292 1.00 52.43 194 GLU A CA 6
ATOM 12258 C C . GLU A 1 64 ? 4.164 -63.377 76.826 1.00 11.31 194 GLU A C 6
ATOM 12259 O O . GLU A 1 64 ? 3.299 -63.852 77.560 1.00 22.50 194 GLU A O 6
ATOM 12271 N N . SER A 1 65 ? 4.392 -63.834 75.610 1.00 24.32 195 SER A N 6
ATOM 12272 C CA . SER A 1 65 ? 3.658 -64.972 75.085 1.00 21.24 195 SER A CA 6
ATOM 12273 C C . SER A 1 65 ? 4.513 -65.745 74.096 1.00 33.44 195 SER A C 6
ATOM 12274 O O . SER A 1 65 ? 5.278 -65.154 73.333 1.00 33.44 195 SER A O 6
ATOM 12282 N N . ALA A 1 66 ? 4.381 -67.060 74.111 1.00 32.31 196 ALA A N 6
ATOM 12283 C CA . ALA A 1 66 ? 5.134 -67.898 73.198 1.00 33.13 196 ALA A CA 6
ATOM 12284 C C . ALA A 1 66 ? 4.376 -68.076 71.901 1.00 45.40 196 ALA A C 6
ATOM 12285 O O . ALA A 1 66 ? 3.221 -68.503 71.899 1.00 33.02 196 ALA A O 6
ATOM 12292 N N . THR A 1 67 ? 5.015 -67.715 70.807 1.00 53.23 197 THR A N 6
ATOM 12293 C CA . THR A 1 67 ? 4.460 -67.965 69.498 1.00 62.13 197 THR A CA 6
ATOM 12294 C C . THR A 1 67 ? 5.161 -69.159 68.882 1.00 1.41 197 THR A C 6
ATOM 12295 O O . THR A 1 67 ? 6.324 -69.066 68.478 1.00 3.44 197 THR A O 6
ATOM 12306 N N . ILE A 1 68 ? 4.473 -70.284 68.844 1.00 72.13 198 ILE A N 6
ATOM 12307 C CA . ILE A 1 68 ? 5.061 -71.499 68.321 1.00 62.13 198 ILE A CA 6
ATOM 12308 C C . ILE A 1 68 ? 5.250 -71.355 66.825 1.00 64.33 198 ILE A C 6
ATOM 12309 O O . ILE A 1 68 ? 4.295 -71.148 66.079 1.00 23.42 198 ILE A O 6
ATOM 12325 N N . THR A 1 69 ? 6.485 -71.455 66.390 1.00 31.24 199 THR A N 6
ATOM 12326 C CA . THR A 1 69 ? 6.792 -71.228 64.999 1.00 11.12 199 THR A CA 6
ATOM 12327 C C . THR A 1 69 ? 6.663 -72.521 64.210 1.00 55.50 199 THR A C 6
ATOM 12328 O O . THR A 1 69 ? 7.582 -73.342 64.173 1.00 1.40 199 THR A O 6
ATOM 12339 N N . THR A 1 70 ? 5.506 -72.713 63.602 1.00 73.11 200 THR A N 6
ATOM 12340 C CA . THR A 1 70 ? 5.261 -73.911 62.835 1.00 32.31 200 THR A CA 6
ATOM 12341 C C . THR A 1 70 ? 5.281 -73.608 61.353 1.00 64.35 200 THR A C 6
ATOM 12342 O O . THR A 1 70 ? 4.336 -73.033 60.807 1.00 11.31 200 THR A O 6
ATOM 12353 N N . ILE A 1 71 ? 6.383 -73.970 60.723 1.00 54.11 201 ILE A N 6
ATOM 12354 C CA . ILE A 1 71 ? 6.520 -73.831 59.289 1.00 50.04 201 ILE A CA 6
ATOM 12355 C C . ILE A 1 71 ? 6.280 -75.187 58.652 1.00 71.13 201 ILE A C 6
ATOM 12356 O O . ILE A 1 71 ? 6.714 -76.208 59.189 1.00 22.11 201 ILE A O 6
ATOM 12372 N N . VAL A 1 72 ? 5.577 -75.214 57.539 1.00 33.24 202 VAL A N 6
ATOM 12373 C CA . VAL A 1 72 ? 5.343 -76.462 56.835 1.00 43.43 202 VAL A CA 6
ATOM 12374 C C . VAL A 1 72 ? 5.986 -76.423 55.453 1.00 2.12 202 VAL A C 6
ATOM 12375 O O . VAL A 1 72 ? 5.930 -75.408 54.756 1.00 70.23 202 VAL A O 6
ATOM 12388 N N . LYS A 1 73 ? 6.609 -77.531 55.077 1.00 41.33 203 LYS A N 6
ATOM 12389 C CA . LYS A 1 73 ? 7.290 -77.646 53.802 1.00 74.34 203 LYS A CA 6
ATOM 12390 C C . LYS A 1 73 ? 6.668 -78.783 53.006 1.00 51.14 203 LYS A C 6
ATOM 12391 O O . LYS A 1 73 ? 6.133 -79.722 53.592 1.00 11.21 203 LYS A O 6
ATOM 12410 N N . ASP A 1 74 ? 6.714 -78.700 51.686 1.00 21.20 204 ASP A N 6
ATOM 12411 C CA . ASP A 1 74 ? 6.198 -79.783 50.856 1.00 35.35 204 ASP A CA 6
ATOM 12412 C C . ASP A 1 74 ? 7.253 -80.854 50.686 1.00 2.41 204 ASP A C 6
ATOM 12413 O O . ASP A 1 74 ? 8.393 -80.697 51.127 1.00 1.43 204 ASP A O 6
ATOM 12422 N N . ILE A 1 75 ? 6.874 -81.929 50.019 1.00 61.53 205 ILE A N 6
ATOM 12423 C CA . ILE A 1 75 ? 7.770 -83.049 49.788 1.00 12.02 205 ILE A CA 6
ATOM 12424 C C . ILE A 1 75 ? 8.944 -82.643 48.898 1.00 2.41 205 ILE A C 6
ATOM 12425 O O . ILE A 1 75 ? 10.038 -83.190 49.008 1.00 10.11 205 ILE A O 6
ATOM 12441 N N . ASP A 1 76 ? 8.712 -81.662 48.036 1.00 14.21 206 ASP A N 6
ATOM 12442 C CA . ASP A 1 76 ? 9.757 -81.148 47.163 1.00 22.22 206 ASP A CA 6
ATOM 12443 C C . ASP A 1 76 ? 10.605 -80.109 47.887 1.00 31.53 206 ASP A C 6
ATOM 12444 O O . ASP A 1 76 ? 11.619 -79.648 47.366 1.00 21.22 206 ASP A O 6
ATOM 12453 N N . GLY A 1 77 ? 10.187 -79.751 49.094 1.00 33.03 207 GLY A N 6
ATOM 12454 C CA . GLY A 1 77 ? 10.864 -78.703 49.831 1.00 43.43 207 GLY A CA 6
ATOM 12455 C C . GLY A 1 77 ? 10.304 -77.337 49.504 1.00 34.11 207 GLY A C 6
ATOM 12456 O O . GLY A 1 77 ? 10.943 -76.314 49.748 1.00 21.35 207 GLY A O 6
ATOM 12460 N N . ASN A 1 78 ? 9.104 -77.324 48.947 1.00 44.11 208 ASN A N 6
ATOM 12461 C CA . ASN A 1 78 ? 8.444 -76.083 48.577 1.00 3.11 208 ASN A CA 6
ATOM 12462 C C . ASN A 1 78 ? 7.805 -75.443 49.801 1.00 62.51 208 ASN A C 6
ATOM 12463 O O . ASN A 1 78 ? 7.574 -76.114 50.809 1.00 2.41 208 ASN A O 6
ATOM 12474 N N . PRO A 1 79 ? 7.544 -74.129 49.745 1.00 74.41 209 PRO A N 6
ATOM 12475 C CA . PRO A 1 79 ? 6.798 -73.426 50.785 1.00 32.03 209 PRO A CA 6
ATOM 12476 C C . PRO A 1 79 ? 5.303 -73.721 50.687 1.00 24.13 209 PRO A C 6
ATOM 12477 O O . PRO A 1 79 ? 4.625 -73.225 49.786 1.00 54.21 209 PRO A O 6
ATOM 12488 N N . VAL A 1 80 ? 4.806 -74.536 51.610 1.00 40.44 210 VAL A N 6
ATOM 12489 C CA . VAL A 1 80 ? 3.404 -74.950 51.615 1.00 74.25 210 VAL A CA 6
ATOM 12490 C C . VAL A 1 80 ? 2.459 -73.755 51.667 1.00 1.14 210 VAL A C 6
ATOM 12491 O O . VAL A 1 80 ? 2.723 -72.767 52.347 1.00 42.34 210 VAL A O 6
ATOM 12504 N N . ASN A 1 81 ? 1.367 -73.848 50.926 1.00 12.04 211 ASN A N 6
ATOM 12505 C CA . ASN A 1 81 ? 0.317 -72.846 50.989 1.00 44.44 211 ASN A CA 6
ATOM 12506 C C . ASN A 1 81 ? -0.352 -72.874 52.363 1.00 52.30 211 ASN A C 6
ATOM 12507 O O . ASN A 1 81 ? -0.385 -71.862 53.067 1.00 73.03 211 ASN A O 6
ATOM 12518 N N . GLU A 1 82 ? -0.867 -74.044 52.743 1.00 41.22 212 GLU A N 6
ATOM 12519 C CA . GLU A 1 82 ? -1.528 -74.220 54.032 1.00 41.33 212 GLU A CA 6
ATOM 12520 C C . GLU A 1 82 ? -1.816 -75.697 54.304 1.00 13.23 212 GLU A C 6
ATOM 12521 O O . GLU A 1 82 ? -2.004 -76.482 53.375 1.00 14.01 212 GLU A O 6
ATOM 12533 N N . VAL A 1 83 ? -1.825 -76.067 55.582 1.00 64.54 213 VAL A N 6
ATOM 12534 C CA . VAL A 1 83 ? -2.163 -77.423 56.003 1.00 11.42 213 VAL A CA 6
ATOM 12535 C C . VAL A 1 83 ? -3.212 -77.374 57.106 1.00 50.15 213 VAL A C 6
ATOM 12536 O O . VAL A 1 83 ? -3.406 -76.340 57.747 1.00 32.14 213 VAL A O 6
ATOM 12549 N N . HIS A 1 84 ? -3.891 -78.484 57.314 1.00 14.44 214 HIS A N 6
ATOM 12550 C CA . HIS A 1 84 ? -4.824 -78.614 58.424 1.00 2.54 214 HIS A CA 6
ATOM 12551 C C . HIS A 1 84 ? -4.052 -78.624 59.739 1.00 45.21 214 HIS A C 6
ATOM 12552 O O . HIS A 1 84 ? -3.029 -79.286 59.838 1.00 25.24 214 HIS A O 6
ATOM 12567 N N . ILE A 1 85 ? -4.513 -77.865 60.726 1.00 21.22 215 ILE A N 6
ATOM 12568 C CA . ILE A 1 85 ? -3.919 -77.909 62.062 1.00 73.41 215 ILE A CA 6
ATOM 12569 C C . ILE A 1 85 ? -4.985 -77.722 63.135 1.00 2.41 215 ILE A C 6
ATOM 12570 O O . ILE A 1 85 ? -5.671 -76.698 63.176 1.00 64.12 215 ILE A O 6
ATOM 12586 N N . ASN A 1 86 ? -5.130 -78.728 63.983 1.00 51.50 216 ASN A N 6
ATOM 12587 C CA . ASN A 1 86 ? -6.029 -78.648 65.128 1.00 4.35 216 ASN A CA 6
ATOM 12588 C C . ASN A 1 86 ? -5.208 -78.593 66.406 1.00 52.20 216 ASN A C 6
ATOM 12589 O O . ASN A 1 86 ? -4.037 -78.967 66.408 1.00 71.02 216 ASN A O 6
ATOM 12600 N N . LYS A 1 87 ? -5.815 -78.143 67.490 1.00 23.33 217 LYS A N 6
ATOM 12601 C CA . LYS A 1 87 ? -5.133 -78.114 68.768 1.00 63.02 217 LYS A CA 6
ATOM 12602 C C . LYS A 1 87 ? -5.556 -79.272 69.651 1.00 44.54 217 LYS A C 6
ATOM 12603 O O . LYS A 1 87 ? -6.673 -79.777 69.549 1.00 34.53 217 LYS A O 6
ATOM 12622 N N . THR A 1 88 ? -4.647 -79.670 70.513 1.00 22.21 218 THR A N 6
ATOM 12623 C CA . THR A 1 88 ? -4.893 -80.729 71.478 1.00 42.40 218 THR A CA 6
ATOM 12624 C C . THR A 1 88 ? -4.192 -80.384 72.788 1.00 0.12 218 THR A C 6
ATOM 12625 O O . THR A 1 88 ? -2.967 -80.324 72.847 1.00 74.12 218 THR A O 6
ATOM 12636 N N . VAL A 1 89 ? -4.971 -80.133 73.827 1.00 30.43 219 VAL A N 6
ATOM 12637 C CA . VAL A 1 89 ? -4.427 -79.642 75.085 1.00 13.30 219 VAL A CA 6
ATOM 12638 C C . VAL A 1 89 ? -4.244 -80.777 76.090 1.00 50.34 219 VAL A C 6
ATOM 12639 O O . VAL A 1 89 ? -5.210 -81.424 76.500 1.00 44.04 219 VAL A O 6
ATOM 12652 N N . ALA A 1 90 ? -2.997 -81.007 76.472 1.00 22.04 220 ALA A N 6
ATOM 12653 C CA . ALA A 1 90 ? -2.654 -81.997 77.476 1.00 73.32 220 ALA A CA 6
ATOM 12654 C C . ALA A 1 90 ? -1.944 -81.313 78.639 1.00 51.31 220 ALA A C 6
ATOM 12655 O O . ALA A 1 90 ? -1.050 -80.492 78.437 1.00 53.24 220 ALA A O 6
ATOM 12662 N N . ARG A 1 91 ? -2.343 -81.646 79.849 1.00 23.42 221 ARG A N 6
ATOM 12663 C CA . ARG A 1 91 ? -1.853 -80.938 81.026 1.00 21.14 221 ARG A CA 6
ATOM 12664 C C . ARG A 1 91 ? -1.374 -81.908 82.100 1.00 3.02 221 ARG A C 6
ATOM 12665 O O . ARG A 1 91 ? -1.876 -83.025 82.206 1.00 53.13 221 ARG A O 6
ATOM 12686 N N . GLU A 1 92 ? -0.398 -81.483 82.894 1.00 13.41 222 GLU A N 6
ATOM 12687 C CA . GLU A 1 92 ? 0.048 -82.282 84.028 1.00 33.24 222 GLU A CA 6
ATOM 12688 C C . GLU A 1 92 ? -0.667 -81.838 85.294 1.00 63.45 222 GLU A C 6
ATOM 12689 O O . GLU A 1 92 ? -0.897 -82.630 86.210 1.00 10.02 222 GLU A O 6
ATOM 12701 N N . ASN A 1 93 ? -1.028 -80.563 85.331 1.00 64.21 223 ASN A N 6
ATOM 12702 C CA . ASN A 1 93 ? -1.626 -79.970 86.516 1.00 10.51 223 ASN A CA 6
ATOM 12703 C C . ASN A 1 93 ? -2.342 -78.673 86.144 1.00 3.41 223 ASN A C 6
ATOM 12704 O O . ASN A 1 93 ? -2.010 -78.050 85.135 1.00 25.30 223 ASN A O 6
ATOM 12715 N N . LEU A 1 94 ? -3.320 -78.277 86.950 1.00 73.54 224 LEU A N 6
ATOM 12716 C CA . LEU A 1 94 ? -4.165 -77.132 86.625 1.00 23.13 224 LEU A CA 6
ATOM 12717 C C . LEU A 1 94 ? -3.867 -75.930 87.519 1.00 75.50 224 LEU A C 6
ATOM 12718 O O . LEU A 1 94 ? -4.613 -74.950 87.517 1.00 44.25 224 LEU A O 6
ATOM 12734 N N . LYS A 1 95 ? -2.785 -76.006 88.287 1.00 3.11 225 LYS A N 6
ATOM 12735 C CA . LYS A 1 95 ? -2.370 -74.880 89.124 1.00 43.12 225 LYS A CA 6
ATOM 12736 C C . LYS A 1 95 ? -1.934 -73.699 88.264 1.00 65.13 225 LYS A C 6
ATOM 12737 O O . LYS A 1 95 ? -1.904 -72.558 88.725 1.00 51.44 225 LYS A O 6
ATOM 12756 N N . GLY A 1 96 ? -1.591 -73.985 87.018 1.00 52.43 226 GLY A N 6
ATOM 12757 C CA . GLY A 1 96 ? -1.155 -72.946 86.115 1.00 31.33 226 GLY A CA 6
ATOM 12758 C C . GLY A 1 96 ? -2.310 -72.353 85.340 1.00 1.12 226 GLY A C 6
ATOM 12759 O O . GLY A 1 96 ? -3.286 -73.043 85.050 1.00 12.02 226 GLY A O 6
ATOM 12763 N N . LEU A 1 97 ? -2.203 -71.080 85.006 1.00 63.32 227 LEU A N 6
ATOM 12764 C CA . LEU A 1 97 ? -3.245 -70.404 84.256 1.00 1.31 227 LEU A CA 6
ATOM 12765 C C . LEU A 1 97 ? -2.724 -70.063 82.876 1.00 33.52 227 LEU A C 6
ATOM 12766 O O . LEU A 1 97 ? -1.861 -69.195 82.720 1.00 63.01 227 LEU A O 6
ATOM 12782 N N . TRP A 1 98 ? -3.226 -70.767 81.882 1.00 62.22 228 TRP A N 6
ATOM 12783 C CA . TRP A 1 98 ? -2.728 -70.623 80.531 1.00 3.02 228 TRP A CA 6
ATOM 12784 C C . TRP A 1 98 ? -3.715 -69.847 79.671 1.00 75.24 228 TRP A C 6
ATOM 12785 O O . TRP A 1 98 ? -4.919 -70.109 79.694 1.00 24.02 228 TRP A O 6
ATOM 12806 N N . ASP A 1 99 ? -3.202 -68.889 78.920 1.00 54.13 229 ASP A N 6
ATOM 12807 C CA . ASP A 1 99 ? -4.015 -68.132 77.980 1.00 43.11 229 ASP A CA 6
ATOM 12808 C C . ASP A 1 99 ? -3.814 -68.710 76.591 1.00 10.44 229 ASP A C 6
ATOM 12809 O O . ASP A 1 99 ? -2.685 -68.991 76.192 1.00 45.31 229 ASP A O 6
ATOM 12818 N N . TYR A 1 100 ? -4.890 -68.879 75.855 1.00 40.12 230 TYR A N 6
ATOM 12819 C CA . TYR A 1 100 ? -4.822 -69.578 74.580 1.00 22.02 230 TYR A CA 6
ATOM 12820 C C . TYR A 1 100 ? -5.455 -68.780 73.457 1.00 73.34 230 TYR A C 6
ATOM 12821 O O . TYR A 1 100 ? -6.655 -68.492 73.483 1.00 54.11 230 TYR A O 6
ATOM 12839 N N . GLY A 1 101 ? -4.651 -68.433 72.468 1.00 72.22 231 GLY A N 6
ATOM 12840 C CA . GLY A 1 101 ? -5.198 -67.959 71.218 1.00 22.15 231 GLY A CA 6
ATOM 12841 C C . GLY A 1 101 ? -5.561 -69.139 70.340 1.00 2.30 231 GLY A C 6
ATOM 12842 O O . GLY A 1 101 ? -4.918 -70.187 70.442 1.00 55.41 231 GLY A O 6
ATOM 12846 N N . PRO A 1 102 ? -6.598 -69.029 69.495 1.00 75.53 232 PRO A N 6
ATOM 12847 C CA . PRO A 1 102 ? -7.025 -70.132 68.626 1.00 14.33 232 PRO A CA 6
ATOM 12848 C C . PRO A 1 102 ? -5.887 -70.620 67.735 1.00 14.40 232 PRO A C 6
ATOM 12849 O O . PRO A 1 102 ? -5.260 -71.643 68.017 1.00 13.21 232 PRO A O 6
ATOM 12860 N N . LEU A 1 103 ? -5.622 -69.861 66.685 1.00 64.44 233 LEU A N 6
ATOM 12861 C CA . LEU A 1 103 ? -4.512 -70.112 65.779 1.00 54.40 233 LEU A CA 6
ATOM 12862 C C . LEU A 1 103 ? -4.534 -69.065 64.687 1.00 24.21 233 LEU A C 6
ATOM 12863 O O . LEU A 1 103 ? -5.458 -69.036 63.875 1.00 15.35 233 LEU A O 6
ATOM 12879 N N . LYS A 1 104 ? -3.542 -68.200 64.674 1.00 75.41 234 LYS A N 6
ATOM 12880 C CA . LYS A 1 104 ? -3.470 -67.177 63.657 1.00 33.42 234 LYS A CA 6
ATOM 12881 C C . LYS A 1 104 ? -2.941 -67.770 62.363 1.00 24.14 234 LYS A C 6
ATOM 12882 O O . LYS A 1 104 ? -1.811 -68.286 62.297 1.00 72.21 234 LYS A O 6
ATOM 12901 N N . LYS A 1 105 ? -3.778 -67.699 61.344 1.00 15.23 235 LYS A N 6
ATOM 12902 C CA . LYS A 1 105 ? -3.435 -68.210 60.041 1.00 74.42 235 LYS A CA 6
ATOM 12903 C C . LYS A 1 105 ? -2.902 -67.074 59.194 1.00 45.42 235 LYS A C 6
ATOM 12904 O O . LYS A 1 105 ? -3.656 -66.326 58.570 1.00 14.12 235 LYS A O 6
ATOM 12923 N N . GLU A 1 106 ? -1.596 -66.927 59.218 1.00 41.11 236 GLU A N 6
ATOM 12924 C CA . GLU A 1 106 ? -0.947 -65.828 58.549 1.00 51.44 236 GLU A CA 6
ATOM 12925 C C . GLU A 1 106 ? -0.770 -66.149 57.073 1.00 22.13 236 GLU A C 6
ATOM 12926 O O . GLU A 1 106 ? -0.637 -67.314 56.698 1.00 13.23 236 GLU A O 6
ATOM 12938 N N . ASN A 1 107 ? -0.779 -65.123 56.236 1.00 72.41 237 ASN A N 6
ATOM 12939 C CA . ASN A 1 107 ? -0.589 -65.324 54.807 1.00 34.01 237 ASN A CA 6
ATOM 12940 C C . ASN A 1 107 ? 0.888 -65.454 54.509 1.00 62.44 237 ASN A C 6
ATOM 12941 O O . ASN A 1 107 ? 1.516 -64.554 53.941 1.00 23.24 237 ASN A O 6
ATOM 12952 N N . VAL A 1 108 ? 1.443 -66.561 54.945 1.00 14.22 238 VAL A N 6
ATOM 12953 C CA . VAL A 1 108 ? 2.845 -66.836 54.765 1.00 32.33 238 VAL A CA 6
ATOM 12954 C C . VAL A 1 108 ? 3.043 -68.272 54.308 1.00 42.23 238 VAL A C 6
ATOM 12955 O O . VAL A 1 108 ? 2.137 -69.096 54.448 1.00 44.43 238 VAL A O 6
ATOM 12968 N N . PRO A 1 109 ? 4.220 -68.598 53.755 1.00 73.15 239 PRO A N 6
ATOM 12969 C CA . PRO A 1 109 ? 4.511 -69.951 53.285 1.00 1.55 239 PRO A CA 6
ATOM 12970 C C . PRO A 1 109 ? 4.594 -70.964 54.424 1.00 71.55 239 PRO A C 6
ATOM 12971 O O . PRO A 1 109 ? 5.630 -71.102 55.081 1.00 15.41 239 PRO A O 6
ATOM 12982 N N . GLY A 1 110 ? 3.480 -71.632 54.666 1.00 55.53 240 GLY A N 6
ATOM 12983 C CA . GLY A 1 110 ? 3.427 -72.711 55.630 1.00 32.44 240 GLY A CA 6
ATOM 12984 C C . GLY A 1 110 ? 3.621 -72.269 57.066 1.00 34.24 240 GLY A C 6
ATOM 12985 O O . GLY A 1 110 ? 3.805 -73.109 57.943 1.00 10.11 240 GLY A O 6
ATOM 12989 N N . LYS A 1 111 ? 3.578 -70.968 57.324 1.00 51.00 241 LYS A N 6
ATOM 12990 C CA . LYS A 1 111 ? 3.798 -70.478 58.676 1.00 41.31 241 LYS A CA 6
ATOM 12991 C C . LYS A 1 111 ? 2.480 -70.226 59.398 1.00 4.02 241 LYS A C 6
ATOM 12992 O O . LYS A 1 111 ? 1.684 -69.381 58.994 1.00 62.50 241 LYS A O 6
ATOM 13011 N N . TYR A 1 112 ? 2.255 -70.979 60.460 1.00 64.14 242 TYR A N 6
ATOM 13012 C CA . TYR A 1 112 ? 1.152 -70.710 61.366 1.00 21.33 242 TYR A CA 6
ATOM 13013 C C . TYR A 1 112 ? 1.696 -70.135 62.649 1.00 24.53 242 TYR A C 6
ATOM 13014 O O . TYR A 1 112 ? 2.794 -70.496 63.077 1.00 31.23 242 TYR A O 6
ATOM 13032 N N . THR A 1 113 ? 0.944 -69.246 63.263 1.00 44.12 243 THR A N 6
ATOM 13033 C CA . THR A 1 113 ? 1.410 -68.601 64.471 1.00 41.22 243 THR A CA 6
ATOM 13034 C C . THR A 1 113 ? 0.277 -68.405 65.450 1.00 52.05 243 THR A C 6
ATOM 13035 O O . THR A 1 113 ? -0.830 -68.054 65.068 1.00 52.52 243 THR A O 6
ATOM 13046 N N . GLN A 1 114 ? 0.544 -68.666 66.707 1.00 11.41 244 GLN A N 6
ATOM 13047 C CA . GLN A 1 114 ? -0.448 -68.474 67.739 1.00 4.13 244 GLN A CA 6
ATOM 13048 C C . GLN A 1 114 ? 0.238 -68.044 69.024 1.00 22.42 244 GLN A C 6
ATOM 13049 O O . GLN A 1 114 ? 1.389 -68.399 69.264 1.00 52.34 244 GLN A O 6
ATOM 13063 N N . VAL A 1 115 ? -0.445 -67.266 69.837 1.00 21.12 245 VAL A N 6
ATOM 13064 C CA . VAL A 1 115 ? 0.147 -66.788 71.069 1.00 53.13 245 VAL A CA 6
ATOM 13065 C C . VAL A 1 115 ? -0.421 -67.522 72.271 1.00 44.22 245 VAL A C 6
ATOM 13066 O O . VAL A 1 115 ? -1.634 -67.544 72.496 1.00 61.53 245 VAL A O 6
ATOM 13079 N N . ILE A 1 116 ? 0.461 -68.170 73.006 1.00 0.53 246 ILE A N 6
ATOM 13080 C CA . ILE A 1 116 ? 0.092 -68.794 74.260 1.00 15.24 246 ILE A CA 6
ATOM 13081 C C . ILE A 1 116 ? 0.665 -67.968 75.401 1.00 11.03 246 ILE A C 6
ATOM 13082 O O . ILE A 1 116 ? 1.880 -67.754 75.470 1.00 3.14 246 ILE A O 6
ATOM 13098 N N . THR A 1 117 ? -0.200 -67.488 76.270 1.00 13.42 247 THR A N 6
ATOM 13099 C CA . THR A 1 117 ? 0.215 -66.612 77.350 1.00 14.21 247 THR A CA 6
ATOM 13100 C C . THR A 1 117 ? 0.106 -67.338 78.693 1.00 12.44 247 THR A C 6
ATOM 13101 O O . THR A 1 117 ? -0.586 -68.346 78.805 1.00 14.31 247 THR A O 6
ATOM 13112 N N . TYR A 1 118 ? 0.794 -66.831 79.700 1.00 20.22 248 TYR A N 6
ATOM 13113 C CA . TYR A 1 118 ? 0.776 -67.434 81.020 1.00 54.22 248 TYR A CA 6
ATOM 13114 C C . TYR A 1 118 ? 0.399 -66.401 82.067 1.00 4.05 248 TYR A C 6
ATOM 13115 O O . TYR A 1 118 ? 0.910 -65.286 82.060 1.00 62.32 248 TYR A O 6
ATOM 13133 N N . ARG A 1 119 ? -0.516 -66.765 82.946 1.00 2.04 249 ARG A N 6
ATOM 13134 C CA . ARG A 1 119 ? -0.892 -65.899 84.048 1.00 74.44 249 ARG A CA 6
ATOM 13135 C C . ARG A 1 119 ? -0.145 -66.362 85.298 1.00 1.33 249 ARG A C 6
ATOM 13136 O O . ARG A 1 119 ? -0.145 -67.553 85.615 1.00 14.12 249 ARG A O 6
ATOM 13157 N N . GLY A 1 120 ? 0.499 -65.427 85.991 1.00 51.20 250 GLY A N 6
ATOM 13158 C CA . GLY A 1 120 ? 1.354 -65.776 87.116 1.00 74.03 250 GLY A CA 6
ATOM 13159 C C . GLY A 1 120 ? 0.594 -66.398 88.271 1.00 30.13 250 GLY A C 6
ATOM 13160 O O . GLY A 1 120 ? 0.179 -65.702 89.200 1.00 31.23 250 GLY A O 6
ATOM 13164 N N . HIS A 1 121 ? 0.399 -67.706 88.206 1.00 44.23 251 HIS A N 6
ATOM 13165 C CA . HIS A 1 121 ? -0.323 -68.420 89.250 1.00 5.50 251 HIS A CA 6
ATOM 13166 C C . HIS A 1 121 ? 0.538 -69.530 89.849 1.00 51.44 251 HIS A C 6
ATOM 13167 O O . HIS A 1 121 ? 0.649 -69.647 91.068 1.00 22.01 251 HIS A O 6
ATOM 13182 N N . SER A 1 122 ? 1.145 -70.344 88.987 1.00 72.11 252 SER A N 6
ATOM 13183 C CA . SER A 1 122 ? 1.989 -71.449 89.439 1.00 73.12 252 SER A CA 6
ATOM 13184 C C . SER A 1 122 ? 2.872 -71.948 88.297 1.00 42.55 252 SER A C 6
ATOM 13185 O O . SER A 1 122 ? 2.570 -71.719 87.124 1.00 32.02 252 SER A O 6
ATOM 13193 N N . ASN A 1 123 ? 3.958 -72.631 88.639 1.00 61.03 253 ASN A N 6
ATOM 13194 C CA . ASN A 1 123 ? 4.908 -73.104 87.639 1.00 21.44 253 ASN A CA 6
ATOM 13195 C C . ASN A 1 123 ? 4.555 -74.523 87.212 1.00 4.11 253 ASN A C 6
ATOM 13196 O O . ASN A 1 123 ? 5.039 -75.495 87.790 1.00 51.43 253 ASN A O 6
ATOM 13207 N N . GLU A 1 124 ? 3.698 -74.639 86.211 1.00 15.43 254 GLU A N 6
ATOM 13208 C CA . GLU A 1 124 ? 3.314 -75.944 85.689 1.00 63.41 254 GLU A CA 6
ATOM 13209 C C . GLU A 1 124 ? 3.825 -76.106 84.264 1.00 65.21 254 GLU A C 6
ATOM 13210 O O . GLU A 1 124 ? 4.412 -75.180 83.695 1.00 62.50 254 GLU A O 6
ATOM 13222 N N . ARG A 1 125 ? 3.605 -77.281 83.695 1.00 63.24 255 ARG A N 6
ATOM 13223 C CA . ARG A 1 125 ? 3.959 -77.540 82.310 1.00 32.42 255 ARG A CA 6
ATOM 13224 C C . ARG A 1 125 ? 2.720 -77.981 81.545 1.00 61.45 255 ARG A C 6
ATOM 13225 O O . ARG A 1 125 ? 1.930 -78.788 82.043 1.00 41.01 255 ARG A O 6
ATOM 13246 N N . ILE A 1 126 ? 2.540 -77.444 80.348 1.00 1.33 256 ILE A N 6
ATOM 13247 C CA . ILE A 1 126 ? 1.399 -77.805 79.522 1.00 73.43 256 ILE A CA 6
ATOM 13248 C C . ILE A 1 126 ? 1.880 -78.144 78.105 1.00 55.24 256 ILE A C 6
ATOM 13249 O O . ILE A 1 126 ? 2.806 -77.518 77.585 1.00 24.31 256 ILE A O 6
ATOM 13265 N N . ASP A 1 127 ? 1.281 -79.161 77.502 1.00 30.21 257 ASP A N 6
ATOM 13266 C CA . ASP A 1 127 ? 1.703 -79.627 76.187 1.00 62.12 257 ASP A CA 6
ATOM 13267 C C . ASP A 1 127 ? 0.545 -79.546 75.199 1.00 31.23 257 ASP A C 6
ATOM 13268 O O . ASP A 1 127 ? -0.565 -80.005 75.487 1.00 23.11 257 ASP A O 6
ATOM 13277 N N . ILE A 1 128 ? 0.793 -78.944 74.047 1.00 33.34 258 ILE A N 6
ATOM 13278 C CA . ILE A 1 128 ? -0.232 -78.819 73.026 1.00 45.24 258 ILE A CA 6
ATOM 13279 C C . ILE A 1 128 ? 0.151 -79.631 71.799 1.00 62.15 258 ILE A C 6
ATOM 13280 O O . ILE A 1 128 ? 1.163 -79.377 71.150 1.00 11.45 258 ILE A O 6
ATOM 13296 N N . SER A 1 129 ? -0.666 -80.613 71.498 1.00 4.00 259 SER A N 6
ATOM 13297 C CA . SER A 1 129 ? -0.426 -81.490 70.377 1.00 25.03 259 SER A CA 6
ATOM 13298 C C . SER A 1 129 ? -1.176 -80.988 69.145 1.00 21.33 259 SER A C 6
ATOM 13299 O O . SER A 1 129 ? -2.400 -81.022 69.104 1.00 70.45 259 SER A O 6
ATOM 13307 N N . PHE A 1 130 ? -0.447 -80.501 68.151 1.00 22.44 260 PHE A N 6
ATOM 13308 C CA . PHE A 1 130 ? -1.078 -79.979 66.949 1.00 53.35 260 PHE A CA 6
ATOM 13309 C C . PHE A 1 130 ? -1.389 -81.097 65.967 1.00 41.44 260 PHE A C 6
ATOM 13310 O O . PHE A 1 130 ? -0.518 -81.879 65.579 1.00 24.03 260 PHE A O 6
ATOM 13327 N N . LYS A 1 131 ? -2.646 -81.179 65.584 1.00 61.34 261 LYS A N 6
ATOM 13328 C CA . LYS A 1 131 ? -3.080 -82.163 64.617 1.00 10.30 261 LYS A CA 6
ATOM 13329 C C . LYS A 1 131 ? -2.961 -81.580 63.215 1.00 55.43 261 LYS A C 6
ATOM 13330 O O . LYS A 1 131 ? -3.863 -80.878 62.754 1.00 24.45 261 LYS A O 6
ATOM 13349 N N . TYR A 1 132 ? -1.830 -81.842 62.570 1.00 4.42 262 TYR A N 6
ATOM 13350 C CA . TYR A 1 132 ? -1.558 -81.342 61.223 1.00 32.34 262 TYR A CA 6
ATOM 13351 C C . TYR A 1 132 ? -2.431 -82.050 60.186 1.00 25.10 262 TYR A C 6
ATOM 13352 O O . TYR A 1 132 ? -3.559 -82.465 60.475 1.00 44.43 262 TYR A O 6
ATOM 13370 N N . ALA A 1 133 ? -1.915 -82.143 58.962 1.00 4.44 263 ALA A N 6
ATOM 13371 C CA . ALA A 1 133 ? -2.599 -82.850 57.892 1.00 13.25 263 ALA A CA 6
ATOM 13372 C C . ALA A 1 133 ? -2.876 -84.289 58.311 1.00 1.23 263 ALA A C 6
ATOM 13373 O O . ALA A 1 133 ? -2.194 -84.825 59.183 1.00 71.51 263 ALA A O 6
ATOM 13380 N N . MET A 1 134 ? -3.845 -84.925 57.669 1.00 33.22 264 MET A N 6
ATOM 13381 C CA . MET A 1 134 ? -4.256 -86.281 58.036 1.00 0.10 264 MET A CA 6
ATOM 13382 C C . MET A 1 134 ? -3.161 -87.302 57.736 1.00 3.51 264 MET A C 6
ATOM 13383 O O . MET A 1 134 ? -3.368 -88.512 57.843 1.00 22.20 264 MET A O 6
ATOM 13397 N N . SER A 1 135 ? -1.998 -86.797 57.382 1.00 13.31 265 SER A N 6
ATOM 13398 C CA . SER A 1 135 ? -0.867 -87.613 57.005 1.00 2.32 265 SER A CA 6
ATOM 13399 C C . SER A 1 135 ? 0.135 -87.719 58.161 1.00 44.10 265 SER A C 6
ATOM 13400 O O . SER A 1 135 ? 0.760 -88.760 58.363 1.00 63.15 265 SER A O 6
ATOM 13408 N N . PHE A 1 136 ? 0.275 -86.635 58.920 1.00 33.15 266 PHE A N 6
ATOM 13409 C CA . PHE A 1 136 ? 1.215 -86.584 60.038 1.00 14.42 266 PHE A CA 6
ATOM 13410 C C . PHE A 1 136 ? 0.798 -85.528 61.052 1.00 1.02 266 PHE A C 6
ATOM 13411 O O . PHE A 1 136 ? 0.137 -84.555 60.704 1.00 12.20 266 PHE A O 6
ATOM 13428 N N . THR A 1 137 ? 1.195 -85.716 62.301 1.00 32.32 267 THR A N 6
ATOM 13429 C CA . THR A 1 137 ? 0.892 -84.750 63.349 1.00 64.51 267 THR A CA 6
ATOM 13430 C C . THR A 1 137 ? 2.162 -84.352 64.096 1.00 12.23 267 THR A C 6
ATOM 13431 O O . THR A 1 137 ? 3.214 -84.971 63.916 1.00 21.13 267 THR A O 6
ATOM 13442 N N . LYS A 1 138 ? 2.068 -83.316 64.924 1.00 11.30 268 LYS A N 6
ATOM 13443 C CA . LYS A 1 138 ? 3.223 -82.815 65.661 1.00 31.13 268 LYS A CA 6
ATOM 13444 C C . LYS A 1 138 ? 2.792 -81.921 66.792 1.00 32.53 268 LYS A C 6
ATOM 13445 O O . LYS A 1 138 ? 1.886 -81.109 66.664 1.00 60.00 268 LYS A O 6
ATOM 13464 N N . GLU A 1 139 ? 3.467 -82.086 67.891 1.00 53.11 269 GLU A N 6
ATOM 13465 C CA . GLU A 1 139 ? 3.097 -81.456 69.117 1.00 65.20 269 GLU A CA 6
ATOM 13466 C C . GLU A 1 139 ? 4.198 -80.531 69.623 1.00 24.13 269 GLU A C 6
ATOM 13467 O O . GLU A 1 139 ? 5.332 -80.576 69.144 1.00 21.04 269 GLU A O 6
ATOM 13479 N N . ILE A 1 140 ? 3.849 -79.702 70.596 1.00 52.30 270 ILE A N 6
ATOM 13480 C CA . ILE A 1 140 ? 4.771 -78.729 71.163 1.00 22.40 270 ILE A CA 6
ATOM 13481 C C . ILE A 1 140 ? 4.530 -78.582 72.661 1.00 12.43 270 ILE A C 6
ATOM 13482 O O . ILE A 1 140 ? 3.472 -78.953 73.165 1.00 72.42 270 ILE A O 6
ATOM 13498 N N . SER A 1 141 ? 5.499 -78.019 73.363 1.00 71.50 271 SER A N 6
ATOM 13499 C CA . SER A 1 141 ? 5.415 -77.890 74.810 1.00 1.54 271 SER A CA 6
ATOM 13500 C C . SER A 1 141 ? 5.474 -76.428 75.244 1.00 33.14 271 SER A C 6
ATOM 13501 O O . SER A 1 141 ? 6.190 -75.620 74.649 1.00 41.33 271 SER A O 6
ATOM 13509 N N . ILE A 1 142 ? 4.718 -76.101 76.284 1.00 22.31 272 ILE A N 6
ATOM 13510 C CA . ILE A 1 142 ? 4.701 -74.758 76.844 1.00 40.11 272 ILE A CA 6
ATOM 13511 C C . ILE A 1 142 ? 5.083 -74.802 78.321 1.00 71.52 272 ILE A C 6
ATOM 13512 O O . ILE A 1 142 ? 4.537 -75.594 79.094 1.00 2.22 272 ILE A O 6
ATOM 13528 N N . ARG A 1 143 ? 6.026 -73.958 78.707 1.00 72.31 273 ARG A N 6
ATOM 13529 C CA . ARG A 1 143 ? 6.500 -73.917 80.079 1.00 43.43 273 ARG A CA 6
ATOM 13530 C C . ARG A 1 143 ? 6.376 -72.512 80.660 1.00 54.25 273 ARG A C 6
ATOM 13531 O O . ARG A 1 143 ? 6.969 -71.561 80.151 1.00 60.21 273 ARG A O 6
ATOM 13552 N N . GLY A 1 144 ? 5.590 -72.395 81.720 1.00 52.24 274 GLY A N 6
ATOM 13553 C CA . GLY A 1 144 ? 5.427 -71.120 82.389 1.00 31.41 274 GLY A CA 6
ATOM 13554 C C . GLY A 1 144 ? 6.555 -70.829 83.351 1.00 55.31 274 GLY A C 6
ATOM 13555 O O . GLY A 1 144 ? 6.958 -71.698 84.124 1.00 2.01 274 GLY A O 6
ATOM 13559 N N . ARG A 1 145 ? 7.072 -69.615 83.296 1.00 14.10 275 ARG A N 6
ATOM 13560 C CA . ARG A 1 145 ? 8.137 -69.197 84.176 1.00 64.42 275 ARG A CA 6
ATOM 13561 C C . ARG A 1 145 ? 7.574 -68.570 85.434 1.00 1.21 275 ARG A C 6
ATOM 13562 O O . ARG A 1 145 ? 6.927 -67.524 85.382 1.00 3.31 275 ARG A O 6
ATOM 13583 N N . LEU A 1 146 ? 7.793 -69.227 86.553 1.00 14.13 276 LEU A N 6
ATOM 13584 C CA . LEU A 1 146 ? 7.484 -68.642 87.844 1.00 63.30 276 LEU A CA 6
ATOM 13585 C C . LEU A 1 146 ? 8.784 -68.158 88.474 1.00 60.00 276 LEU A C 6
ATOM 13586 O O . LEU A 1 146 ? 9.492 -68.987 89.079 1.00 44.24 276 LEU A O 6
ATOM 13603 N N . GLY A 1 1 ? -69.235 -66.757 -25.196 1.00 55.13 131 GLY A N 7
ATOM 13604 C CA . GLY A 1 1 ? -68.450 -67.859 -24.591 1.00 63.44 131 GLY A CA 7
ATOM 13605 C C . GLY A 1 1 ? -66.961 -67.628 -24.733 1.00 63.14 131 GLY A C 7
ATOM 13606 O O . GLY A 1 1 ? -66.477 -66.532 -24.448 1.00 12.20 131 GLY A O 7
ATOM 13612 N N . PRO A 1 2 ? -66.203 -68.643 -25.181 1.00 21.14 132 PRO A N 7
ATOM 13613 C CA . PRO A 1 2 ? -64.761 -68.511 -25.405 1.00 52.02 132 PRO A CA 7
ATOM 13614 C C . PRO A 1 2 ? -64.454 -67.513 -26.520 1.00 64.21 132 PRO A C 7
ATOM 13615 O O . PRO A 1 2 ? -65.311 -67.220 -27.358 1.00 13.32 132 PRO A O 7
ATOM 13626 N N . LEU A 1 3 ? -63.238 -66.997 -26.531 1.00 12.13 133 LEU A N 7
ATOM 13627 C CA . LEU A 1 3 ? -62.840 -66.005 -27.517 1.00 23.21 133 LEU A CA 7
ATOM 13628 C C . LEU A 1 3 ? -61.823 -66.598 -28.477 1.00 54.44 133 LEU A C 7
ATOM 13629 O O . LEU A 1 3 ? -62.040 -66.665 -29.688 1.00 51.41 133 LEU A O 7
ATOM 13645 N N . GLY A 1 4 ? -60.728 -67.047 -27.911 1.00 62.11 134 GLY A N 7
ATOM 13646 C CA . GLY A 1 4 ? -59.647 -67.613 -28.691 1.00 42.12 134 GLY A CA 7
ATOM 13647 C C . GLY A 1 4 ? -58.329 -67.491 -27.969 1.00 62.31 134 GLY A C 7
ATOM 13648 O O . GLY A 1 4 ? -57.821 -66.386 -27.781 1.00 1.21 134 GLY A O 7
ATOM 13652 N N . SER A 1 5 ? -57.773 -68.616 -27.559 1.00 12.51 135 SER A N 7
ATOM 13653 C CA . SER A 1 5 ? -56.569 -68.609 -26.748 1.00 43.31 135 SER A CA 7
ATOM 13654 C C . SER A 1 5 ? -55.338 -68.983 -27.572 1.00 11.54 135 SER A C 7
ATOM 13655 O O . SER A 1 5 ? -55.164 -70.144 -27.954 1.00 11.12 135 SER A O 7
ATOM 13663 N N . GLY A 1 6 ? -54.503 -67.992 -27.862 1.00 61.12 136 GLY A N 7
ATOM 13664 C CA . GLY A 1 6 ? -53.245 -68.263 -28.524 1.00 63.22 136 GLY A CA 7
ATOM 13665 C C . GLY A 1 6 ? -52.281 -68.991 -27.608 1.00 71.41 136 GLY A C 7
ATOM 13666 O O . GLY A 1 6 ? -52.084 -68.589 -26.463 1.00 55.43 136 GLY A O 7
ATOM 13670 N N . SER A 1 7 ? -51.690 -70.064 -28.102 1.00 73.32 137 SER A N 7
ATOM 13671 C CA . SER A 1 7 ? -50.815 -70.885 -27.285 1.00 71.22 137 SER A CA 7
ATOM 13672 C C . SER A 1 7 ? -49.398 -70.319 -27.280 1.00 24.53 137 SER A C 7
ATOM 13673 O O . SER A 1 7 ? -48.627 -70.528 -28.217 1.00 72.21 137 SER A O 7
ATOM 13681 N N . LYS A 1 8 ? -49.068 -69.587 -26.225 1.00 63.04 138 LYS A N 7
ATOM 13682 C CA . LYS A 1 8 ? -47.754 -68.977 -26.091 1.00 4.41 138 LYS A CA 7
ATOM 13683 C C . LYS A 1 8 ? -47.185 -69.242 -24.704 1.00 72.33 138 LYS A C 7
ATOM 13684 O O . LYS A 1 8 ? -47.936 -69.440 -23.747 1.00 70.43 138 LYS A O 7
ATOM 13703 N N . ILE A 1 9 ? -45.864 -69.250 -24.599 1.00 60.41 139 ILE A N 7
ATOM 13704 C CA . ILE A 1 9 ? -45.195 -69.524 -23.342 1.00 54.34 139 ILE A CA 7
ATOM 13705 C C . ILE A 1 9 ? -44.044 -68.553 -23.137 1.00 1.54 139 ILE A C 7
ATOM 13706 O O . ILE A 1 9 ? -43.529 -67.969 -24.092 1.00 72.10 139 ILE A O 7
ATOM 13722 N N . LYS A 1 10 ? -43.664 -68.372 -21.890 1.00 44.43 140 LYS A N 7
ATOM 13723 C CA . LYS A 1 10 ? -42.508 -67.552 -21.551 1.00 63.22 140 LYS A CA 7
ATOM 13724 C C . LYS A 1 10 ? -41.444 -68.401 -20.870 1.00 51.54 140 LYS A C 7
ATOM 13725 O O . LYS A 1 10 ? -41.757 -69.419 -20.246 1.00 23.00 140 LYS A O 7
ATOM 13744 N N . LEU A 1 11 ? -40.194 -67.979 -20.983 1.00 30.14 141 LEU A N 7
ATOM 13745 C CA . LEU A 1 11 ? -39.096 -68.687 -20.346 1.00 11.14 141 LEU A CA 7
ATOM 13746 C C . LEU A 1 11 ? -38.717 -68.003 -19.038 1.00 71.41 141 LEU A C 7
ATOM 13747 O O . LEU A 1 11 ? -38.830 -66.782 -18.909 1.00 1.43 141 LEU A O 7
ATOM 13763 N N . GLU A 1 12 ? -38.295 -68.795 -18.065 1.00 51.41 142 GLU A N 7
ATOM 13764 C CA . GLU A 1 12 ? -37.929 -68.270 -16.756 1.00 70.42 142 GLU A CA 7
ATOM 13765 C C . GLU A 1 12 ? -36.439 -67.978 -16.686 1.00 31.14 142 GLU A C 7
ATOM 13766 O O . GLU A 1 12 ? -35.623 -68.742 -17.200 1.00 52.14 142 GLU A O 7
ATOM 13778 N N . ILE A 1 13 ? -36.093 -66.869 -16.051 1.00 13.31 143 ILE A N 7
ATOM 13779 C CA . ILE A 1 13 ? -34.700 -66.499 -15.865 1.00 51.44 143 ILE A CA 7
ATOM 13780 C C . ILE A 1 13 ? -34.241 -66.918 -14.472 1.00 71.41 143 ILE A C 7
ATOM 13781 O O . ILE A 1 13 ? -34.937 -66.685 -13.482 1.00 32.13 143 ILE A O 7
ATOM 13797 N N . TYR A 1 14 ? -33.086 -67.558 -14.394 1.00 64.13 144 TYR A N 7
ATOM 13798 C CA . TYR A 1 14 ? -32.597 -68.081 -13.128 1.00 15.40 144 TYR A CA 7
ATOM 13799 C C . TYR A 1 14 ? -31.443 -67.239 -12.604 1.00 0.12 144 TYR A C 7
ATOM 13800 O O . TYR A 1 14 ? -30.759 -66.563 -13.373 1.00 72.35 144 TYR A O 7
ATOM 13818 N N . ASN A 1 15 ? -31.244 -67.278 -11.292 1.00 34.22 145 ASN A N 7
ATOM 13819 C CA . ASN A 1 15 ? -30.181 -66.521 -10.645 1.00 25.24 145 ASN A CA 7
ATOM 13820 C C . ASN A 1 15 ? -28.815 -67.089 -11.007 1.00 63.03 145 ASN A C 7
ATOM 13821 O O . ASN A 1 15 ? -28.709 -68.219 -11.491 1.00 72.41 145 ASN A O 7
ATOM 13832 N N . GLU A 1 16 ? -27.769 -66.316 -10.751 1.00 44.03 146 GLU A N 7
ATOM 13833 C CA . GLU A 1 16 ? -26.416 -66.732 -11.071 1.00 50.51 146 GLU A CA 7
ATOM 13834 C C . GLU A 1 16 ? -25.704 -67.160 -9.801 1.00 24.32 146 GLU A C 7
ATOM 13835 O O . GLU A 1 16 ? -24.515 -67.478 -9.824 1.00 62.51 146 GLU A O 7
ATOM 13847 N N . THR A 1 17 ? -26.471 -67.178 -8.708 1.00 11.43 147 THR A N 7
ATOM 13848 C CA . THR A 1 17 ? -25.948 -67.355 -7.360 1.00 61.51 147 THR A CA 7
ATOM 13849 C C . THR A 1 17 ? -24.652 -66.566 -7.180 1.00 50.42 147 THR A C 7
ATOM 13850 O O . THR A 1 17 ? -23.558 -67.120 -7.053 1.00 45.23 147 THR A O 7
ATOM 13861 N N . ASP A 1 18 ? -24.795 -65.243 -7.211 1.00 32.23 148 ASP A N 7
ATOM 13862 C CA . ASP A 1 18 ? -23.656 -64.339 -7.097 1.00 15.35 148 ASP A CA 7
ATOM 13863 C C . ASP A 1 18 ? -23.003 -64.463 -5.722 1.00 71.33 148 ASP A C 7
ATOM 13864 O O . ASP A 1 18 ? -21.838 -64.107 -5.535 1.00 42.44 148 ASP A O 7
ATOM 13873 N N . MET A 1 19 ? -23.768 -64.990 -4.769 1.00 10.40 149 MET A N 7
ATOM 13874 C CA . MET A 1 19 ? -23.280 -65.206 -3.412 1.00 12.00 149 MET A CA 7
ATOM 13875 C C . MET A 1 19 ? -22.014 -66.063 -3.423 1.00 72.44 149 MET A C 7
ATOM 13876 O O . MET A 1 19 ? -21.924 -67.046 -4.162 1.00 51.25 149 MET A O 7
ATOM 13890 N N . ALA A 1 20 ? -21.046 -65.693 -2.597 1.00 11.21 150 ALA A N 7
ATOM 13891 C CA . ALA A 1 20 ? -19.761 -66.360 -2.564 1.00 63.12 150 ALA A CA 7
ATOM 13892 C C . ALA A 1 20 ? -19.114 -66.158 -1.206 1.00 24.54 150 ALA A C 7
ATOM 13893 O O . ALA A 1 20 ? -19.025 -65.032 -0.710 1.00 63.03 150 ALA A O 7
ATOM 13900 N N . SER A 1 21 ? -18.714 -67.254 -0.596 1.00 53.30 151 SER A N 7
ATOM 13901 C CA . SER A 1 21 ? -18.024 -67.220 0.686 1.00 3.33 151 SER A CA 7
ATOM 13902 C C . SER A 1 21 ? -16.690 -66.481 0.551 1.00 74.32 151 SER A C 7
ATOM 13903 O O . SER A 1 21 ? -15.969 -66.662 -0.436 1.00 64.33 151 SER A O 7
ATOM 13911 N N . ALA A 1 22 ? -16.378 -65.640 1.531 1.00 71.34 152 ALA A N 7
ATOM 13912 C CA . ALA A 1 22 ? -15.168 -64.830 1.495 1.00 64.04 152 ALA A CA 7
ATOM 13913 C C . ALA A 1 22 ? -14.086 -65.406 2.408 1.00 43.32 152 ALA A C 7
ATOM 13914 O O . ALA A 1 22 ? -14.142 -66.574 2.799 1.00 15.33 152 ALA A O 7
ATOM 13921 N N . SER A 1 23 ? -13.099 -64.578 2.738 1.00 74.22 153 SER A N 7
ATOM 13922 C CA . SER A 1 23 ? -12.016 -64.978 3.627 1.00 4.51 153 SER A CA 7
ATOM 13923 C C . SER A 1 23 ? -12.489 -64.990 5.079 1.00 62.52 153 SER A C 7
ATOM 13924 O O . SER A 1 23 ? -13.610 -64.574 5.379 1.00 63.12 153 SER A O 7
ATOM 13932 N N . GLY A 1 24 ? -11.632 -65.455 5.975 1.00 51.32 154 GLY A N 7
ATOM 13933 C CA . GLY A 1 24 ? -11.993 -65.527 7.372 1.00 33.42 154 GLY A CA 7
ATOM 13934 C C . GLY A 1 24 ? -11.212 -64.542 8.214 1.00 2.05 154 GLY A C 7
ATOM 13935 O O . GLY A 1 24 ? -10.654 -63.571 7.694 1.00 54.32 154 GLY A O 7
ATOM 13939 N N . TYR A 1 25 ? -11.172 -64.789 9.512 1.00 23.04 155 TYR A N 7
ATOM 13940 C CA . TYR A 1 25 ? -10.458 -63.922 10.435 1.00 45.11 155 TYR A CA 7
ATOM 13941 C C . TYR A 1 25 ? -9.205 -64.624 10.955 1.00 52.34 155 TYR A C 7
ATOM 13942 O O . TYR A 1 25 ? -8.856 -65.711 10.489 1.00 24.32 155 TYR A O 7
ATOM 13960 N N . THR A 1 26 ? -8.534 -64.005 11.914 1.00 2.24 156 THR A N 7
ATOM 13961 C CA . THR A 1 26 ? -7.304 -64.558 12.459 1.00 44.34 156 THR A CA 7
ATOM 13962 C C . THR A 1 26 ? -7.377 -64.634 13.982 1.00 74.34 156 THR A C 7
ATOM 13963 O O . THR A 1 26 ? -7.926 -63.740 14.631 1.00 50.03 156 THR A O 7
ATOM 13974 N N . PRO A 1 27 ? -6.850 -65.720 14.571 1.00 34.21 157 PRO A N 7
ATOM 13975 C CA . PRO A 1 27 ? -6.820 -65.895 16.025 1.00 14.14 157 PRO A CA 7
ATOM 13976 C C . PRO A 1 27 ? -5.900 -64.885 16.709 1.00 1.21 157 PRO A C 7
ATOM 13977 O O . PRO A 1 27 ? -5.089 -64.218 16.056 1.00 72.42 157 PRO A O 7
ATOM 13988 N N . VAL A 1 28 ? -6.041 -64.774 18.022 1.00 61.41 158 VAL A N 7
ATOM 13989 C CA . VAL A 1 28 ? -5.237 -63.848 18.810 1.00 20.10 158 VAL A CA 7
ATOM 13990 C C . VAL A 1 28 ? -3.830 -64.401 19.044 1.00 73.44 158 VAL A C 7
ATOM 13991 O O . VAL A 1 28 ? -3.594 -65.598 18.884 1.00 70.40 158 VAL A O 7
ATOM 14004 N N . PRO A 1 29 ? -2.875 -63.523 19.405 1.00 1.11 159 PRO A N 7
ATOM 14005 C CA . PRO A 1 29 ? -1.490 -63.921 19.690 1.00 34.35 159 PRO A CA 7
ATOM 14006 C C . PRO A 1 29 ? -1.366 -64.820 20.921 1.00 21.23 159 PRO A C 7
ATOM 14007 O O . PRO A 1 29 ? -2.357 -65.134 21.587 1.00 24.51 159 PRO A O 7
ATOM 14018 N N . SER A 1 30 ? -0.134 -65.216 21.219 1.00 5.43 160 SER A N 7
ATOM 14019 C CA . SER A 1 30 ? 0.157 -66.108 22.336 1.00 4.30 160 SER A CA 7
ATOM 14020 C C . SER A 1 30 ? -0.079 -65.435 23.690 1.00 12.33 160 SER A C 7
ATOM 14021 O O . SER A 1 30 ? -0.446 -64.260 23.772 1.00 53.43 160 SER A O 7
ATOM 14029 N N . VAL A 1 31 ? 0.148 -66.199 24.754 1.00 51.42 161 VAL A N 7
ATOM 14030 C CA . VAL A 1 31 ? 0.005 -65.713 26.113 1.00 14.43 161 VAL A CA 7
ATOM 14031 C C . VAL A 1 31 ? 1.258 -66.073 26.903 1.00 33.31 161 VAL A C 7
ATOM 14032 O O . VAL A 1 31 ? 1.589 -67.250 27.058 1.00 42.03 161 VAL A O 7
ATOM 14045 N N . SER A 1 32 ? 1.963 -65.056 27.360 1.00 1.42 162 SER A N 7
ATOM 14046 C CA . SER A 1 32 ? 3.211 -65.243 28.086 1.00 43.43 162 SER A CA 7
ATOM 14047 C C . SER A 1 32 ? 2.985 -65.890 29.454 1.00 23.34 162 SER A C 7
ATOM 14048 O O . SER A 1 32 ? 1.882 -65.847 30.008 1.00 45.24 162 SER A O 7
ATOM 14056 N N . GLU A 1 33 ? 4.039 -66.499 29.981 1.00 55.10 163 GLU A N 7
ATOM 14057 C CA . GLU A 1 33 ? 3.988 -67.147 31.284 1.00 52.54 163 GLU A CA 7
ATOM 14058 C C . GLU A 1 33 ? 4.191 -66.136 32.407 1.00 53.21 163 GLU A C 7
ATOM 14059 O O . GLU A 1 33 ? 5.170 -65.386 32.411 1.00 23.50 163 GLU A O 7
ATOM 14071 N N . PHE A 1 34 ? 3.266 -66.116 33.354 1.00 43.32 164 PHE A N 7
ATOM 14072 C CA . PHE A 1 34 ? 3.386 -65.254 34.521 1.00 11.52 164 PHE A CA 7
ATOM 14073 C C . PHE A 1 34 ? 3.909 -66.054 35.710 1.00 1.22 164 PHE A C 7
ATOM 14074 O O . PHE A 1 34 ? 4.155 -67.256 35.589 1.00 63.14 164 PHE A O 7
ATOM 14091 N N . GLN A 1 35 ? 4.094 -65.395 36.845 1.00 41.40 165 GLN A N 7
ATOM 14092 C CA . GLN A 1 35 ? 4.583 -66.071 38.040 1.00 74.42 165 GLN A CA 7
ATOM 14093 C C . GLN A 1 35 ? 3.473 -66.905 38.668 1.00 64.15 165 GLN A C 7
ATOM 14094 O O . GLN A 1 35 ? 2.374 -66.410 38.922 1.00 43.33 165 GLN A O 7
ATOM 14108 N N . TYR A 1 36 ? 3.772 -68.170 38.924 1.00 2.14 166 TYR A N 7
ATOM 14109 C CA . TYR A 1 36 ? 2.769 -69.118 39.384 1.00 43.25 166 TYR A CA 7
ATOM 14110 C C . TYR A 1 36 ? 2.854 -69.383 40.880 1.00 74.12 166 TYR A C 7
ATOM 14111 O O . TYR A 1 36 ? 3.694 -68.828 41.586 1.00 61.52 166 TYR A O 7
ATOM 14129 N N . ILE A 1 37 ? 1.945 -70.242 41.334 1.00 50.32 167 ILE A N 7
ATOM 14130 C CA . ILE A 1 37 ? 1.904 -70.730 42.715 1.00 70.04 167 ILE A CA 7
ATOM 14131 C C . ILE A 1 37 ? 1.743 -69.594 43.727 1.00 33.44 167 ILE A C 7
ATOM 14132 O O . ILE A 1 37 ? 2.195 -69.662 44.869 1.00 13.34 167 ILE A O 7
ATOM 14148 N N . GLU A 1 38 ? 1.066 -68.560 43.297 1.00 21.30 168 GLU A N 7
ATOM 14149 C CA . GLU A 1 38 ? 0.693 -67.468 44.180 1.00 24.35 168 GLU A CA 7
ATOM 14150 C C . GLU A 1 38 ? -0.802 -67.236 44.069 1.00 14.33 168 GLU A C 7
ATOM 14151 O O . GLU A 1 38 ? -1.396 -66.483 44.836 1.00 42.14 168 GLU A O 7
ATOM 14163 N N . THR A 1 39 ? -1.394 -67.921 43.108 1.00 15.32 169 THR A N 7
ATOM 14164 C CA . THR A 1 39 ? -2.822 -67.867 42.873 1.00 13.31 169 THR A CA 7
ATOM 14165 C C . THR A 1 39 ? -3.310 -69.278 42.605 1.00 71.03 169 THR A C 7
ATOM 14166 O O . THR A 1 39 ? -4.005 -69.878 43.422 1.00 22.55 169 THR A O 7
ATOM 14177 N N . GLU A 1 40 ? -2.896 -69.813 41.470 1.00 73.30 170 GLU A N 7
ATOM 14178 C CA . GLU A 1 40 ? -3.141 -71.206 41.152 1.00 43.11 170 GLU A CA 7
ATOM 14179 C C . GLU A 1 40 ? -1.941 -72.054 41.562 1.00 20.34 170 GLU A C 7
ATOM 14180 O O . GLU A 1 40 ? -1.147 -72.504 40.734 1.00 30.42 170 GLU A O 7
ATOM 14192 N N . THR A 1 41 ? -1.786 -72.184 42.868 1.00 32.00 171 THR A N 7
ATOM 14193 C CA . THR A 1 41 ? -0.772 -73.039 43.466 1.00 2.23 171 THR A CA 7
ATOM 14194 C C . THR A 1 41 ? -1.026 -74.517 43.138 1.00 75.11 171 THR A C 7
ATOM 14195 O O . THR A 1 41 ? -2.004 -74.862 42.474 1.00 2.31 171 THR A O 7
ATOM 14206 N N . ILE A 1 42 ? -0.146 -75.380 43.619 1.00 61.33 172 ILE A N 7
ATOM 14207 C CA . ILE A 1 42 ? -0.211 -76.796 43.315 1.00 24.00 172 ILE A CA 7
ATOM 14208 C C . ILE A 1 42 ? -0.769 -77.584 44.503 1.00 72.24 172 ILE A C 7
ATOM 14209 O O . ILE A 1 42 ? -0.440 -77.311 45.657 1.00 25.45 172 ILE A O 7
ATOM 14225 N N . SER A 1 43 ? -1.628 -78.550 44.218 1.00 72.20 173 SER A N 7
ATOM 14226 C CA . SER A 1 43 ? -2.148 -79.429 45.247 1.00 1.54 173 SER A CA 7
ATOM 14227 C C . SER A 1 43 ? -1.155 -80.558 45.500 1.00 23.04 173 SER A C 7
ATOM 14228 O O . SER A 1 43 ? -1.430 -81.731 45.231 1.00 43.45 173 SER A O 7
ATOM 14236 N N . ASN A 1 44 ? 0.017 -80.175 45.977 1.00 23.23 174 ASN A N 7
ATOM 14237 C CA . ASN A 1 44 ? 1.105 -81.113 46.221 1.00 53.14 174 ASN A CA 7
ATOM 14238 C C . ASN A 1 44 ? 0.932 -81.843 47.551 1.00 42.41 174 ASN A C 7
ATOM 14239 O O . ASN A 1 44 ? -0.144 -81.844 48.152 1.00 15.32 174 ASN A O 7
ATOM 14250 N N . THR A 1 45 ? 2.007 -82.474 47.995 1.00 65.45 175 THR A N 7
ATOM 14251 C CA . THR A 1 45 ? 2.016 -83.190 49.252 1.00 33.42 175 THR A CA 7
ATOM 14252 C C . THR A 1 45 ? 2.986 -82.522 50.226 1.00 63.31 175 THR A C 7
ATOM 14253 O O . THR A 1 45 ? 4.140 -82.270 49.875 1.00 4.23 175 THR A O 7
ATOM 14264 N N . PRO A 1 46 ? 2.514 -82.176 51.434 1.00 71.50 176 PRO A N 7
ATOM 14265 C CA . PRO A 1 46 ? 3.358 -81.602 52.485 1.00 11.32 176 PRO A CA 7
ATOM 14266 C C . PRO A 1 46 ? 4.159 -82.663 53.239 1.00 41.12 176 PRO A C 7
ATOM 14267 O O . PRO A 1 46 ? 3.887 -83.859 53.123 1.00 63.24 176 PRO A O 7
ATOM 14278 N N . SER A 1 47 ? 5.158 -82.215 53.989 1.00 3.42 177 SER A N 7
ATOM 14279 C CA . SER A 1 47 ? 5.938 -83.088 54.856 1.00 44.22 177 SER A CA 7
ATOM 14280 C C . SER A 1 47 ? 6.746 -82.257 55.849 1.00 44.22 177 SER A C 7
ATOM 14281 O O . SER A 1 47 ? 7.667 -81.532 55.471 1.00 32.14 177 SER A O 7
ATOM 14289 N N . PRO A 1 48 ? 6.405 -82.346 57.141 1.00 50.04 178 PRO A N 7
ATOM 14290 C CA . PRO A 1 48 ? 7.101 -81.609 58.191 1.00 73.13 178 PRO A CA 7
ATOM 14291 C C . PRO A 1 48 ? 8.499 -82.154 58.462 1.00 70.22 178 PRO A C 7
ATOM 14292 O O . PRO A 1 48 ? 9.284 -81.532 59.181 1.00 1.12 178 PRO A O 7
ATOM 14303 N N . ASP A 1 49 ? 8.808 -83.299 57.864 1.00 12.45 179 ASP A N 7
ATOM 14304 C CA . ASP A 1 49 ? 10.119 -83.928 58.016 1.00 45.05 179 ASP A CA 7
ATOM 14305 C C . ASP A 1 49 ? 11.221 -82.958 57.611 1.00 72.01 179 ASP A C 7
ATOM 14306 O O . ASP A 1 49 ? 12.282 -82.904 58.229 1.00 11.12 179 ASP A O 7
ATOM 14315 N N . LEU A 1 50 ? 10.931 -82.165 56.594 1.00 40.01 180 LEU A N 7
ATOM 14316 C CA . LEU A 1 50 ? 11.902 -81.246 56.030 1.00 2.01 180 LEU A CA 7
ATOM 14317 C C . LEU A 1 50 ? 11.540 -79.802 56.352 1.00 61.24 180 LEU A C 7
ATOM 14318 O O . LEU A 1 50 ? 12.060 -78.873 55.729 1.00 35.44 180 LEU A O 7
ATOM 14334 N N . THR A 1 51 ? 10.667 -79.603 57.329 1.00 10.45 181 THR A N 7
ATOM 14335 C CA . THR A 1 51 ? 10.190 -78.264 57.626 1.00 0.21 181 THR A CA 7
ATOM 14336 C C . THR A 1 51 ? 10.727 -77.774 58.969 1.00 3.53 181 THR A C 7
ATOM 14337 O O . THR A 1 51 ? 11.526 -78.455 59.613 1.00 15.24 181 THR A O 7
ATOM 14348 N N . VAL A 1 52 ? 10.288 -76.592 59.380 1.00 51.33 182 VAL A N 7
ATOM 14349 C CA . VAL A 1 52 ? 10.655 -76.050 60.678 1.00 31.44 182 VAL A CA 7
ATOM 14350 C C . VAL A 1 52 ? 9.402 -75.612 61.436 1.00 51.23 182 VAL A C 7
ATOM 14351 O O . VAL A 1 52 ? 8.759 -74.623 61.096 1.00 43.41 182 VAL A O 7
ATOM 14364 N N . MET A 1 53 ? 9.041 -76.389 62.443 1.00 15.33 183 MET A N 7
ATOM 14365 C CA . MET A 1 53 ? 7.848 -76.130 63.237 1.00 11.25 183 MET A CA 7
ATOM 14366 C C . MET A 1 53 ? 8.157 -76.331 64.712 1.00 2.55 183 MET A C 7
ATOM 14367 O O . MET A 1 53 ? 7.710 -77.294 65.336 1.00 53.14 183 MET A O 7
ATOM 14381 N N . SER A 1 54 ? 8.924 -75.414 65.268 1.00 33.42 184 SER A N 7
ATOM 14382 C CA . SER A 1 54 ? 9.472 -75.610 66.596 1.00 13.40 184 SER A CA 7
ATOM 14383 C C . SER A 1 54 ? 9.307 -74.368 67.457 1.00 52.43 184 SER A C 7
ATOM 14384 O O . SER A 1 54 ? 8.930 -73.294 66.980 1.00 70.53 184 SER A O 7
ATOM 14392 N N . ILE A 1 55 ? 9.595 -74.537 68.732 1.00 44.33 185 ILE A N 7
ATOM 14393 C CA . ILE A 1 55 ? 9.567 -73.454 69.693 1.00 32.43 185 ILE A CA 7
ATOM 14394 C C . ILE A 1 55 ? 10.680 -73.664 70.712 1.00 51.02 185 ILE A C 7
ATOM 14395 O O . ILE A 1 55 ? 10.945 -74.794 71.125 1.00 3.35 185 ILE A O 7
ATOM 14411 N N . ASP A 1 56 ? 11.355 -72.591 71.089 1.00 53.21 186 ASP A N 7
ATOM 14412 C CA . ASP A 1 56 ? 12.450 -72.696 72.039 1.00 60.44 186 ASP A CA 7
ATOM 14413 C C . ASP A 1 56 ? 12.237 -71.736 73.190 1.00 73.32 186 ASP A C 7
ATOM 14414 O O . ASP A 1 56 ? 12.839 -70.660 73.239 1.00 23.13 186 ASP A O 7
ATOM 14423 N N . LYS A 1 57 ? 11.337 -72.115 74.088 1.00 42.32 187 LYS A N 7
ATOM 14424 C CA . LYS A 1 57 ? 11.047 -71.333 75.277 1.00 54.30 187 LYS A CA 7
ATOM 14425 C C . LYS A 1 57 ? 9.998 -72.013 76.146 1.00 5.44 187 LYS A C 7
ATOM 14426 O O . LYS A 1 57 ? 8.793 -71.841 75.956 1.00 11.34 187 LYS A O 7
ATOM 14445 N N . SER A 1 58 ? 10.465 -72.802 77.090 1.00 44.12 188 SER A N 7
ATOM 14446 C CA . SER A 1 58 ? 9.607 -73.332 78.130 1.00 5.21 188 SER A CA 7
ATOM 14447 C C . SER A 1 58 ? 9.522 -72.302 79.245 1.00 50.33 188 SER A C 7
ATOM 14448 O O . SER A 1 58 ? 9.822 -72.572 80.409 1.00 60.53 188 SER A O 7
ATOM 14456 N N . VAL A 1 59 ? 9.102 -71.118 78.854 1.00 35.23 189 VAL A N 7
ATOM 14457 C CA . VAL A 1 59 ? 9.175 -69.935 79.687 1.00 62.05 189 VAL A CA 7
ATOM 14458 C C . VAL A 1 59 ? 8.019 -69.011 79.352 1.00 21.32 189 VAL A C 7
ATOM 14459 O O . VAL A 1 59 ? 7.991 -68.407 78.281 1.00 22.31 189 VAL A O 7
ATOM 14472 N N . LEU A 1 60 ? 7.059 -68.927 80.250 1.00 14.42 190 LEU A N 7
ATOM 14473 C CA . LEU A 1 60 ? 5.930 -68.035 80.062 1.00 24.54 190 LEU A CA 7
ATOM 14474 C C . LEU A 1 60 ? 5.829 -67.084 81.225 1.00 32.33 190 LEU A C 7
ATOM 14475 O O . LEU A 1 60 ? 5.586 -67.489 82.360 1.00 73.42 190 LEU A O 7
ATOM 14491 N N . SER A 1 61 ? 6.021 -65.826 80.924 1.00 11.12 191 SER A N 7
ATOM 14492 C CA . SER A 1 61 ? 6.018 -64.795 81.926 1.00 35.02 191 SER A CA 7
ATOM 14493 C C . SER A 1 61 ? 4.712 -64.022 81.878 1.00 25.34 191 SER A C 7
ATOM 14494 O O . SER A 1 61 ? 4.100 -63.897 80.814 1.00 0.14 191 SER A O 7
ATOM 14502 N N . PRO A 1 62 ? 4.271 -63.497 83.025 1.00 10.42 192 PRO A N 7
ATOM 14503 C CA . PRO A 1 62 ? 3.068 -62.674 83.101 1.00 12.13 192 PRO A CA 7
ATOM 14504 C C . PRO A 1 62 ? 3.191 -61.417 82.244 1.00 62.03 192 PRO A C 7
ATOM 14505 O O . PRO A 1 62 ? 3.823 -60.432 82.640 1.00 63.35 192 PRO A O 7
ATOM 14516 N N . GLY A 1 63 ? 2.629 -61.477 81.046 1.00 45.41 193 GLY A N 7
ATOM 14517 C CA . GLY A 1 63 ? 2.686 -60.346 80.146 1.00 32.44 193 GLY A CA 7
ATOM 14518 C C . GLY A 1 63 ? 3.109 -60.736 78.744 1.00 64.33 193 GLY A C 7
ATOM 14519 O O . GLY A 1 63 ? 2.898 -59.971 77.800 1.00 35.02 193 GLY A O 7
ATOM 14523 N N . GLU A 1 64 ? 3.715 -61.910 78.590 1.00 11.51 194 GLU A N 7
ATOM 14524 C CA . GLU A 1 64 ? 4.127 -62.366 77.265 1.00 52.43 194 GLU A CA 7
ATOM 14525 C C . GLU A 1 64 ? 3.329 -63.595 76.840 1.00 11.31 194 GLU A C 7
ATOM 14526 O O . GLU A 1 64 ? 2.598 -64.181 77.642 1.00 22.50 194 GLU A O 7
ATOM 14538 N N . SER A 1 65 ? 3.462 -63.966 75.577 1.00 24.32 195 SER A N 7
ATOM 14539 C CA . SER A 1 65 ? 2.812 -65.152 75.052 1.00 21.24 195 SER A CA 7
ATOM 14540 C C . SER A 1 65 ? 3.792 -65.957 74.210 1.00 33.44 195 SER A C 7
ATOM 14541 O O . SER A 1 65 ? 4.526 -65.398 73.393 1.00 33.44 195 SER A O 7
ATOM 14549 N N . ALA A 1 66 ? 3.805 -67.264 74.404 1.00 32.31 196 ALA A N 7
ATOM 14550 C CA . ALA A 1 66 ? 4.665 -68.124 73.616 1.00 33.13 196 ALA A CA 7
ATOM 14551 C C . ALA A 1 66 ? 4.059 -68.344 72.241 1.00 45.40 196 ALA A C 7
ATOM 14552 O O . ALA A 1 66 ? 2.922 -68.804 72.114 1.00 33.02 196 ALA A O 7
ATOM 14559 N N . THR A 1 67 ? 4.807 -67.982 71.218 1.00 53.23 197 THR A N 7
ATOM 14560 C CA . THR A 1 67 ? 4.362 -68.155 69.853 1.00 62.13 197 THR A CA 7
ATOM 14561 C C . THR A 1 67 ? 5.162 -69.264 69.187 1.00 1.41 197 THR A C 7
ATOM 14562 O O . THR A 1 67 ? 6.363 -69.120 68.958 1.00 3.44 197 THR A O 7
ATOM 14573 N N . ILE A 1 68 ? 4.505 -70.375 68.907 1.00 72.13 198 ILE A N 7
ATOM 14574 C CA . ILE A 1 68 ? 5.175 -71.502 68.287 1.00 62.13 198 ILE A CA 7
ATOM 14575 C C . ILE A 1 68 ? 5.342 -71.230 66.801 1.00 64.33 198 ILE A C 7
ATOM 14576 O O . ILE A 1 68 ? 4.360 -71.035 66.083 1.00 23.42 198 ILE A O 7
ATOM 14592 N N . THR A 1 69 ? 6.582 -71.202 66.353 1.00 31.24 199 THR A N 7
ATOM 14593 C CA . THR A 1 69 ? 6.872 -70.911 64.967 1.00 11.12 199 THR A CA 7
ATOM 14594 C C . THR A 1 69 ? 6.748 -72.177 64.132 1.00 55.50 199 THR A C 7
ATOM 14595 O O . THR A 1 69 ? 7.660 -73.003 64.099 1.00 1.40 199 THR A O 7
ATOM 14606 N N . THR A 1 70 ? 5.609 -72.334 63.481 1.00 73.11 200 THR A N 7
ATOM 14607 C CA . THR A 1 70 ? 5.348 -73.527 62.711 1.00 32.31 200 THR A CA 7
ATOM 14608 C C . THR A 1 70 ? 5.244 -73.208 61.232 1.00 64.35 200 THR A C 7
ATOM 14609 O O . THR A 1 70 ? 4.324 -72.520 60.784 1.00 11.31 200 THR A O 7
ATOM 14620 N N . ILE A 1 71 ? 6.232 -73.673 60.496 1.00 54.11 201 ILE A N 7
ATOM 14621 C CA . ILE A 1 71 ? 6.240 -73.552 59.055 1.00 50.04 201 ILE A CA 7
ATOM 14622 C C . ILE A 1 71 ? 6.043 -74.940 58.471 1.00 71.13 201 ILE A C 7
ATOM 14623 O O . ILE A 1 71 ? 6.508 -75.922 59.051 1.00 22.11 201 ILE A O 7
ATOM 14639 N N . VAL A 1 72 ? 5.343 -75.041 57.358 1.00 33.24 202 VAL A N 7
ATOM 14640 C CA . VAL A 1 72 ? 5.135 -76.330 56.721 1.00 43.43 202 VAL A CA 7
ATOM 14641 C C . VAL A 1 72 ? 5.755 -76.343 55.327 1.00 2.12 202 VAL A C 7
ATOM 14642 O O . VAL A 1 72 ? 5.530 -75.434 54.527 1.00 70.23 202 VAL A O 7
ATOM 14655 N N . LYS A 1 73 ? 6.548 -77.368 55.056 1.00 41.33 203 LYS A N 7
ATOM 14656 C CA . LYS A 1 73 ? 7.156 -77.545 53.750 1.00 74.34 203 LYS A CA 7
ATOM 14657 C C . LYS A 1 73 ? 6.662 -78.845 53.125 1.00 51.14 203 LYS A C 7
ATOM 14658 O O . LYS A 1 73 ? 6.064 -79.678 53.809 1.00 11.21 203 LYS A O 7
ATOM 14677 N N . ASP A 1 74 ? 6.887 -78.999 51.829 1.00 21.20 204 ASP A N 7
ATOM 14678 C CA . ASP A 1 74 ? 6.473 -80.198 51.114 1.00 35.35 204 ASP A CA 7
ATOM 14679 C C . ASP A 1 74 ? 7.377 -81.365 51.432 1.00 2.41 204 ASP A C 7
ATOM 14680 O O . ASP A 1 74 ? 8.396 -81.222 52.109 1.00 1.43 204 ASP A O 7
ATOM 14689 N N . ILE A 1 75 ? 7.019 -82.507 50.872 1.00 61.53 205 ILE A N 7
ATOM 14690 C CA . ILE A 1 75 ? 7.858 -83.694 50.913 1.00 12.02 205 ILE A CA 7
ATOM 14691 C C . ILE A 1 75 ? 9.128 -83.450 50.096 1.00 2.41 205 ILE A C 7
ATOM 14692 O O . ILE A 1 75 ? 10.125 -84.154 50.232 1.00 10.11 205 ILE A O 7
ATOM 14708 N N . ASP A 1 76 ? 9.072 -82.422 49.257 1.00 14.21 206 ASP A N 7
ATOM 14709 C CA . ASP A 1 76 ? 10.202 -82.039 48.424 1.00 22.22 206 ASP A CA 7
ATOM 14710 C C . ASP A 1 76 ? 10.943 -80.849 49.037 1.00 31.53 206 ASP A C 7
ATOM 14711 O O . ASP A 1 76 ? 12.003 -80.443 48.560 1.00 21.22 206 ASP A O 7
ATOM 14720 N N . GLY A 1 77 ? 10.389 -80.308 50.120 1.00 33.03 207 GLY A N 7
ATOM 14721 C CA . GLY A 1 77 ? 11.003 -79.169 50.780 1.00 43.43 207 GLY A CA 7
ATOM 14722 C C . GLY A 1 77 ? 10.619 -77.845 50.146 1.00 34.11 207 GLY A C 7
ATOM 14723 O O . GLY A 1 77 ? 11.418 -76.907 50.115 1.00 21.35 207 GLY A O 7
ATOM 14727 N N . ASN A 1 78 ? 9.401 -77.769 49.631 1.00 44.11 208 ASN A N 7
ATOM 14728 C CA . ASN A 1 78 ? 8.894 -76.540 49.019 1.00 3.11 208 ASN A CA 7
ATOM 14729 C C . ASN A 1 78 ? 7.920 -75.854 49.975 1.00 62.51 208 ASN A C 7
ATOM 14730 O O . ASN A 1 78 ? 7.522 -76.450 50.972 1.00 2.41 208 ASN A O 7
ATOM 14741 N N . PRO A 1 79 ? 7.542 -74.590 49.706 1.00 74.41 209 PRO A N 7
ATOM 14742 C CA . PRO A 1 79 ? 6.593 -73.851 50.541 1.00 32.03 209 PRO A CA 7
ATOM 14743 C C . PRO A 1 79 ? 5.140 -74.251 50.286 1.00 24.13 209 PRO A C 7
ATOM 14744 O O . PRO A 1 79 ? 4.595 -74.006 49.209 1.00 54.21 209 PRO A O 7
ATOM 14755 N N . VAL A 1 80 ? 4.524 -74.853 51.295 1.00 40.44 210 VAL A N 7
ATOM 14756 C CA . VAL A 1 80 ? 3.129 -75.269 51.219 1.00 74.25 210 VAL A CA 7
ATOM 14757 C C . VAL A 1 80 ? 2.197 -74.065 51.191 1.00 1.14 210 VAL A C 7
ATOM 14758 O O . VAL A 1 80 ? 2.448 -73.054 51.850 1.00 42.34 210 VAL A O 7
ATOM 14771 N N . ASN A 1 81 ? 1.128 -74.178 50.414 1.00 12.04 211 ASN A N 7
ATOM 14772 C CA . ASN A 1 81 ? 0.071 -73.179 50.411 1.00 44.44 211 ASN A CA 7
ATOM 14773 C C . ASN A 1 81 ? -0.519 -73.042 51.816 1.00 52.30 211 ASN A C 7
ATOM 14774 O O . ASN A 1 81 ? -0.515 -71.953 52.392 1.00 73.03 211 ASN A O 7
ATOM 14785 N N . GLU A 1 82 ? -0.994 -74.164 52.367 1.00 41.22 212 GLU A N 7
ATOM 14786 C CA . GLU A 1 82 ? -1.530 -74.206 53.731 1.00 41.33 212 GLU A CA 7
ATOM 14787 C C . GLU A 1 82 ? -1.944 -75.632 54.096 1.00 13.23 212 GLU A C 7
ATOM 14788 O O . GLU A 1 82 ? -2.106 -76.481 53.216 1.00 14.01 212 GLU A O 7
ATOM 14800 N N . VAL A 1 83 ? -2.106 -75.886 55.388 1.00 64.54 213 VAL A N 7
ATOM 14801 C CA . VAL A 1 83 ? -2.512 -77.197 55.880 1.00 11.42 213 VAL A CA 7
ATOM 14802 C C . VAL A 1 83 ? -3.578 -77.049 56.968 1.00 50.15 213 VAL A C 7
ATOM 14803 O O . VAL A 1 83 ? -4.125 -75.965 57.177 1.00 32.14 213 VAL A O 7
ATOM 14816 N N . HIS A 1 84 ? -3.868 -78.144 57.653 1.00 14.44 214 HIS A N 7
ATOM 14817 C CA . HIS A 1 84 ? -4.840 -78.140 58.736 1.00 2.54 214 HIS A CA 7
ATOM 14818 C C . HIS A 1 84 ? -4.104 -78.285 60.063 1.00 45.21 214 HIS A C 7
ATOM 14819 O O . HIS A 1 84 ? -3.162 -79.067 60.158 1.00 25.24 214 HIS A O 7
ATOM 14834 N N . ILE A 1 85 ? -4.504 -77.520 61.070 1.00 21.22 215 ILE A N 7
ATOM 14835 C CA . ILE A 1 85 ? -3.896 -77.628 62.393 1.00 73.41 215 ILE A CA 7
ATOM 14836 C C . ILE A 1 85 ? -4.962 -77.696 63.488 1.00 2.41 215 ILE A C 7
ATOM 14837 O O . ILE A 1 85 ? -5.756 -76.772 63.664 1.00 64.12 215 ILE A O 7
ATOM 14853 N N . ASN A 1 86 ? -4.976 -78.817 64.200 1.00 51.50 216 ASN A N 7
ATOM 14854 C CA . ASN A 1 86 ? -5.909 -79.033 65.298 1.00 4.35 216 ASN A CA 7
ATOM 14855 C C . ASN A 1 86 ? -5.204 -78.785 66.625 1.00 52.20 216 ASN A C 7
ATOM 14856 O O . ASN A 1 86 ? -4.171 -79.391 66.908 1.00 71.02 216 ASN A O 7
ATOM 14867 N N . LYS A 1 87 ? -5.760 -77.890 67.426 1.00 23.33 217 LYS A N 7
ATOM 14868 C CA . LYS A 1 87 ? -5.211 -77.598 68.739 1.00 63.02 217 LYS A CA 7
ATOM 14869 C C . LYS A 1 87 ? -5.571 -78.689 69.746 1.00 44.54 217 LYS A C 7
ATOM 14870 O O . LYS A 1 87 ? -6.741 -78.915 70.046 1.00 34.53 217 LYS A O 7
ATOM 14889 N N . THR A 1 88 ? -4.555 -79.372 70.242 1.00 22.21 218 THR A N 7
ATOM 14890 C CA . THR A 1 88 ? -4.722 -80.396 71.258 1.00 42.40 218 THR A CA 7
ATOM 14891 C C . THR A 1 88 ? -3.710 -80.162 72.375 1.00 0.12 218 THR A C 7
ATOM 14892 O O . THR A 1 88 ? -2.570 -79.796 72.106 1.00 74.12 218 THR A O 7
ATOM 14903 N N . VAL A 1 89 ? -4.128 -80.329 73.622 1.00 30.43 219 VAL A N 7
ATOM 14904 C CA . VAL A 1 89 ? -3.251 -80.056 74.751 1.00 13.30 219 VAL A CA 7
ATOM 14905 C C . VAL A 1 89 ? -3.241 -81.208 75.747 1.00 50.34 219 VAL A C 7
ATOM 14906 O O . VAL A 1 89 ? -4.216 -81.950 75.874 1.00 44.04 219 VAL A O 7
ATOM 14919 N N . ALA A 1 90 ? -2.119 -81.350 76.432 1.00 22.04 220 ALA A N 7
ATOM 14920 C CA . ALA A 1 90 ? -1.972 -82.332 77.492 1.00 73.32 220 ALA A CA 7
ATOM 14921 C C . ALA A 1 90 ? -1.229 -81.719 78.673 1.00 51.31 220 ALA A C 7
ATOM 14922 O O . ALA A 1 90 ? -0.034 -81.430 78.592 1.00 53.24 220 ALA A O 7
ATOM 14929 N N . ARG A 1 91 ? -1.948 -81.496 79.759 1.00 23.42 221 ARG A N 7
ATOM 14930 C CA . ARG A 1 91 ? -1.373 -80.869 80.943 1.00 21.14 221 ARG A CA 7
ATOM 14931 C C . ARG A 1 91 ? -0.655 -81.883 81.822 1.00 3.02 221 ARG A C 7
ATOM 14932 O O . ARG A 1 91 ? -1.054 -83.046 81.897 1.00 53.13 221 ARG A O 7
ATOM 14953 N N . GLU A 1 92 ? 0.405 -81.428 82.481 1.00 13.41 222 GLU A N 7
ATOM 14954 C CA . GLU A 1 92 ? 1.068 -82.211 83.515 1.00 33.24 222 GLU A CA 7
ATOM 14955 C C . GLU A 1 92 ? 0.508 -81.793 84.875 1.00 63.45 222 GLU A C 7
ATOM 14956 O O . GLU A 1 92 ? 0.574 -82.536 85.856 1.00 10.02 222 GLU A O 7
ATOM 14968 N N . ASN A 1 93 ? -0.066 -80.595 84.904 1.00 64.21 223 ASN A N 7
ATOM 14969 C CA . ASN A 1 93 ? -0.707 -80.056 86.096 1.00 10.51 223 ASN A CA 7
ATOM 14970 C C . ASN A 1 93 ? -1.598 -78.887 85.664 1.00 3.41 223 ASN A C 7
ATOM 14971 O O . ASN A 1 93 ? -1.643 -78.563 84.473 1.00 25.30 223 ASN A O 7
ATOM 14982 N N . LEU A 1 94 ? -2.300 -78.254 86.595 1.00 73.54 224 LEU A N 7
ATOM 14983 C CA . LEU A 1 94 ? -3.319 -77.272 86.223 1.00 23.13 224 LEU A CA 7
ATOM 14984 C C . LEU A 1 94 ? -3.364 -76.069 87.166 1.00 75.50 224 LEU A C 7
ATOM 14985 O O . LEU A 1 94 ? -4.336 -75.315 87.157 1.00 44.25 224 LEU A O 7
ATOM 15001 N N . LYS A 1 95 ? -2.321 -75.864 87.953 1.00 3.11 225 LYS A N 7
ATOM 15002 C CA . LYS A 1 95 ? -2.312 -74.756 88.909 1.00 43.12 225 LYS A CA 7
ATOM 15003 C C . LYS A 1 95 ? -2.084 -73.426 88.200 1.00 65.13 225 LYS A C 7
ATOM 15004 O O . LYS A 1 95 ? -2.211 -72.355 88.797 1.00 51.44 225 LYS A O 7
ATOM 15023 N N . GLY A 1 96 ? -1.744 -73.500 86.927 1.00 52.43 226 GLY A N 7
ATOM 15024 C CA . GLY A 1 96 ? -1.484 -72.302 86.162 1.00 31.33 226 GLY A CA 7
ATOM 15025 C C . GLY A 1 96 ? -2.678 -71.894 85.330 1.00 1.12 226 GLY A C 7
ATOM 15026 O O . GLY A 1 96 ? -3.453 -72.741 84.891 1.00 12.02 226 GLY A O 7
ATOM 15030 N N . LEU A 1 97 ? -2.844 -70.596 85.123 1.00 63.32 227 LEU A N 7
ATOM 15031 C CA . LEU A 1 97 ? -3.916 -70.100 84.280 1.00 1.31 227 LEU A CA 7
ATOM 15032 C C . LEU A 1 97 ? -3.459 -70.067 82.835 1.00 33.52 227 LEU A C 7
ATOM 15033 O O . LEU A 1 97 ? -2.702 -69.179 82.436 1.00 63.01 227 LEU A O 7
ATOM 15049 N N . TRP A 1 98 ? -3.897 -71.047 82.066 1.00 62.22 228 TRP A N 7
ATOM 15050 C CA . TRP A 1 98 ? -3.487 -71.163 80.677 1.00 3.02 228 TRP A CA 7
ATOM 15051 C C . TRP A 1 98 ? -4.499 -70.464 79.765 1.00 75.24 228 TRP A C 7
ATOM 15052 O O . TRP A 1 98 ? -5.672 -70.833 79.728 1.00 24.02 228 TRP A O 7
ATOM 15073 N N . ASP A 1 99 ? -4.046 -69.450 79.043 1.00 54.13 229 ASP A N 7
ATOM 15074 C CA . ASP A 1 99 ? -4.904 -68.738 78.103 1.00 43.11 229 ASP A CA 7
ATOM 15075 C C . ASP A 1 99 ? -4.487 -69.053 76.675 1.00 10.44 229 ASP A C 7
ATOM 15076 O O . ASP A 1 99 ? -3.301 -69.232 76.385 1.00 45.31 229 ASP A O 7
ATOM 15085 N N . TYR A 1 100 ? -5.454 -69.100 75.786 1.00 40.12 230 TYR A N 7
ATOM 15086 C CA . TYR A 1 100 ? -5.197 -69.510 74.418 1.00 22.02 230 TYR A CA 7
ATOM 15087 C C . TYR A 1 100 ? -5.746 -68.493 73.430 1.00 73.34 230 TYR A C 7
ATOM 15088 O O . TYR A 1 100 ? -6.959 -68.314 73.323 1.00 54.11 230 TYR A O 7
ATOM 15106 N N . GLY A 1 101 ? -4.851 -67.820 72.722 1.00 72.22 231 GLY A N 7
ATOM 15107 C CA . GLY A 1 101 ? -5.268 -66.973 71.627 1.00 22.15 231 GLY A CA 7
ATOM 15108 C C . GLY A 1 101 ? -5.577 -67.803 70.399 1.00 2.30 231 GLY A C 7
ATOM 15109 O O . GLY A 1 101 ? -5.196 -68.973 70.339 1.00 55.41 231 GLY A O 7
ATOM 15113 N N . PRO A 1 102 ? -6.296 -67.250 69.415 1.00 75.53 232 PRO A N 7
ATOM 15114 C CA . PRO A 1 102 ? -6.616 -67.967 68.181 1.00 14.33 232 PRO A CA 7
ATOM 15115 C C . PRO A 1 102 ? -5.379 -68.184 67.314 1.00 14.40 232 PRO A C 7
ATOM 15116 O O . PRO A 1 102 ? -4.444 -67.378 67.345 1.00 13.21 232 PRO A O 7
ATOM 15127 N N . LEU A 1 103 ? -5.365 -69.280 66.564 1.00 64.44 233 LEU A N 7
ATOM 15128 C CA . LEU A 1 103 ? -4.269 -69.559 65.647 1.00 54.40 233 LEU A CA 7
ATOM 15129 C C . LEU A 1 103 ? -4.224 -68.499 64.557 1.00 24.21 233 LEU A C 7
ATOM 15130 O O . LEU A 1 103 ? -5.139 -68.393 63.740 1.00 15.35 233 LEU A O 7
ATOM 15146 N N . LYS A 1 104 ? -3.169 -67.709 64.558 1.00 75.41 234 LYS A N 7
ATOM 15147 C CA . LYS A 1 104 ? -3.021 -66.657 63.578 1.00 33.42 234 LYS A CA 7
ATOM 15148 C C . LYS A 1 104 ? -2.415 -67.210 62.298 1.00 24.14 234 LYS A C 7
ATOM 15149 O O . LYS A 1 104 ? -1.251 -67.625 62.257 1.00 72.21 234 LYS A O 7
ATOM 15168 N N . LYS A 1 105 ? -3.234 -67.234 61.266 1.00 15.23 235 LYS A N 7
ATOM 15169 C CA . LYS A 1 105 ? -2.811 -67.670 59.955 1.00 74.42 235 LYS A CA 7
ATOM 15170 C C . LYS A 1 105 ? -2.476 -66.441 59.126 1.00 45.42 235 LYS A C 7
ATOM 15171 O O . LYS A 1 105 ? -3.333 -65.589 58.888 1.00 14.12 235 LYS A O 7
ATOM 15190 N N . GLU A 1 106 ? -1.231 -66.350 58.710 1.00 41.11 236 GLU A N 7
ATOM 15191 C CA . GLU A 1 106 ? -0.760 -65.203 57.961 1.00 51.44 236 GLU A CA 7
ATOM 15192 C C . GLU A 1 106 ? -0.576 -65.597 56.499 1.00 22.13 236 GLU A C 7
ATOM 15193 O O . GLU A 1 106 ? -0.462 -66.784 56.190 1.00 13.23 236 GLU A O 7
ATOM 15205 N N . ASN A 1 107 ? -0.581 -64.620 55.604 1.00 72.41 237 ASN A N 7
ATOM 15206 C CA . ASN A 1 107 ? -0.358 -64.892 54.187 1.00 34.01 237 ASN A CA 7
ATOM 15207 C C . ASN A 1 107 ? 1.116 -65.173 53.926 1.00 62.44 237 ASN A C 7
ATOM 15208 O O . ASN A 1 107 ? 1.846 -64.333 53.397 1.00 23.24 237 ASN A O 7
ATOM 15219 N N . VAL A 1 108 ? 1.540 -66.357 54.337 1.00 14.22 238 VAL A N 7
ATOM 15220 C CA . VAL A 1 108 ? 2.924 -66.783 54.222 1.00 32.33 238 VAL A CA 7
ATOM 15221 C C . VAL A 1 108 ? 2.994 -68.279 53.931 1.00 42.23 238 VAL A C 7
ATOM 15222 O O . VAL A 1 108 ? 2.056 -69.017 54.235 1.00 44.43 238 VAL A O 7
ATOM 15235 N N . PRO A 1 109 ? 4.102 -68.736 53.325 1.00 73.15 239 PRO A N 7
ATOM 15236 C CA . PRO A 1 109 ? 4.277 -70.139 52.924 1.00 1.55 239 PRO A CA 7
ATOM 15237 C C . PRO A 1 109 ? 4.252 -71.116 54.099 1.00 71.55 239 PRO A C 7
ATOM 15238 O O . PRO A 1 109 ? 5.254 -71.299 54.796 1.00 15.41 239 PRO A O 7
ATOM 15249 N N . GLY A 1 110 ? 3.090 -71.729 54.309 1.00 55.53 240 GLY A N 7
ATOM 15250 C CA . GLY A 1 110 ? 2.916 -72.728 55.351 1.00 32.44 240 GLY A CA 7
ATOM 15251 C C . GLY A 1 110 ? 3.239 -72.230 56.750 1.00 34.24 240 GLY A C 7
ATOM 15252 O O . GLY A 1 110 ? 3.502 -73.029 57.641 1.00 10.11 240 GLY A O 7
ATOM 15256 N N . LYS A 1 111 ? 3.213 -70.922 56.953 1.00 51.00 241 LYS A N 7
ATOM 15257 C CA . LYS A 1 111 ? 3.580 -70.361 58.247 1.00 41.31 241 LYS A CA 7
ATOM 15258 C C . LYS A 1 111 ? 2.351 -70.065 59.095 1.00 4.02 241 LYS A C 7
ATOM 15259 O O . LYS A 1 111 ? 1.441 -69.344 58.675 1.00 62.50 241 LYS A O 7
ATOM 15278 N N . TYR A 1 112 ? 2.338 -70.632 60.290 1.00 64.14 242 TYR A N 7
ATOM 15279 C CA . TYR A 1 112 ? 1.303 -70.352 61.266 1.00 21.33 242 TYR A CA 7
ATOM 15280 C C . TYR A 1 112 ? 1.935 -69.830 62.539 1.00 24.53 242 TYR A C 7
ATOM 15281 O O . TYR A 1 112 ? 3.065 -70.189 62.875 1.00 31.23 242 TYR A O 7
ATOM 15299 N N . THR A 1 113 ? 1.216 -68.975 63.233 1.00 44.12 243 THR A N 7
ATOM 15300 C CA . THR A 1 113 ? 1.699 -68.408 64.473 1.00 41.22 243 THR A CA 7
ATOM 15301 C C . THR A 1 113 ? 0.558 -68.266 65.464 1.00 52.05 243 THR A C 7
ATOM 15302 O O . THR A 1 113 ? -0.444 -67.624 65.175 1.00 52.52 243 THR A O 7
ATOM 15313 N N . GLN A 1 114 ? 0.685 -68.886 66.617 1.00 11.41 244 GLN A N 7
ATOM 15314 C CA . GLN A 1 114 ? -0.349 -68.772 67.624 1.00 4.13 244 GLN A CA 7
ATOM 15315 C C . GLN A 1 114 ? 0.256 -68.346 68.950 1.00 22.42 244 GLN A C 7
ATOM 15316 O O . GLN A 1 114 ? 1.306 -68.844 69.353 1.00 52.34 244 GLN A O 7
ATOM 15330 N N . VAL A 1 115 ? -0.402 -67.411 69.617 1.00 21.12 245 VAL A N 7
ATOM 15331 C CA . VAL A 1 115 ? 0.088 -66.902 70.882 1.00 53.13 245 VAL A CA 7
ATOM 15332 C C . VAL A 1 115 ? -0.615 -67.578 72.052 1.00 44.22 245 VAL A C 7
ATOM 15333 O O . VAL A 1 115 ? -1.842 -67.550 72.168 1.00 61.53 245 VAL A O 7
ATOM 15346 N N . ILE A 1 116 ? 0.169 -68.222 72.896 1.00 0.53 246 ILE A N 7
ATOM 15347 C CA . ILE A 1 116 ? -0.355 -68.843 74.100 1.00 15.24 246 ILE A CA 7
ATOM 15348 C C . ILE A 1 116 ? 0.064 -68.021 75.311 1.00 11.03 246 ILE A C 7
ATOM 15349 O O . ILE A 1 116 ? 1.257 -67.819 75.545 1.00 3.14 246 ILE A O 7
ATOM 15365 N N . THR A 1 117 ? -0.905 -67.551 76.075 1.00 13.42 247 THR A N 7
ATOM 15366 C CA . THR A 1 117 ? -0.628 -66.622 77.160 1.00 14.21 247 THR A CA 7
ATOM 15367 C C . THR A 1 117 ? -0.904 -67.276 78.508 1.00 12.44 247 THR A C 7
ATOM 15368 O O . THR A 1 117 ? -1.933 -67.907 78.685 1.00 14.31 247 THR A O 7
ATOM 15379 N N . TYR A 1 118 ? 0.007 -67.139 79.459 1.00 20.22 248 TYR A N 7
ATOM 15380 C CA . TYR A 1 118 ? -0.198 -67.726 80.776 1.00 54.22 248 TYR A CA 7
ATOM 15381 C C . TYR A 1 118 ? -0.141 -66.668 81.860 1.00 4.05 248 TYR A C 7
ATOM 15382 O O . TYR A 1 118 ? 0.658 -65.736 81.792 1.00 62.32 248 TYR A O 7
ATOM 15400 N N . ARG A 1 119 ? -1.013 -66.809 82.845 1.00 2.04 249 ARG A N 7
ATOM 15401 C CA . ARG A 1 119 ? -1.006 -65.929 83.999 1.00 74.44 249 ARG A CA 7
ATOM 15402 C C . ARG A 1 119 ? 0.024 -66.431 85.000 1.00 1.33 249 ARG A C 7
ATOM 15403 O O . ARG A 1 119 ? 0.197 -67.643 85.160 1.00 14.12 249 ARG A O 7
ATOM 15424 N N . GLY A 1 120 ? 0.695 -65.506 85.671 1.00 51.20 250 GLY A N 7
ATOM 15425 C CA . GLY A 1 120 ? 1.762 -65.866 86.586 1.00 74.03 250 GLY A CA 7
ATOM 15426 C C . GLY A 1 120 ? 1.255 -66.462 87.887 1.00 30.13 250 GLY A C 7
ATOM 15427 O O . GLY A 1 120 ? 1.389 -65.858 88.950 1.00 31.23 250 GLY A O 7
ATOM 15431 N N . HIS A 1 121 ? 0.668 -67.648 87.801 1.00 44.23 251 HIS A N 7
ATOM 15432 C CA . HIS A 1 121 ? 0.181 -68.342 88.983 1.00 5.50 251 HIS A CA 7
ATOM 15433 C C . HIS A 1 121 ? 1.077 -69.528 89.294 1.00 51.44 251 HIS A C 7
ATOM 15434 O O . HIS A 1 121 ? 1.395 -69.786 90.449 1.00 22.01 251 HIS A O 7
ATOM 15449 N N . SER A 1 122 ? 1.486 -70.248 88.254 1.00 72.11 252 SER A N 7
ATOM 15450 C CA . SER A 1 122 ? 2.311 -71.434 88.439 1.00 73.12 252 SER A CA 7
ATOM 15451 C C . SER A 1 122 ? 3.395 -71.546 87.362 1.00 42.55 252 SER A C 7
ATOM 15452 O O . SER A 1 122 ? 3.424 -70.768 86.408 1.00 32.02 252 SER A O 7
ATOM 15460 N N . ASN A 1 123 ? 4.266 -72.538 87.529 1.00 61.03 253 ASN A N 7
ATOM 15461 C CA . ASN A 1 123 ? 5.407 -72.748 86.642 1.00 21.44 253 ASN A CA 7
ATOM 15462 C C . ASN A 1 123 ? 5.355 -74.128 85.992 1.00 4.11 253 ASN A C 7
ATOM 15463 O O . ASN A 1 123 ? 6.368 -74.639 85.509 1.00 51.43 253 ASN A O 7
ATOM 15474 N N . GLU A 1 124 ? 4.174 -74.725 85.994 1.00 15.43 254 GLU A N 7
ATOM 15475 C CA . GLU A 1 124 ? 3.995 -76.081 85.489 1.00 63.41 254 GLU A CA 7
ATOM 15476 C C . GLU A 1 124 ? 4.106 -76.148 83.971 1.00 65.21 254 GLU A C 7
ATOM 15477 O O . GLU A 1 124 ? 4.084 -75.124 83.282 1.00 62.50 254 GLU A O 7
ATOM 15489 N N . ARG A 1 125 ? 4.235 -77.362 83.459 1.00 63.24 255 ARG A N 7
ATOM 15490 C CA . ARG A 1 125 ? 4.392 -77.574 82.032 1.00 32.42 255 ARG A CA 7
ATOM 15491 C C . ARG A 1 125 ? 3.088 -78.049 81.414 1.00 61.45 255 ARG A C 7
ATOM 15492 O O . ARG A 1 125 ? 2.273 -78.703 82.070 1.00 41.01 255 ARG A O 7
ATOM 15513 N N . ILE A 1 126 ? 2.902 -77.721 80.150 1.00 1.33 256 ILE A N 7
ATOM 15514 C CA . ILE A 1 126 ? 1.781 -78.229 79.383 1.00 73.43 256 ILE A CA 7
ATOM 15515 C C . ILE A 1 126 ? 2.247 -78.525 77.956 1.00 55.24 256 ILE A C 7
ATOM 15516 O O . ILE A 1 126 ? 2.929 -77.714 77.327 1.00 24.31 256 ILE A O 7
ATOM 15532 N N . ASP A 1 127 ? 1.917 -79.706 77.466 1.00 30.21 257 ASP A N 7
ATOM 15533 C CA . ASP A 1 127 ? 2.393 -80.147 76.162 1.00 62.12 257 ASP A CA 7
ATOM 15534 C C . ASP A 1 127 ? 1.279 -80.007 75.130 1.00 31.23 257 ASP A C 7
ATOM 15535 O O . ASP A 1 127 ? 0.151 -80.434 75.368 1.00 23.11 257 ASP A O 7
ATOM 15544 N N . ILE A 1 128 ? 1.581 -79.394 73.998 1.00 33.34 258 ILE A N 7
ATOM 15545 C CA . ILE A 1 128 ? 0.566 -79.123 72.991 1.00 45.24 258 ILE A CA 7
ATOM 15546 C C . ILE A 1 128 ? 0.794 -79.954 71.735 1.00 62.15 258 ILE A C 7
ATOM 15547 O O . ILE A 1 128 ? 1.816 -79.835 71.061 1.00 11.45 258 ILE A O 7
ATOM 15563 N N . SER A 1 129 ? -0.182 -80.783 71.428 1.00 4.00 259 SER A N 7
ATOM 15564 C CA . SER A 1 129 ? -0.128 -81.650 70.270 1.00 25.03 259 SER A CA 7
ATOM 15565 C C . SER A 1 129 ? -0.846 -81.002 69.088 1.00 21.33 259 SER A C 7
ATOM 15566 O O . SER A 1 129 ? -2.074 -80.940 69.057 1.00 70.45 259 SER A O 7
ATOM 15574 N N . PHE A 1 130 ? -0.084 -80.494 68.132 1.00 22.44 260 PHE A N 7
ATOM 15575 C CA . PHE A 1 130 ? -0.670 -79.905 66.937 1.00 53.35 260 PHE A CA 7
ATOM 15576 C C . PHE A 1 130 ? -0.912 -80.968 65.879 1.00 41.44 260 PHE A C 7
ATOM 15577 O O . PHE A 1 130 ? 0.030 -81.520 65.303 1.00 24.03 260 PHE A O 7
ATOM 15594 N N . LYS A 1 131 ? -2.174 -81.264 65.637 1.00 61.34 261 LYS A N 7
ATOM 15595 C CA . LYS A 1 131 ? -2.536 -82.241 64.632 1.00 10.30 261 LYS A CA 7
ATOM 15596 C C . LYS A 1 131 ? -2.593 -81.574 63.268 1.00 55.43 261 LYS A C 7
ATOM 15597 O O . LYS A 1 131 ? -3.407 -80.682 63.040 1.00 24.45 261 LYS A O 7
ATOM 15616 N N . TYR A 1 132 ? -1.713 -81.996 62.377 1.00 4.42 262 TYR A N 7
ATOM 15617 C CA . TYR A 1 132 ? -1.655 -81.441 61.035 1.00 32.34 262 TYR A CA 7
ATOM 15618 C C . TYR A 1 132 ? -2.717 -82.071 60.141 1.00 25.10 262 TYR A C 7
ATOM 15619 O O . TYR A 1 132 ? -3.792 -82.458 60.605 1.00 44.43 262 TYR A O 7
ATOM 15637 N N . ALA A 1 133 ? -2.412 -82.152 58.852 1.00 4.44 263 ALA A N 7
ATOM 15638 C CA . ALA A 1 133 ? -3.305 -82.759 57.883 1.00 13.25 263 ALA A CA 7
ATOM 15639 C C . ALA A 1 133 ? -3.549 -84.226 58.225 1.00 1.23 263 ALA A C 7
ATOM 15640 O O . ALA A 1 133 ? -2.872 -84.793 59.086 1.00 71.51 263 ALA A O 7
ATOM 15647 N N . MET A 1 134 ? -4.499 -84.843 57.539 1.00 33.22 264 MET A N 7
ATOM 15648 C CA . MET A 1 134 ? -4.840 -86.243 57.777 1.00 0.10 264 MET A CA 7
ATOM 15649 C C . MET A 1 134 ? -3.763 -87.159 57.208 1.00 3.51 264 MET A C 7
ATOM 15650 O O . MET A 1 134 ? -4.050 -88.083 56.452 1.00 22.20 264 MET A O 7
ATOM 15664 N N . SER A 1 135 ? -2.526 -86.892 57.580 1.00 13.31 265 SER A N 7
ATOM 15665 C CA . SER A 1 135 ? -1.386 -87.591 57.044 1.00 2.32 265 SER A CA 7
ATOM 15666 C C . SER A 1 135 ? -0.303 -87.756 58.115 1.00 44.10 265 SER A C 7
ATOM 15667 O O . SER A 1 135 ? 0.248 -88.843 58.298 1.00 63.15 265 SER A O 7
ATOM 15675 N N . PHE A 1 136 ? -0.007 -86.669 58.823 1.00 33.15 266 PHE A N 7
ATOM 15676 C CA . PHE A 1 136 ? 1.008 -86.680 59.872 1.00 14.42 266 PHE A CA 7
ATOM 15677 C C . PHE A 1 136 ? 0.640 -85.713 60.989 1.00 1.02 266 PHE A C 7
ATOM 15678 O O . PHE A 1 136 ? -0.195 -84.827 60.804 1.00 12.20 266 PHE A O 7
ATOM 15695 N N . THR A 1 137 ? 1.256 -85.888 62.145 1.00 32.32 267 THR A N 7
ATOM 15696 C CA . THR A 1 137 ? 0.970 -85.046 63.294 1.00 64.51 267 THR A CA 7
ATOM 15697 C C . THR A 1 137 ? 2.240 -84.405 63.849 1.00 12.23 267 THR A C 7
ATOM 15698 O O . THR A 1 137 ? 3.345 -84.911 63.643 1.00 21.13 267 THR A O 7
ATOM 15709 N N . LYS A 1 138 ? 2.077 -83.288 64.546 1.00 11.30 268 LYS A N 7
ATOM 15710 C CA . LYS A 1 138 ? 3.190 -82.624 65.202 1.00 31.13 268 LYS A CA 7
ATOM 15711 C C . LYS A 1 138 ? 2.919 -82.535 66.696 1.00 32.53 268 LYS A C 7
ATOM 15712 O O . LYS A 1 138 ? 1.918 -83.070 67.182 1.00 60.00 268 LYS A O 7
ATOM 15731 N N . GLU A 1 139 ? 3.796 -81.840 67.414 1.00 53.11 269 GLU A N 7
ATOM 15732 C CA . GLU A 1 139 ? 3.679 -81.708 68.854 1.00 65.20 269 GLU A CA 7
ATOM 15733 C C . GLU A 1 139 ? 4.794 -80.815 69.381 1.00 24.13 269 GLU A C 7
ATOM 15734 O O . GLU A 1 139 ? 5.920 -80.863 68.881 1.00 21.04 269 GLU A O 7
ATOM 15746 N N . ILE A 1 140 ? 4.465 -79.989 70.367 1.00 52.30 270 ILE A N 7
ATOM 15747 C CA . ILE A 1 140 ? 5.403 -79.027 70.933 1.00 22.40 270 ILE A CA 7
ATOM 15748 C C . ILE A 1 140 ? 5.214 -78.931 72.442 1.00 12.43 270 ILE A C 7
ATOM 15749 O O . ILE A 1 140 ? 4.169 -79.310 72.970 1.00 72.42 270 ILE A O 7
ATOM 15765 N N . SER A 1 141 ? 6.215 -78.419 73.133 1.00 71.50 271 SER A N 7
ATOM 15766 C CA . SER A 1 141 ? 6.183 -78.350 74.583 1.00 1.54 271 SER A CA 7
ATOM 15767 C C . SER A 1 141 ? 6.139 -76.911 75.075 1.00 33.14 271 SER A C 7
ATOM 15768 O O . SER A 1 141 ? 6.882 -76.054 74.595 1.00 41.33 271 SER A O 7
ATOM 15776 N N . ILE A 1 142 ? 5.270 -76.656 76.042 1.00 22.31 272 ILE A N 7
ATOM 15777 C CA . ILE A 1 142 ? 5.150 -75.336 76.634 1.00 40.11 272 ILE A CA 7
ATOM 15778 C C . ILE A 1 142 ? 5.327 -75.432 78.151 1.00 71.52 272 ILE A C 7
ATOM 15779 O O . ILE A 1 142 ? 5.096 -76.491 78.745 1.00 2.22 272 ILE A O 7
ATOM 15795 N N . ARG A 1 143 ? 5.751 -74.340 78.772 1.00 72.31 273 ARG A N 7
ATOM 15796 C CA . ARG A 1 143 ? 5.910 -74.291 80.218 1.00 43.43 273 ARG A CA 7
ATOM 15797 C C . ARG A 1 143 ? 5.731 -72.868 80.735 1.00 54.25 273 ARG A C 7
ATOM 15798 O O . ARG A 1 143 ? 6.145 -71.909 80.084 1.00 60.21 273 ARG A O 7
ATOM 15819 N N . GLY A 1 144 ? 5.101 -72.742 81.899 1.00 52.24 274 GLY A N 7
ATOM 15820 C CA . GLY A 1 144 ? 4.975 -71.451 82.546 1.00 31.41 274 GLY A CA 7
ATOM 15821 C C . GLY A 1 144 ? 6.212 -71.116 83.354 1.00 55.31 274 GLY A C 7
ATOM 15822 O O . GLY A 1 144 ? 6.851 -72.004 83.915 1.00 2.01 274 GLY A O 7
ATOM 15826 N N . ARG A 1 145 ? 6.560 -69.841 83.408 1.00 14.10 275 ARG A N 7
ATOM 15827 C CA . ARG A 1 145 ? 7.778 -69.417 84.080 1.00 64.42 275 ARG A CA 7
ATOM 15828 C C . ARG A 1 145 ? 7.466 -68.738 85.404 1.00 1.21 275 ARG A C 7
ATOM 15829 O O . ARG A 1 145 ? 6.986 -67.602 85.440 1.00 3.31 275 ARG A O 7
ATOM 15850 N N . LEU A 1 146 ? 7.730 -69.443 86.485 1.00 14.13 276 LEU A N 7
ATOM 15851 C CA . LEU A 1 146 ? 7.611 -68.874 87.816 1.00 63.30 276 LEU A CA 7
ATOM 15852 C C . LEU A 1 146 ? 8.870 -69.200 88.604 1.00 60.00 276 LEU A C 7
ATOM 15853 O O . LEU A 1 146 ? 9.011 -70.355 89.049 1.00 44.24 276 LEU A O 7
ATOM 15870 N N . GLY A 1 1 ? 36.919 -39.274 -36.459 1.00 55.13 131 GLY A N 8
ATOM 15871 C CA . GLY A 1 1 ? 36.756 -39.720 -37.860 1.00 63.44 131 GLY A CA 8
ATOM 15872 C C . GLY A 1 1 ? 35.311 -39.668 -38.300 1.00 63.14 131 GLY A C 8
ATOM 15873 O O . GLY A 1 1 ? 34.667 -38.625 -38.176 1.00 12.20 131 GLY A O 8
ATOM 15879 N N . PRO A 1 2 ? 34.765 -40.789 -38.806 1.00 21.14 132 PRO A N 8
ATOM 15880 C CA . PRO A 1 2 ? 33.373 -40.859 -39.264 1.00 52.02 132 PRO A CA 8
ATOM 15881 C C . PRO A 1 2 ? 32.379 -40.583 -38.140 1.00 64.21 132 PRO A C 8
ATOM 15882 O O . PRO A 1 2 ? 32.656 -40.848 -36.967 1.00 13.32 132 PRO A O 8
ATOM 15893 N N . LEU A 1 3 ? 31.223 -40.053 -38.504 1.00 12.13 133 LEU A N 8
ATOM 15894 C CA . LEU A 1 3 ? 30.195 -39.721 -37.534 1.00 23.21 133 LEU A CA 8
ATOM 15895 C C . LEU A 1 3 ? 28.954 -40.567 -37.784 1.00 54.44 133 LEU A C 8
ATOM 15896 O O . LEU A 1 3 ? 28.991 -41.527 -38.553 1.00 51.41 133 LEU A O 8
ATOM 15912 N N . GLY A 1 4 ? 27.861 -40.203 -37.138 1.00 62.11 134 GLY A N 8
ATOM 15913 C CA . GLY A 1 4 ? 26.638 -40.961 -37.271 1.00 42.12 134 GLY A CA 8
ATOM 15914 C C . GLY A 1 4 ? 26.002 -41.254 -35.930 1.00 62.31 134 GLY A C 8
ATOM 15915 O O . GLY A 1 4 ? 25.911 -42.411 -35.517 1.00 1.21 134 GLY A O 8
ATOM 15919 N N . SER A 1 5 ? 25.582 -40.203 -35.238 1.00 12.51 135 SER A N 8
ATOM 15920 C CA . SER A 1 5 ? 24.894 -40.351 -33.964 1.00 43.31 135 SER A CA 8
ATOM 15921 C C . SER A 1 5 ? 23.518 -40.976 -34.181 1.00 11.54 135 SER A C 8
ATOM 15922 O O . SER A 1 5 ? 23.048 -41.778 -33.371 1.00 11.12 135 SER A O 8
ATOM 15930 N N . GLY A 1 6 ? 22.889 -40.611 -35.289 1.00 61.12 136 GLY A N 8
ATOM 15931 C CA . GLY A 1 6 ? 21.594 -41.162 -35.623 1.00 63.22 136 GLY A CA 8
ATOM 15932 C C . GLY A 1 6 ? 20.468 -40.245 -35.203 1.00 71.41 136 GLY A C 8
ATOM 15933 O O . GLY A 1 6 ? 20.593 -39.022 -35.267 1.00 55.43 136 GLY A O 8
ATOM 15937 N N . SER A 1 7 ? 19.371 -40.827 -34.761 1.00 73.32 137 SER A N 8
ATOM 15938 C CA . SER A 1 7 ? 18.227 -40.047 -34.333 1.00 71.22 137 SER A CA 8
ATOM 15939 C C . SER A 1 7 ? 17.715 -40.535 -32.984 1.00 24.53 137 SER A C 8
ATOM 15940 O O . SER A 1 7 ? 17.871 -41.710 -32.635 1.00 72.21 137 SER A O 8
ATOM 15948 N N . LYS A 1 8 ? 17.139 -39.627 -32.215 1.00 63.04 138 LYS A N 8
ATOM 15949 C CA . LYS A 1 8 ? 16.564 -39.971 -30.929 1.00 4.41 138 LYS A CA 8
ATOM 15950 C C . LYS A 1 8 ? 15.119 -40.418 -31.115 1.00 72.33 138 LYS A C 8
ATOM 15951 O O . LYS A 1 8 ? 14.213 -39.594 -31.223 1.00 70.43 138 LYS A O 8
ATOM 15970 N N . ILE A 1 9 ? 14.920 -41.722 -31.185 1.00 60.41 139 ILE A N 8
ATOM 15971 C CA . ILE A 1 9 ? 13.593 -42.279 -31.382 1.00 54.34 139 ILE A CA 8
ATOM 15972 C C . ILE A 1 9 ? 12.988 -42.676 -30.046 1.00 1.54 139 ILE A C 8
ATOM 15973 O O . ILE A 1 9 ? 13.429 -43.636 -29.412 1.00 72.10 139 ILE A O 8
ATOM 15989 N N . LYS A 1 10 ? 12.004 -41.911 -29.605 1.00 44.43 140 LYS A N 8
ATOM 15990 C CA . LYS A 1 10 ? 11.331 -42.189 -28.346 1.00 63.22 140 LYS A CA 8
ATOM 15991 C C . LYS A 1 10 ? 10.195 -43.181 -28.548 1.00 51.54 140 LYS A C 8
ATOM 15992 O O . LYS A 1 10 ? 9.492 -43.146 -29.559 1.00 23.00 140 LYS A O 8
ATOM 16011 N N . LEU A 1 11 ? 10.030 -44.066 -27.580 1.00 30.14 141 LEU A N 8
ATOM 16012 C CA . LEU A 1 11 ? 8.954 -45.042 -27.598 1.00 11.14 141 LEU A CA 8
ATOM 16013 C C . LEU A 1 11 ? 8.142 -44.880 -26.319 1.00 71.41 141 LEU A C 8
ATOM 16014 O O . LEU A 1 11 ? 8.687 -44.990 -25.219 1.00 1.43 141 LEU A O 8
ATOM 16030 N N . GLU A 1 12 ? 6.853 -44.604 -26.458 1.00 51.41 142 GLU A N 8
ATOM 16031 C CA . GLU A 1 12 ? 6.017 -44.296 -25.309 1.00 70.42 142 GLU A CA 8
ATOM 16032 C C . GLU A 1 12 ? 5.740 -45.548 -24.482 1.00 31.14 142 GLU A C 8
ATOM 16033 O O . GLU A 1 12 ? 5.359 -46.593 -25.011 1.00 52.14 142 GLU A O 8
ATOM 16045 N N . ILE A 1 13 ? 5.940 -45.437 -23.182 1.00 13.31 143 ILE A N 8
ATOM 16046 C CA . ILE A 1 13 ? 5.735 -46.562 -22.288 1.00 51.44 143 ILE A CA 8
ATOM 16047 C C . ILE A 1 13 ? 4.305 -46.575 -21.768 1.00 71.41 143 ILE A C 8
ATOM 16048 O O . ILE A 1 13 ? 3.895 -45.684 -21.020 1.00 32.13 143 ILE A O 8
ATOM 16064 N N . TYR A 1 14 ? 3.541 -47.566 -22.200 1.00 64.13 144 TYR A N 8
ATOM 16065 C CA . TYR A 1 14 ? 2.195 -47.774 -21.688 1.00 15.40 144 TYR A CA 8
ATOM 16066 C C . TYR A 1 14 ? 2.225 -48.783 -20.555 1.00 0.12 144 TYR A C 8
ATOM 16067 O O . TYR A 1 14 ? 2.726 -49.898 -20.722 1.00 72.35 144 TYR A O 8
ATOM 16085 N N . ASN A 1 15 ? 1.695 -48.396 -19.407 1.00 34.22 145 ASN A N 8
ATOM 16086 C CA . ASN A 1 15 ? 1.620 -49.298 -18.271 1.00 25.24 145 ASN A CA 8
ATOM 16087 C C . ASN A 1 15 ? 0.584 -50.381 -18.529 1.00 63.03 145 ASN A C 8
ATOM 16088 O O . ASN A 1 15 ? -0.391 -50.164 -19.252 1.00 72.41 145 ASN A O 8
ATOM 16099 N N . GLU A 1 16 ? 0.792 -51.533 -17.917 1.00 44.03 146 GLU A N 8
ATOM 16100 C CA . GLU A 1 16 ? -0.029 -52.697 -18.160 1.00 50.51 146 GLU A CA 8
ATOM 16101 C C . GLU A 1 16 ? -1.088 -52.805 -17.072 1.00 24.32 146 GLU A C 8
ATOM 16102 O O . GLU A 1 16 ? -1.895 -53.739 -17.065 1.00 62.51 146 GLU A O 8
ATOM 16114 N N . THR A 1 17 ? -1.066 -51.818 -16.160 1.00 11.43 147 THR A N 8
ATOM 16115 C CA . THR A 1 17 ? -1.954 -51.765 -15.002 1.00 61.51 147 THR A CA 8
ATOM 16116 C C . THR A 1 17 ? -2.029 -53.141 -14.359 1.00 50.42 147 THR A C 8
ATOM 16117 O O . THR A 1 17 ? -3.107 -53.677 -14.073 1.00 45.23 147 THR A O 8
ATOM 16128 N N . ASP A 1 18 ? -0.835 -53.695 -14.146 1.00 32.23 148 ASP A N 8
ATOM 16129 C CA . ASP A 1 18 ? -0.658 -55.035 -13.606 1.00 15.35 148 ASP A CA 8
ATOM 16130 C C . ASP A 1 18 ? -1.503 -55.227 -12.356 1.00 71.33 148 ASP A C 8
ATOM 16131 O O . ASP A 1 18 ? -2.176 -56.244 -12.205 1.00 42.44 148 ASP A O 8
ATOM 16140 N N . MET A 1 19 ? -1.476 -54.213 -11.492 1.00 10.40 149 MET A N 8
ATOM 16141 C CA . MET A 1 19 ? -2.253 -54.207 -10.252 1.00 12.00 149 MET A CA 8
ATOM 16142 C C . MET A 1 19 ? -1.910 -55.400 -9.359 1.00 72.44 149 MET A C 8
ATOM 16143 O O . MET A 1 19 ? -2.465 -56.491 -9.507 1.00 51.25 149 MET A O 8
ATOM 16157 N N . ALA A 1 20 ? -0.987 -55.191 -8.437 1.00 11.21 150 ALA A N 8
ATOM 16158 C CA . ALA A 1 20 ? -0.620 -56.229 -7.495 1.00 63.12 150 ALA A CA 8
ATOM 16159 C C . ALA A 1 20 ? -1.334 -55.998 -6.173 1.00 24.54 150 ALA A C 8
ATOM 16160 O O . ALA A 1 20 ? -0.814 -55.328 -5.281 1.00 63.03 150 ALA A O 8
ATOM 16167 N N . SER A 1 21 ? -2.549 -56.513 -6.085 1.00 53.30 151 SER A N 8
ATOM 16168 C CA . SER A 1 21 ? -3.356 -56.382 -4.881 1.00 3.33 151 SER A CA 8
ATOM 16169 C C . SER A 1 21 ? -2.744 -57.172 -3.726 1.00 74.32 151 SER A C 8
ATOM 16170 O O . SER A 1 21 ? -2.769 -58.405 -3.718 1.00 64.33 151 SER A O 8
ATOM 16178 N N . ALA A 1 22 ? -2.185 -56.447 -2.768 1.00 71.34 152 ALA A N 8
ATOM 16179 C CA . ALA A 1 22 ? -1.524 -57.044 -1.619 1.00 64.04 152 ALA A CA 8
ATOM 16180 C C . ALA A 1 22 ? -2.523 -57.748 -0.709 1.00 43.32 152 ALA A C 8
ATOM 16181 O O . ALA A 1 22 ? -3.702 -57.383 -0.656 1.00 15.33 152 ALA A O 8
ATOM 16188 N N . SER A 1 23 ? -2.045 -58.757 -0.002 1.00 74.22 153 SER A N 8
ATOM 16189 C CA . SER A 1 23 ? -2.872 -59.510 0.924 1.00 4.51 153 SER A CA 8
ATOM 16190 C C . SER A 1 23 ? -2.938 -58.779 2.269 1.00 62.52 153 SER A C 8
ATOM 16191 O O . SER A 1 23 ? -2.339 -57.712 2.435 1.00 63.12 153 SER A O 8
ATOM 16199 N N . GLY A 1 24 ? -3.670 -59.347 3.219 1.00 51.32 154 GLY A N 8
ATOM 16200 C CA . GLY A 1 24 ? -3.771 -58.748 4.527 1.00 33.42 154 GLY A CA 8
ATOM 16201 C C . GLY A 1 24 ? -2.631 -59.165 5.437 1.00 2.05 154 GLY A C 8
ATOM 16202 O O . GLY A 1 24 ? -1.591 -59.644 4.974 1.00 54.32 154 GLY A O 8
ATOM 16206 N N . TYR A 1 25 ? -2.832 -59.000 6.732 1.00 23.04 155 TYR A N 8
ATOM 16207 C CA . TYR A 1 25 ? -1.805 -59.320 7.710 1.00 45.11 155 TYR A CA 8
ATOM 16208 C C . TYR A 1 25 ? -2.098 -60.648 8.393 1.00 52.34 155 TYR A C 8
ATOM 16209 O O . TYR A 1 25 ? -3.249 -61.087 8.462 1.00 24.32 155 TYR A O 8
ATOM 16227 N N . THR A 1 26 ? -1.047 -61.285 8.881 1.00 2.24 156 THR A N 8
ATOM 16228 C CA . THR A 1 26 ? -1.153 -62.590 9.509 1.00 44.34 156 THR A CA 8
ATOM 16229 C C . THR A 1 26 ? -1.377 -62.456 11.014 1.00 74.34 156 THR A C 8
ATOM 16230 O O . THR A 1 26 ? -1.081 -61.412 11.595 1.00 50.03 156 THR A O 8
ATOM 16241 N N . PRO A 1 27 ? -1.926 -63.495 11.663 1.00 34.21 157 PRO A N 8
ATOM 16242 C CA . PRO A 1 27 ? -2.153 -63.486 13.108 1.00 14.14 157 PRO A CA 8
ATOM 16243 C C . PRO A 1 27 ? -0.851 -63.364 13.893 1.00 1.21 157 PRO A C 8
ATOM 16244 O O . PRO A 1 27 ? 0.147 -64.013 13.572 1.00 72.42 157 PRO A O 8
ATOM 16255 N N . VAL A 1 28 ? -0.870 -62.518 14.910 1.00 61.41 158 VAL A N 8
ATOM 16256 C CA . VAL A 1 28 ? 0.302 -62.290 15.746 1.00 20.10 158 VAL A CA 8
ATOM 16257 C C . VAL A 1 28 ? 0.406 -63.355 16.835 1.00 73.44 158 VAL A C 8
ATOM 16258 O O . VAL A 1 28 ? -0.566 -64.058 17.110 1.00 70.40 158 VAL A O 8
ATOM 16271 N N . PRO A 1 29 ? 1.590 -63.498 17.458 1.00 1.11 159 PRO A N 8
ATOM 16272 C CA . PRO A 1 29 ? 1.808 -64.476 18.532 1.00 34.35 159 PRO A CA 8
ATOM 16273 C C . PRO A 1 29 ? 1.022 -64.153 19.807 1.00 21.23 159 PRO A C 8
ATOM 16274 O O . PRO A 1 29 ? 0.150 -63.279 19.818 1.00 24.51 159 PRO A O 8
ATOM 16285 N N . SER A 1 30 ? 1.354 -64.851 20.883 1.00 5.43 160 SER A N 8
ATOM 16286 C CA . SER A 1 30 ? 0.639 -64.710 22.141 1.00 4.30 160 SER A CA 8
ATOM 16287 C C . SER A 1 30 ? 1.615 -64.373 23.272 1.00 12.33 160 SER A C 8
ATOM 16288 O O . SER A 1 30 ? 2.777 -64.050 23.022 1.00 53.43 160 SER A O 8
ATOM 16296 N N . VAL A 1 31 ? 1.143 -64.460 24.510 1.00 51.42 161 VAL A N 8
ATOM 16297 C CA . VAL A 1 31 ? 1.932 -64.112 25.668 1.00 14.43 161 VAL A CA 8
ATOM 16298 C C . VAL A 1 31 ? 1.987 -65.300 26.616 1.00 33.31 161 VAL A C 8
ATOM 16299 O O . VAL A 1 31 ? 0.992 -65.999 26.817 1.00 42.03 161 VAL A O 8
ATOM 16312 N N . SER A 1 32 ? 3.159 -65.531 27.157 1.00 1.42 162 SER A N 8
ATOM 16313 C CA . SER A 1 32 ? 3.405 -66.632 28.079 1.00 43.43 162 SER A CA 8
ATOM 16314 C C . SER A 1 32 ? 2.716 -66.414 29.431 1.00 23.34 162 SER A C 8
ATOM 16315 O O . SER A 1 32 ? 2.309 -65.298 29.764 1.00 45.24 162 SER A O 8
ATOM 16323 N N . GLU A 1 33 ? 2.598 -67.493 30.202 1.00 55.10 163 GLU A N 8
ATOM 16324 C CA . GLU A 1 33 ? 1.945 -67.453 31.507 1.00 52.54 163 GLU A CA 8
ATOM 16325 C C . GLU A 1 33 ? 2.845 -66.817 32.559 1.00 53.21 163 GLU A C 8
ATOM 16326 O O . GLU A 1 33 ? 4.068 -66.768 32.402 1.00 23.50 163 GLU A O 8
ATOM 16338 N N . PHE A 1 34 ? 2.233 -66.353 33.642 1.00 43.32 164 PHE A N 8
ATOM 16339 C CA . PHE A 1 34 ? 2.965 -65.680 34.705 1.00 11.52 164 PHE A CA 8
ATOM 16340 C C . PHE A 1 34 ? 3.519 -66.683 35.721 1.00 1.22 164 PHE A C 8
ATOM 16341 O O . PHE A 1 34 ? 4.702 -67.020 35.681 1.00 63.14 164 PHE A O 8
ATOM 16358 N N . GLN A 1 35 ? 2.664 -67.167 36.620 1.00 41.40 165 GLN A N 8
ATOM 16359 C CA . GLN A 1 35 ? 3.109 -68.043 37.701 1.00 74.42 165 GLN A CA 8
ATOM 16360 C C . GLN A 1 35 ? 2.052 -69.084 38.066 1.00 64.15 165 GLN A C 8
ATOM 16361 O O . GLN A 1 35 ? 0.937 -69.072 37.543 1.00 43.33 165 GLN A O 8
ATOM 16375 N N . TYR A 1 36 ? 2.432 -69.975 38.969 1.00 2.14 166 TYR A N 8
ATOM 16376 C CA . TYR A 1 36 ? 1.545 -70.996 39.503 1.00 43.25 166 TYR A CA 8
ATOM 16377 C C . TYR A 1 36 ? 1.966 -71.272 40.940 1.00 74.12 166 TYR A C 8
ATOM 16378 O O . TYR A 1 36 ? 3.086 -70.933 41.318 1.00 61.52 166 TYR A O 8
ATOM 16396 N N . ILE A 1 37 ? 1.075 -71.864 41.734 1.00 50.32 167 ILE A N 8
ATOM 16397 C CA . ILE A 1 37 ? 1.371 -72.165 43.137 1.00 70.04 167 ILE A CA 8
ATOM 16398 C C . ILE A 1 37 ? 1.512 -70.858 43.929 1.00 33.44 167 ILE A C 8
ATOM 16399 O O . ILE A 1 37 ? 2.310 -70.728 44.852 1.00 13.34 167 ILE A O 8
ATOM 16415 N N . GLU A 1 38 ? 0.696 -69.900 43.553 1.00 21.30 168 GLU A N 8
ATOM 16416 C CA . GLU A 1 38 ? 0.688 -68.586 44.185 1.00 24.35 168 GLU A CA 8
ATOM 16417 C C . GLU A 1 38 ? -0.700 -68.283 44.727 1.00 14.33 168 GLU A C 8
ATOM 16418 O O . GLU A 1 38 ? -0.894 -67.392 45.555 1.00 42.14 168 GLU A O 8
ATOM 16430 N N . THR A 1 39 ? -1.647 -69.064 44.247 1.00 15.32 169 THR A N 8
ATOM 16431 C CA . THR A 1 39 ? -3.050 -68.922 44.578 1.00 13.31 169 THR A CA 8
ATOM 16432 C C . THR A 1 39 ? -3.673 -70.304 44.527 1.00 71.03 169 THR A C 8
ATOM 16433 O O . THR A 1 39 ? -4.428 -70.713 45.408 1.00 22.55 169 THR A O 8
ATOM 16444 N N . GLU A 1 40 ? -3.312 -71.024 43.478 1.00 73.30 170 GLU A N 8
ATOM 16445 C CA . GLU A 1 40 ? -3.673 -72.415 43.340 1.00 43.11 170 GLU A CA 8
ATOM 16446 C C . GLU A 1 40 ? -2.399 -73.238 43.256 1.00 20.34 170 GLU A C 8
ATOM 16447 O O . GLU A 1 40 ? -1.816 -73.416 42.187 1.00 30.42 170 GLU A O 8
ATOM 16459 N N . THR A 1 41 ? -1.921 -73.627 44.423 1.00 32.00 171 THR A N 8
ATOM 16460 C CA . THR A 1 41 ? -0.776 -74.519 44.558 1.00 2.23 171 THR A CA 8
ATOM 16461 C C . THR A 1 41 ? -0.926 -75.784 43.707 1.00 75.11 171 THR A C 8
ATOM 16462 O O . THR A 1 41 ? -2.026 -76.140 43.278 1.00 2.31 171 THR A O 8
ATOM 16473 N N . ILE A 1 42 ? 0.187 -76.461 43.469 1.00 61.33 172 ILE A N 8
ATOM 16474 C CA . ILE A 1 42 ? 0.188 -77.674 42.668 1.00 24.00 172 ILE A CA 8
ATOM 16475 C C . ILE A 1 42 ? -0.350 -78.846 43.493 1.00 72.24 172 ILE A C 8
ATOM 16476 O O . ILE A 1 42 ? -0.390 -78.781 44.722 1.00 25.45 172 ILE A O 8
ATOM 16492 N N . SER A 1 43 ? -0.775 -79.900 42.817 1.00 72.20 173 SER A N 8
ATOM 16493 C CA . SER A 1 43 ? -1.342 -81.065 43.471 1.00 1.54 173 SER A CA 8
ATOM 16494 C C . SER A 1 43 ? -0.252 -81.971 44.037 1.00 23.04 173 SER A C 8
ATOM 16495 O O . SER A 1 43 ? -0.147 -83.145 43.677 1.00 43.45 173 SER A O 8
ATOM 16503 N N . ASN A 1 44 ? 0.559 -81.415 44.921 1.00 23.23 174 ASN A N 8
ATOM 16504 C CA . ASN A 1 44 ? 1.657 -82.154 45.532 1.00 53.14 174 ASN A CA 8
ATOM 16505 C C . ASN A 1 44 ? 1.252 -82.706 46.895 1.00 42.41 174 ASN A C 8
ATOM 16506 O O . ASN A 1 44 ? 0.075 -82.713 47.255 1.00 15.32 174 ASN A O 8
ATOM 16517 N N . THR A 1 45 ? 2.243 -83.170 47.645 1.00 65.45 175 THR A N 8
ATOM 16518 C CA . THR A 1 45 ? 2.024 -83.664 48.991 1.00 33.42 175 THR A CA 8
ATOM 16519 C C . THR A 1 45 ? 2.897 -82.883 49.976 1.00 63.31 175 THR A C 8
ATOM 16520 O O . THR A 1 45 ? 4.060 -82.596 49.673 1.00 4.23 175 THR A O 8
ATOM 16531 N N . PRO A 1 46 ? 2.332 -82.469 51.127 1.00 71.50 176 PRO A N 8
ATOM 16532 C CA . PRO A 1 46 ? 3.103 -81.850 52.215 1.00 11.32 176 PRO A CA 8
ATOM 16533 C C . PRO A 1 46 ? 4.035 -82.859 52.881 1.00 41.12 176 PRO A C 8
ATOM 16534 O O . PRO A 1 46 ? 3.739 -84.055 52.915 1.00 63.24 176 PRO A O 8
ATOM 16545 N N . SER A 1 47 ? 5.166 -82.390 53.392 1.00 3.42 177 SER A N 8
ATOM 16546 C CA . SER A 1 47 ? 6.133 -83.266 54.035 1.00 44.22 177 SER A CA 8
ATOM 16547 C C . SER A 1 47 ? 6.998 -82.491 55.031 1.00 44.22 177 SER A C 8
ATOM 16548 O O . SER A 1 47 ? 7.983 -81.853 54.660 1.00 32.14 177 SER A O 8
ATOM 16556 N N . PRO A 1 48 ? 6.625 -82.542 56.322 1.00 50.04 178 PRO A N 8
ATOM 16557 C CA . PRO A 1 48 ? 7.292 -81.785 57.389 1.00 73.13 178 PRO A CA 8
ATOM 16558 C C . PRO A 1 48 ? 8.720 -82.250 57.675 1.00 70.22 178 PRO A C 8
ATOM 16559 O O . PRO A 1 48 ? 9.456 -81.587 58.406 1.00 1.12 178 PRO A O 8
ATOM 16570 N N . ASP A 1 49 ? 9.121 -83.366 57.088 1.00 12.45 179 ASP A N 8
ATOM 16571 C CA . ASP A 1 49 ? 10.474 -83.879 57.281 1.00 45.05 179 ASP A CA 8
ATOM 16572 C C . ASP A 1 49 ? 11.495 -82.960 56.623 1.00 72.01 179 ASP A C 8
ATOM 16573 O O . ASP A 1 49 ? 12.693 -83.060 56.872 1.00 11.12 179 ASP A O 8
ATOM 16582 N N . LEU A 1 50 ? 11.004 -82.054 55.786 1.00 40.01 180 LEU A N 8
ATOM 16583 C CA . LEU A 1 50 ? 11.850 -81.077 55.125 1.00 2.01 180 LEU A CA 8
ATOM 16584 C C . LEU A 1 50 ? 11.463 -79.660 55.542 1.00 61.24 180 LEU A C 8
ATOM 16585 O O . LEU A 1 50 ? 11.836 -78.683 54.889 1.00 35.44 180 LEU A O 8
ATOM 16601 N N . THR A 1 51 ? 10.728 -79.543 56.641 1.00 10.45 181 THR A N 8
ATOM 16602 C CA . THR A 1 51 ? 10.262 -78.241 57.083 1.00 0.21 181 THR A CA 8
ATOM 16603 C C . THR A 1 51 ? 10.872 -77.865 58.433 1.00 3.53 181 THR A C 8
ATOM 16604 O O . THR A 1 51 ? 11.670 -78.615 59.004 1.00 15.24 181 THR A O 8
ATOM 16615 N N . VAL A 1 52 ? 10.490 -76.700 58.934 1.00 51.33 182 VAL A N 8
ATOM 16616 C CA . VAL A 1 52 ? 10.945 -76.231 60.228 1.00 31.44 182 VAL A CA 8
ATOM 16617 C C . VAL A 1 52 ? 9.758 -75.700 61.034 1.00 51.23 182 VAL A C 8
ATOM 16618 O O . VAL A 1 52 ? 9.233 -74.622 60.773 1.00 43.41 182 VAL A O 8
ATOM 16631 N N . MET A 1 53 ? 9.311 -76.488 61.992 1.00 15.33 183 MET A N 8
ATOM 16632 C CA . MET A 1 53 ? 8.167 -76.122 62.808 1.00 11.25 183 MET A CA 8
ATOM 16633 C C . MET A 1 53 ? 8.456 -76.404 64.274 1.00 2.55 183 MET A C 8
ATOM 16634 O O . MET A 1 53 ? 7.967 -77.370 64.847 1.00 53.14 183 MET A O 8
ATOM 16648 N N . SER A 1 54 ? 9.237 -75.542 64.885 1.00 33.42 184 SER A N 8
ATOM 16649 C CA . SER A 1 54 ? 9.757 -75.815 66.212 1.00 13.40 184 SER A CA 8
ATOM 16650 C C . SER A 1 54 ? 9.419 -74.692 67.189 1.00 52.43 184 SER A C 8
ATOM 16651 O O . SER A 1 54 ? 8.733 -73.729 66.837 1.00 70.53 184 SER A O 8
ATOM 16659 N N . ILE A 1 55 ? 9.888 -74.834 68.418 1.00 44.33 185 ILE A N 8
ATOM 16660 C CA . ILE A 1 55 ? 9.676 -73.830 69.447 1.00 32.43 185 ILE A CA 8
ATOM 16661 C C . ILE A 1 55 ? 10.688 -73.987 70.571 1.00 51.02 185 ILE A C 8
ATOM 16662 O O . ILE A 1 55 ? 10.849 -75.069 71.139 1.00 3.35 185 ILE A O 8
ATOM 16678 N N . ASP A 1 56 ? 11.380 -72.909 70.878 1.00 53.21 186 ASP A N 8
ATOM 16679 C CA . ASP A 1 56 ? 12.266 -72.889 72.026 1.00 60.44 186 ASP A CA 8
ATOM 16680 C C . ASP A 1 56 ? 12.043 -71.628 72.833 1.00 73.32 186 ASP A C 8
ATOM 16681 O O . ASP A 1 56 ? 12.820 -70.672 72.776 1.00 23.13 186 ASP A O 8
ATOM 16690 N N . LYS A 1 57 ? 10.937 -71.621 73.549 1.00 42.32 187 LYS A N 8
ATOM 16691 C CA . LYS A 1 57 ? 10.628 -70.548 74.463 1.00 54.30 187 LYS A CA 8
ATOM 16692 C C . LYS A 1 57 ? 9.664 -71.039 75.523 1.00 5.44 187 LYS A C 8
ATOM 16693 O O . LYS A 1 57 ? 8.503 -70.637 75.607 1.00 11.34 187 LYS A O 8
ATOM 16712 N N . SER A 1 58 ? 10.180 -71.938 76.324 1.00 44.12 188 SER A N 8
ATOM 16713 C CA . SER A 1 58 ? 9.417 -72.568 77.381 1.00 5.21 188 SER A CA 8
ATOM 16714 C C . SER A 1 58 ? 9.508 -71.733 78.649 1.00 50.33 188 SER A C 8
ATOM 16715 O O . SER A 1 58 ? 9.967 -72.189 79.693 1.00 60.53 188 SER A O 8
ATOM 16723 N N . VAL A 1 59 ? 9.051 -70.505 78.521 1.00 35.23 189 VAL A N 8
ATOM 16724 C CA . VAL A 1 59 ? 9.132 -69.493 79.563 1.00 62.05 189 VAL A CA 8
ATOM 16725 C C . VAL A 1 59 ? 8.015 -68.486 79.342 1.00 21.32 189 VAL A C 8
ATOM 16726 O O . VAL A 1 59 ? 8.062 -67.695 78.396 1.00 22.31 189 VAL A O 8
ATOM 16739 N N . LEU A 1 60 ? 6.995 -68.536 80.177 1.00 14.42 190 LEU A N 8
ATOM 16740 C CA . LEU A 1 60 ? 5.867 -67.630 80.029 1.00 24.54 190 LEU A CA 8
ATOM 16741 C C . LEU A 1 60 ? 5.792 -66.654 81.177 1.00 32.33 190 LEU A C 8
ATOM 16742 O O . LEU A 1 60 ? 5.840 -67.037 82.347 1.00 73.42 190 LEU A O 8
ATOM 16758 N N . SER A 1 61 ? 5.666 -65.393 80.821 1.00 11.12 191 SER A N 8
ATOM 16759 C CA . SER A 1 61 ? 5.696 -64.316 81.785 1.00 35.02 191 SER A CA 8
ATOM 16760 C C . SER A 1 61 ? 4.435 -63.471 81.693 1.00 25.34 191 SER A C 8
ATOM 16761 O O . SER A 1 61 ? 3.815 -63.385 80.628 1.00 0.14 191 SER A O 8
ATOM 16769 N N . PRO A 1 62 ? 4.047 -62.829 82.805 1.00 10.42 192 PRO A N 8
ATOM 16770 C CA . PRO A 1 62 ? 2.900 -61.922 82.831 1.00 12.13 192 PRO A CA 8
ATOM 16771 C C . PRO A 1 62 ? 3.139 -60.684 81.967 1.00 62.03 192 PRO A C 8
ATOM 16772 O O . PRO A 1 62 ? 3.570 -59.634 82.454 1.00 63.35 192 PRO A O 8
ATOM 16783 N N . GLY A 1 63 ? 2.880 -60.827 80.676 1.00 45.41 193 GLY A N 8
ATOM 16784 C CA . GLY A 1 63 ? 3.106 -59.741 79.749 1.00 32.44 193 GLY A CA 8
ATOM 16785 C C . GLY A 1 63 ? 3.494 -60.228 78.372 1.00 64.33 193 GLY A C 8
ATOM 16786 O O . GLY A 1 63 ? 3.475 -59.457 77.409 1.00 35.02 193 GLY A O 8
ATOM 16790 N N . GLU A 1 64 ? 3.852 -61.502 78.260 1.00 11.51 194 GLU A N 8
ATOM 16791 C CA . GLU A 1 64 ? 4.223 -62.060 76.967 1.00 52.43 194 GLU A CA 8
ATOM 16792 C C . GLU A 1 64 ? 3.405 -63.308 76.653 1.00 11.31 194 GLU A C 8
ATOM 16793 O O . GLU A 1 64 ? 2.553 -63.716 77.442 1.00 22.50 194 GLU A O 8
ATOM 16805 N N . SER A 1 65 ? 3.668 -63.905 75.500 1.00 24.32 195 SER A N 8
ATOM 16806 C CA . SER A 1 65 ? 2.941 -65.081 75.060 1.00 21.24 195 SER A CA 8
ATOM 16807 C C . SER A 1 65 ? 3.879 -66.056 74.357 1.00 33.44 195 SER A C 8
ATOM 16808 O O . SER A 1 65 ? 4.921 -65.658 73.835 1.00 33.44 195 SER A O 8
ATOM 16816 N N . ALA A 1 66 ? 3.520 -67.325 74.345 1.00 32.31 196 ALA A N 8
ATOM 16817 C CA . ALA A 1 66 ? 4.318 -68.317 73.648 1.00 33.13 196 ALA A CA 8
ATOM 16818 C C . ALA A 1 66 ? 3.802 -68.506 72.237 1.00 45.40 196 ALA A C 8
ATOM 16819 O O . ALA A 1 66 ? 2.615 -68.749 72.029 1.00 33.02 196 ALA A O 8
ATOM 16826 N N . THR A 1 67 ? 4.689 -68.373 71.272 1.00 53.23 197 THR A N 8
ATOM 16827 C CA . THR A 1 67 ? 4.332 -68.582 69.885 1.00 62.13 197 THR A CA 8
ATOM 16828 C C . THR A 1 67 ? 5.176 -69.703 69.294 1.00 1.41 197 THR A C 8
ATOM 16829 O O . THR A 1 67 ? 6.400 -69.591 69.205 1.00 3.44 197 THR A O 8
ATOM 16840 N N . ILE A 1 68 ? 4.525 -70.793 68.920 1.00 72.13 198 ILE A N 8
ATOM 16841 C CA . ILE A 1 68 ? 5.216 -71.898 68.284 1.00 62.13 198 ILE A CA 8
ATOM 16842 C C . ILE A 1 68 ? 5.480 -71.537 66.830 1.00 64.33 198 ILE A C 8
ATOM 16843 O O . ILE A 1 68 ? 4.550 -71.259 66.072 1.00 23.42 198 ILE A O 8
ATOM 16859 N N . THR A 1 69 ? 6.744 -71.528 66.447 1.00 31.24 199 THR A N 8
ATOM 16860 C CA . THR A 1 69 ? 7.118 -71.131 65.106 1.00 11.12 199 THR A CA 8
ATOM 16861 C C . THR A 1 69 ? 7.010 -72.319 64.163 1.00 55.50 199 THR A C 8
ATOM 16862 O O . THR A 1 69 ? 7.923 -73.138 64.058 1.00 1.40 199 THR A O 8
ATOM 16873 N N . THR A 1 70 ? 5.881 -72.424 63.491 1.00 73.11 200 THR A N 8
ATOM 16874 C CA . THR A 1 70 ? 5.609 -73.582 62.673 1.00 32.31 200 THR A CA 8
ATOM 16875 C C . THR A 1 70 ? 5.532 -73.230 61.198 1.00 64.35 200 THR A C 8
ATOM 16876 O O . THR A 1 70 ? 4.602 -72.561 60.750 1.00 11.31 200 THR A O 8
ATOM 16887 N N . ILE A 1 71 ? 6.531 -73.676 60.460 1.00 54.11 201 ILE A N 8
ATOM 16888 C CA . ILE A 1 71 ? 6.520 -73.567 59.017 1.00 50.04 201 ILE A CA 8
ATOM 16889 C C . ILE A 1 71 ? 6.225 -74.941 58.439 1.00 71.13 201 ILE A C 8
ATOM 16890 O O . ILE A 1 71 ? 6.672 -75.951 58.988 1.00 22.11 201 ILE A O 8
ATOM 16906 N N . VAL A 1 72 ? 5.462 -74.997 57.364 1.00 33.24 202 VAL A N 8
ATOM 16907 C CA . VAL A 1 72 ? 5.189 -76.265 56.710 1.00 43.43 202 VAL A CA 8
ATOM 16908 C C . VAL A 1 72 ? 5.742 -76.257 55.290 1.00 2.12 202 VAL A C 8
ATOM 16909 O O . VAL A 1 72 ? 5.572 -75.288 54.546 1.00 70.23 202 VAL A O 8
ATOM 16922 N N . LYS A 1 73 ? 6.420 -77.335 54.933 1.00 41.33 203 LYS A N 8
ATOM 16923 C CA . LYS A 1 73 ? 6.979 -77.494 53.604 1.00 74.34 203 LYS A CA 8
ATOM 16924 C C . LYS A 1 73 ? 6.434 -78.753 52.962 1.00 51.14 203 LYS A C 8
ATOM 16925 O O . LYS A 1 73 ? 6.007 -79.681 53.655 1.00 11.21 203 LYS A O 8
ATOM 16944 N N . ASP A 1 74 ? 6.439 -78.779 51.645 1.00 21.20 204 ASP A N 8
ATOM 16945 C CA . ASP A 1 74 ? 6.017 -79.951 50.908 1.00 35.35 204 ASP A CA 8
ATOM 16946 C C . ASP A 1 74 ? 7.174 -80.926 50.761 1.00 2.41 204 ASP A C 8
ATOM 16947 O O . ASP A 1 74 ? 8.281 -80.665 51.231 1.00 1.43 204 ASP A O 8
ATOM 16956 N N . ILE A 1 75 ? 6.917 -82.041 50.099 1.00 61.53 205 ILE A N 8
ATOM 16957 C CA . ILE A 1 75 ? 7.935 -83.065 49.886 1.00 12.02 205 ILE A CA 8
ATOM 16958 C C . ILE A 1 75 ? 9.064 -82.538 48.993 1.00 2.41 205 ILE A C 8
ATOM 16959 O O . ILE A 1 75 ? 10.172 -83.073 48.979 1.00 10.11 205 ILE A O 8
ATOM 16975 N N . ASP A 1 76 ? 8.779 -81.472 48.263 1.00 14.21 206 ASP A N 8
ATOM 16976 C CA . ASP A 1 76 ? 9.760 -80.849 47.394 1.00 22.22 206 ASP A CA 8
ATOM 16977 C C . ASP A 1 76 ? 10.483 -79.724 48.122 1.00 31.53 206 ASP A C 8
ATOM 16978 O O . ASP A 1 76 ? 11.338 -79.050 47.549 1.00 21.22 206 ASP A O 8
ATOM 16987 N N . GLY A 1 77 ? 10.133 -79.515 49.386 1.00 33.03 207 GLY A N 8
ATOM 16988 C CA . GLY A 1 77 ? 10.644 -78.370 50.117 1.00 43.43 207 GLY A CA 8
ATOM 16989 C C . GLY A 1 77 ? 9.894 -77.109 49.737 1.00 34.11 207 GLY A C 8
ATOM 16990 O O . GLY A 1 77 ? 10.249 -76.002 50.145 1.00 21.35 207 GLY A O 8
ATOM 16994 N N . ASN A 1 78 ? 8.844 -77.298 48.947 1.00 44.11 208 ASN A N 8
ATOM 16995 C CA . ASN A 1 78 ? 8.018 -76.206 48.453 1.00 3.11 208 ASN A CA 8
ATOM 16996 C C . ASN A 1 78 ? 7.228 -75.570 49.598 1.00 62.51 208 ASN A C 8
ATOM 16997 O O . ASN A 1 78 ? 6.872 -76.247 50.562 1.00 2.41 208 ASN A O 8
ATOM 17008 N N . PRO A 1 79 ? 7.008 -74.246 49.538 1.00 74.41 209 PRO A N 8
ATOM 17009 C CA . PRO A 1 79 ? 6.187 -73.534 50.524 1.00 32.03 209 PRO A CA 8
ATOM 17010 C C . PRO A 1 79 ? 4.704 -73.904 50.444 1.00 24.13 209 PRO A C 8
ATOM 17011 O O . PRO A 1 79 ? 4.019 -73.573 49.473 1.00 54.21 209 PRO A O 8
ATOM 17022 N N . VAL A 1 80 ? 4.228 -74.598 51.470 1.00 40.44 210 VAL A N 8
ATOM 17023 C CA . VAL A 1 80 ? 2.818 -74.964 51.579 1.00 74.25 210 VAL A CA 8
ATOM 17024 C C . VAL A 1 80 ? 1.951 -73.722 51.742 1.00 1.14 210 VAL A C 8
ATOM 17025 O O . VAL A 1 80 ? 2.354 -72.750 52.377 1.00 42.34 210 VAL A O 8
ATOM 17038 N N . ASN A 1 81 ? 0.762 -73.759 51.164 1.00 12.04 211 ASN A N 8
ATOM 17039 C CA . ASN A 1 81 ? -0.223 -72.713 51.390 1.00 44.44 211 ASN A CA 8
ATOM 17040 C C . ASN A 1 81 ? -0.791 -72.820 52.806 1.00 52.30 211 ASN A C 8
ATOM 17041 O O . ASN A 1 81 ? -0.723 -71.868 53.589 1.00 73.03 211 ASN A O 8
ATOM 17052 N N . GLU A 1 82 ? -1.336 -73.989 53.136 1.00 41.22 212 GLU A N 8
ATOM 17053 C CA . GLU A 1 82 ? -1.944 -74.208 54.443 1.00 41.33 212 GLU A CA 8
ATOM 17054 C C . GLU A 1 82 ? -2.179 -75.694 54.698 1.00 13.23 212 GLU A C 8
ATOM 17055 O O . GLU A 1 82 ? -2.334 -76.482 53.761 1.00 14.01 212 GLU A O 8
ATOM 17067 N N . VAL A 1 83 ? -2.188 -76.065 55.970 1.00 64.54 213 VAL A N 8
ATOM 17068 C CA . VAL A 1 83 ? -2.433 -77.437 56.385 1.00 11.42 213 VAL A CA 8
ATOM 17069 C C . VAL A 1 83 ? -3.403 -77.463 57.557 1.00 50.15 213 VAL A C 8
ATOM 17070 O O . VAL A 1 83 ? -3.731 -76.423 58.128 1.00 32.14 213 VAL A O 8
ATOM 17083 N N . HIS A 1 84 ? -3.853 -78.651 57.908 1.00 14.44 214 HIS A N 8
ATOM 17084 C CA . HIS A 1 84 ? -4.714 -78.835 59.065 1.00 2.54 214 HIS A CA 8
ATOM 17085 C C . HIS A 1 84 ? -3.874 -78.793 60.337 1.00 45.21 214 HIS A C 8
ATOM 17086 O O . HIS A 1 84 ? -2.808 -79.389 60.381 1.00 25.24 214 HIS A O 8
ATOM 17101 N N . ILE A 1 85 ? -4.329 -78.059 61.346 1.00 21.22 215 ILE A N 8
ATOM 17102 C CA . ILE A 1 85 ? -3.660 -78.047 62.645 1.00 73.41 215 ILE A CA 8
ATOM 17103 C C . ILE A 1 85 ? -4.692 -77.987 63.767 1.00 2.41 215 ILE A C 8
ATOM 17104 O O . ILE A 1 85 ? -5.311 -76.952 64.000 1.00 64.12 215 ILE A O 8
ATOM 17120 N N . ASN A 1 86 ? -4.893 -79.113 64.439 1.00 51.50 216 ASN A N 8
ATOM 17121 C CA . ASN A 1 86 ? -5.851 -79.187 65.536 1.00 4.35 216 ASN A CA 8
ATOM 17122 C C . ASN A 1 86 ? -5.152 -78.897 66.859 1.00 52.20 216 ASN A C 8
ATOM 17123 O O . ASN A 1 86 ? -3.944 -79.097 66.988 1.00 71.02 216 ASN A O 8
ATOM 17134 N N . LYS A 1 87 ? -5.917 -78.452 67.843 1.00 23.33 217 LYS A N 8
ATOM 17135 C CA . LYS A 1 87 ? -5.365 -78.107 69.139 1.00 63.02 217 LYS A CA 8
ATOM 17136 C C . LYS A 1 87 ? -5.679 -79.176 70.183 1.00 44.54 217 LYS A C 8
ATOM 17137 O O . LYS A 1 87 ? -6.827 -79.358 70.577 1.00 34.53 217 LYS A O 8
ATOM 17156 N N . THR A 1 88 ? -4.648 -79.878 70.612 1.00 22.21 218 THR A N 8
ATOM 17157 C CA . THR A 1 88 ? -4.762 -80.855 71.685 1.00 42.40 218 THR A CA 8
ATOM 17158 C C . THR A 1 88 ? -3.869 -80.433 72.849 1.00 0.12 218 THR A C 8
ATOM 17159 O O . THR A 1 88 ? -2.662 -80.305 72.685 1.00 74.12 218 THR A O 8
ATOM 17170 N N . VAL A 1 89 ? -4.457 -80.193 74.013 1.00 30.43 219 VAL A N 8
ATOM 17171 C CA . VAL A 1 89 ? -3.697 -79.674 75.145 1.00 13.30 219 VAL A CA 8
ATOM 17172 C C . VAL A 1 89 ? -3.838 -80.549 76.384 1.00 50.34 219 VAL A C 8
ATOM 17173 O O . VAL A 1 89 ? -4.931 -81.011 76.720 1.00 44.04 219 VAL A O 8
ATOM 17186 N N . ALA A 1 90 ? -2.717 -80.765 77.054 1.00 22.04 220 ALA A N 8
ATOM 17187 C CA . ALA A 1 90 ? -2.681 -81.508 78.303 1.00 73.32 220 ALA A CA 8
ATOM 17188 C C . ALA A 1 90 ? -1.845 -80.749 79.327 1.00 51.31 220 ALA A C 8
ATOM 17189 O O . ALA A 1 90 ? -0.671 -80.463 79.092 1.00 53.24 220 ALA A O 8
ATOM 17196 N N . ARG A 1 91 ? -2.453 -80.406 80.451 1.00 23.42 221 ARG A N 8
ATOM 17197 C CA . ARG A 1 91 ? -1.784 -79.589 81.453 1.00 21.14 221 ARG A CA 8
ATOM 17198 C C . ARG A 1 91 ? -1.295 -80.435 82.626 1.00 3.02 221 ARG A C 8
ATOM 17199 O O . ARG A 1 91 ? -1.968 -81.378 83.050 1.00 53.13 221 ARG A O 8
ATOM 17220 N N . GLU A 1 92 ? -0.115 -80.094 83.139 1.00 13.41 222 GLU A N 8
ATOM 17221 C CA . GLU A 1 92 ? 0.448 -80.777 84.300 1.00 33.24 222 GLU A CA 8
ATOM 17222 C C . GLU A 1 92 ? -0.249 -80.309 85.574 1.00 63.45 222 GLU A C 8
ATOM 17223 O O . GLU A 1 92 ? -0.345 -81.052 86.553 1.00 10.02 222 GLU A O 8
ATOM 17235 N N . ASN A 1 93 ? -0.728 -79.070 85.550 1.00 64.21 223 ASN A N 8
ATOM 17236 C CA . ASN A 1 93 ? -1.419 -78.483 86.693 1.00 10.51 223 ASN A CA 8
ATOM 17237 C C . ASN A 1 93 ? -2.578 -77.630 86.198 1.00 3.41 223 ASN A C 8
ATOM 17238 O O . ASN A 1 93 ? -2.466 -76.953 85.170 1.00 25.30 223 ASN A O 8
ATOM 17249 N N . LEU A 1 94 ? -3.687 -77.661 86.919 1.00 73.54 224 LEU A N 8
ATOM 17250 C CA . LEU A 1 94 ? -4.864 -76.890 86.542 1.00 23.13 224 LEU A CA 8
ATOM 17251 C C . LEU A 1 94 ? -4.823 -75.495 87.161 1.00 75.50 224 LEU A C 8
ATOM 17252 O O . LEU A 1 94 ? -5.580 -74.614 86.764 1.00 44.25 224 LEU A O 8
ATOM 17268 N N . LYS A 1 95 ? -3.930 -75.302 88.131 1.00 3.11 225 LYS A N 8
ATOM 17269 C CA . LYS A 1 95 ? -3.796 -74.013 88.808 1.00 43.12 225 LYS A CA 8
ATOM 17270 C C . LYS A 1 95 ? -3.047 -73.010 87.945 1.00 65.13 225 LYS A C 8
ATOM 17271 O O . LYS A 1 95 ? -3.018 -71.814 88.245 1.00 51.44 225 LYS A O 8
ATOM 17290 N N . GLY A 1 96 ? -2.426 -73.504 86.888 1.00 52.43 226 GLY A N 8
ATOM 17291 C CA . GLY A 1 96 ? -1.773 -72.627 85.950 1.00 31.33 226 GLY A CA 8
ATOM 17292 C C . GLY A 1 96 ? -2.780 -71.915 85.082 1.00 1.12 226 GLY A C 8
ATOM 17293 O O . GLY A 1 96 ? -3.686 -72.542 84.532 1.00 12.02 226 GLY A O 8
ATOM 17297 N N . LEU A 1 97 ? -2.640 -70.608 84.963 1.00 63.32 227 LEU A N 8
ATOM 17298 C CA . LEU A 1 97 ? -3.570 -69.823 84.173 1.00 1.31 227 LEU A CA 8
ATOM 17299 C C . LEU A 1 97 ? -3.177 -69.876 82.705 1.00 33.52 227 LEU A C 8
ATOM 17300 O O . LEU A 1 97 ? -2.527 -68.963 82.189 1.00 63.01 227 LEU A O 8
ATOM 17316 N N . TRP A 1 98 ? -3.540 -70.966 82.048 1.00 62.22 228 TRP A N 8
ATOM 17317 C CA . TRP A 1 98 ? -3.196 -71.159 80.652 1.00 3.02 228 TRP A CA 8
ATOM 17318 C C . TRP A 1 98 ? -4.317 -70.628 79.766 1.00 75.24 228 TRP A C 8
ATOM 17319 O O . TRP A 1 98 ? -5.398 -71.217 79.706 1.00 24.02 228 TRP A O 8
ATOM 17340 N N . ASP A 1 99 ? -4.077 -69.510 79.099 1.00 54.13 229 ASP A N 8
ATOM 17341 C CA . ASP A 1 99 ? -5.069 -68.943 78.191 1.00 43.11 229 ASP A CA 8
ATOM 17342 C C . ASP A 1 99 ? -4.663 -69.234 76.764 1.00 10.44 229 ASP A C 8
ATOM 17343 O O . ASP A 1 99 ? -3.489 -69.135 76.420 1.00 45.31 229 ASP A O 8
ATOM 17352 N N . TYR A 1 100 ? -5.630 -69.557 75.933 1.00 40.12 230 TYR A N 8
ATOM 17353 C CA . TYR A 1 100 ? -5.338 -70.025 74.588 1.00 22.02 230 TYR A CA 8
ATOM 17354 C C . TYR A 1 100 ? -5.884 -69.068 73.540 1.00 73.34 230 TYR A C 8
ATOM 17355 O O . TYR A 1 100 ? -7.083 -68.784 73.510 1.00 54.11 230 TYR A O 8
ATOM 17373 N N . GLY A 1 101 ? -4.994 -68.574 72.694 1.00 72.22 231 GLY A N 8
ATOM 17374 C CA . GLY A 1 101 ? -5.402 -67.736 71.588 1.00 22.15 231 GLY A CA 8
ATOM 17375 C C . GLY A 1 101 ? -5.599 -68.546 70.320 1.00 2.30 231 GLY A C 8
ATOM 17376 O O . GLY A 1 101 ? -5.286 -69.739 70.293 1.00 55.41 231 GLY A O 8
ATOM 17380 N N . PRO A 1 102 ? -6.126 -67.927 69.254 1.00 75.53 232 PRO A N 8
ATOM 17381 C CA . PRO A 1 102 ? -6.381 -68.606 67.985 1.00 14.33 232 PRO A CA 8
ATOM 17382 C C . PRO A 1 102 ? -5.108 -68.801 67.167 1.00 14.40 232 PRO A C 8
ATOM 17383 O O . PRO A 1 102 ? -4.141 -68.048 67.307 1.00 13.21 232 PRO A O 8
ATOM 17394 N N . LEU A 1 103 ? -5.107 -69.819 66.317 1.00 64.44 233 LEU A N 8
ATOM 17395 C CA . LEU A 1 103 ? -3.984 -70.059 65.426 1.00 54.40 233 LEU A CA 8
ATOM 17396 C C . LEU A 1 103 ? -3.993 -69.030 64.308 1.00 24.21 233 LEU A C 8
ATOM 17397 O O . LEU A 1 103 ? -4.893 -69.021 63.465 1.00 15.35 233 LEU A O 8
ATOM 17413 N N . LYS A 1 104 ? -3.004 -68.158 64.309 1.00 75.41 234 LYS A N 8
ATOM 17414 C CA . LYS A 1 104 ? -2.941 -67.096 63.330 1.00 33.42 234 LYS A CA 8
ATOM 17415 C C . LYS A 1 104 ? -2.126 -67.523 62.113 1.00 24.14 234 LYS A C 8
ATOM 17416 O O . LYS A 1 104 ? -0.959 -67.913 62.225 1.00 72.21 234 LYS A O 8
ATOM 17435 N N . LYS A 1 105 ? -2.760 -67.452 60.955 1.00 15.23 235 LYS A N 8
ATOM 17436 C CA . LYS A 1 105 ? -2.100 -67.737 59.693 1.00 74.42 235 LYS A CA 8
ATOM 17437 C C . LYS A 1 105 ? -1.758 -66.416 59.026 1.00 45.42 235 LYS A C 8
ATOM 17438 O O . LYS A 1 105 ? -2.641 -65.706 58.538 1.00 14.12 235 LYS A O 8
ATOM 17457 N N . GLU A 1 106 ? -0.482 -66.072 59.053 1.00 41.11 236 GLU A N 8
ATOM 17458 C CA . GLU A 1 106 ? -0.021 -64.812 58.499 1.00 51.44 236 GLU A CA 8
ATOM 17459 C C . GLU A 1 106 ? 0.133 -64.944 56.986 1.00 22.13 236 GLU A C 8
ATOM 17460 O O . GLU A 1 106 ? 0.034 -66.047 56.443 1.00 13.23 236 GLU A O 8
ATOM 17472 N N . ASN A 1 107 ? 0.376 -63.834 56.305 1.00 72.41 237 ASN A N 8
ATOM 17473 C CA . ASN A 1 107 ? 0.550 -63.849 54.856 1.00 34.01 237 ASN A CA 8
ATOM 17474 C C . ASN A 1 107 ? 1.952 -64.331 54.488 1.00 62.44 237 ASN A C 8
ATOM 17475 O O . ASN A 1 107 ? 2.724 -63.619 53.843 1.00 23.24 237 ASN A O 8
ATOM 17486 N N . VAL A 1 108 ? 2.260 -65.550 54.912 1.00 14.22 238 VAL A N 8
ATOM 17487 C CA . VAL A 1 108 ? 3.569 -66.153 54.708 1.00 32.33 238 VAL A CA 8
ATOM 17488 C C . VAL A 1 108 ? 3.430 -67.636 54.378 1.00 42.23 238 VAL A C 8
ATOM 17489 O O . VAL A 1 108 ? 2.500 -68.297 54.844 1.00 44.43 238 VAL A O 8
ATOM 17502 N N . PRO A 1 109 ? 4.357 -68.167 53.570 1.00 73.15 239 PRO A N 8
ATOM 17503 C CA . PRO A 1 109 ? 4.328 -69.564 53.113 1.00 1.55 239 PRO A CA 8
ATOM 17504 C C . PRO A 1 109 ? 4.463 -70.585 54.242 1.00 71.55 239 PRO A C 8
ATOM 17505 O O . PRO A 1 109 ? 5.521 -70.698 54.871 1.00 15.41 239 PRO A O 8
ATOM 17516 N N . GLY A 1 110 ? 3.382 -71.327 54.484 1.00 55.53 240 GLY A N 8
ATOM 17517 C CA . GLY A 1 110 ? 3.377 -72.385 55.478 1.00 32.44 240 GLY A CA 8
ATOM 17518 C C . GLY A 1 110 ? 3.676 -71.914 56.889 1.00 34.24 240 GLY A C 8
ATOM 17519 O O . GLY A 1 110 ? 3.888 -72.733 57.777 1.00 10.11 240 GLY A O 8
ATOM 17523 N N . LYS A 1 111 ? 3.686 -70.608 57.111 1.00 51.00 241 LYS A N 8
ATOM 17524 C CA . LYS A 1 111 ? 4.071 -70.078 58.408 1.00 41.31 241 LYS A CA 8
ATOM 17525 C C . LYS A 1 111 ? 2.851 -69.784 59.269 1.00 4.02 241 LYS A C 8
ATOM 17526 O O . LYS A 1 111 ? 2.064 -68.882 58.980 1.00 62.50 241 LYS A O 8
ATOM 17545 N N . TYR A 1 112 ? 2.699 -70.571 60.322 1.00 64.14 242 TYR A N 8
ATOM 17546 C CA . TYR A 1 112 ? 1.646 -70.362 61.298 1.00 21.33 242 TYR A CA 8
ATOM 17547 C C . TYR A 1 112 ? 2.235 -69.812 62.573 1.00 24.53 242 TYR A C 8
ATOM 17548 O O . TYR A 1 112 ? 3.358 -70.148 62.948 1.00 31.23 242 TYR A O 8
ATOM 17566 N N . THR A 1 113 ? 1.476 -68.969 63.234 1.00 44.12 243 THR A N 8
ATOM 17567 C CA . THR A 1 113 ? 1.883 -68.415 64.502 1.00 41.22 243 THR A CA 8
ATOM 17568 C C . THR A 1 113 ? 0.688 -68.304 65.430 1.00 52.05 243 THR A C 8
ATOM 17569 O O . THR A 1 113 ? -0.289 -67.626 65.126 1.00 52.52 243 THR A O 8
ATOM 17580 N N . GLN A 1 114 ? 0.746 -69.003 66.544 1.00 11.41 244 GLN A N 8
ATOM 17581 C CA . GLN A 1 114 ? -0.342 -68.976 67.497 1.00 4.13 244 GLN A CA 8
ATOM 17582 C C . GLN A 1 114 ? 0.181 -68.523 68.852 1.00 22.42 244 GLN A C 8
ATOM 17583 O O . GLN A 1 114 ? 1.002 -69.204 69.468 1.00 52.34 244 GLN A O 8
ATOM 17597 N N . VAL A 1 115 ? -0.278 -67.361 69.297 1.00 21.12 245 VAL A N 8
ATOM 17598 C CA . VAL A 1 115 ? 0.195 -66.777 70.543 1.00 53.13 245 VAL A CA 8
ATOM 17599 C C . VAL A 1 115 ? -0.660 -67.231 71.721 1.00 44.22 245 VAL A C 8
ATOM 17600 O O . VAL A 1 115 ? -1.844 -66.903 71.822 1.00 61.53 245 VAL A O 8
ATOM 17613 N N . ILE A 1 116 ? -0.056 -68.015 72.597 1.00 0.53 246 ILE A N 8
ATOM 17614 C CA . ILE A 1 116 ? -0.755 -68.536 73.757 1.00 15.24 246 ILE A CA 8
ATOM 17615 C C . ILE A 1 116 ? -0.346 -67.760 75.001 1.00 11.03 246 ILE A C 8
ATOM 17616 O O . ILE A 1 116 ? 0.841 -67.524 75.222 1.00 3.14 246 ILE A O 8
ATOM 17632 N N . THR A 1 117 ? -1.316 -67.383 75.817 1.00 13.42 247 THR A N 8
ATOM 17633 C CA . THR A 1 117 ? -1.043 -66.521 76.951 1.00 14.21 247 THR A CA 8
ATOM 17634 C C . THR A 1 117 ? -1.062 -67.312 78.256 1.00 12.44 247 THR A C 8
ATOM 17635 O O . THR A 1 117 ? -2.121 -67.579 78.820 1.00 14.31 247 THR A O 8
ATOM 17646 N N . TYR A 1 118 ? 0.106 -67.708 78.721 1.00 20.22 248 TYR A N 8
ATOM 17647 C CA . TYR A 1 118 ? 0.203 -68.455 79.959 1.00 54.22 248 TYR A CA 8
ATOM 17648 C C . TYR A 1 118 ? 0.654 -67.541 81.089 1.00 4.05 248 TYR A C 8
ATOM 17649 O O . TYR A 1 118 ? 1.741 -66.966 81.036 1.00 62.32 248 TYR A O 8
ATOM 17667 N N . ARG A 1 119 ? -0.186 -67.400 82.098 1.00 2.04 249 ARG A N 8
ATOM 17668 C CA . ARG A 1 119 ? 0.146 -66.599 83.265 1.00 74.44 249 ARG A CA 8
ATOM 17669 C C . ARG A 1 119 ? 0.932 -67.432 84.269 1.00 1.33 249 ARG A C 8
ATOM 17670 O O . ARG A 1 119 ? 0.552 -68.566 84.578 1.00 14.12 249 ARG A O 8
ATOM 17691 N N . GLY A 1 120 ? 2.027 -66.866 84.770 1.00 51.20 250 GLY A N 8
ATOM 17692 C CA . GLY A 1 120 ? 2.884 -67.570 85.713 1.00 74.03 250 GLY A CA 8
ATOM 17693 C C . GLY A 1 120 ? 2.282 -67.659 87.101 1.00 30.13 250 GLY A C 8
ATOM 17694 O O . GLY A 1 120 ? 2.821 -67.111 88.061 1.00 31.23 250 GLY A O 8
ATOM 17698 N N . HIS A 1 121 ? 1.155 -68.345 87.200 1.00 44.23 251 HIS A N 8
ATOM 17699 C CA . HIS A 1 121 ? 0.489 -68.550 88.478 1.00 5.50 251 HIS A CA 8
ATOM 17700 C C . HIS A 1 121 ? 1.015 -69.823 89.119 1.00 51.44 251 HIS A C 8
ATOM 17701 O O . HIS A 1 121 ? 1.075 -69.949 90.343 1.00 22.01 251 HIS A O 8
ATOM 17716 N N . SER A 1 122 ? 1.389 -70.757 88.265 1.00 72.11 252 SER A N 8
ATOM 17717 C CA . SER A 1 122 ? 1.996 -72.010 88.684 1.00 73.12 252 SER A CA 8
ATOM 17718 C C . SER A 1 122 ? 3.014 -72.422 87.629 1.00 42.55 252 SER A C 8
ATOM 17719 O O . SER A 1 122 ? 2.892 -72.024 86.470 1.00 32.02 252 SER A O 8
ATOM 17727 N N . ASN A 1 123 ? 4.022 -73.187 88.028 1.00 61.03 253 ASN A N 8
ATOM 17728 C CA . ASN A 1 123 ? 5.083 -73.583 87.110 1.00 21.44 253 ASN A CA 8
ATOM 17729 C C . ASN A 1 123 ? 4.623 -74.730 86.231 1.00 4.11 253 ASN A C 8
ATOM 17730 O O . ASN A 1 123 ? 3.868 -74.538 85.277 1.00 51.43 253 ASN A O 8
ATOM 17741 N N . GLU A 1 124 ? 5.074 -75.914 86.585 1.00 15.43 254 GLU A N 8
ATOM 17742 C CA . GLU A 1 124 ? 4.795 -77.137 85.830 1.00 63.41 254 GLU A CA 8
ATOM 17743 C C . GLU A 1 124 ? 5.057 -76.935 84.337 1.00 65.21 254 GLU A C 8
ATOM 17744 O O . GLU A 1 124 ? 5.884 -76.107 83.941 1.00 62.50 254 GLU A O 8
ATOM 17756 N N . ARG A 1 125 ? 4.377 -77.718 83.516 1.00 63.24 255 ARG A N 8
ATOM 17757 C CA . ARG A 1 125 ? 4.429 -77.544 82.077 1.00 32.42 255 ARG A CA 8
ATOM 17758 C C . ARG A 1 125 ? 3.030 -77.662 81.501 1.00 61.45 255 ARG A C 8
ATOM 17759 O O . ARG A 1 125 ? 2.081 -78.016 82.207 1.00 41.01 255 ARG A O 8
ATOM 17780 N N . ILE A 1 126 ? 2.914 -77.372 80.225 1.00 1.33 256 ILE A N 8
ATOM 17781 C CA . ILE A 1 126 ? 1.688 -77.618 79.495 1.00 73.43 256 ILE A CA 8
ATOM 17782 C C . ILE A 1 126 ? 2.048 -78.171 78.117 1.00 55.24 256 ILE A C 8
ATOM 17783 O O . ILE A 1 126 ? 2.902 -77.624 77.409 1.00 24.31 256 ILE A O 8
ATOM 17799 N N . ASP A 1 127 ? 1.435 -79.287 77.772 1.00 30.21 257 ASP A N 8
ATOM 17800 C CA . ASP A 1 127 ? 1.782 -80.007 76.557 1.00 62.12 257 ASP A CA 8
ATOM 17801 C C . ASP A 1 127 ? 0.727 -79.803 75.483 1.00 31.23 257 ASP A C 8
ATOM 17802 O O . ASP A 1 127 ? -0.472 -79.904 75.751 1.00 23.11 257 ASP A O 8
ATOM 17811 N N . ILE A 1 128 ? 1.170 -79.495 74.273 1.00 33.34 258 ILE A N 8
ATOM 17812 C CA . ILE A 1 128 ? 0.256 -79.307 73.164 1.00 45.24 258 ILE A CA 8
ATOM 17813 C C . ILE A 1 128 ? 0.589 -80.252 72.023 1.00 62.15 258 ILE A C 8
ATOM 17814 O O . ILE A 1 128 ? 1.626 -80.128 71.368 1.00 11.45 258 ILE A O 8
ATOM 17830 N N . SER A 1 129 ? -0.299 -81.191 71.788 1.00 4.00 259 SER A N 8
ATOM 17831 C CA . SER A 1 129 ? -0.147 -82.136 70.707 1.00 25.03 259 SER A CA 8
ATOM 17832 C C . SER A 1 129 ? -0.891 -81.615 69.483 1.00 21.33 259 SER A C 8
ATOM 17833 O O . SER A 1 129 ? -2.116 -81.710 69.390 1.00 70.45 259 SER A O 8
ATOM 17841 N N . PHE A 1 130 ? -0.147 -81.031 68.568 1.00 22.44 260 PHE A N 8
ATOM 17842 C CA . PHE A 1 130 ? -0.734 -80.426 67.377 1.00 53.35 260 PHE A CA 8
ATOM 17843 C C . PHE A 1 130 ? -1.017 -81.470 66.310 1.00 41.44 260 PHE A C 8
ATOM 17844 O O . PHE A 1 130 ? -0.104 -82.077 65.748 1.00 24.03 260 PHE A O 8
ATOM 17861 N N . LYS A 1 131 ? -2.290 -81.670 66.041 1.00 61.34 261 LYS A N 8
ATOM 17862 C CA . LYS A 1 131 ? -2.718 -82.610 65.027 1.00 10.30 261 LYS A CA 8
ATOM 17863 C C . LYS A 1 131 ? -2.699 -81.937 63.660 1.00 55.43 261 LYS A C 8
ATOM 17864 O O . LYS A 1 131 ? -3.622 -81.201 63.312 1.00 24.45 261 LYS A O 8
ATOM 17883 N N . TYR A 1 132 ? -1.629 -82.163 62.910 1.00 4.42 262 TYR A N 8
ATOM 17884 C CA . TYR A 1 132 ? -1.484 -81.585 61.578 1.00 32.34 262 TYR A CA 8
ATOM 17885 C C . TYR A 1 132 ? -2.409 -82.278 60.578 1.00 25.10 262 TYR A C 8
ATOM 17886 O O . TYR A 1 132 ? -3.501 -82.734 60.936 1.00 44.43 262 TYR A O 8
ATOM 17904 N N . ALA A 1 133 ? -1.994 -82.314 59.316 1.00 4.44 263 ALA A N 8
ATOM 17905 C CA . ALA A 1 133 ? -2.755 -83.005 58.292 1.00 13.25 263 ALA A CA 8
ATOM 17906 C C . ALA A 1 133 ? -2.892 -84.470 58.671 1.00 1.23 263 ALA A C 8
ATOM 17907 O O . ALA A 1 133 ? -2.068 -85.007 59.410 1.00 71.51 263 ALA A O 8
ATOM 17914 N N . MET A 1 134 ? -3.912 -85.115 58.148 1.00 33.22 264 MET A N 8
ATOM 17915 C CA . MET A 1 134 ? -4.261 -86.467 58.560 1.00 0.10 264 MET A CA 8
ATOM 17916 C C . MET A 1 134 ? -3.276 -87.507 58.023 1.00 3.51 264 MET A C 8
ATOM 17917 O O . MET A 1 134 ? -3.600 -88.692 57.924 1.00 22.20 264 MET A O 8
ATOM 17931 N N . SER A 1 135 ? -2.080 -87.059 57.684 1.00 13.31 265 SER A N 8
ATOM 17932 C CA . SER A 1 135 ? -1.011 -87.946 57.271 1.00 2.32 265 SER A CA 8
ATOM 17933 C C . SER A 1 135 ? 0.057 -88.017 58.362 1.00 44.10 265 SER A C 8
ATOM 17934 O O . SER A 1 135 ? 0.664 -89.065 58.582 1.00 63.15 265 SER A O 8
ATOM 17942 N N . PHE A 1 136 ? 0.275 -86.897 59.051 1.00 33.15 266 PHE A N 8
ATOM 17943 C CA . PHE A 1 136 ? 1.305 -86.823 60.080 1.00 14.42 266 PHE A CA 8
ATOM 17944 C C . PHE A 1 136 ? 0.861 -85.951 61.249 1.00 1.02 266 PHE A C 8
ATOM 17945 O O . PHE A 1 136 ? 0.214 -84.922 61.064 1.00 12.20 266 PHE A O 8
ATOM 17962 N N . THR A 1 137 ? 1.226 -86.369 62.448 1.00 32.32 267 THR A N 8
ATOM 17963 C CA . THR A 1 137 ? 0.876 -85.643 63.658 1.00 64.51 267 THR A CA 8
ATOM 17964 C C . THR A 1 137 ? 2.116 -85.001 64.276 1.00 12.23 267 THR A C 8
ATOM 17965 O O . THR A 1 137 ? 3.246 -85.342 63.920 1.00 21.13 267 THR A O 8
ATOM 17976 N N . LYS A 1 138 ? 1.905 -84.074 65.198 1.00 11.30 268 LYS A N 8
ATOM 17977 C CA . LYS A 1 138 ? 3.002 -83.338 65.808 1.00 31.13 268 LYS A CA 8
ATOM 17978 C C . LYS A 1 138 ? 2.720 -83.093 67.290 1.00 32.53 268 LYS A C 8
ATOM 17979 O O . LYS A 1 138 ? 1.611 -83.335 67.762 1.00 60.00 268 LYS A O 8
ATOM 17998 N N . GLU A 1 139 ? 3.724 -82.612 68.015 1.00 53.11 269 GLU A N 8
ATOM 17999 C CA . GLU A 1 139 ? 3.575 -82.297 69.427 1.00 65.20 269 GLU A CA 8
ATOM 18000 C C . GLU A 1 139 ? 4.665 -81.318 69.856 1.00 24.13 269 GLU A C 8
ATOM 18001 O O . GLU A 1 139 ? 5.805 -81.412 69.396 1.00 21.04 269 GLU A O 8
ATOM 18013 N N . ILE A 1 140 ? 4.303 -80.362 70.703 1.00 52.30 270 ILE A N 8
ATOM 18014 C CA . ILE A 1 140 ? 5.239 -79.342 71.167 1.00 22.40 270 ILE A CA 8
ATOM 18015 C C . ILE A 1 140 ? 5.103 -79.141 72.672 1.00 12.43 270 ILE A C 8
ATOM 18016 O O . ILE A 1 140 ? 4.042 -79.385 73.253 1.00 72.42 270 ILE A O 8
ATOM 18032 N N . SER A 1 141 ? 6.174 -78.688 73.293 1.00 71.50 271 SER A N 8
ATOM 18033 C CA . SER A 1 141 ? 6.220 -78.549 74.739 1.00 1.54 271 SER A CA 8
ATOM 18034 C C . SER A 1 141 ? 6.200 -77.086 75.154 1.00 33.14 271 SER A C 8
ATOM 18035 O O . SER A 1 141 ? 6.928 -76.264 74.594 1.00 41.33 271 SER A O 8
ATOM 18043 N N . ILE A 1 142 ? 5.381 -76.761 76.147 1.00 22.31 272 ILE A N 8
ATOM 18044 C CA . ILE A 1 142 ? 5.331 -75.411 76.673 1.00 40.11 272 ILE A CA 8
ATOM 18045 C C . ILE A 1 142 ? 5.575 -75.430 78.179 1.00 71.52 272 ILE A C 8
ATOM 18046 O O . ILE A 1 142 ? 5.233 -76.400 78.859 1.00 2.22 272 ILE A O 8
ATOM 18062 N N . ARG A 1 143 ? 6.167 -74.365 78.694 1.00 72.31 273 ARG A N 8
ATOM 18063 C CA . ARG A 1 143 ? 6.433 -74.247 80.118 1.00 43.43 273 ARG A CA 8
ATOM 18064 C C . ARG A 1 143 ? 6.156 -72.827 80.603 1.00 54.25 273 ARG A C 8
ATOM 18065 O O . ARG A 1 143 ? 6.480 -71.856 79.916 1.00 60.21 273 ARG A O 8
ATOM 18086 N N . GLY A 1 144 ? 5.541 -72.720 81.773 1.00 52.24 274 GLY A N 8
ATOM 18087 C CA . GLY A 1 144 ? 5.301 -71.425 82.373 1.00 31.41 274 GLY A CA 8
ATOM 18088 C C . GLY A 1 144 ? 6.417 -71.039 83.318 1.00 55.31 274 GLY A C 8
ATOM 18089 O O . GLY A 1 144 ? 7.093 -71.907 83.871 1.00 2.01 274 GLY A O 8
ATOM 18093 N N . ARG A 1 145 ? 6.627 -69.745 83.499 1.00 14.10 275 ARG A N 8
ATOM 18094 C CA . ARG A 1 145 ? 7.697 -69.275 84.365 1.00 64.42 275 ARG A CA 8
ATOM 18095 C C . ARG A 1 145 ? 7.136 -68.880 85.722 1.00 1.21 275 ARG A C 8
ATOM 18096 O O . ARG A 1 145 ? 6.492 -67.843 85.852 1.00 3.31 275 ARG A O 8
ATOM 18117 N N . LEU A 1 146 ? 7.355 -69.722 86.715 1.00 14.13 276 LEU A N 8
ATOM 18118 C CA . LEU A 1 146 ? 6.962 -69.404 88.080 1.00 63.30 276 LEU A CA 8
ATOM 18119 C C . LEU A 1 146 ? 8.081 -68.616 88.744 1.00 60.00 276 LEU A C 8
ATOM 18120 O O . LEU A 1 146 ? 7.930 -67.388 88.916 1.00 44.24 276 LEU A O 8
ATOM 18137 N N . GLY A 1 1 ? -38.651 -45.151 93.276 1.00 55.13 131 GLY A N 9
ATOM 18138 C CA . GLY A 1 1 ? -38.031 -43.803 93.258 1.00 63.44 131 GLY A CA 9
ATOM 18139 C C . GLY A 1 1 ? -36.541 -43.875 93.007 1.00 63.14 131 GLY A C 9
ATOM 18140 O O . GLY A 1 1 ? -35.977 -44.971 92.958 1.00 12.20 131 GLY A O 9
ATOM 18146 N N . PRO A 1 2 ? -35.874 -42.724 92.827 1.00 21.14 132 PRO A N 9
ATOM 18147 C CA . PRO A 1 2 ? -34.431 -42.680 92.606 1.00 52.02 132 PRO A CA 9
ATOM 18148 C C . PRO A 1 2 ? -33.646 -42.995 93.878 1.00 64.21 132 PRO A C 9
ATOM 18149 O O . PRO A 1 2 ? -33.632 -42.210 94.831 1.00 13.32 132 PRO A O 9
ATOM 18160 N N . LEU A 1 3 ? -33.015 -44.160 93.900 1.00 12.13 133 LEU A N 9
ATOM 18161 C CA . LEU A 1 3 ? -32.202 -44.560 95.036 1.00 23.21 133 LEU A CA 9
ATOM 18162 C C . LEU A 1 3 ? -30.958 -45.284 94.536 1.00 54.44 133 LEU A C 9
ATOM 18163 O O . LEU A 1 3 ? -30.947 -46.508 94.402 1.00 51.41 133 LEU A O 9
ATOM 18179 N N . GLY A 1 4 ? -29.932 -44.509 94.222 1.00 62.11 134 GLY A N 9
ATOM 18180 C CA . GLY A 1 4 ? -28.680 -45.069 93.761 1.00 42.12 134 GLY A CA 9
ATOM 18181 C C . GLY A 1 4 ? -27.571 -44.043 93.779 1.00 62.31 134 GLY A C 9
ATOM 18182 O O . GLY A 1 4 ? -27.331 -43.367 92.780 1.00 1.21 134 GLY A O 9
ATOM 18186 N N . SER A 1 5 ? -26.904 -43.917 94.918 1.00 12.51 135 SER A N 9
ATOM 18187 C CA . SER A 1 5 ? -25.849 -42.929 95.088 1.00 43.31 135 SER A CA 9
ATOM 18188 C C . SER A 1 5 ? -24.732 -43.120 94.063 1.00 11.54 135 SER A C 9
ATOM 18189 O O . SER A 1 5 ? -24.334 -42.178 93.372 1.00 11.12 135 SER A O 9
ATOM 18197 N N . GLY A 1 6 ? -24.237 -44.344 93.964 1.00 61.12 136 GLY A N 9
ATOM 18198 C CA . GLY A 1 6 ? -23.176 -44.643 93.030 1.00 63.22 136 GLY A CA 9
ATOM 18199 C C . GLY A 1 6 ? -22.358 -45.840 93.453 1.00 71.41 136 GLY A C 9
ATOM 18200 O O . GLY A 1 6 ? -21.724 -45.827 94.508 1.00 55.43 136 GLY A O 9
ATOM 18204 N N . SER A 1 7 ? -22.388 -46.881 92.643 1.00 73.32 137 SER A N 9
ATOM 18205 C CA . SER A 1 7 ? -21.607 -48.073 92.903 1.00 71.22 137 SER A CA 9
ATOM 18206 C C . SER A 1 7 ? -20.582 -48.261 91.792 1.00 24.53 137 SER A C 9
ATOM 18207 O O . SER A 1 7 ? -20.884 -48.816 90.736 1.00 72.21 137 SER A O 9
ATOM 18215 N N . LYS A 1 8 ? -19.381 -47.761 92.017 1.00 63.04 138 LYS A N 9
ATOM 18216 C CA . LYS A 1 8 ? -18.328 -47.846 91.022 1.00 4.41 138 LYS A CA 9
ATOM 18217 C C . LYS A 1 8 ? -17.102 -48.524 91.612 1.00 72.33 138 LYS A C 9
ATOM 18218 O O . LYS A 1 8 ? -16.905 -48.516 92.827 1.00 70.43 138 LYS A O 9
ATOM 18237 N N . ILE A 1 9 ? -16.296 -49.127 90.754 1.00 60.41 139 ILE A N 9
ATOM 18238 C CA . ILE A 1 9 ? -15.072 -49.777 91.184 1.00 54.34 139 ILE A CA 9
ATOM 18239 C C . ILE A 1 9 ? -13.879 -49.192 90.435 1.00 1.54 139 ILE A C 9
ATOM 18240 O O . ILE A 1 9 ? -13.784 -49.292 89.210 1.00 72.10 139 ILE A O 9
ATOM 18256 N N . LYS A 1 10 ? -12.989 -48.545 91.169 1.00 44.43 140 LYS A N 9
ATOM 18257 C CA . LYS A 1 10 ? -11.836 -47.899 90.563 1.00 63.22 140 LYS A CA 9
ATOM 18258 C C . LYS A 1 10 ? -10.668 -48.869 90.433 1.00 51.54 140 LYS A C 9
ATOM 18259 O O . LYS A 1 10 ? -10.370 -49.634 91.353 1.00 23.00 140 LYS A O 9
ATOM 18278 N N . LEU A 1 11 ? -10.018 -48.832 89.281 1.00 30.14 141 LEU A N 9
ATOM 18279 C CA . LEU A 1 11 ? -8.875 -49.692 89.015 1.00 11.14 141 LEU A CA 9
ATOM 18280 C C . LEU A 1 11 ? -7.580 -48.984 89.396 1.00 71.41 141 LEU A C 9
ATOM 18281 O O . LEU A 1 11 ? -7.598 -47.974 90.105 1.00 1.43 141 LEU A O 9
ATOM 18297 N N . GLU A 1 12 ? -6.459 -49.514 88.933 1.00 51.41 142 GLU A N 9
ATOM 18298 C CA . GLU A 1 12 ? -5.167 -48.950 89.270 1.00 70.42 142 GLU A CA 9
ATOM 18299 C C . GLU A 1 12 ? -4.242 -48.996 88.056 1.00 31.14 142 GLU A C 9
ATOM 18300 O O . GLU A 1 12 ? -4.638 -49.468 86.989 1.00 52.14 142 GLU A O 9
ATOM 18312 N N . ILE A 1 13 ? -3.022 -48.506 88.217 1.00 13.31 143 ILE A N 9
ATOM 18313 C CA . ILE A 1 13 ? -2.089 -48.389 87.105 1.00 51.44 143 ILE A CA 9
ATOM 18314 C C . ILE A 1 13 ? -1.349 -49.701 86.867 1.00 71.41 143 ILE A C 9
ATOM 18315 O O . ILE A 1 13 ? -0.690 -50.223 87.768 1.00 32.13 143 ILE A O 9
ATOM 18331 N N . TYR A 1 14 ? -1.473 -50.230 85.659 1.00 64.13 144 TYR A N 9
ATOM 18332 C CA . TYR A 1 14 ? -0.746 -51.426 85.259 1.00 15.40 144 TYR A CA 9
ATOM 18333 C C . TYR A 1 14 ? -0.104 -51.226 83.895 1.00 0.12 144 TYR A C 9
ATOM 18334 O O . TYR A 1 14 ? -0.563 -50.417 83.088 1.00 72.35 144 TYR A O 9
ATOM 18352 N N . ASN A 1 15 ? 0.963 -51.964 83.649 1.00 34.22 145 ASN A N 9
ATOM 18353 C CA . ASN A 1 15 ? 1.632 -51.953 82.358 1.00 25.24 145 ASN A CA 9
ATOM 18354 C C . ASN A 1 15 ? 0.841 -52.777 81.350 1.00 63.03 145 ASN A C 9
ATOM 18355 O O . ASN A 1 15 ? 1.163 -53.938 81.099 1.00 72.41 145 ASN A O 9
ATOM 18366 N N . GLU A 1 16 ? -0.198 -52.186 80.777 1.00 44.03 146 GLU A N 9
ATOM 18367 C CA . GLU A 1 16 ? -1.058 -52.909 79.863 1.00 50.51 146 GLU A CA 9
ATOM 18368 C C . GLU A 1 16 ? -0.492 -52.867 78.455 1.00 24.32 146 GLU A C 9
ATOM 18369 O O . GLU A 1 16 ? -0.967 -52.124 77.596 1.00 62.51 146 GLU A O 9
ATOM 18381 N N . THR A 1 17 ? 0.584 -53.637 78.265 1.00 11.43 147 THR A N 9
ATOM 18382 C CA . THR A 1 17 ? 1.217 -53.848 76.956 1.00 61.51 147 THR A CA 9
ATOM 18383 C C . THR A 1 17 ? 1.662 -52.534 76.338 1.00 50.42 147 THR A C 9
ATOM 18384 O O . THR A 1 17 ? 1.907 -52.452 75.136 1.00 45.23 147 THR A O 9
ATOM 18395 N N . ASP A 1 18 ? 1.787 -51.517 77.168 1.00 32.23 148 ASP A N 9
ATOM 18396 C CA . ASP A 1 18 ? 1.976 -50.174 76.665 1.00 15.35 148 ASP A CA 9
ATOM 18397 C C . ASP A 1 18 ? 3.425 -49.918 76.261 1.00 71.33 148 ASP A C 9
ATOM 18398 O O . ASP A 1 18 ? 3.699 -49.113 75.373 1.00 42.44 148 ASP A O 9
ATOM 18407 N N . MET A 1 19 ? 4.348 -50.622 76.898 1.00 10.40 149 MET A N 9
ATOM 18408 C CA . MET A 1 19 ? 5.768 -50.359 76.698 1.00 12.00 149 MET A CA 9
ATOM 18409 C C . MET A 1 19 ? 6.350 -51.216 75.583 1.00 72.44 149 MET A C 9
ATOM 18410 O O . MET A 1 19 ? 5.915 -52.347 75.358 1.00 51.25 149 MET A O 9
ATOM 18424 N N . ALA A 1 20 ? 7.333 -50.650 74.889 1.00 11.21 150 ALA A N 9
ATOM 18425 C CA . ALA A 1 20 ? 8.027 -51.326 73.803 1.00 63.12 150 ALA A CA 9
ATOM 18426 C C . ALA A 1 20 ? 9.441 -50.780 73.699 1.00 24.54 150 ALA A C 9
ATOM 18427 O O . ALA A 1 20 ? 9.642 -49.613 73.362 1.00 63.03 150 ALA A O 9
ATOM 18434 N N . SER A 1 21 ? 10.412 -51.614 74.027 1.00 53.30 151 SER A N 9
ATOM 18435 C CA . SER A 1 21 ? 11.799 -51.186 74.082 1.00 3.33 151 SER A CA 9
ATOM 18436 C C . SER A 1 21 ? 12.410 -51.017 72.689 1.00 74.32 151 SER A C 9
ATOM 18437 O O . SER A 1 21 ? 13.056 -51.932 72.172 1.00 64.33 151 SER A O 9
ATOM 18445 N N . ALA A 1 22 ? 12.155 -49.853 72.085 1.00 71.34 152 ALA A N 9
ATOM 18446 C CA . ALA A 1 22 ? 12.808 -49.422 70.845 1.00 64.04 152 ALA A CA 9
ATOM 18447 C C . ALA A 1 22 ? 12.399 -50.240 69.618 1.00 43.32 152 ALA A C 9
ATOM 18448 O O . ALA A 1 22 ? 12.083 -51.426 69.701 1.00 15.33 152 ALA A O 9
ATOM 18455 N N . SER A 1 23 ? 12.399 -49.574 68.480 1.00 74.22 153 SER A N 9
ATOM 18456 C CA . SER A 1 23 ? 12.178 -50.220 67.201 1.00 4.51 153 SER A CA 9
ATOM 18457 C C . SER A 1 23 ? 13.275 -49.790 66.236 1.00 62.52 153 SER A C 9
ATOM 18458 O O . SER A 1 23 ? 13.528 -48.593 66.068 1.00 63.12 153 SER A O 9
ATOM 18466 N N . GLY A 1 24 ? 13.944 -50.757 65.631 1.00 51.32 154 GLY A N 9
ATOM 18467 C CA . GLY A 1 24 ? 15.053 -50.450 64.753 1.00 33.42 154 GLY A CA 9
ATOM 18468 C C . GLY A 1 24 ? 14.617 -50.196 63.327 1.00 2.05 154 GLY A C 9
ATOM 18469 O O . GLY A 1 24 ? 14.033 -49.154 63.021 1.00 54.32 154 GLY A O 9
ATOM 18473 N N . TYR A 1 25 ? 14.898 -51.147 62.456 1.00 23.04 155 TYR A N 9
ATOM 18474 C CA . TYR A 1 25 ? 14.551 -51.020 61.053 1.00 45.11 155 TYR A CA 9
ATOM 18475 C C . TYR A 1 25 ? 13.693 -52.186 60.608 1.00 52.34 155 TYR A C 9
ATOM 18476 O O . TYR A 1 25 ? 14.086 -53.348 60.731 1.00 24.32 155 TYR A O 9
ATOM 18494 N N . THR A 1 26 ? 12.516 -51.865 60.106 1.00 2.24 156 THR A N 9
ATOM 18495 C CA . THR A 1 26 ? 11.570 -52.868 59.656 1.00 44.34 156 THR A CA 9
ATOM 18496 C C . THR A 1 26 ? 12.011 -53.481 58.329 1.00 74.34 156 THR A C 9
ATOM 18497 O O . THR A 1 26 ? 12.667 -52.818 57.523 1.00 50.03 156 THR A O 9
ATOM 18508 N N . PRO A 1 27 ? 11.674 -54.761 58.101 1.00 34.21 157 PRO A N 9
ATOM 18509 C CA . PRO A 1 27 ? 12.000 -55.452 56.851 1.00 14.14 157 PRO A CA 9
ATOM 18510 C C . PRO A 1 27 ? 11.390 -54.754 55.642 1.00 1.21 157 PRO A C 9
ATOM 18511 O O . PRO A 1 27 ? 10.259 -54.264 55.698 1.00 72.42 157 PRO A O 9
ATOM 18522 N N . VAL A 1 28 ? 12.145 -54.698 54.557 1.00 61.41 158 VAL A N 9
ATOM 18523 C CA . VAL A 1 28 ? 11.688 -54.027 53.352 1.00 20.10 158 VAL A CA 9
ATOM 18524 C C . VAL A 1 28 ? 10.690 -54.889 52.586 1.00 73.44 158 VAL A C 9
ATOM 18525 O O . VAL A 1 28 ? 10.892 -56.097 52.425 1.00 70.40 158 VAL A O 9
ATOM 18538 N N . PRO A 1 29 ? 9.586 -54.282 52.127 1.00 1.11 159 PRO A N 9
ATOM 18539 C CA . PRO A 1 29 ? 8.561 -54.987 51.357 1.00 34.35 159 PRO A CA 9
ATOM 18540 C C . PRO A 1 29 ? 9.019 -55.290 49.932 1.00 21.23 159 PRO A C 9
ATOM 18541 O O . PRO A 1 29 ? 9.627 -54.448 49.267 1.00 24.51 159 PRO A O 9
ATOM 18552 N N . SER A 1 30 ? 8.731 -56.497 49.473 1.00 5.43 160 SER A N 9
ATOM 18553 C CA . SER A 1 30 ? 9.102 -56.919 48.133 1.00 4.30 160 SER A CA 9
ATOM 18554 C C . SER A 1 30 ? 8.200 -56.255 47.097 1.00 12.33 160 SER A C 9
ATOM 18555 O O . SER A 1 30 ? 6.994 -56.114 47.310 1.00 53.43 160 SER A O 9
ATOM 18563 N N . VAL A 1 31 ? 8.786 -55.837 45.984 1.00 51.42 161 VAL A N 9
ATOM 18564 C CA . VAL A 1 31 ? 8.017 -55.257 44.898 1.00 14.43 161 VAL A CA 9
ATOM 18565 C C . VAL A 1 31 ? 7.608 -56.358 43.925 1.00 33.31 161 VAL A C 9
ATOM 18566 O O . VAL A 1 31 ? 8.176 -56.497 42.840 1.00 42.03 161 VAL A O 9
ATOM 18579 N N . SER A 1 32 ? 6.652 -57.170 44.348 1.00 1.42 162 SER A N 9
ATOM 18580 C CA . SER A 1 32 ? 6.183 -58.288 43.550 1.00 43.43 162 SER A CA 9
ATOM 18581 C C . SER A 1 32 ? 4.824 -57.964 42.939 1.00 23.34 162 SER A C 9
ATOM 18582 O O . SER A 1 32 ? 3.943 -57.440 43.620 1.00 45.24 162 SER A O 9
ATOM 18590 N N . GLU A 1 33 ? 4.667 -58.264 41.654 1.00 55.10 163 GLU A N 9
ATOM 18591 C CA . GLU A 1 33 ? 3.426 -57.988 40.941 1.00 52.54 163 GLU A CA 9
ATOM 18592 C C . GLU A 1 33 ? 2.283 -58.852 41.462 1.00 53.21 163 GLU A C 9
ATOM 18593 O O . GLU A 1 33 ? 1.291 -58.339 41.976 1.00 23.50 163 GLU A O 9
ATOM 18605 N N . PHE A 1 34 ? 2.427 -60.163 41.326 1.00 43.32 164 PHE A N 9
ATOM 18606 C CA . PHE A 1 34 ? 1.374 -61.088 41.713 1.00 11.52 164 PHE A CA 9
ATOM 18607 C C . PHE A 1 34 ? 1.948 -62.271 42.475 1.00 1.22 164 PHE A C 9
ATOM 18608 O O . PHE A 1 34 ? 3.158 -62.499 42.470 1.00 63.14 164 PHE A O 9
ATOM 18625 N N . GLN A 1 35 ? 1.069 -63.009 43.129 1.00 41.40 165 GLN A N 9
ATOM 18626 C CA . GLN A 1 35 ? 1.434 -64.243 43.801 1.00 74.42 165 GLN A CA 9
ATOM 18627 C C . GLN A 1 35 ? 0.454 -65.334 43.404 1.00 64.15 165 GLN A C 9
ATOM 18628 O O . GLN A 1 35 ? -0.594 -65.050 42.821 1.00 43.33 165 GLN A O 9
ATOM 18642 N N . TYR A 1 36 ? 0.791 -66.576 43.704 1.00 2.14 166 TYR A N 9
ATOM 18643 C CA . TYR A 1 36 ? -0.074 -67.691 43.360 1.00 43.25 166 TYR A CA 9
ATOM 18644 C C . TYR A 1 36 ? -0.419 -68.494 44.598 1.00 74.12 166 TYR A C 9
ATOM 18645 O O . TYR A 1 36 ? -0.088 -68.102 45.714 1.00 61.52 166 TYR A O 9
ATOM 18663 N N . ILE A 1 37 ? -1.073 -69.628 44.375 1.00 50.32 167 ILE A N 9
ATOM 18664 C CA . ILE A 1 37 ? -1.465 -70.545 45.446 1.00 70.04 167 ILE A CA 9
ATOM 18665 C C . ILE A 1 37 ? -2.304 -69.826 46.512 1.00 33.44 167 ILE A C 9
ATOM 18666 O O . ILE A 1 37 ? -2.125 -70.013 47.713 1.00 13.34 167 ILE A O 9
ATOM 18682 N N . GLU A 1 38 ? -3.241 -69.013 46.054 1.00 21.30 168 GLU A N 9
ATOM 18683 C CA . GLU A 1 38 ? -4.157 -68.320 46.950 1.00 24.35 168 GLU A CA 9
ATOM 18684 C C . GLU A 1 38 ? -5.582 -68.757 46.652 1.00 14.33 168 GLU A C 9
ATOM 18685 O O . GLU A 1 38 ? -6.483 -68.607 47.473 1.00 42.14 168 GLU A O 9
ATOM 18697 N N . THR A 1 39 ? -5.756 -69.322 45.469 1.00 15.32 169 THR A N 9
ATOM 18698 C CA . THR A 1 39 ? -7.036 -69.853 45.041 1.00 13.31 169 THR A CA 9
ATOM 18699 C C . THR A 1 39 ? -6.811 -71.205 44.388 1.00 71.03 169 THR A C 9
ATOM 18700 O O . THR A 1 39 ? -7.192 -72.242 44.929 1.00 22.55 169 THR A O 9
ATOM 18711 N N . GLU A 1 40 ? -6.137 -71.180 43.249 1.00 73.30 170 GLU A N 9
ATOM 18712 C CA . GLU A 1 40 ? -5.750 -72.398 42.555 1.00 43.11 170 GLU A CA 9
ATOM 18713 C C . GLU A 1 40 ? -4.478 -72.980 43.173 1.00 20.34 170 GLU A C 9
ATOM 18714 O O . GLU A 1 40 ? -3.447 -73.120 42.516 1.00 30.42 170 GLU A O 9
ATOM 18726 N N . THR A 1 41 ? -4.565 -73.264 44.463 1.00 32.00 171 THR A N 9
ATOM 18727 C CA . THR A 1 41 ? -3.482 -73.882 45.209 1.00 2.23 171 THR A CA 9
ATOM 18728 C C . THR A 1 41 ? -3.070 -75.223 44.593 1.00 75.11 171 THR A C 9
ATOM 18729 O O . THR A 1 41 ? -3.891 -75.934 44.007 1.00 2.31 171 THR A O 9
ATOM 18740 N N . ILE A 1 42 ? -1.792 -75.551 44.728 1.00 61.33 172 ILE A N 9
ATOM 18741 C CA . ILE A 1 42 ? -1.233 -76.761 44.148 1.00 24.00 172 ILE A CA 9
ATOM 18742 C C . ILE A 1 42 ? -1.552 -77.984 45.016 1.00 72.24 172 ILE A C 9
ATOM 18743 O O . ILE A 1 42 ? -1.275 -78.013 46.217 1.00 25.45 172 ILE A O 9
ATOM 18759 N N . SER A 1 43 ? -2.129 -79.000 44.401 1.00 72.20 173 SER A N 9
ATOM 18760 C CA . SER A 1 43 ? -2.579 -80.163 45.139 1.00 1.54 173 SER A CA 9
ATOM 18761 C C . SER A 1 43 ? -1.473 -81.206 45.267 1.00 23.04 173 SER A C 9
ATOM 18762 O O . SER A 1 43 ? -1.590 -82.327 44.772 1.00 43.45 173 SER A O 9
ATOM 18770 N N . ASN A 1 44 ? -0.392 -80.824 45.927 1.00 23.23 174 ASN A N 9
ATOM 18771 C CA . ASN A 1 44 ? 0.704 -81.753 46.186 1.00 53.14 174 ASN A CA 9
ATOM 18772 C C . ASN A 1 44 ? 0.589 -82.328 47.595 1.00 42.41 174 ASN A C 9
ATOM 18773 O O . ASN A 1 44 ? -0.451 -82.211 48.241 1.00 15.32 174 ASN A O 9
ATOM 18784 N N . THR A 1 45 ? 1.658 -82.961 48.063 1.00 65.45 175 THR A N 9
ATOM 18785 C CA . THR A 1 45 ? 1.708 -83.483 49.418 1.00 33.42 175 THR A CA 9
ATOM 18786 C C . THR A 1 45 ? 2.828 -82.793 50.199 1.00 63.31 175 THR A C 9
ATOM 18787 O O . THR A 1 45 ? 3.926 -82.609 49.672 1.00 4.23 175 THR A O 9
ATOM 18798 N N . PRO A 1 46 ? 2.542 -82.341 51.431 1.00 71.50 176 PRO A N 9
ATOM 18799 C CA . PRO A 1 46 ? 3.553 -81.748 52.312 1.00 11.32 176 PRO A CA 9
ATOM 18800 C C . PRO A 1 46 ? 4.452 -82.805 52.955 1.00 41.12 176 PRO A C 9
ATOM 18801 O O . PRO A 1 46 ? 4.164 -84.001 52.891 1.00 63.24 176 PRO A O 9
ATOM 18812 N N . SER A 1 47 ? 5.544 -82.356 53.558 1.00 3.42 177 SER A N 9
ATOM 18813 C CA . SER A 1 47 ? 6.453 -83.240 54.271 1.00 44.22 177 SER A CA 9
ATOM 18814 C C . SER A 1 47 ? 7.259 -82.439 55.293 1.00 44.22 177 SER A C 9
ATOM 18815 O O . SER A 1 47 ? 8.242 -81.780 54.953 1.00 32.14 177 SER A O 9
ATOM 18823 N N . PRO A 1 48 ? 6.840 -82.476 56.567 1.00 50.04 178 PRO A N 9
ATOM 18824 C CA . PRO A 1 48 ? 7.483 -81.709 57.637 1.00 73.13 178 PRO A CA 9
ATOM 18825 C C . PRO A 1 48 ? 8.893 -82.195 57.962 1.00 70.22 178 PRO A C 9
ATOM 18826 O O . PRO A 1 48 ? 9.630 -81.536 58.695 1.00 1.12 178 PRO A O 9
ATOM 18837 N N . ASP A 1 49 ? 9.266 -83.336 57.406 1.00 12.45 179 ASP A N 9
ATOM 18838 C CA . ASP A 1 49 ? 10.608 -83.881 57.584 1.00 45.05 179 ASP A CA 9
ATOM 18839 C C . ASP A 1 49 ? 11.651 -82.940 56.989 1.00 72.01 179 ASP A C 9
ATOM 18840 O O . ASP A 1 49 ? 12.827 -82.985 57.349 1.00 11.12 179 ASP A O 9
ATOM 18849 N N . LEU A 1 50 ? 11.200 -82.084 56.078 1.00 40.01 180 LEU A N 9
ATOM 18850 C CA . LEU A 1 50 ? 12.075 -81.124 55.421 1.00 2.01 180 LEU A CA 9
ATOM 18851 C C . LEU A 1 50 ? 11.720 -79.694 55.829 1.00 61.24 180 LEU A C 9
ATOM 18852 O O . LEU A 1 50 ? 12.189 -78.731 55.222 1.00 35.44 180 LEU A O 9
ATOM 18868 N N . THR A 1 51 ? 10.899 -79.551 56.865 1.00 10.45 181 THR A N 9
ATOM 18869 C CA . THR A 1 51 ? 10.426 -78.236 57.266 1.00 0.21 181 THR A CA 9
ATOM 18870 C C . THR A 1 51 ? 10.920 -77.867 58.663 1.00 3.53 181 THR A C 9
ATOM 18871 O O . THR A 1 51 ? 11.669 -78.618 59.288 1.00 15.24 181 THR A O 9
ATOM 18882 N N . VAL A 1 52 ? 10.485 -76.708 59.142 1.00 51.33 182 VAL A N 9
ATOM 18883 C CA . VAL A 1 52 ? 10.828 -76.247 60.475 1.00 31.44 182 VAL A CA 9
ATOM 18884 C C . VAL A 1 52 ? 9.575 -75.757 61.204 1.00 51.23 182 VAL A C 9
ATOM 18885 O O . VAL A 1 52 ? 9.031 -74.695 60.910 1.00 43.41 182 VAL A O 9
ATOM 18898 N N . MET A 1 53 ? 9.098 -76.565 62.134 1.00 15.33 183 MET A N 9
ATOM 18899 C CA . MET A 1 53 ? 7.895 -76.247 62.891 1.00 11.25 183 MET A CA 9
ATOM 18900 C C . MET A 1 53 ? 8.137 -76.455 64.381 1.00 2.55 183 MET A C 9
ATOM 18901 O O . MET A 1 53 ? 7.712 -77.454 64.963 1.00 53.14 183 MET A O 9
ATOM 18915 N N . SER A 1 54 ? 8.821 -75.504 64.996 1.00 33.42 184 SER A N 9
ATOM 18916 C CA . SER A 1 54 ? 9.277 -75.668 66.366 1.00 13.40 184 SER A CA 9
ATOM 18917 C C . SER A 1 54 ? 9.056 -74.399 67.187 1.00 52.43 184 SER A C 9
ATOM 18918 O O . SER A 1 54 ? 8.546 -73.393 66.688 1.00 70.53 184 SER A O 9
ATOM 18926 N N . ILE A 1 55 ? 9.439 -74.463 68.452 1.00 44.33 185 ILE A N 9
ATOM 18927 C CA . ILE A 1 55 ? 9.331 -73.333 69.359 1.00 32.43 185 ILE A CA 9
ATOM 18928 C C . ILE A 1 55 ? 10.504 -73.341 70.330 1.00 51.02 185 ILE A C 9
ATOM 18929 O O . ILE A 1 55 ? 10.838 -74.380 70.902 1.00 3.35 185 ILE A O 9
ATOM 18945 N N . ASP A 1 56 ? 11.141 -72.192 70.510 1.00 53.21 186 ASP A N 9
ATOM 18946 C CA . ASP A 1 56 ? 12.314 -72.114 71.367 1.00 60.44 186 ASP A CA 9
ATOM 18947 C C . ASP A 1 56 ? 12.130 -71.085 72.457 1.00 73.32 186 ASP A C 9
ATOM 18948 O O . ASP A 1 56 ? 12.630 -69.965 72.362 1.00 23.13 186 ASP A O 9
ATOM 18957 N N . LYS A 1 57 ? 11.360 -71.460 73.464 1.00 42.32 187 LYS A N 9
ATOM 18958 C CA . LYS A 1 57 ? 11.235 -70.666 74.667 1.00 54.30 187 LYS A CA 9
ATOM 18959 C C . LYS A 1 57 ? 10.508 -71.451 75.750 1.00 5.44 187 LYS A C 9
ATOM 18960 O O . LYS A 1 57 ? 9.285 -71.418 75.869 1.00 11.34 187 LYS A O 9
ATOM 18979 N N . SER A 1 58 ? 11.274 -72.198 76.517 1.00 44.12 188 SER A N 9
ATOM 18980 C CA . SER A 1 58 ? 10.732 -72.923 77.650 1.00 5.21 188 SER A CA 9
ATOM 18981 C C . SER A 1 58 ? 10.701 -72.001 78.864 1.00 50.33 188 SER A C 9
ATOM 18982 O O . SER A 1 58 ? 11.240 -72.305 79.927 1.00 60.53 188 SER A O 9
ATOM 18990 N N . VAL A 1 59 ? 10.040 -70.877 78.674 1.00 35.23 189 VAL A N 9
ATOM 18991 C CA . VAL A 1 59 ? 10.046 -69.766 79.617 1.00 62.05 189 VAL A CA 9
ATOM 18992 C C . VAL A 1 59 ? 8.823 -68.902 79.364 1.00 21.32 189 VAL A C 9
ATOM 18993 O O . VAL A 1 59 ? 8.680 -68.317 78.291 1.00 22.31 189 VAL A O 9
ATOM 19006 N N . LEU A 1 60 ? 7.933 -68.848 80.336 1.00 14.42 190 LEU A N 9
ATOM 19007 C CA . LEU A 1 60 ? 6.751 -68.017 80.230 1.00 24.54 190 LEU A CA 9
ATOM 19008 C C . LEU A 1 60 ? 6.674 -67.077 81.405 1.00 32.33 190 LEU A C 9
ATOM 19009 O O . LEU A 1 60 ? 7.155 -67.385 82.493 1.00 73.42 190 LEU A O 9
ATOM 19025 N N . SER A 1 61 ? 6.086 -65.927 81.173 1.00 11.12 191 SER A N 9
ATOM 19026 C CA . SER A 1 61 ? 5.954 -64.920 82.199 1.00 35.02 191 SER A CA 9
ATOM 19027 C C . SER A 1 61 ? 4.696 -64.098 81.979 1.00 25.34 191 SER A C 9
ATOM 19028 O O . SER A 1 61 ? 4.261 -63.915 80.842 1.00 0.14 191 SER A O 9
ATOM 19036 N N . PRO A 1 62 ? 4.090 -63.604 83.066 1.00 10.42 192 PRO A N 9
ATOM 19037 C CA . PRO A 1 62 ? 2.908 -62.749 82.992 1.00 12.13 192 PRO A CA 9
ATOM 19038 C C . PRO A 1 62 ? 3.177 -61.498 82.167 1.00 62.03 192 PRO A C 9
ATOM 19039 O O . PRO A 1 62 ? 3.932 -60.615 82.579 1.00 63.35 192 PRO A O 9
ATOM 19050 N N . GLY A 1 63 ? 2.593 -61.448 80.983 1.00 45.41 193 GLY A N 9
ATOM 19051 C CA . GLY A 1 63 ? 2.797 -60.317 80.108 1.00 32.44 193 GLY A CA 9
ATOM 19052 C C . GLY A 1 63 ? 3.290 -60.741 78.743 1.00 64.33 193 GLY A C 9
ATOM 19053 O O . GLY A 1 63 ? 3.183 -59.988 77.776 1.00 35.02 193 GLY A O 9
ATOM 19057 N N . GLU A 1 64 ? 3.833 -61.950 78.658 1.00 11.51 194 GLU A N 9
ATOM 19058 C CA . GLU A 1 64 ? 4.289 -62.479 77.381 1.00 52.43 194 GLU A CA 9
ATOM 19059 C C . GLU A 1 64 ? 3.638 -63.821 77.087 1.00 11.31 194 GLU A C 9
ATOM 19060 O O . GLU A 1 64 ? 2.927 -64.377 77.923 1.00 22.50 194 GLU A O 9
ATOM 19072 N N . SER A 1 65 ? 3.892 -64.334 75.896 1.00 24.32 195 SER A N 9
ATOM 19073 C CA . SER A 1 65 ? 3.335 -65.603 75.473 1.00 21.24 195 SER A CA 9
ATOM 19074 C C . SER A 1 65 ? 4.369 -66.404 74.690 1.00 33.44 195 SER A C 9
ATOM 19075 O O . SER A 1 65 ? 5.385 -65.861 74.251 1.00 33.44 195 SER A O 9
ATOM 19083 N N . ALA A 1 66 ? 4.127 -67.695 74.541 1.00 32.31 196 ALA A N 9
ATOM 19084 C CA . ALA A 1 66 ? 4.975 -68.531 73.714 1.00 33.13 196 ALA A CA 9
ATOM 19085 C C . ALA A 1 66 ? 4.316 -68.740 72.360 1.00 45.40 196 ALA A C 9
ATOM 19086 O O . ALA A 1 66 ? 3.205 -69.265 72.276 1.00 33.02 196 ALA A O 9
ATOM 19093 N N . THR A 1 67 ? 4.982 -68.290 71.312 1.00 53.23 197 THR A N 9
ATOM 19094 C CA . THR A 1 67 ? 4.458 -68.427 69.965 1.00 62.13 197 THR A CA 9
ATOM 19095 C C . THR A 1 67 ? 5.139 -69.580 69.246 1.00 1.41 197 THR A C 9
ATOM 19096 O O . THR A 1 67 ? 6.346 -69.546 69.006 1.00 3.44 197 THR A O 9
ATOM 19107 N N . ILE A 1 68 ? 4.371 -70.604 68.917 1.00 72.13 198 ILE A N 9
ATOM 19108 C CA . ILE A 1 68 ? 4.914 -71.744 68.202 1.00 62.13 198 ILE A CA 9
ATOM 19109 C C . ILE A 1 68 ? 5.047 -71.396 66.730 1.00 64.33 198 ILE A C 9
ATOM 19110 O O . ILE A 1 68 ? 4.050 -71.147 66.047 1.00 23.42 198 ILE A O 9
ATOM 19126 N N . THR A 1 69 ? 6.277 -71.349 66.251 1.00 31.24 199 THR A N 9
ATOM 19127 C CA . THR A 1 69 ? 6.533 -71.001 64.867 1.00 11.12 199 THR A CA 9
ATOM 19128 C C . THR A 1 69 ? 6.522 -72.251 63.999 1.00 55.50 199 THR A C 9
ATOM 19129 O O . THR A 1 69 ? 7.515 -72.973 63.914 1.00 1.40 199 THR A O 9
ATOM 19140 N N . THR A 1 70 ? 5.390 -72.511 63.373 1.00 73.11 200 THR A N 9
ATOM 19141 C CA . THR A 1 70 ? 5.234 -73.710 62.575 1.00 32.31 200 THR A CA 9
ATOM 19142 C C . THR A 1 70 ? 5.232 -73.392 61.093 1.00 64.35 200 THR A C 9
ATOM 19143 O O . THR A 1 70 ? 4.266 -72.844 60.557 1.00 11.31 200 THR A O 9
ATOM 19154 N N . ILE A 1 71 ? 6.333 -73.726 60.444 1.00 54.11 201 ILE A N 9
ATOM 19155 C CA . ILE A 1 71 ? 6.443 -73.599 59.002 1.00 50.04 201 ILE A CA 9
ATOM 19156 C C . ILE A 1 71 ? 6.256 -74.975 58.387 1.00 71.13 201 ILE A C 9
ATOM 19157 O O . ILE A 1 71 ? 6.776 -75.963 58.910 1.00 22.11 201 ILE A O 9
ATOM 19173 N N . VAL A 1 72 ? 5.506 -75.061 57.305 1.00 33.24 202 VAL A N 9
ATOM 19174 C CA . VAL A 1 72 ? 5.302 -76.336 56.640 1.00 43.43 202 VAL A CA 9
ATOM 19175 C C . VAL A 1 72 ? 5.926 -76.326 55.248 1.00 2.12 202 VAL A C 9
ATOM 19176 O O . VAL A 1 72 ? 5.798 -75.355 54.499 1.00 70.23 202 VAL A O 9
ATOM 19189 N N . LYS A 1 73 ? 6.610 -77.413 54.921 1.00 41.33 203 LYS A N 9
ATOM 19190 C CA . LYS A 1 73 ? 7.281 -77.552 53.642 1.00 74.34 203 LYS A CA 9
ATOM 19191 C C . LYS A 1 73 ? 6.736 -78.779 52.923 1.00 51.14 203 LYS A C 9
ATOM 19192 O O . LYS A 1 73 ? 6.321 -79.742 53.572 1.00 11.21 203 LYS A O 9
ATOM 19211 N N . ASP A 1 74 ? 6.707 -78.738 51.600 1.00 21.20 204 ASP A N 9
ATOM 19212 C CA . ASP A 1 74 ? 6.192 -79.860 50.822 1.00 35.35 204 ASP A CA 9
ATOM 19213 C C . ASP A 1 74 ? 7.206 -80.980 50.760 1.00 2.41 204 ASP A C 9
ATOM 19214 O O . ASP A 1 74 ? 8.334 -80.847 51.232 1.00 1.43 204 ASP A O 9
ATOM 19223 N N . ILE A 1 75 ? 6.799 -82.078 50.150 1.00 61.53 205 ILE A N 9
ATOM 19224 C CA . ILE A 1 75 ? 7.661 -83.235 49.981 1.00 12.02 205 ILE A CA 9
ATOM 19225 C C . ILE A 1 75 ? 8.841 -82.889 49.072 1.00 2.41 205 ILE A C 9
ATOM 19226 O O . ILE A 1 75 ? 9.935 -83.436 49.211 1.00 10.11 205 ILE A O 9
ATOM 19242 N N . ASP A 1 76 ? 8.614 -81.956 48.159 1.00 14.21 206 ASP A N 9
ATOM 19243 C CA . ASP A 1 76 ? 9.648 -81.502 47.247 1.00 22.22 206 ASP A CA 9
ATOM 19244 C C . ASP A 1 76 ? 10.456 -80.366 47.865 1.00 31.53 206 ASP A C 9
ATOM 19245 O O . ASP A 1 76 ? 11.332 -79.794 47.219 1.00 21.22 206 ASP A O 9
ATOM 19254 N N . GLY A 1 77 ? 10.154 -80.034 49.116 1.00 33.03 207 GLY A N 9
ATOM 19255 C CA . GLY A 1 77 ? 10.879 -78.976 49.797 1.00 43.43 207 GLY A CA 9
ATOM 19256 C C . GLY A 1 77 ? 10.443 -77.590 49.357 1.00 34.11 207 GLY A C 9
ATOM 19257 O O . GLY A 1 77 ? 11.222 -76.642 49.412 1.00 21.35 207 GLY A O 9
ATOM 19261 N N . ASN A 1 78 ? 9.196 -77.472 48.928 1.00 44.11 208 ASN A N 9
ATOM 19262 C CA . ASN A 1 78 ? 8.655 -76.192 48.482 1.00 3.11 208 ASN A CA 9
ATOM 19263 C C . ASN A 1 78 ? 7.712 -75.622 49.541 1.00 62.51 208 ASN A C 9
ATOM 19264 O O . ASN A 1 78 ? 7.336 -76.329 50.475 1.00 2.41 208 ASN A O 9
ATOM 19275 N N . PRO A 1 79 ? 7.368 -74.324 49.449 1.00 74.41 209 PRO A N 9
ATOM 19276 C CA . PRO A 1 79 ? 6.450 -73.678 50.393 1.00 32.03 209 PRO A CA 9
ATOM 19277 C C . PRO A 1 79 ? 5.012 -74.153 50.238 1.00 24.13 209 PRO A C 9
ATOM 19278 O O . PRO A 1 79 ? 4.376 -73.919 49.209 1.00 54.21 209 PRO A O 9
ATOM 19289 N N . VAL A 1 80 ? 4.513 -74.811 51.273 1.00 40.44 210 VAL A N 9
ATOM 19290 C CA . VAL A 1 80 ? 3.131 -75.261 51.316 1.00 74.25 210 VAL A CA 9
ATOM 19291 C C . VAL A 1 80 ? 2.184 -74.074 51.333 1.00 1.14 210 VAL A C 9
ATOM 19292 O O . VAL A 1 80 ? 2.496 -73.027 51.896 1.00 42.34 210 VAL A O 9
ATOM 19305 N N . ASN A 1 81 ? 1.044 -74.235 50.687 1.00 12.04 211 ASN A N 9
ATOM 19306 C CA . ASN A 1 81 ? -0.040 -73.276 50.811 1.00 44.44 211 ASN A CA 9
ATOM 19307 C C . ASN A 1 81 ? -0.411 -73.127 52.280 1.00 52.30 211 ASN A C 9
ATOM 19308 O O . ASN A 1 81 ? -0.265 -72.053 52.862 1.00 73.03 211 ASN A O 9
ATOM 19319 N N . GLU A 1 82 ? -0.850 -74.237 52.867 1.00 41.22 212 GLU A N 9
ATOM 19320 C CA . GLU A 1 82 ? -1.210 -74.296 54.278 1.00 41.33 212 GLU A CA 9
ATOM 19321 C C . GLU A 1 82 ? -1.706 -75.701 54.620 1.00 13.23 212 GLU A C 9
ATOM 19322 O O . GLU A 1 82 ? -1.898 -76.527 53.725 1.00 14.01 212 GLU A O 9
ATOM 19334 N N . VAL A 1 83 ? -1.913 -75.972 55.903 1.00 64.54 213 VAL A N 9
ATOM 19335 C CA . VAL A 1 83 ? -2.306 -77.305 56.349 1.00 11.42 213 VAL A CA 9
ATOM 19336 C C . VAL A 1 83 ? -3.401 -77.232 57.407 1.00 50.15 213 VAL A C 9
ATOM 19337 O O . VAL A 1 83 ? -3.955 -76.171 57.684 1.00 32.14 213 VAL A O 9
ATOM 19350 N N . HIS A 1 84 ? -3.712 -78.377 57.979 1.00 14.44 214 HIS A N 9
ATOM 19351 C CA . HIS A 1 84 ? -4.661 -78.462 59.071 1.00 2.54 214 HIS A CA 9
ATOM 19352 C C . HIS A 1 84 ? -3.900 -78.526 60.387 1.00 45.21 214 HIS A C 9
ATOM 19353 O O . HIS A 1 84 ? -2.863 -79.171 60.456 1.00 25.24 214 HIS A O 9
ATOM 19368 N N . ILE A 1 85 ? -4.382 -77.834 61.411 1.00 21.22 215 ILE A N 9
ATOM 19369 C CA . ILE A 1 85 ? -3.786 -77.922 62.739 1.00 73.41 215 ILE A CA 9
ATOM 19370 C C . ILE A 1 85 ? -4.866 -77.927 63.817 1.00 2.41 215 ILE A C 9
ATOM 19371 O O . ILE A 1 85 ? -5.514 -76.913 64.081 1.00 64.12 215 ILE A O 9
ATOM 19387 N N . ASN A 1 86 ? -5.067 -79.096 64.412 1.00 51.50 216 ASN A N 9
ATOM 19388 C CA . ASN A 1 86 ? -6.036 -79.272 65.486 1.00 4.35 216 ASN A CA 9
ATOM 19389 C C . ASN A 1 86 ? -5.312 -79.263 66.828 1.00 52.20 216 ASN A C 9
ATOM 19390 O O . ASN A 1 86 ? -4.377 -80.031 67.036 1.00 71.02 216 ASN A O 9
ATOM 19401 N N . LYS A 1 87 ? -5.744 -78.390 67.728 1.00 23.33 217 LYS A N 9
ATOM 19402 C CA . LYS A 1 87 ? -5.139 -78.291 69.051 1.00 63.02 217 LYS A CA 9
ATOM 19403 C C . LYS A 1 87 ? -5.461 -79.510 69.903 1.00 44.54 217 LYS A C 9
ATOM 19404 O O . LYS A 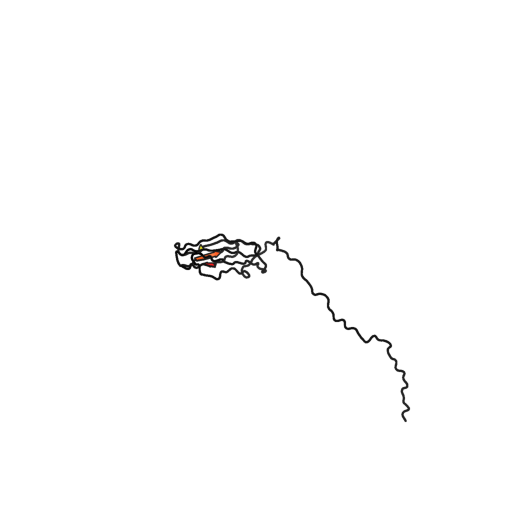1 87 ? -6.598 -79.981 69.927 1.00 34.53 217 LYS A O 9
ATOM 19423 N N . THR A 1 88 ? -4.448 -80.018 70.575 1.00 22.21 218 THR A N 9
ATOM 19424 C CA . THR A 1 88 ? -4.619 -81.073 71.558 1.00 42.40 218 THR A CA 9
ATOM 19425 C C . THR A 1 88 ? -3.793 -80.741 72.796 1.00 0.12 218 THR A C 9
ATOM 19426 O O . THR A 1 88 ? -2.595 -81.002 72.848 1.00 74.12 218 THR A O 9
ATOM 19437 N N . VAL A 1 89 ? -4.433 -80.122 73.774 1.00 30.43 219 VAL A N 9
ATOM 19438 C CA . VAL A 1 89 ? -3.721 -79.625 74.944 1.00 13.30 219 VAL A CA 9
ATOM 19439 C C . VAL A 1 89 ? -3.668 -80.653 76.063 1.00 50.34 219 VAL A C 9
ATOM 19440 O O . VAL A 1 89 ? -4.684 -81.221 76.472 1.00 44.04 219 VAL A O 9
ATOM 19453 N N . ALA A 1 90 ? -2.467 -80.893 76.542 1.00 22.04 220 ALA A N 9
ATOM 19454 C CA . ALA A 1 90 ? -2.246 -81.783 77.663 1.00 73.32 220 ALA A CA 9
ATOM 19455 C C . ALA A 1 90 ? -1.663 -80.995 78.825 1.00 51.31 220 ALA A C 9
ATOM 19456 O O . ALA A 1 90 ? -0.490 -80.614 78.813 1.00 53.24 220 ALA A O 9
ATOM 19463 N N . ARG A 1 91 ? -2.497 -80.727 79.812 1.00 23.42 221 ARG A N 9
ATOM 19464 C CA . ARG A 1 91 ? -2.095 -79.919 80.953 1.00 21.14 221 ARG A CA 9
ATOM 19465 C C . ARG A 1 91 ? -1.913 -80.778 82.195 1.00 3.02 221 ARG A C 9
ATOM 19466 O O . ARG A 1 91 ? -2.853 -81.424 82.662 1.00 53.13 221 ARG A O 9
ATOM 19487 N N . GLU A 1 92 ? -0.702 -80.780 82.734 1.00 13.41 222 GLU A N 9
ATOM 19488 C CA . GLU A 1 92 ? -0.418 -81.515 83.960 1.00 33.24 222 GLU A CA 9
ATOM 19489 C C . GLU A 1 92 ? -0.778 -80.669 85.173 1.00 63.45 222 GLU A C 9
ATOM 19490 O O . GLU A 1 92 ? -0.801 -81.149 86.307 1.00 10.02 222 GLU A O 9
ATOM 19502 N N . ASN A 1 93 ? -1.072 -79.405 84.912 1.00 64.21 223 ASN A N 9
ATOM 19503 C CA . ASN A 1 93 ? -1.460 -78.466 85.955 1.00 10.51 223 ASN A CA 9
ATOM 19504 C C . ASN A 1 93 ? -2.719 -77.718 85.523 1.00 3.41 223 ASN A C 9
ATOM 19505 O O . ASN A 1 93 ? -2.777 -77.178 84.417 1.00 25.30 223 ASN A O 9
ATOM 19516 N N . LEU A 1 94 ? -3.732 -77.712 86.381 1.00 73.54 224 LEU A N 9
ATOM 19517 C CA . LEU A 1 94 ? -4.980 -77.017 86.078 1.00 23.13 224 LEU A CA 9
ATOM 19518 C C . LEU A 1 94 ? -5.036 -75.671 86.792 1.00 75.50 224 LEU A C 9
ATOM 19519 O O . LEU A 1 94 ? -5.790 -74.780 86.404 1.00 44.25 224 LEU A O 9
ATOM 19535 N N . LYS A 1 95 ? -4.223 -75.526 87.832 1.00 3.11 225 LYS A N 9
ATOM 19536 C CA . LYS A 1 95 ? -4.144 -74.274 88.570 1.00 43.12 225 LYS A CA 9
ATOM 19537 C C . LYS A 1 95 ? -3.337 -73.251 87.788 1.00 65.13 225 LYS A C 9
ATOM 19538 O O . LYS A 1 95 ? -3.494 -72.043 87.971 1.00 51.44 225 LYS A O 9
ATOM 19557 N N . GLY A 1 96 ? -2.448 -73.747 86.937 1.00 52.43 226 GLY A N 9
ATOM 19558 C CA . GLY A 1 96 ? -1.743 -72.883 86.021 1.00 31.33 226 GLY A CA 9
ATOM 19559 C C . GLY A 1 96 ? -2.703 -72.236 85.052 1.00 1.12 226 GLY A C 9
ATOM 19560 O O . GLY A 1 96 ? -3.565 -72.906 84.485 1.00 12.02 226 GLY A O 9
ATOM 19564 N N . LEU A 1 97 ? -2.572 -70.937 84.864 1.00 63.32 227 LEU A N 9
ATOM 19565 C CA . LEU A 1 97 ? -3.514 -70.211 84.036 1.00 1.31 227 LEU A CA 9
ATOM 19566 C C . LEU A 1 97 ? -2.958 -70.050 82.637 1.00 33.52 227 LEU A C 9
ATOM 19567 O O . LEU A 1 97 ? -2.167 -69.143 82.367 1.00 63.01 227 LEU A O 9
ATOM 19583 N N . TRP A 1 98 ? -3.352 -70.957 81.763 1.00 62.22 228 TRP A N 9
ATOM 19584 C CA . TRP A 1 98 ? -2.877 -70.956 80.398 1.00 3.02 228 TRP A CA 9
ATOM 19585 C C . TRP A 1 98 ? -3.839 -70.163 79.522 1.00 75.24 228 TRP A C 9
ATOM 19586 O O . TRP A 1 98 ? -4.988 -70.565 79.318 1.00 24.02 228 TRP A O 9
ATOM 19607 N N . ASP A 1 99 ? -3.378 -69.028 79.033 1.00 54.13 229 ASP A N 9
ATOM 19608 C CA . ASP A 1 99 ? -4.179 -68.183 78.163 1.00 43.11 229 ASP A CA 9
ATOM 19609 C C . ASP A 1 99 ? -4.000 -68.602 76.714 1.00 10.44 229 ASP A C 9
ATOM 19610 O O . ASP A 1 99 ? -2.896 -68.545 76.173 1.00 45.31 229 ASP A O 9
ATOM 19619 N N . TYR A 1 100 ? -5.077 -69.029 76.089 1.00 40.12 230 TYR A N 9
ATOM 19620 C CA . TYR A 1 100 ? -5.008 -69.507 74.719 1.00 22.02 230 TYR A CA 9
ATOM 19621 C C . TYR A 1 100 ? -5.554 -68.475 73.746 1.00 73.34 230 TYR A C 9
ATOM 19622 O O . TYR A 1 100 ? -6.720 -68.080 73.827 1.00 54.11 230 TYR A O 9
ATOM 19640 N N . GLY A 1 101 ? -4.694 -68.026 72.847 1.00 72.22 231 GLY A N 9
ATOM 19641 C CA . GLY A 1 101 ? -5.134 -67.178 71.763 1.00 22.15 231 GLY A CA 9
ATOM 19642 C C . GLY A 1 101 ? -5.475 -68.008 70.546 1.00 2.30 231 GLY A C 9
ATOM 19643 O O . GLY A 1 101 ? -5.142 -69.194 70.509 1.00 55.41 231 GLY A O 9
ATOM 19647 N N . PRO A 1 102 ? -6.148 -67.432 69.541 1.00 75.53 232 PRO A N 9
ATOM 19648 C CA . PRO A 1 102 ? -6.500 -68.159 68.318 1.00 14.33 232 PRO A CA 9
ATOM 19649 C C . PRO A 1 102 ? -5.277 -68.438 67.448 1.00 14.40 232 PRO A C 9
ATOM 19650 O O . PRO A 1 102 ? -4.249 -67.769 67.577 1.00 13.21 232 PRO A O 9
ATOM 19661 N N . LEU A 1 103 ? -5.383 -69.432 66.575 1.00 64.44 233 LEU A N 9
ATOM 19662 C CA . LEU A 1 103 ? -4.295 -69.747 65.664 1.00 54.40 233 LEU A CA 9
ATOM 19663 C C . LEU A 1 103 ? -4.203 -68.683 64.588 1.00 24.21 233 LEU A C 9
ATOM 19664 O O . LEU A 1 103 ? -5.065 -68.599 63.705 1.00 15.35 233 LEU A O 9
ATOM 19680 N N . LYS A 1 104 ? -3.163 -67.873 64.660 1.00 75.41 234 LYS A N 9
ATOM 19681 C CA . LYS A 1 104 ? -2.999 -66.776 63.740 1.00 33.42 234 LYS A CA 9
ATOM 19682 C C . LYS A 1 104 ? -2.464 -67.283 62.414 1.00 24.14 234 LYS A C 9
ATOM 19683 O O . LYS A 1 104 ? -1.398 -67.908 62.338 1.00 72.21 234 LYS A O 9
ATOM 19702 N N . LYS A 1 105 ? -3.236 -67.013 61.378 1.00 15.23 235 LYS A N 9
ATOM 19703 C CA . LYS A 1 105 ? -2.916 -67.452 60.036 1.00 74.42 235 LYS A CA 9
ATOM 19704 C C . LYS A 1 105 ? -2.670 -66.229 59.169 1.00 45.42 235 LYS A C 9
ATOM 19705 O O . LYS A 1 105 ? -3.593 -65.473 58.867 1.00 14.12 235 LYS A O 9
ATOM 19724 N N . GLU A 1 106 ? -1.422 -66.015 58.803 1.00 41.11 236 GLU A N 9
ATOM 19725 C CA . GLU A 1 106 ? -1.067 -64.878 57.976 1.00 51.44 236 GLU A CA 9
ATOM 19726 C C . GLU A 1 106 ? -0.945 -65.318 56.522 1.00 22.13 236 GLU A C 9
ATOM 19727 O O . GLU A 1 106 ? -0.970 -66.517 56.227 1.00 13.23 236 GLU A O 9
ATOM 19739 N N . ASN A 1 107 ? -0.852 -64.356 55.613 1.00 72.41 237 ASN A N 9
ATOM 19740 C CA . ASN A 1 107 ? -0.628 -64.653 54.203 1.00 34.01 237 ASN A CA 9
ATOM 19741 C C . ASN A 1 107 ? 0.829 -65.049 53.983 1.00 62.44 237 ASN A C 9
ATOM 19742 O O . ASN A 1 107 ? 1.613 -64.297 53.405 1.00 23.24 237 ASN A O 9
ATOM 19753 N N . VAL A 1 108 ? 1.184 -66.228 54.472 1.00 14.22 238 VAL A N 9
ATOM 19754 C CA . VAL A 1 108 ? 2.558 -66.709 54.431 1.00 32.33 238 VAL A CA 9
ATOM 19755 C C . VAL A 1 108 ? 2.608 -68.181 54.037 1.00 42.23 238 VAL A C 9
ATOM 19756 O O . VAL A 1 108 ? 1.653 -68.923 54.270 1.00 44.43 238 VAL A O 9
ATOM 19769 N N . PRO A 1 109 ? 3.726 -68.611 53.429 1.00 73.15 239 PRO A N 9
ATOM 19770 C CA . PRO A 1 109 ? 3.906 -69.991 52.959 1.00 1.55 239 PRO A CA 9
ATOM 19771 C C . PRO A 1 109 ? 3.938 -71.014 54.094 1.00 71.55 239 PRO A C 9
ATOM 19772 O O . PRO A 1 109 ? 4.957 -71.177 54.770 1.00 15.41 239 PRO A O 9
ATOM 19783 N N . GLY A 1 110 ? 2.808 -71.687 54.295 1.00 55.53 240 GLY A N 9
ATOM 19784 C CA . GLY A 1 110 ? 2.698 -72.731 55.300 1.00 32.44 240 GLY A CA 9
ATOM 19785 C C . GLY A 1 110 ? 3.115 -72.291 56.691 1.00 34.24 240 GLY A C 9
ATOM 19786 O O . GLY A 1 110 ? 3.551 -73.113 57.493 1.00 10.11 240 GLY A O 9
ATOM 19790 N N . LYS A 1 111 ? 2.969 -71.008 56.988 1.00 51.00 241 LYS A N 9
ATOM 19791 C CA . LYS A 1 111 ? 3.395 -70.486 58.275 1.00 41.31 241 LYS A CA 9
ATOM 19792 C C . LYS A 1 111 ? 2.206 -70.173 59.170 1.00 4.02 241 LYS A C 9
ATOM 19793 O O . LYS A 1 111 ? 1.354 -69.347 58.836 1.00 62.50 241 LYS A O 9
ATOM 19812 N N . TYR A 1 112 ? 2.157 -70.852 60.301 1.00 64.14 242 TYR A N 9
ATOM 19813 C CA . TYR A 1 112 ? 1.164 -70.576 61.322 1.00 21.33 242 TYR A CA 9
ATOM 19814 C C . TYR A 1 112 ? 1.848 -70.076 62.572 1.00 24.53 242 TYR A C 9
ATOM 19815 O O . TYR A 1 112 ? 2.968 -70.486 62.886 1.00 31.23 242 TYR A O 9
ATOM 19833 N N . THR A 1 113 ? 1.187 -69.182 63.274 1.00 44.12 243 THR A N 9
ATOM 19834 C CA . THR A 1 113 ? 1.710 -68.669 64.518 1.00 41.22 243 THR A CA 9
ATOM 19835 C C . THR A 1 113 ? 0.594 -68.534 65.539 1.00 52.05 243 THR A C 9
ATOM 19836 O O . THR A 1 113 ? -0.398 -67.861 65.290 1.00 52.52 243 THR A O 9
ATOM 19847 N N . GLN A 1 114 ? 0.731 -69.200 66.668 1.00 11.41 244 GLN A N 9
ATOM 19848 C CA . GLN A 1 114 ? -0.270 -69.091 67.707 1.00 4.13 244 GLN A CA 9
ATOM 19849 C C . GLN A 1 114 ? 0.398 -68.774 69.036 1.00 22.42 244 GLN A C 9
ATOM 19850 O O . GLN A 1 114 ? 1.464 -69.309 69.347 1.00 52.34 244 GLN A O 9
ATOM 19864 N N . VAL A 1 115 ? -0.223 -67.890 69.803 1.00 21.12 245 VAL A N 9
ATOM 19865 C CA . VAL A 1 115 ? 0.356 -67.433 71.054 1.00 53.13 245 VAL A CA 9
ATOM 19866 C C . VAL A 1 115 ? -0.312 -68.087 72.262 1.00 44.22 245 VAL A C 9
ATOM 19867 O O . VAL A 1 115 ? -1.534 -68.034 72.426 1.00 61.53 245 VAL A O 9
ATOM 19880 N N . ILE A 1 116 ? 0.495 -68.727 73.095 1.00 0.53 246 ILE A N 9
ATOM 19881 C CA . ILE A 1 116 ? 0.009 -69.264 74.358 1.00 15.24 246 ILE A CA 9
ATOM 19882 C C . ILE A 1 116 ? 0.543 -68.415 75.494 1.00 11.03 246 ILE A C 9
ATOM 19883 O O . ILE A 1 116 ? 1.752 -68.349 75.714 1.00 3.14 246 ILE A O 9
ATOM 19899 N N . THR A 1 117 ? -0.347 -67.764 76.204 1.00 13.42 247 THR A N 9
ATOM 19900 C CA . THR A 1 117 ? 0.045 -66.848 77.254 1.00 14.21 247 THR A CA 9
ATOM 19901 C C . THR A 1 117 ? -0.054 -67.541 78.612 1.00 12.44 247 THR A C 9
ATOM 19902 O O . THR A 1 117 ? -0.794 -68.508 78.765 1.00 14.31 247 THR A O 9
ATOM 19913 N N . TYR A 1 118 ? 0.705 -67.069 79.585 1.00 20.22 248 TYR A N 9
ATOM 19914 C CA . TYR A 1 118 ? 0.714 -67.686 80.901 1.00 54.22 248 TYR A CA 9
ATOM 19915 C C . TYR A 1 118 ? 0.591 -66.639 82.003 1.00 4.05 248 TYR A C 9
ATOM 19916 O O . TYR A 1 118 ? 1.357 -65.674 82.048 1.00 62.32 248 TYR A O 9
ATOM 19934 N N . ARG A 1 119 ? -0.388 -66.830 82.878 1.00 2.04 249 ARG A N 9
ATOM 19935 C CA . ARG A 1 119 ? -0.551 -65.972 84.043 1.00 74.44 249 ARG A CA 9
ATOM 19936 C C . ARG A 1 119 ? 0.312 -66.490 85.183 1.00 1.33 249 ARG A C 9
ATOM 19937 O O . ARG A 1 119 ? 0.489 -67.701 85.332 1.00 14.12 249 ARG A O 9
ATOM 19958 N N . GLY A 1 120 ? 0.835 -65.584 85.995 1.00 51.20 250 GLY A N 9
ATOM 19959 C CA . GLY A 1 120 ? 1.692 -65.981 87.095 1.00 74.03 250 GLY A CA 9
ATOM 19960 C C . GLY A 1 120 ? 0.905 -66.581 88.243 1.00 30.13 250 GLY A C 9
ATOM 19961 O O . GLY A 1 120 ? 0.666 -65.921 89.255 1.00 31.23 250 GLY A O 9
ATOM 19965 N N . HIS A 1 121 ? 0.498 -67.834 88.084 1.00 44.23 251 HIS A N 9
ATOM 19966 C CA . HIS A 1 121 ? -0.325 -68.497 89.087 1.00 5.50 251 HIS A CA 9
ATOM 19967 C C . HIS A 1 121 ? 0.363 -69.753 89.627 1.00 51.44 251 HIS A C 9
ATOM 19968 O O . HIS A 1 121 ? 0.540 -69.896 90.833 1.00 22.01 251 HIS A O 9
ATOM 19983 N N . SER A 1 122 ? 0.753 -70.657 88.734 1.00 72.11 252 SER A N 9
ATOM 19984 C CA . SER A 1 122 ? 1.344 -71.921 89.152 1.00 73.12 252 SER A CA 9
ATOM 19985 C C . SER A 1 122 ? 2.379 -72.396 88.136 1.00 42.55 252 SER A C 9
ATOM 19986 O O . SER A 1 122 ? 2.122 -72.411 86.931 1.00 32.02 252 SER A O 9
ATOM 19994 N N . ASN A 1 123 ? 3.545 -72.784 88.636 1.00 61.03 253 ASN A N 9
ATOM 19995 C CA . ASN A 1 123 ? 4.652 -73.182 87.780 1.00 21.44 253 ASN A CA 9
ATOM 19996 C C . ASN A 1 123 ? 4.475 -74.608 87.280 1.00 4.11 253 ASN A C 9
ATOM 19997 O O . ASN A 1 123 ? 4.618 -75.566 88.038 1.00 51.43 253 ASN A O 9
ATOM 20008 N N . GLU A 1 124 ? 4.168 -74.728 85.999 1.00 15.43 254 GLU A N 9
ATOM 20009 C CA . GLU A 1 124 ? 4.146 -76.013 85.318 1.00 63.41 254 GLU A CA 9
ATOM 20010 C C . GLU A 1 124 ? 4.180 -75.794 83.819 1.00 65.21 254 GLU A C 9
ATOM 20011 O O . GLU A 1 124 ? 4.366 -74.671 83.356 1.00 62.50 254 GLU A O 9
ATOM 20023 N N . ARG A 1 125 ? 3.991 -76.860 83.069 1.00 63.24 255 ARG A N 9
ATOM 20024 C CA . ARG A 1 125 ? 4.047 -76.800 81.622 1.00 32.42 255 ARG A CA 9
ATOM 20025 C C . ARG A 1 125 ? 2.803 -77.418 81.013 1.00 61.45 255 ARG A C 9
ATOM 20026 O O . ARG A 1 125 ? 2.180 -78.300 81.606 1.00 41.01 255 ARG A O 9
ATOM 20047 N N . ILE A 1 126 ? 2.439 -76.937 79.844 1.00 1.33 256 ILE A N 9
ATOM 20048 C CA . ILE A 1 126 ? 1.340 -77.506 79.101 1.00 73.43 256 ILE A CA 9
ATOM 20049 C C . ILE A 1 126 ? 1.848 -77.912 77.720 1.00 55.24 256 ILE A C 9
ATOM 20050 O O . ILE A 1 126 ? 2.427 -77.109 76.985 1.00 24.31 256 ILE A O 9
ATOM 20066 N N . ASP A 1 127 ? 1.688 -79.179 77.398 1.00 30.21 257 ASP A N 9
ATOM 20067 C CA . ASP A 1 127 ? 2.186 -79.709 76.142 1.00 62.12 257 ASP A CA 9
ATOM 20068 C C . ASP A 1 127 ? 1.053 -79.828 75.142 1.00 31.23 257 ASP A C 9
ATOM 20069 O O . ASP A 1 127 ? 0.007 -80.402 75.439 1.00 23.11 257 ASP A O 9
ATOM 20078 N N . ILE A 1 128 ? 1.253 -79.275 73.960 1.00 33.34 258 ILE A N 9
ATOM 20079 C CA . ILE A 1 128 ? 0.206 -79.253 72.954 1.00 45.24 258 ILE A CA 9
ATOM 20080 C C . ILE A 1 128 ? 0.570 -80.132 71.773 1.00 62.15 258 ILE A C 9
ATOM 20081 O O . ILE A 1 128 ? 1.561 -79.896 71.079 1.00 11.45 258 ILE A O 9
ATOM 20097 N N . SER A 1 129 ? -0.233 -81.149 71.566 1.00 4.00 259 SER A N 9
ATOM 20098 C CA . SER A 1 129 ? -0.093 -82.020 70.425 1.00 25.03 259 SER A CA 9
ATOM 20099 C C . SER A 1 129 ? -0.851 -81.422 69.245 1.00 21.33 259 SER A C 9
ATOM 20100 O O . SER A 1 129 ? -2.071 -81.273 69.296 1.00 70.45 259 SER A O 9
ATOM 20108 N N . PHE A 1 130 ? -0.133 -81.036 68.204 1.00 22.44 260 PHE A N 9
ATOM 20109 C CA . PHE A 1 130 ? -0.767 -80.443 67.038 1.00 53.35 260 PHE A CA 9
ATOM 20110 C C . PHE A 1 130 ? -1.117 -81.495 66.003 1.00 41.44 260 PHE A C 9
ATOM 20111 O O . PHE A 1 130 ? -0.241 -82.144 65.423 1.00 24.03 260 PHE A O 9
ATOM 20128 N N . LYS A 1 131 ? -2.410 -81.665 65.789 1.00 61.34 261 LYS A N 9
ATOM 20129 C CA . LYS A 1 131 ? -2.905 -82.543 64.752 1.00 10.30 261 LYS A CA 9
ATOM 20130 C C . LYS A 1 131 ? -2.822 -81.828 63.414 1.00 55.43 261 LYS A C 9
ATOM 20131 O O . LYS A 1 131 ? -3.711 -81.044 63.067 1.00 24.45 261 LYS A O 9
ATOM 20150 N N . TYR A 1 132 ? -1.741 -82.069 62.688 1.00 4.42 262 TYR A N 9
ATOM 20151 C CA . TYR A 1 132 ? -1.544 -81.461 61.378 1.00 32.34 262 TYR A CA 9
ATOM 20152 C C . TYR A 1 132 ? -2.490 -82.086 60.351 1.00 25.10 262 TYR A C 9
ATOM 20153 O O . TYR A 1 132 ? -3.634 -82.425 60.668 1.00 44.43 262 TYR A O 9
ATOM 20171 N N . ALA A 1 133 ? -2.025 -82.202 59.114 1.00 4.44 263 ALA A N 9
ATOM 20172 C CA . ALA A 1 133 ? -2.796 -82.862 58.072 1.00 13.25 263 ALA A CA 9
ATOM 20173 C C . ALA A 1 133 ? -3.054 -84.313 58.459 1.00 1.23 263 ALA A C 9
ATOM 20174 O O . ALA A 1 133 ? -2.385 -84.848 59.341 1.00 71.51 263 ALA A O 9
ATOM 20181 N N . MET A 1 134 ? -3.998 -84.957 57.785 1.00 33.22 264 MET A N 9
ATOM 20182 C CA . MET A 1 134 ? -4.383 -86.336 58.108 1.00 0.10 264 MET A CA 9
ATOM 20183 C C . MET A 1 134 ? -3.309 -87.326 57.663 1.00 3.51 264 MET A C 9
ATOM 20184 O O . MET A 1 134 ? -3.603 -88.473 57.331 1.00 22.20 264 MET A O 9
ATOM 20198 N N . SER A 1 135 ? -2.068 -86.878 57.700 1.00 13.31 265 SER A N 9
ATOM 20199 C CA . SER A 1 135 ? -0.948 -87.643 57.207 1.00 2.32 265 SER A CA 9
ATOM 20200 C C . SER A 1 135 ? 0.161 -87.733 58.260 1.00 44.10 265 SER A C 9
ATOM 20201 O O . SER A 1 135 ? 0.797 -88.774 58.417 1.00 63.15 265 SER A O 9
ATOM 20209 N N . PHE A 1 136 ? 0.389 -86.633 58.979 1.00 33.15 266 PHE A N 9
ATOM 20210 C CA . PHE A 1 136 ? 1.431 -86.575 60.007 1.00 14.42 266 PHE A CA 9
ATOM 20211 C C . PHE A 1 136 ? 1.087 -85.540 61.068 1.00 1.02 266 PHE A C 9
ATOM 20212 O O . PHE A 1 136 ? 0.318 -84.617 60.813 1.00 12.20 266 PHE A O 9
ATOM 20229 N N . THR A 1 137 ? 1.652 -85.705 62.260 1.00 32.32 267 THR A N 9
ATOM 20230 C CA . THR A 1 137 ? 1.390 -84.805 63.380 1.00 64.51 267 THR A CA 9
ATOM 20231 C C . THR A 1 137 ? 2.686 -84.463 64.112 1.00 12.23 267 THR A C 9
ATOM 20232 O O . THR A 1 137 ? 3.743 -85.007 63.787 1.00 21.13 267 THR A O 9
ATOM 20243 N N . LYS A 1 138 ? 2.609 -83.562 65.092 1.00 11.30 268 LYS A N 9
ATOM 20244 C CA . LYS A 1 138 ? 3.766 -83.254 65.928 1.00 31.13 268 LYS A CA 9
ATOM 20245 C C . LYS A 1 138 ? 3.330 -82.573 67.222 1.00 32.53 268 LYS A C 9
ATOM 20246 O O . LYS A 1 138 ? 2.241 -82.012 67.301 1.00 60.00 268 LYS A O 9
ATOM 20265 N N . GLU A 1 139 ? 4.182 -82.627 68.235 1.00 53.11 269 GLU A N 9
ATOM 20266 C CA . GLU A 1 139 ? 3.847 -82.086 69.547 1.00 65.20 269 GLU A CA 9
ATOM 20267 C C . GLU A 1 139 ? 4.870 -81.044 69.988 1.00 24.13 269 GLU A C 9
ATOM 20268 O O . GLU A 1 139 ? 6.058 -81.158 69.685 1.00 21.04 269 GLU A O 9
ATOM 20280 N N . ILE A 1 140 ? 4.392 -80.028 70.693 1.00 52.30 270 ILE A N 9
ATOM 20281 C CA . ILE A 1 140 ? 5.238 -78.949 71.183 1.00 22.40 270 ILE A CA 9
ATOM 20282 C C . ILE A 1 140 ? 5.033 -78.752 72.678 1.00 12.43 270 ILE A C 9
ATOM 20283 O O . ILE A 1 140 ? 4.046 -79.225 73.243 1.00 72.42 270 ILE A O 9
ATOM 20299 N N . SER A 1 141 ? 5.952 -78.048 73.311 1.00 71.50 271 SER A N 9
ATOM 20300 C CA . SER A 1 141 ? 5.902 -77.859 74.749 1.00 1.54 271 SER A CA 9
ATOM 20301 C C . SER A 1 141 ? 5.851 -76.383 75.123 1.00 33.14 271 SER A C 9
ATOM 20302 O O . SER A 1 141 ? 6.633 -75.573 74.623 1.00 41.33 271 SER A O 9
ATOM 20310 N N . ILE A 1 142 ? 4.923 -76.046 76.005 1.00 22.31 272 ILE A N 9
ATOM 20311 C CA . ILE A 1 142 ? 4.826 -74.703 76.551 1.00 40.11 272 ILE A CA 9
ATOM 20312 C C . ILE A 1 142 ? 5.171 -74.737 78.035 1.00 71.52 272 ILE A C 9
ATOM 20313 O O . ILE A 1 142 ? 4.335 -75.078 78.873 1.00 2.22 272 ILE A O 9
ATOM 20329 N N . ARG A 1 143 ? 6.416 -74.424 78.356 1.00 72.31 273 ARG A N 9
ATOM 20330 C CA . ARG A 1 143 ? 6.879 -74.481 79.733 1.00 43.43 273 ARG A CA 9
ATOM 20331 C C . ARG A 1 143 ? 6.654 -73.154 80.447 1.00 54.25 273 ARG A C 9
ATOM 20332 O O . ARG A 1 143 ? 7.194 -72.120 80.050 1.00 60.21 273 ARG A O 9
ATOM 20353 N N . GLY A 1 144 ? 5.854 -73.197 81.502 1.00 52.24 274 GLY A N 9
ATOM 20354 C CA . GLY A 1 144 ? 5.619 -72.016 82.305 1.00 31.41 274 GLY A CA 9
ATOM 20355 C C . GLY A 1 144 ? 6.727 -71.801 83.306 1.00 55.31 274 GLY A C 9
ATOM 20356 O O . GLY A 1 144 ? 7.245 -72.758 83.882 1.00 2.01 274 GLY A O 9
ATOM 20360 N N . ARG A 1 145 ? 7.106 -70.552 83.502 1.00 14.10 275 ARG A N 9
ATOM 20361 C CA . ARG A 1 145 ? 8.200 -70.232 84.399 1.00 64.42 275 ARG A CA 9
ATOM 20362 C C . ARG A 1 145 ? 7.742 -69.260 85.478 1.00 1.21 275 ARG A C 9
ATOM 20363 O O . ARG A 1 145 ? 7.447 -68.098 85.202 1.00 3.31 275 ARG A O 9
ATOM 20384 N N . LEU A 1 146 ? 7.662 -69.752 86.697 1.00 14.13 276 LEU A N 9
ATOM 20385 C CA . LEU A 1 146 ? 7.345 -68.912 87.841 1.00 63.30 276 LEU A CA 9
ATOM 20386 C C . LEU A 1 146 ? 8.627 -68.237 88.335 1.00 60.00 276 LEU A C 9
ATOM 20387 O O . LEU A 1 146 ? 9.442 -68.913 88.997 1.00 44.24 276 LEU A O 9
ATOM 20404 N N . GLY A 1 1 ? 50.476 -55.167 -21.422 1.00 55.13 131 GLY A N 10
ATOM 20405 C CA . GLY A 1 1 ? 51.095 -53.859 -21.749 1.00 63.44 131 GLY A CA 10
ATOM 20406 C C . GLY A 1 1 ? 51.032 -52.893 -20.586 1.00 63.14 131 GLY A C 10
ATOM 20407 O O . GLY A 1 1 ? 50.711 -53.294 -19.468 1.00 12.20 131 GLY A O 10
ATOM 20413 N N . PRO A 1 2 ? 51.340 -51.606 -20.810 1.00 21.14 132 PRO A N 10
ATOM 20414 C CA . PRO A 1 2 ? 51.316 -50.601 -19.756 1.00 52.02 132 PRO A CA 10
ATOM 20415 C C . PRO A 1 2 ? 49.928 -49.992 -19.546 1.00 64.21 132 PRO A C 10
ATOM 20416 O O . PRO A 1 2 ? 49.522 -49.063 -20.250 1.00 13.32 132 PRO A O 10
ATOM 20427 N N . LEU A 1 3 ? 49.197 -50.541 -18.588 1.00 12.13 133 LEU A N 10
ATOM 20428 C CA . LEU A 1 3 ? 47.888 -50.013 -18.222 1.00 23.21 133 LEU A CA 10
ATOM 20429 C C . LEU A 1 3 ? 48.034 -49.081 -17.038 1.00 54.44 133 LEU A C 10
ATOM 20430 O O . LEU A 1 3 ? 47.309 -48.094 -16.905 1.00 51.41 133 LEU A O 10
ATOM 20446 N N . GLY A 1 4 ? 48.983 -49.413 -16.184 1.00 62.11 134 GLY A N 10
ATOM 20447 C CA . GLY A 1 4 ? 49.223 -48.627 -14.993 1.00 42.12 134 GLY A CA 10
ATOM 20448 C C . GLY A 1 4 ? 48.254 -48.975 -13.879 1.00 62.31 134 GLY A C 10
ATOM 20449 O O . GLY A 1 4 ? 47.342 -48.205 -13.576 1.00 1.21 134 GLY A O 10
ATOM 20453 N N . SER A 1 5 ? 48.446 -50.144 -13.284 1.00 12.51 135 SER A N 10
ATOM 20454 C CA . SER A 1 5 ? 47.594 -50.605 -12.197 1.00 43.31 135 SER A CA 10
ATOM 20455 C C . SER A 1 5 ? 47.814 -49.751 -10.953 1.00 11.54 135 SER A C 10
ATOM 20456 O O . SER A 1 5 ? 48.934 -49.313 -10.679 1.00 11.12 135 SER A O 10
ATOM 20464 N N . GLY A 1 6 ? 46.745 -49.512 -10.206 1.00 61.12 136 GLY A N 10
ATOM 20465 C CA . GLY A 1 6 ? 46.841 -48.683 -9.025 1.00 63.22 136 GLY A CA 10
ATOM 20466 C C . GLY A 1 6 ? 46.016 -49.219 -7.876 1.00 71.41 136 GLY A C 10
ATOM 20467 O O . GLY A 1 6 ? 44.986 -48.649 -7.521 1.00 55.43 136 GLY A O 10
ATOM 20471 N N . SER A 1 7 ? 46.455 -50.331 -7.310 1.00 73.32 137 SER A N 10
ATOM 20472 C CA . SER A 1 7 ? 45.793 -50.919 -6.157 1.00 71.22 137 SER A CA 10
ATOM 20473 C C . SER A 1 7 ? 46.812 -51.635 -5.279 1.00 24.53 137 SER A C 10
ATOM 20474 O O . SER A 1 7 ? 47.808 -52.160 -5.776 1.00 72.21 137 SER A O 10
ATOM 20482 N N . LYS A 1 8 ? 46.567 -51.642 -3.977 1.00 63.04 138 LYS A N 10
ATOM 20483 C CA . LYS A 1 8 ? 47.476 -52.264 -3.028 1.00 4.41 138 LYS A CA 10
ATOM 20484 C C . LYS A 1 8 ? 46.697 -52.787 -1.825 1.00 72.33 138 LYS A C 10
ATOM 20485 O O . LYS A 1 8 ? 45.578 -52.347 -1.564 1.00 70.43 138 LYS A O 10
ATOM 20504 N N . ILE A 1 9 ? 47.293 -53.720 -1.095 1.00 60.41 139 ILE A N 10
ATOM 20505 C CA . ILE A 1 9 ? 46.666 -54.286 0.080 1.00 54.34 139 ILE A CA 10
ATOM 20506 C C . ILE A 1 9 ? 47.007 -53.452 1.302 1.00 1.54 139 ILE A C 10
ATOM 20507 O O . ILE A 1 9 ? 48.173 -53.336 1.686 1.00 72.10 139 ILE A O 10
ATOM 20523 N N . LYS A 1 10 ? 45.995 -52.845 1.881 1.00 44.43 140 LYS A N 10
ATOM 20524 C CA . LYS A 1 10 ? 46.160 -52.086 3.104 1.00 63.22 140 LYS A CA 10
ATOM 20525 C C . LYS A 1 10 ? 45.864 -52.972 4.303 1.00 51.54 140 LYS A C 10
ATOM 20526 O O . LYS A 1 10 ? 44.703 -53.211 4.641 1.00 23.00 140 LYS A O 10
ATOM 20545 N N . LEU A 1 11 ? 46.909 -53.485 4.926 1.00 30.14 141 LEU A N 10
ATOM 20546 C CA . LEU A 1 11 ? 46.741 -54.341 6.087 1.00 11.14 141 LEU A CA 10
ATOM 20547 C C . LEU A 1 11 ? 47.168 -53.619 7.361 1.00 71.41 141 LEU A C 10
ATOM 20548 O O . LEU A 1 11 ? 48.355 -53.529 7.679 1.00 1.43 141 LEU A O 10
ATOM 20564 N N . GLU A 1 12 ? 46.194 -53.063 8.065 1.00 51.41 142 GLU A N 10
ATOM 20565 C CA . GLU A 1 12 ? 46.444 -52.460 9.363 1.00 70.42 142 GLU A CA 10
ATOM 20566 C C . GLU A 1 12 ? 46.178 -53.495 10.446 1.00 31.14 142 GLU A C 10
ATOM 20567 O O . GLU A 1 12 ? 45.037 -53.889 10.688 1.00 52.14 142 GLU A O 10
ATOM 20579 N N . ILE A 1 13 ? 47.242 -53.971 11.070 1.00 13.31 143 ILE A N 10
ATOM 20580 C CA . ILE A 1 13 ? 47.130 -55.078 12.001 1.00 51.44 143 ILE A CA 10
ATOM 20581 C C . ILE A 1 13 ? 47.681 -54.719 13.371 1.00 71.41 143 ILE A C 10
ATOM 20582 O O . ILE A 1 13 ? 48.493 -53.803 13.511 1.00 32.13 143 ILE A O 10
ATOM 20598 N N . TYR A 1 14 ? 47.216 -55.454 14.369 1.00 64.13 144 TYR A N 10
ATOM 20599 C CA . TYR A 1 14 ? 47.647 -55.285 15.745 1.00 15.40 144 TYR A CA 10
ATOM 20600 C C . TYR A 1 14 ? 47.159 -56.468 16.563 1.00 0.12 144 TYR A C 10
ATOM 20601 O O . TYR A 1 14 ? 46.247 -57.180 16.143 1.00 72.35 144 TYR A O 10
ATOM 20619 N N . ASN A 1 15 ? 47.772 -56.688 17.707 1.00 34.22 145 ASN A N 10
ATOM 20620 C CA . ASN A 1 15 ? 47.334 -57.736 18.614 1.00 25.24 145 ASN A CA 10
ATOM 20621 C C . ASN A 1 15 ? 46.288 -57.180 19.566 1.00 63.03 145 ASN A C 10
ATOM 20622 O O . ASN A 1 15 ? 46.196 -55.967 19.757 1.00 72.41 145 ASN A O 10
ATOM 20633 N N . GLU A 1 16 ? 45.503 -58.055 20.171 1.00 44.03 146 GLU A N 10
ATOM 20634 C CA . GLU A 1 16 ? 44.393 -57.627 20.987 1.00 50.51 146 GLU A CA 10
ATOM 20635 C C . GLU A 1 16 ? 44.832 -57.562 22.438 1.00 24.32 146 GLU A C 10
ATOM 20636 O O . GLU A 1 16 ? 44.033 -57.240 23.318 1.00 62.51 146 GLU A O 10
ATOM 20648 N N . THR A 1 17 ? 46.128 -57.855 22.662 1.00 11.43 147 THR A N 10
ATOM 20649 C CA . THR A 1 17 ? 46.693 -58.037 24.004 1.00 61.51 147 THR A CA 10
ATOM 20650 C C . THR A 1 17 ? 45.704 -58.811 24.872 1.00 50.42 147 THR A C 10
ATOM 20651 O O . THR A 1 17 ? 45.534 -58.554 26.067 1.00 45.23 147 THR A O 10
ATOM 20662 N N . ASP A 1 18 ? 45.091 -59.801 24.231 1.00 32.23 148 ASP A N 10
ATOM 20663 C CA . ASP A 1 18 ? 43.966 -60.529 24.782 1.00 15.35 148 ASP A CA 10
ATOM 20664 C C . ASP A 1 18 ? 44.399 -61.450 25.908 1.00 71.33 148 ASP A C 10
ATOM 20665 O O . ASP A 1 18 ? 43.730 -61.532 26.940 1.00 42.44 148 ASP A O 10
ATOM 20674 N N . MET A 1 19 ? 45.530 -62.126 25.711 1.00 10.40 149 MET A N 10
ATOM 20675 C CA . MET A 1 19 ? 45.996 -63.141 26.651 1.00 12.00 149 MET A CA 10
ATOM 20676 C C . MET A 1 19 ? 44.871 -64.141 26.912 1.00 72.44 149 MET A C 10
ATOM 20677 O O . MET A 1 19 ? 44.599 -64.505 28.058 1.00 51.25 149 MET A O 10
ATOM 20691 N N . ALA A 1 20 ? 44.223 -64.565 25.827 1.00 11.21 150 ALA A N 10
ATOM 20692 C CA . ALA A 1 20 ? 43.041 -65.412 25.887 1.00 63.12 150 ALA A CA 10
ATOM 20693 C C . ALA A 1 20 ? 43.338 -66.770 26.499 1.00 24.54 150 ALA A C 10
ATOM 20694 O O . ALA A 1 20 ? 43.700 -67.728 25.810 1.00 63.03 150 ALA A O 10
ATOM 20701 N N . SER A 1 21 ? 43.231 -66.816 27.805 1.00 53.30 151 SER A N 10
ATOM 20702 C CA . SER A 1 21 ? 43.257 -68.061 28.538 1.00 3.33 151 SER A CA 10
ATOM 20703 C C . SER A 1 21 ? 41.861 -68.682 28.523 1.00 74.32 151 SER A C 10
ATOM 20704 O O . SER A 1 21 ? 40.859 -67.980 28.704 1.00 64.33 151 SER A O 10
ATOM 20712 N N . ALA A 1 22 ? 41.790 -69.981 28.297 1.00 71.34 152 ALA A N 10
ATOM 20713 C CA . ALA A 1 22 ? 40.506 -70.662 28.193 1.00 64.04 152 ALA A CA 10
ATOM 20714 C C . ALA A 1 22 ? 39.911 -70.906 29.570 1.00 43.32 152 ALA A C 10
ATOM 20715 O O . ALA A 1 22 ? 40.436 -71.692 30.362 1.00 15.33 152 ALA A O 10
ATOM 20722 N N . SER A 1 23 ? 38.832 -70.204 29.864 1.00 74.22 153 SER A N 10
ATOM 20723 C CA . SER A 1 23 ? 38.144 -70.352 31.132 1.00 4.51 153 SER A CA 10
ATOM 20724 C C . SER A 1 23 ? 36.841 -71.122 30.942 1.00 62.52 153 SER A C 10
ATOM 20725 O O . SER A 1 23 ? 36.173 -70.981 29.914 1.00 63.12 153 SER A O 10
ATOM 20733 N N . GLY A 1 24 ? 36.491 -71.941 31.926 1.00 51.32 154 GLY A N 10
ATOM 20734 C CA . GLY A 1 24 ? 35.292 -72.751 31.827 1.00 33.42 154 GLY A CA 10
ATOM 20735 C C . GLY A 1 24 ? 34.173 -72.227 32.702 1.00 2.05 154 GLY A C 10
ATOM 20736 O O . GLY A 1 24 ? 34.238 -72.327 33.927 1.00 54.32 154 GLY A O 10
ATOM 20740 N N . TYR A 1 25 ? 33.156 -71.653 32.078 1.00 23.04 155 TYR A N 10
ATOM 20741 C CA . TYR A 1 25 ? 32.007 -71.145 32.807 1.00 45.11 155 TYR A CA 10
ATOM 20742 C C . TYR A 1 25 ? 30.779 -71.990 32.501 1.00 52.34 155 TYR A C 10
ATOM 20743 O O . TYR A 1 25 ? 30.339 -72.077 31.356 1.00 24.32 155 TYR A O 10
ATOM 20761 N N . THR A 1 26 ? 30.243 -72.617 33.535 1.00 2.24 156 THR A N 10
ATOM 20762 C CA . THR A 1 26 ? 29.113 -73.520 33.395 1.00 44.34 156 THR A CA 10
ATOM 20763 C C . THR A 1 26 ? 27.840 -72.775 32.995 1.00 74.34 156 THR A C 10
ATOM 20764 O O . THR A 1 26 ? 27.533 -71.714 33.546 1.00 50.03 156 THR A O 10
ATOM 20775 N N . PRO A 1 27 ? 27.091 -73.315 32.016 1.00 34.21 157 PRO A N 10
ATOM 20776 C CA . PRO A 1 27 ? 25.836 -72.714 31.556 1.00 14.14 157 PRO A CA 10
ATOM 20777 C C . PRO A 1 27 ? 24.728 -72.821 32.600 1.00 1.21 157 PRO A C 10
ATOM 20778 O O . PRO A 1 27 ? 24.745 -73.711 33.454 1.00 72.42 157 PRO A O 10
ATOM 20789 N N . VAL A 1 28 ? 23.770 -71.910 32.527 1.00 61.41 158 VAL A N 10
ATOM 20790 C CA . VAL A 1 28 ? 22.669 -71.874 33.479 1.00 20.10 158 VAL A CA 10
ATOM 20791 C C . VAL A 1 28 ? 21.408 -72.499 32.883 1.00 73.44 158 VAL A C 10
ATOM 20792 O O . VAL A 1 28 ? 21.266 -72.583 31.662 1.00 70.40 158 VAL A O 10
ATOM 20805 N N . PRO A 1 29 ? 20.492 -72.981 33.735 1.00 1.11 159 PRO A N 10
ATOM 20806 C CA . PRO A 1 29 ? 19.214 -73.541 33.294 1.00 34.35 159 PRO A CA 10
ATOM 20807 C C . PRO A 1 29 ? 18.212 -72.453 32.906 1.00 21.23 159 PRO A C 10
ATOM 20808 O O . PRO A 1 29 ? 18.419 -71.270 33.186 1.00 24.51 159 PRO A O 10
ATOM 20819 N N . SER A 1 30 ? 17.130 -72.860 32.260 1.00 5.43 160 SER A N 10
ATOM 20820 C CA . SER A 1 30 ? 16.097 -71.928 31.835 1.00 4.30 160 SER A CA 10
ATOM 20821 C C . SER A 1 30 ? 14.821 -72.163 32.636 1.00 12.33 160 SER A C 10
ATOM 20822 O O . SER A 1 30 ? 14.595 -73.260 33.148 1.00 53.43 160 SER A O 10
ATOM 20830 N N . VAL A 1 31 ? 13.997 -71.133 32.745 1.00 51.42 161 VAL A N 10
ATOM 20831 C CA . VAL A 1 31 ? 12.752 -71.219 33.491 1.00 14.43 161 VAL A CA 10
ATOM 20832 C C . VAL A 1 31 ? 11.742 -70.196 32.968 1.00 33.31 161 VAL A C 10
ATOM 20833 O O . VAL A 1 31 ? 12.023 -68.998 32.915 1.00 42.03 161 VAL A O 10
ATOM 20846 N N . SER A 1 32 ? 10.587 -70.681 32.549 1.00 1.42 162 SER A N 10
ATOM 20847 C CA . SER A 1 32 ? 9.522 -69.813 32.075 1.00 43.43 162 SER A CA 10
ATOM 20848 C C . SER A 1 32 ? 8.343 -69.844 33.043 1.00 23.34 162 SER A C 10
ATOM 20849 O O . SER A 1 32 ? 7.926 -70.913 33.495 1.00 45.24 162 SER A O 10
ATOM 20857 N N . GLU A 1 33 ? 7.824 -68.667 33.367 1.00 55.10 163 GLU A N 10
ATOM 20858 C CA . GLU A 1 33 ? 6.716 -68.546 34.304 1.00 52.54 163 GLU A CA 10
ATOM 20859 C C . GLU A 1 33 ? 5.389 -68.882 33.638 1.00 53.21 163 GLU A C 10
ATOM 20860 O O . GLU A 1 33 ? 4.872 -68.109 32.828 1.00 23.50 163 GLU A O 10
ATOM 20872 N N . PHE A 1 34 ? 4.848 -70.042 33.975 1.00 43.32 164 PHE A N 10
ATOM 20873 C CA . PHE A 1 34 ? 3.546 -70.452 33.474 1.00 11.52 164 PHE A CA 10
ATOM 20874 C C . PHE A 1 34 ? 2.520 -70.419 34.599 1.00 1.22 164 PHE A C 10
ATOM 20875 O O . PHE A 1 34 ? 2.849 -70.071 35.733 1.00 63.14 164 PHE A O 10
ATOM 20892 N N . GLN A 1 35 ? 1.285 -70.782 34.293 1.00 41.40 165 GLN A N 10
ATOM 20893 C CA . GLN A 1 35 ? 0.207 -70.674 35.261 1.00 74.42 165 GLN A CA 10
ATOM 20894 C C . GLN A 1 35 ? -0.029 -71.992 35.991 1.00 64.15 165 GLN A C 10
ATOM 20895 O O . GLN A 1 35 ? -0.439 -72.986 35.388 1.00 43.33 165 GLN A O 10
ATOM 20909 N N . TYR A 1 36 ? 0.260 -71.992 37.289 1.00 2.14 166 TYR A N 10
ATOM 20910 C CA . TYR A 1 36 ? -0.026 -73.132 38.147 1.00 43.25 166 TYR A CA 10
ATOM 20911 C C . TYR A 1 36 ? 0.016 -72.704 39.606 1.00 74.12 166 TYR A C 10
ATOM 20912 O O . TYR A 1 36 ? 0.797 -71.829 39.978 1.00 61.52 166 TYR A O 10
ATOM 20930 N N . ILE A 1 37 ? -0.848 -73.315 40.422 1.00 50.32 167 ILE A N 10
ATOM 20931 C CA . ILE A 1 37 ? -0.949 -72.995 41.848 1.00 70.04 167 ILE A CA 10
ATOM 20932 C C . ILE A 1 37 ? -1.459 -71.564 42.036 1.00 33.44 167 ILE A C 10
ATOM 20933 O O . ILE A 1 37 ? -1.289 -70.925 43.072 1.00 13.34 167 ILE A O 10
ATOM 20949 N N . GLU A 1 38 ? -2.138 -71.099 41.025 1.00 21.30 168 GLU A N 10
ATOM 20950 C CA . GLU A 1 38 ? -2.741 -69.784 41.042 1.00 24.35 168 GLU A CA 10
ATOM 20951 C C . GLU A 1 38 ? -4.186 -69.915 40.616 1.00 14.33 168 GLU A C 10
ATOM 20952 O O . GLU A 1 38 ? -4.499 -69.946 39.427 1.00 42.14 168 GLU A O 10
ATOM 20964 N N . THR A 1 39 ? -5.041 -70.086 41.622 1.00 15.32 169 THR A N 10
ATOM 20965 C CA . THR A 1 39 ? -6.468 -70.362 41.441 1.00 13.31 169 THR A CA 10
ATOM 20966 C C . THR A 1 39 ? -6.668 -71.874 41.325 1.00 71.03 169 THR A C 10
ATOM 20967 O O . THR A 1 39 ? -7.744 -72.404 41.604 1.00 22.55 169 THR A O 10
ATOM 20978 N N . GLU A 1 40 ? -5.593 -72.558 40.942 1.00 73.30 170 GLU A N 10
ATOM 20979 C CA . GLU A 1 40 ? -5.573 -74.009 40.879 1.00 43.11 170 GLU A CA 10
ATOM 20980 C C . GLU A 1 40 ? -4.274 -74.556 41.474 1.00 20.34 170 GLU A C 10
ATOM 20981 O O . GLU A 1 40 ? -3.366 -74.993 40.763 1.00 30.42 170 GLU A O 10
ATOM 20993 N N . THR A 1 41 ? -4.164 -74.455 42.785 1.00 32.00 171 THR A N 10
ATOM 20994 C CA . THR A 1 41 ? -3.037 -75.022 43.512 1.00 2.23 171 THR A CA 10
ATOM 20995 C C . THR A 1 41 ? -3.025 -76.552 43.393 1.00 75.11 171 THR A C 10
ATOM 20996 O O . THR A 1 41 ? -4.054 -77.175 43.117 1.00 2.31 171 THR A O 10
ATOM 21007 N N . ILE A 1 42 ? -1.857 -77.148 43.594 1.00 61.33 172 ILE A N 10
ATOM 21008 C CA . ILE A 1 42 ? -1.689 -78.588 43.456 1.00 24.00 172 ILE A CA 10
ATOM 21009 C C . ILE A 1 42 ? -2.032 -79.305 44.763 1.00 72.24 172 ILE A C 10
ATOM 21010 O O . ILE A 1 42 ? -1.667 -78.853 45.848 1.00 25.45 172 ILE A O 10
ATOM 21026 N N . SER A 1 43 ? -2.744 -80.419 44.655 1.00 72.20 173 SER A N 10
ATOM 21027 C CA . SER A 1 43 ? -3.098 -81.210 45.823 1.00 1.54 173 SER A CA 10
ATOM 21028 C C . SER A 1 43 ? -1.962 -82.171 46.156 1.00 23.04 173 SER A C 10
ATOM 21029 O O . SER A 1 43 ? -2.112 -83.393 46.092 1.00 43.45 173 SER A O 10
ATOM 21037 N N . ASN A 1 44 ? -0.817 -81.602 46.484 1.00 23.23 174 ASN A N 10
ATOM 21038 C CA . ASN A 1 44 ? 0.365 -82.395 46.799 1.00 53.14 174 ASN A CA 10
ATOM 21039 C C . ASN A 1 44 ? 0.364 -82.829 48.261 1.00 42.41 174 ASN A C 10
ATOM 21040 O O . ASN A 1 44 ? -0.609 -82.625 48.984 1.00 15.32 174 ASN A O 10
ATOM 21051 N N . THR A 1 45 ? 1.465 -83.432 48.686 1.00 65.45 175 THR A N 10
ATOM 21052 C CA . THR A 1 45 ? 1.611 -83.880 50.060 1.00 33.42 175 THR A CA 10
ATOM 21053 C C . THR A 1 45 ? 2.680 -83.052 50.774 1.00 63.31 175 THR A C 10
ATOM 21054 O O . THR A 1 45 ? 3.735 -82.769 50.196 1.00 4.23 175 THR A O 10
ATOM 21065 N N . PRO A 1 46 ? 2.404 -82.617 52.016 1.00 71.50 176 PRO A N 10
ATOM 21066 C CA . PRO A 1 46 ? 3.382 -81.917 52.846 1.00 11.32 176 PRO A CA 10
ATOM 21067 C C . PRO A 1 46 ? 4.378 -82.890 53.465 1.00 41.12 176 PRO A C 10
ATOM 21068 O O . PRO A 1 46 ? 4.124 -84.094 53.516 1.00 63.24 176 PRO A O 10
ATOM 21079 N N . SER A 1 47 ? 5.513 -82.383 53.921 1.00 3.42 177 SER A N 10
ATOM 21080 C CA . SER A 1 47 ? 6.505 -83.213 54.583 1.00 44.22 177 SER A CA 10
ATOM 21081 C C . SER A 1 47 ? 7.367 -82.379 55.529 1.00 44.22 177 SER A C 10
ATOM 21082 O O . SER A 1 47 ? 8.330 -81.731 55.116 1.00 32.14 177 SER A O 10
ATOM 21090 N N . PRO A 1 48 ? 7.014 -82.392 56.824 1.00 50.04 178 PRO A N 10
ATOM 21091 C CA . PRO A 1 48 ? 7.680 -81.586 57.850 1.00 73.13 178 PRO A CA 10
ATOM 21092 C C . PRO A 1 48 ? 9.129 -81.994 58.103 1.00 70.22 178 PRO A C 10
ATOM 21093 O O . PRO A 1 48 ? 9.855 -81.300 58.812 1.00 1.12 178 PRO A O 10
ATOM 21104 N N . ASP A 1 49 ? 9.554 -83.101 57.512 1.00 12.45 179 ASP A N 10
ATOM 21105 C CA . ASP A 1 49 ? 10.941 -83.548 57.628 1.00 45.05 179 ASP A CA 10
ATOM 21106 C C . ASP A 1 49 ? 11.890 -82.556 56.960 1.00 72.01 179 ASP A C 10
ATOM 21107 O O . ASP A 1 49 ? 13.099 -82.590 57.183 1.00 11.12 179 ASP A O 10
ATOM 21116 N N . LEU A 1 50 ? 11.332 -81.681 56.132 1.00 40.01 180 LEU A N 10
ATOM 21117 C CA . LEU A 1 50 ? 12.115 -80.656 55.453 1.00 2.01 180 LEU A CA 10
ATOM 21118 C C . LEU A 1 50 ? 11.739 -79.266 55.958 1.00 61.24 180 LEU A C 10
ATOM 21119 O O . LEU A 1 50 ? 12.164 -78.255 55.399 1.00 35.44 180 LEU A O 10
ATOM 21135 N N . THR A 1 51 ? 10.955 -79.213 57.025 1.00 10.45 181 THR A N 10
ATOM 21136 C CA . THR A 1 51 ? 10.434 -77.946 57.504 1.00 0.21 181 THR A CA 10
ATOM 21137 C C . THR A 1 51 ? 10.908 -77.643 58.931 1.00 3.53 181 THR A C 10
ATOM 21138 O O . THR A 1 51 ? 11.658 -78.417 59.529 1.00 15.24 181 THR A O 10
ATOM 21149 N N . VAL A 1 52 ? 10.461 -76.508 59.465 1.00 51.33 182 VAL A N 10
ATOM 21150 C CA . VAL A 1 52 ? 10.818 -76.096 60.817 1.00 31.44 182 VAL A CA 10
ATOM 21151 C C . VAL A 1 52 ? 9.567 -75.669 61.591 1.00 51.23 182 VAL A C 10
ATOM 21152 O O . VAL A 1 52 ? 8.905 -74.692 61.247 1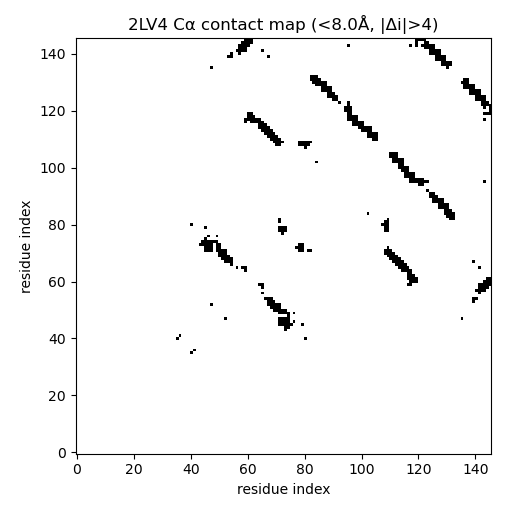.00 43.41 182 VAL A O 10
ATOM 21165 N N . MET A 1 53 ? 9.232 -76.432 62.620 1.00 15.33 183 MET A N 10
ATOM 21166 C CA . MET A 1 53 ? 8.037 -76.176 63.418 1.00 11.25 183 MET A CA 10
ATOM 21167 C C . MET A 1 53 ? 8.291 -76.492 64.886 1.00 2.55 183 MET A C 10
ATOM 21168 O O . MET A 1 53 ? 8.125 -77.627 65.332 1.00 53.14 183 MET A O 10
ATOM 21182 N N . SER A 1 54 ? 8.706 -75.492 65.640 1.00 33.42 184 SER A N 10
ATOM 21183 C CA . SER A 1 54 ? 9.086 -75.716 67.028 1.00 13.40 184 SER A CA 10
ATOM 21184 C C . SER A 1 54 ? 8.940 -74.452 67.864 1.00 52.43 184 SER A C 10
ATOM 21185 O O . SER A 1 54 ? 8.649 -73.371 67.346 1.00 70.53 184 SER A O 10
ATOM 21193 N N . ILE A 1 55 ? 9.143 -74.609 69.161 1.00 44.33 185 ILE A N 10
ATOM 21194 C CA . ILE A 1 55 ? 9.144 -73.496 70.092 1.00 32.43 185 ILE A CA 10
ATOM 21195 C C . ILE A 1 55 ? 10.204 -73.719 71.165 1.00 51.02 185 ILE A C 10
ATOM 21196 O O . ILE A 1 55 ? 10.078 -74.601 72.014 1.00 3.35 185 ILE A O 10
ATOM 21212 N N . ASP A 1 56 ? 11.256 -72.929 71.108 1.00 53.21 186 ASP A N 10
ATOM 21213 C CA . ASP A 1 56 ? 12.351 -73.063 72.060 1.00 60.44 186 ASP A CA 10
ATOM 21214 C C . ASP A 1 56 ? 12.327 -71.939 73.070 1.00 73.32 186 ASP A C 10
ATOM 21215 O O . ASP A 1 56 ? 13.316 -71.228 73.257 1.00 23.13 186 ASP A O 10
ATOM 21224 N N . LYS A 1 57 ? 11.191 -71.786 73.722 1.00 42.32 187 LYS A N 10
ATOM 21225 C CA . LYS A 1 57 ? 11.045 -70.781 74.749 1.00 54.30 187 LYS A CA 10
ATOM 21226 C C . LYS A 1 57 ? 10.100 -71.263 75.842 1.00 5.44 187 LYS A C 10
ATOM 21227 O O . LYS A 1 57 ? 8.910 -70.958 75.861 1.00 11.34 187 LYS A O 10
ATOM 21246 N N . SER A 1 58 ? 10.654 -72.042 76.743 1.00 44.12 188 SER A N 10
ATOM 21247 C CA . SER A 1 58 ? 9.902 -72.602 77.849 1.00 5.21 188 SER A CA 10
ATOM 21248 C C . SER A 1 58 ? 9.992 -71.693 79.064 1.00 50.33 188 SER A C 10
ATOM 21249 O O . SER A 1 58 ? 10.193 -72.137 80.194 1.00 60.53 188 SER A O 10
ATOM 21257 N N . VAL A 1 59 ? 9.819 -70.416 78.805 1.00 35.23 189 VAL A N 10
ATOM 21258 C CA . VAL A 1 59 ? 9.943 -69.378 79.815 1.00 62.05 189 VAL A CA 10
ATOM 21259 C C . VAL A 1 59 ? 8.953 -68.271 79.502 1.00 21.32 189 VAL A C 10
ATOM 21260 O O . VAL A 1 59 ? 9.064 -67.609 78.469 1.00 22.31 189 VAL A O 10
ATOM 21273 N N . LEU A 1 60 ? 7.973 -68.082 80.367 1.00 14.42 190 LEU A N 10
ATOM 21274 C CA . LEU A 1 60 ? 6.957 -67.076 80.127 1.00 24.54 190 LEU A CA 10
ATOM 21275 C C . LEU A 1 60 ? 6.711 -66.239 81.361 1.00 32.33 190 LEU A C 10
ATOM 21276 O O . LEU A 1 60 ? 6.296 -66.746 82.404 1.00 73.42 190 LEU A O 10
ATOM 21292 N N . SER A 1 61 ? 6.969 -64.961 81.220 1.00 11.12 191 SER A N 10
ATOM 21293 C CA . SER A 1 61 ? 6.722 -64.008 82.274 1.00 35.02 191 SER A CA 10
ATOM 21294 C C . SER A 1 61 ? 5.401 -63.287 82.053 1.00 25.34 191 SER A C 10
ATOM 21295 O O . SER A 1 61 ? 4.989 -63.059 80.910 1.00 0.14 191 SER A O 10
ATOM 21303 N N . PRO A 1 62 ? 4.727 -62.921 83.150 1.00 10.42 192 PRO A N 10
ATOM 21304 C CA . PRO A 1 62 ? 3.494 -62.136 83.099 1.00 12.13 192 PRO A CA 10
ATOM 21305 C C . PRO A 1 62 ? 3.643 -60.878 82.249 1.00 62.03 192 PRO A C 10
ATOM 21306 O O . PRO A 1 62 ? 4.306 -59.916 82.649 1.00 63.35 192 PRO A O 10
ATOM 21317 N N . GLY A 1 63 ? 3.043 -60.896 81.069 1.00 45.41 193 GLY A N 10
ATOM 21318 C CA . GLY A 1 63 ? 3.119 -59.758 80.179 1.00 32.44 193 GLY A CA 10
ATOM 21319 C C . GLY A 1 63 ? 3.498 -60.162 78.771 1.00 64.33 193 GLY A C 10
ATOM 21320 O O . GLY A 1 63 ? 2.993 -59.598 77.797 1.00 35.02 193 GLY A O 10
ATOM 21324 N N . GLU A 1 64 ? 4.378 -61.146 78.648 1.00 11.51 194 GLU A N 10
ATOM 21325 C CA . GLU A 1 64 ? 4.828 -61.579 77.331 1.00 52.43 194 GLU A CA 10
ATOM 21326 C C . GLU A 1 64 ? 4.031 -62.794 76.865 1.00 11.31 194 GLU A C 10
ATOM 21327 O O . GLU A 1 64 ? 3.057 -63.191 77.505 1.00 22.50 194 GLU A O 10
ATOM 21339 N N . SER A 1 65 ? 4.431 -63.371 75.742 1.00 24.32 195 SER A N 10
ATOM 21340 C CA . SER A 1 65 ? 3.742 -64.529 75.202 1.00 21.24 195 SER A CA 10
ATOM 21341 C C . SER A 1 65 ? 4.713 -65.426 74.439 1.00 33.44 195 SER A C 10
ATOM 21342 O O . SER A 1 65 ? 5.762 -64.974 73.975 1.00 33.44 195 SER A O 10
ATOM 21350 N N . ALA A 1 66 ? 4.376 -66.702 74.333 1.00 32.31 196 ALA A N 10
ATOM 21351 C CA . ALA A 1 66 ? 5.206 -67.645 73.608 1.00 33.13 196 ALA A CA 10
ATOM 21352 C C . ALA A 1 66 ? 4.546 -68.016 72.294 1.00 45.40 196 ALA A C 10
ATOM 21353 O O . ALA A 1 66 ? 3.451 -68.577 72.265 1.00 33.02 196 ALA A O 10
ATOM 21360 N N . THR A 1 67 ? 5.202 -67.671 71.211 1.00 53.23 197 THR A N 10
ATOM 21361 C CA . THR A 1 67 ? 4.705 -67.985 69.891 1.00 62.13 197 THR A CA 10
ATOM 21362 C C . THR A 1 67 ? 5.400 -69.218 69.343 1.00 1.41 197 THR A C 10
ATOM 21363 O O . THR A 1 67 ? 6.618 -69.225 69.163 1.00 3.44 197 THR A O 10
ATOM 21374 N N . ILE A 1 68 ? 4.632 -70.260 69.091 1.00 72.13 198 ILE A N 10
ATOM 21375 C CA . ILE A 1 68 ? 5.183 -71.461 68.492 1.00 62.13 198 ILE A CA 10
ATOM 21376 C C . ILE A 1 68 ? 5.448 -71.193 67.021 1.00 64.33 198 ILE A C 10
ATOM 21377 O O . ILE A 1 68 ? 4.519 -70.960 66.247 1.00 23.42 198 ILE A O 10
ATOM 21393 N N . THR A 1 69 ? 6.712 -71.194 66.648 1.00 31.24 199 THR A N 10
ATOM 21394 C CA . THR A 1 69 ? 7.088 -70.904 65.283 1.00 11.12 199 THR A CA 10
ATOM 21395 C C . THR A 1 69 ? 6.996 -72.170 64.439 1.00 55.50 199 THR A C 10
ATOM 21396 O O . THR A 1 69 ? 7.903 -73.006 64.443 1.00 1.40 199 THR A O 10
ATOM 21407 N N . THR A 1 70 ? 5.885 -72.317 63.738 1.00 73.11 200 THR A N 10
ATOM 21408 C CA . THR A 1 70 ? 5.623 -73.520 62.985 1.00 32.31 200 THR A CA 10
ATOM 21409 C C . THR A 1 70 ? 5.432 -73.210 61.510 1.00 64.35 200 THR A C 10
ATOM 21410 O O . THR A 1 70 ? 4.456 -72.576 61.104 1.00 11.31 2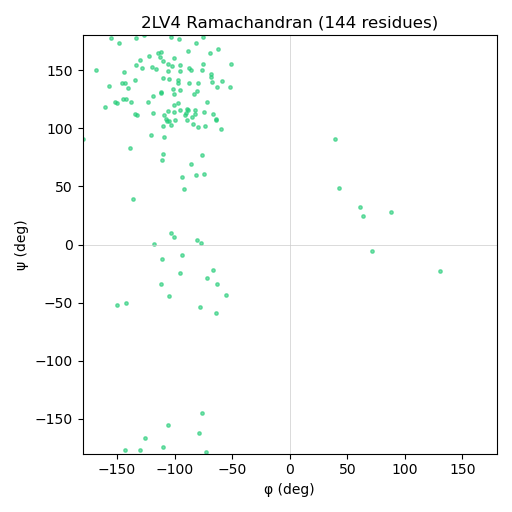00 THR A O 10
ATOM 21421 N N . ILE A 1 71 ? 6.399 -73.639 60.723 1.00 54.11 201 ILE A N 10
ATOM 21422 C CA . ILE A 1 71 ? 6.375 -73.441 59.287 1.00 50.04 201 ILE A CA 10
ATOM 21423 C C . ILE A 1 71 ? 6.234 -74.801 58.615 1.00 71.13 201 ILE A C 10
ATOM 21424 O O . ILE A 1 71 ? 6.813 -75.778 59.086 1.00 22.11 201 ILE A O 10
ATOM 21440 N N . VAL A 1 72 ? 5.462 -74.883 57.541 1.00 33.24 202 VAL A N 10
ATOM 21441 C CA . VAL A 1 72 ? 5.294 -76.148 56.836 1.00 43.43 202 VAL A CA 10
ATOM 21442 C C . VAL A 1 72 ? 5.875 -76.071 55.424 1.00 2.12 202 VAL A C 10
ATOM 21443 O O . VAL A 1 72 ? 5.735 -75.058 54.737 1.00 70.23 202 VAL A O 10
ATOM 21456 N N . LYS A 1 73 ? 6.544 -77.141 55.011 1.00 41.33 203 LYS A N 10
ATOM 21457 C CA . LYS A 1 73 ? 7.047 -77.270 53.651 1.00 74.34 203 LYS A CA 10
ATOM 21458 C C . LYS A 1 73 ? 6.621 -78.615 53.077 1.00 51.14 203 LYS A C 10
ATOM 21459 O O . LYS A 1 73 ? 6.408 -79.575 53.825 1.00 11.21 203 LYS A O 10
ATOM 21478 N N . ASP A 1 74 ? 6.466 -78.679 51.762 1.00 21.20 204 ASP A N 10
ATOM 21479 C CA . ASP A 1 74 ? 6.051 -79.911 51.107 1.00 35.35 204 ASP A CA 10
ATOM 21480 C C . ASP A 1 74 ? 7.217 -80.878 50.995 1.00 2.41 204 ASP A C 10
ATOM 21481 O O . ASP A 1 74 ? 8.356 -80.540 51.318 1.00 1.43 204 ASP A O 10
ATOM 21490 N N . ILE A 1 75 ? 6.923 -82.074 50.509 1.00 61.53 205 ILE A N 10
ATOM 21491 C CA . ILE A 1 75 ? 7.930 -83.117 50.338 1.00 12.02 205 ILE A CA 10
ATOM 21492 C C . ILE A 1 75 ? 8.982 -82.693 49.311 1.00 2.41 205 ILE A C 10
ATOM 21493 O O . ILE A 1 75 ? 10.142 -83.090 49.391 1.00 10.11 205 ILE A O 10
ATOM 21509 N N . ASP A 1 76 ? 8.578 -81.855 48.368 1.00 14.21 206 ASP A N 10
ATOM 21510 C CA . ASP A 1 76 ? 9.490 -81.362 47.342 1.00 22.22 206 ASP A CA 10
ATOM 21511 C C . ASP A 1 76 ? 10.345 -80.225 47.899 1.00 31.53 206 ASP A C 10
ATOM 21512 O O . ASP A 1 76 ? 11.368 -79.854 47.324 1.00 21.22 206 ASP A O 10
ATOM 21521 N N . GLY A 1 77 ? 9.939 -79.707 49.049 1.00 33.03 207 GLY A N 10
ATOM 21522 C CA . GLY A 1 77 ? 10.602 -78.551 49.614 1.00 43.43 207 GLY A CA 10
ATOM 21523 C C . GLY A 1 77 ? 10.006 -77.260 49.092 1.00 34.11 207 GLY A C 10
ATOM 21524 O O . GLY A 1 77 ? 10.720 -76.286 48.853 1.00 21.35 207 GLY A O 10
ATOM 21528 N N . ASN A 1 78 ? 8.696 -77.263 48.903 1.00 44.11 208 ASN A N 10
ATOM 21529 C CA . ASN A 1 78 ? 7.987 -76.105 48.371 1.00 3.11 208 ASN A CA 10
ATOM 21530 C C . ASN A 1 78 ? 7.162 -75.428 49.459 1.00 62.51 208 ASN A C 10
ATOM 21531 O O . ASN A 1 78 ? 6.943 -76.004 50.5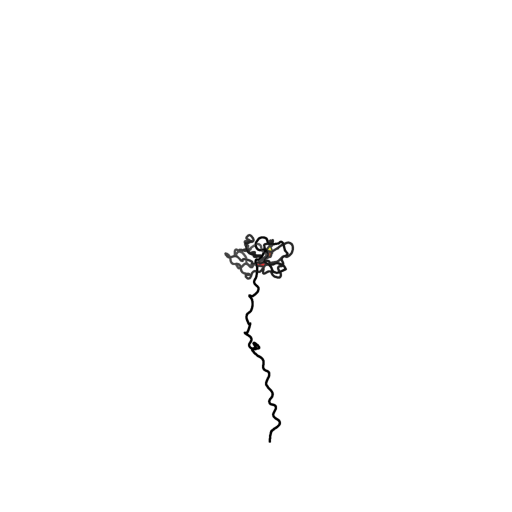29 1.00 2.41 208 ASN A O 10
ATOM 21542 N N . PRO A 1 79 ? 6.734 -74.176 49.214 1.00 74.41 209 PRO A N 10
ATOM 21543 C CA . PRO A 1 79 ? 5.866 -73.441 50.135 1.00 32.03 209 PRO A CA 10
ATOM 21544 C C . PRO A 1 79 ? 4.440 -73.983 50.169 1.00 24.13 209 PRO A C 10
ATOM 21545 O O . PRO A 1 79 ? 3.675 -73.808 49.219 1.00 54.21 209 PRO A O 10
ATOM 21556 N N . VAL A 1 80 ? 4.097 -74.632 51.273 1.00 40.44 210 VAL A N 10
ATOM 21557 C CA . VAL A 1 80 ? 2.754 -75.156 51.478 1.00 74.25 210 VAL A CA 10
ATOM 21558 C C . VAL A 1 80 ? 1.720 -74.035 51.510 1.00 1.14 210 VAL A C 10
ATOM 21559 O O . VAL A 1 80 ? 1.947 -72.982 52.111 1.00 42.34 210 VAL A O 10
ATOM 21572 N N . ASN A 1 81 ? 0.598 -74.270 50.840 1.00 12.04 211 ASN A N 10
ATOM 21573 C CA . ASN A 1 81 ? -0.553 -73.380 50.928 1.00 44.44 211 ASN A CA 10
ATOM 21574 C C . ASN A 1 81 ? -0.975 -73.248 52.388 1.00 52.30 211 ASN A C 10
ATOM 21575 O O . ASN A 1 81 ? -0.927 -72.162 52.964 1.00 73.03 211 ASN A O 10
ATOM 21586 N N . GLU A 1 82 ? -1.353 -74.381 52.974 1.00 41.22 212 GLU A N 10
ATOM 21587 C CA . GLU A 1 82 ? -1.711 -74.463 54.385 1.00 41.33 212 GLU A CA 10
ATOM 21588 C C . GLU A 1 82 ? -2.135 -75.886 54.727 1.00 13.23 212 GLU A C 10
ATOM 21589 O O . GLU A 1 82 ? -2.577 -76.641 53.857 1.00 14.01 212 GLU A O 10
ATOM 21601 N N . VAL A 1 83 ? -1.988 -76.248 55.992 1.00 64.54 213 VAL A N 10
ATOM 21602 C CA . VAL A 1 83 ? -2.319 -77.579 56.459 1.00 11.42 213 VAL A CA 10
ATOM 21603 C C . VAL A 1 83 ? -3.400 -77.502 57.524 1.00 50.15 213 VAL A C 10
ATOM 21604 O O . VAL A 1 83 ? -3.823 -76.416 57.924 1.00 32.14 213 VAL A O 10
ATOM 21617 N N . HIS A 1 84 ? -3.846 -78.655 57.970 1.00 14.44 214 HIS A N 10
ATOM 21618 C CA . HIS A 1 84 ? -4.817 -78.732 59.042 1.00 2.54 214 HIS A CA 10
ATOM 21619 C C . HIS A 1 84 ? -4.093 -78.796 60.380 1.00 45.21 214 HIS A C 10
ATOM 21620 O O . HIS A 1 84 ? -3.252 -79.661 60.583 1.00 25.24 214 HIS A O 10
ATOM 21635 N N . ILE A 1 85 ? -4.399 -77.872 61.273 1.00 21.22 215 ILE A N 10
ATOM 21636 C CA . ILE A 1 85 ? -3.815 -77.895 62.606 1.00 73.41 215 ILE A CA 10
ATOM 21637 C C . ILE A 1 85 ? -4.914 -77.885 63.661 1.00 2.41 215 ILE A C 10
ATOM 21638 O O . ILE A 1 85 ? -5.768 -77.002 63.674 1.00 64.12 215 ILE A O 10
ATOM 21654 N N . ASN A 1 86 ? -4.900 -78.890 64.522 1.00 51.50 216 ASN A N 10
ATOM 21655 C CA . ASN A 1 86 ? -5.909 -79.022 65.561 1.00 4.35 216 ASN A CA 10
ATOM 21656 C C . ASN A 1 86 ? -5.312 -78.713 66.926 1.00 52.20 216 ASN A C 10
ATOM 21657 O O . ASN A 1 86 ? -4.132 -78.967 67.169 1.00 71.02 216 ASN A O 10
ATOM 21668 N N . LYS A 1 87 ? -6.132 -78.181 67.814 1.00 23.33 217 LYS A N 10
ATOM 21669 C CA . LYS A 1 87 ? -5.716 -77.921 69.177 1.00 63.02 217 LYS A CA 10
ATOM 21670 C C . LYS A 1 87 ? -5.926 -79.152 70.047 1.00 44.54 217 LYS A C 10
ATOM 21671 O O . LYS A 1 87 ? -7.049 -79.459 70.449 1.00 34.53 217 LYS A O 10
ATOM 21690 N N . THR A 1 88 ? -4.849 -79.861 70.313 1.00 22.21 218 THR A N 10
ATOM 21691 C CA . THR A 1 88 ? -4.897 -81.026 71.172 1.00 42.40 218 THR A CA 10
ATOM 21692 C C . THR A 1 88 ? -3.983 -80.820 72.374 1.00 0.12 218 THR A C 10
ATOM 21693 O O . THR A 1 88 ? -2.776 -81.015 72.292 1.00 74.12 218 THR A O 10
ATOM 21704 N N . VAL A 1 89 ? -4.557 -80.385 73.481 1.00 30.43 219 VAL A N 10
ATOM 21705 C CA . VAL A 1 89 ? -3.766 -80.041 74.650 1.00 13.30 219 VAL A CA 10
ATOM 21706 C C . VAL A 1 89 ? -3.811 -81.141 75.708 1.00 50.34 219 VAL A C 10
ATOM 21707 O O . VAL A 1 89 ? -4.829 -81.808 75.894 1.00 44.04 219 VAL A O 10
ATOM 21720 N N . ALA A 1 90 ? -2.688 -81.332 76.386 1.00 22.04 220 ALA A N 10
ATOM 21721 C CA . ALA A 1 90 ? -2.587 -82.304 77.467 1.00 73.32 220 ALA A CA 10
ATOM 21722 C C . ALA A 1 90 ? -2.033 -81.630 78.716 1.00 51.31 220 ALA A C 10
ATOM 21723 O O . ALA A 1 90 ? -0.958 -81.029 78.682 1.00 53.24 220 ALA A O 10
ATOM 21730 N N . ARG A 1 91 ? -2.772 -81.713 79.811 1.00 23.42 221 ARG A N 10
ATOM 21731 C CA . ARG A 1 91 ? -2.402 -81.010 81.033 1.00 21.14 221 ARG A CA 10
ATOM 21732 C C . ARG A 1 91 ? -2.225 -81.985 82.193 1.00 3.02 221 ARG A C 10
ATOM 21733 O O . ARG A 1 91 ? -2.832 -83.057 82.214 1.00 53.13 221 ARG A O 10
ATOM 21754 N N . GLU A 1 92 ? -1.386 -81.615 83.150 1.00 13.41 222 GLU A N 10
ATOM 21755 C CA . GLU A 1 92 ? -1.190 -82.418 84.343 1.00 33.24 222 GLU A CA 10
ATOM 21756 C C . GLU A 1 92 ? -1.681 -81.663 85.574 1.00 63.45 222 GLU A C 10
ATOM 21757 O O . GLU A 1 92 ? -2.444 -82.192 86.383 1.00 10.02 222 GLU A O 10
ATOM 21769 N N . ASN A 1 93 ? -1.263 -80.410 85.694 1.00 64.21 223 ASN A N 10
ATOM 21770 C CA . ASN A 1 93 ? -1.618 -79.590 86.846 1.00 10.51 223 ASN A CA 10
ATOM 21771 C C . ASN A 1 93 ? -2.645 -78.542 86.436 1.00 3.41 223 ASN A C 10
ATOM 21772 O O . ASN A 1 93 ? -2.411 -77.753 85.518 1.00 25.30 223 ASN A O 10
ATOM 21783 N N . LEU A 1 94 ? -3.777 -78.533 87.129 1.00 73.54 224 LEU A N 10
ATOM 21784 C CA . LEU A 1 94 ? -4.878 -77.635 86.799 1.00 23.13 224 LEU A CA 10
ATOM 21785 C C . LEU A 1 94 ? -4.573 -76.198 87.219 1.00 75.50 224 LEU A C 10
ATOM 21786 O O . LEU A 1 94 ? -5.267 -75.269 86.812 1.00 44.25 224 LEU A O 10
ATOM 21802 N N . LYS A 1 95 ? -3.529 -76.023 88.025 1.00 3.11 225 LYS A N 10
ATOM 21803 C CA . LYS A 1 95 ? -3.123 -74.699 88.493 1.00 43.12 225 LYS A CA 10
ATOM 21804 C C . LYS A 1 95 ? -2.556 -73.854 87.358 1.00 65.13 225 LYS A C 10
ATOM 21805 O O . LYS A 1 95 ? -2.243 -72.676 87.546 1.00 51.44 225 LYS A O 10
ATOM 21824 N N . GLY A 1 96 ? -2.403 -74.461 86.193 1.00 52.43 226 GLY A N 10
ATOM 21825 C CA . GLY A 1 96 ? -1.848 -73.758 85.060 1.00 31.33 226 GLY A CA 10
ATOM 21826 C C . GLY A 1 96 ? -2.854 -72.859 84.383 1.00 1.12 226 GLY A C 10
ATOM 21827 O O . GLY A 1 96 ? -3.728 -73.332 83.660 1.00 12.02 226 GLY A O 10
ATOM 21831 N N . LEU A 1 97 ? -2.741 -71.564 84.632 1.00 63.32 227 LEU A N 10
ATOM 21832 C CA . LEU A 1 97 ? -3.568 -70.591 83.945 1.00 1.31 227 LEU A CA 10
ATOM 21833 C C . LEU A 1 97 ? -2.939 -70.260 82.603 1.00 33.52 227 LEU A C 10
ATOM 21834 O O . LEU A 1 97 ? -2.006 -69.454 82.525 1.00 63.01 227 LEU A O 10
ATOM 21850 N N . TRP A 1 98 ? -3.417 -70.918 81.566 1.00 62.22 228 TRP A N 10
ATOM 21851 C CA . TRP A 1 98 ? -2.896 -70.712 80.229 1.00 3.02 228 TRP A CA 10
ATOM 21852 C C . TRP A 1 98 ? -3.932 -69.990 79.382 1.00 75.24 228 TRP A C 10
ATOM 21853 O O . TRP A 1 98 ? -5.107 -70.363 79.372 1.00 24.02 228 TRP A O 10
ATOM 21874 N N . ASP A 1 99 ? -3.502 -68.946 78.697 1.00 54.13 229 ASP A N 10
ATOM 21875 C CA . ASP A 1 99 ? -4.384 -68.189 77.820 1.00 43.11 229 ASP A CA 10
ATOM 21876 C C . ASP A 1 99 ? -4.090 -68.502 76.363 1.00 10.44 229 ASP A C 10
ATOM 21877 O O . ASP A 1 99 ? -3.037 -68.137 75.831 1.00 45.31 229 ASP A O 10
ATOM 21886 N N . TYR A 1 100 ? -5.028 -69.176 75.722 1.00 40.12 230 TYR A N 10
ATOM 21887 C CA . TYR A 1 100 ? -4.875 -69.566 74.330 1.00 22.02 230 TYR A CA 10
ATOM 21888 C C . TYR A 1 100 ? -5.721 -68.667 73.440 1.00 73.34 230 TYR A C 10
ATOM 21889 O O . TYR A 1 100 ? -6.918 -68.508 73.675 1.00 54.11 230 TYR A O 10
ATOM 21907 N N . GLY A 1 101 ? -5.103 -68.091 72.426 1.00 72.22 231 GLY A N 10
ATOM 21908 C CA . GLY A 1 101 ? -5.838 -67.259 71.500 1.00 22.15 231 GLY A CA 10
ATOM 21909 C C . GLY A 1 101 ? -6.115 -67.981 70.199 1.00 2.30 231 GLY A C 10
ATOM 21910 O O . GLY A 1 101 ? -5.772 -69.160 70.057 1.00 55.41 231 GLY A O 10
ATOM 21914 N N . PRO A 1 102 ? -6.747 -67.305 69.230 1.00 75.53 232 PRO A N 10
ATOM 21915 C CA . PRO A 1 102 ? -7.003 -67.874 67.911 1.00 14.33 232 PRO A CA 10
ATOM 21916 C C . PRO A 1 102 ? -5.713 -68.025 67.115 1.00 14.40 232 PRO A C 10
ATOM 21917 O O . PRO A 1 102 ? -4.832 -67.165 67.179 1.00 13.21 232 PRO A O 10
ATOM 21928 N N . LEU A 1 103 ? -5.594 -69.122 66.380 1.00 64.44 233 LEU A N 10
ATOM 21929 C CA . LEU A 1 103 ? -4.401 -69.372 65.587 1.00 54.40 233 LEU A CA 10
ATOM 21930 C C . LEU A 1 103 ? -4.295 -68.362 64.454 1.00 24.21 233 LEU A C 10
ATOM 21931 O O . LEU A 1 103 ? -5.200 -68.236 63.627 1.00 15.35 233 LEU A O 10
ATOM 21947 N N . LYS A 1 104 ? -3.188 -67.641 64.422 1.00 75.41 234 LYS A N 10
ATOM 21948 C CA . LYS A 1 104 ? -2.968 -66.640 63.403 1.00 33.42 234 LYS A CA 10
ATOM 21949 C C . LYS A 1 104 ? -2.354 -67.281 62.164 1.00 24.14 234 LYS A C 10
ATOM 21950 O O . LYS A 1 104 ? -1.230 -67.799 62.195 1.00 72.21 234 LYS A O 10
ATOM 21969 N N . LYS A 1 105 ? -3.118 -67.252 61.082 1.00 15.23 235 LYS A N 10
ATOM 21970 C CA . LYS A 1 105 ? -2.699 -67.840 59.825 1.00 74.42 235 LYS A CA 10
ATOM 21971 C C . LYS A 1 105 ? -2.360 -66.731 58.843 1.00 45.42 235 LYS A C 10
ATOM 21972 O O . LYS A 1 105 ? -3.223 -65.942 58.459 1.00 14.12 235 LYS A O 10
ATOM 21991 N N . GLU A 1 106 ? -1.101 -66.667 58.456 1.00 41.11 236 GLU A N 10
ATOM 21992 C CA . GLU A 1 106 ? -0.620 -65.606 57.590 1.00 51.44 236 GLU A CA 10
ATOM 21993 C C . GLU A 1 106 ? -0.466 -66.131 56.159 1.00 22.13 236 GLU A C 10
ATOM 21994 O O . GLU A 1 106 ? -0.418 -67.341 55.945 1.00 13.23 236 GLU A O 10
ATOM 22006 N N . ASN A 1 107 ? -0.399 -65.220 55.193 1.00 72.41 237 ASN A N 10
ATOM 22007 C CA . ASN A 1 107 ? -0.275 -65.579 53.773 1.00 34.01 237 ASN A CA 10
ATOM 22008 C C . ASN A 1 107 ? 1.133 -66.028 53.422 1.00 62.44 237 ASN A C 10
ATOM 22009 O O . ASN A 1 107 ? 1.715 -65.599 52.422 1.00 23.24 237 ASN A O 10
ATOM 22020 N N . VAL A 1 108 ? 1.656 -66.926 54.218 1.00 14.22 238 VAL A N 10
ATOM 22021 C CA . VAL A 1 108 ? 3.017 -67.367 54.066 1.00 32.33 238 VAL A CA 10
ATOM 22022 C C . VAL A 1 108 ? 3.080 -68.885 53.915 1.00 42.23 238 VAL A C 10
ATOM 22023 O O . VAL A 1 108 ? 2.109 -69.574 54.227 1.00 44.43 238 VAL A O 10
ATOM 22036 N N . PRO A 1 109 ? 4.217 -69.423 53.428 1.00 73.15 239 PRO A N 10
ATOM 22037 C CA . PRO A 1 109 ? 4.387 -70.864 53.190 1.00 1.55 239 PRO A CA 10
ATOM 22038 C C . PRO A 1 109 ? 4.219 -71.718 54.446 1.00 71.55 239 PRO A C 10
ATOM 22039 O O . PRO A 1 109 ? 5.191 -72.015 55.146 1.00 15.41 239 PRO A O 10
ATOM 22050 N N . GLY A 1 110 ? 2.982 -72.108 54.705 1.00 55.53 240 GLY A N 10
ATOM 22051 C CA . GLY A 1 110 ? 2.662 -72.949 55.845 1.00 32.44 240 GLY A CA 10
ATOM 22052 C C . GLY A 1 110 ? 3.133 -72.378 57.173 1.00 34.24 240 GLY A C 10
ATOM 22053 O O . GLY A 1 110 ? 3.426 -73.126 58.099 1.00 10.11 240 GLY A O 10
ATOM 22057 N N . LYS A 1 111 ? 3.217 -71.060 57.270 1.00 51.00 241 LYS A N 10
ATOM 22058 C CA . LYS A 1 111 ? 3.667 -70.423 58.500 1.00 41.31 241 LYS A CA 10
ATOM 22059 C C . LYS A 1 111 ? 2.487 -70.076 59.398 1.00 4.02 241 LYS A C 10
ATOM 22060 O O . LYS A 1 111 ? 1.618 -69.277 59.035 1.00 62.50 241 LYS A O 10
ATOM 22079 N N . TYR A 1 112 ? 2.459 -70.692 60.564 1.00 64.14 242 TYR A N 10
ATOM 22080 C CA . TYR A 1 112 ? 1.432 -70.427 61.552 1.00 21.33 242 TYR A CA 10
ATOM 22081 C C . TYR A 1 112 ? 2.044 -69.808 62.782 1.00 24.53 242 TYR A C 10
ATOM 22082 O O . TYR A 1 112 ? 3.164 -70.146 63.171 1.00 31.23 242 TYR A O 10
ATOM 22100 N N . THR A 1 113 ? 1.314 -68.899 63.387 1.00 44.12 243 THR A N 10
ATOM 22101 C CA . THR A 1 113 ? 1.775 -68.250 64.591 1.00 41.22 243 THR A CA 10
ATOM 22102 C C . THR A 1 113 ? 0.618 -68.026 65.551 1.00 52.05 243 THR A C 10
ATOM 22103 O O . THR A 1 113 ? -0.456 -67.598 65.151 1.00 52.52 243 THR A O 10
ATOM 22114 N N . GLN A 1 114 ? 0.826 -68.356 66.806 1.00 11.41 244 GLN A N 10
ATOM 22115 C CA . GLN A 1 114 ? -0.174 -68.114 67.825 1.00 4.13 244 GLN A CA 10
ATOM 22116 C C . GLN A 1 114 ? 0.545 -67.725 69.109 1.00 22.42 244 GLN A C 10
ATOM 22117 O O . GLN A 1 114 ? 1.396 -68.467 69.598 1.00 52.34 244 GLN A O 10
ATOM 22131 N N . VAL A 1 115 ? 0.235 -66.548 69.626 1.00 21.12 245 VAL A N 10
ATOM 22132 C CA . VAL A 1 115 ? 0.888 -66.054 70.824 1.00 53.13 245 VAL A CA 10
ATOM 22133 C C . VAL A 1 115 ? 0.200 -66.574 72.083 1.00 44.22 245 VAL A C 10
ATOM 22134 O O . VAL A 1 115 ? -0.817 -66.038 72.531 1.00 61.53 245 VAL A O 10
ATOM 22147 N N . ILE A 1 116 ? 0.748 -67.642 72.635 1.00 0.53 246 ILE A N 10
ATOM 22148 C CA . ILE A 1 116 ? 0.218 -68.220 73.856 1.00 15.24 246 ILE A CA 10
ATOM 22149 C C . ILE A 1 116 ? 0.567 -67.325 75.032 1.00 11.03 246 ILE A C 10
ATOM 22150 O O . ILE A 1 116 ? 1.741 -67.060 75.296 1.00 3.14 246 ILE A O 10
ATOM 22166 N N . THR A 1 117 ? -0.446 -66.849 75.722 1.00 13.42 247 THR A N 10
ATOM 22167 C CA . THR A 1 117 ? -0.238 -66.003 76.876 1.00 14.21 247 THR A CA 10
ATOM 22168 C C . THR A 1 117 ? -0.413 -66.834 78.136 1.00 12.44 247 THR A C 10
ATOM 22169 O O . THR A 1 117 ? -1.223 -67.751 78.167 1.00 14.31 247 THR A O 10
ATOM 22180 N N . TYR A 1 118 ? 0.376 -66.563 79.156 1.00 20.22 248 TYR A N 10
ATOM 22181 C CA . TYR A 1 118 ? 0.313 -67.353 80.371 1.00 54.22 248 TYR A CA 10
ATOM 22182 C C . TYR A 1 118 ? -0.046 -66.453 81.544 1.00 4.05 248 TYR A C 10
ATOM 22183 O O . TYR A 1 118 ? 0.012 -65.228 81.432 1.00 62.32 248 TYR A O 10
ATOM 22201 N N . ARG A 1 119 ? -0.422 -67.052 82.663 1.00 2.04 249 ARG A N 10
ATOM 22202 C CA . ARG A 1 119 ? -0.579 -66.295 83.895 1.00 74.44 249 ARG A CA 10
ATOM 22203 C C . ARG A 1 119 ? 0.455 -66.718 84.937 1.00 1.33 249 ARG A C 10
ATOM 22204 O O . ARG A 1 119 ? 0.393 -66.287 86.081 1.00 14.12 249 ARG A O 10
ATOM 22225 N N . GLY A 1 120 ? 1.385 -67.592 84.541 1.00 51.20 250 GLY A N 10
ATOM 22226 C CA . GLY A 1 120 ? 2.503 -67.973 85.411 1.00 74.03 250 GLY A CA 10
ATOM 22227 C C . GLY A 1 120 ? 2.088 -68.671 86.702 1.00 30.13 250 GLY A C 10
ATOM 22228 O O . GLY A 1 120 ? 2.935 -69.041 87.510 1.00 31.23 250 GLY A O 10
ATOM 22232 N N . HIS A 1 121 ? 0.782 -68.832 86.889 1.00 44.23 251 HIS A N 10
ATOM 22233 C CA . HIS A 1 121 ? 0.216 -69.472 88.081 1.00 5.50 251 HIS A CA 10
ATOM 22234 C C . HIS A 1 121 ? 0.819 -70.853 88.332 1.00 51.44 251 HIS A C 10
ATOM 22235 O O . HIS A 1 121 ? 0.900 -71.306 89.470 1.00 22.01 251 HIS A O 10
ATOM 22250 N N . SER A 1 122 ? 1.204 -71.526 87.261 1.00 72.11 252 SER A N 10
ATOM 22251 C CA . SER A 1 122 ? 1.830 -72.837 87.373 1.00 73.12 252 SER A CA 10
ATOM 22252 C C . SER A 1 122 ? 3.139 -72.886 86.591 1.00 42.55 252 SER A C 10
ATOM 22253 O O . SER A 1 122 ? 3.293 -72.205 85.575 1.00 32.02 252 SER A O 10
ATOM 22261 N N . ASN A 1 123 ? 4.081 -73.689 87.077 1.00 61.03 253 ASN A N 10
ATOM 22262 C CA . ASN A 1 123 ? 5.385 -73.829 86.435 1.00 21.44 253 ASN A CA 10
ATOM 22263 C C . ASN A 1 123 ? 5.393 -75.036 85.512 1.00 4.11 253 ASN A C 10
ATOM 22264 O O . ASN A 1 123 ? 6.110 -75.081 84.508 1.00 51.43 253 ASN A O 10
ATOM 22275 N N . GLU A 1 124 ? 4.585 -76.002 85.871 1.00 15.43 254 GLU A N 10
ATOM 22276 C CA . GLU A 1 124 ? 4.437 -77.230 85.093 1.00 63.41 254 GLU A CA 10
ATOM 22277 C C . GLU A 1 124 ? 4.012 -76.912 83.668 1.00 65.21 254 GLU A C 10
ATOM 22278 O O . GLU A 1 124 ? 3.240 -75.981 83.436 1.00 62.50 254 GLU A O 10
ATOM 22290 N N . ARG A 1 125 ? 4.509 -77.691 82.723 1.00 63.24 255 ARG A N 10
ATOM 22291 C CA . ARG A 1 125 ? 4.234 -77.439 81.322 1.00 32.42 255 ARG A CA 10
ATOM 22292 C C . ARG A 1 125 ? 2.854 -77.941 80.962 1.00 61.45 255 ARG A C 10
ATOM 22293 O O . ARG A 1 125 ? 2.292 -78.798 81.645 1.00 41.01 255 ARG A O 10
ATOM 22314 N N . ILE A 1 126 ? 2.310 -77.396 79.903 1.00 1.33 256 ILE A N 10
ATOM 22315 C CA . ILE A 1 126 ? 1.176 -78.001 79.241 1.00 73.43 256 ILE A CA 10
ATOM 22316 C C . ILE A 1 126 ? 1.627 -78.400 77.838 1.00 55.24 256 ILE A C 10
ATOM 22317 O O . ILE A 1 126 ? 2.190 -77.592 77.094 1.00 24.31 256 ILE A O 10
ATOM 22333 N N . ASP A 1 127 ? 1.459 -79.668 77.507 1.00 30.21 257 ASP A N 10
ATOM 22334 C CA . ASP A 1 127 ? 1.965 -80.184 76.246 1.00 62.12 257 ASP A CA 10
ATOM 22335 C C . ASP A 1 127 ? 0.877 -80.140 75.188 1.00 31.23 257 ASP A C 10
ATOM 22336 O O . ASP A 1 127 ? -0.172 -80.762 75.338 1.00 23.11 257 ASP A O 10
ATOM 22345 N N . ILE A 1 128 ? 1.118 -79.386 74.130 1.00 33.34 258 ILE A N 10
ATOM 22346 C CA . ILE A 1 128 ? 0.134 -79.242 73.072 1.00 45.24 258 ILE A CA 10
ATOM 22347 C C . ILE A 1 128 ? 0.543 -80.045 71.850 1.00 62.15 258 ILE A C 10
ATOM 22348 O O . ILE A 1 128 ? 1.570 -79.782 71.221 1.00 11.45 258 ILE A O 10
ATOM 22364 N N . SER A 1 129 ? -0.271 -81.022 71.530 1.00 4.00 259 SER A N 10
ATOM 22365 C CA . SER A 1 129 ? -0.057 -81.857 70.377 1.00 25.03 259 SER A CA 10
ATOM 22366 C C . SER A 1 129 ? -0.825 -81.291 69.187 1.00 21.33 259 SER A C 10
ATOM 22367 O O . SER A 1 129 ? -1.981 -81.645 68.962 1.00 70.45 259 SER A O 10
ATOM 22375 N N . PHE A 1 130 ? -0.202 -80.378 68.455 1.00 22.44 260 PHE A N 10
ATOM 22376 C CA . PHE A 1 130 ? -0.845 -79.792 67.291 1.00 53.35 260 PHE A CA 10
ATOM 22377 C C . PHE A 1 130 ? -1.040 -80.840 66.206 1.00 41.44 260 PHE A C 10
ATOM 22378 O O . PHE A 1 130 ? -0.096 -81.220 65.506 1.00 24.03 260 PHE A O 10
ATOM 22395 N N . LYS A 1 131 ? -2.269 -81.322 66.098 1.00 61.34 261 LYS A N 10
ATOM 22396 C CA . LYS A 1 131 ? -2.603 -82.356 65.137 1.00 10.30 261 LYS A CA 10
ATOM 22397 C C . LYS A 1 131 ? -2.560 -81.788 63.727 1.00 55.43 261 LYS A C 10
ATOM 22398 O O . LYS A 1 131 ? -3.385 -80.953 63.359 1.00 24.45 261 LYS A O 10
ATOM 22417 N N . TYR A 1 132 ? -1.580 -82.234 62.962 1.00 4.42 262 TYR A N 10
ATOM 22418 C CA . TYR A 1 132 ? -1.362 -81.743 61.611 1.00 32.34 262 TYR A CA 10
ATOM 22419 C C . TYR A 1 132 ? -2.306 -82.416 60.621 1.00 25.10 262 TYR A C 10
ATOM 22420 O O . TYR A 1 132 ? -3.416 -82.820 60.977 1.00 44.43 262 TYR A O 10
ATOM 22438 N N . ALA A 1 133 ? -1.862 -82.516 59.372 1.00 4.44 263 ALA A N 10
ATOM 22439 C CA . ALA A 1 133 ? -2.656 -83.128 58.322 1.00 13.25 263 ALA A CA 10
ATOM 22440 C C . ALA A 1 133 ? -2.937 -84.590 58.648 1.00 1.23 263 ALA A C 10
ATOM 22441 O O . ALA A 1 133 ? -2.317 -85.162 59.549 1.00 71.51 263 ALA A O 10
ATOM 22448 N N . MET A 1 134 ? -3.850 -85.201 57.906 1.00 33.22 264 MET A N 10
ATOM 22449 C CA . MET A 1 134 ? -4.225 -86.595 58.134 1.00 0.10 264 MET A CA 10
ATOM 22450 C C . MET A 1 134 ? -3.133 -87.525 57.622 1.00 3.51 264 MET A C 10
ATOM 22451 O O . MET A 1 134 ? -3.377 -88.417 56.813 1.00 22.20 264 MET A O 10
ATOM 22465 N N . SER A 1 135 ? -1.923 -87.292 58.096 1.00 13.31 265 SER A N 10
ATOM 22466 C CA . SER A 1 135 ? -0.760 -88.004 57.643 1.00 2.32 265 SER A CA 10
ATOM 22467 C C . SER A 1 135 ? 0.290 -88.050 58.755 1.00 44.10 265 SER A C 10
ATOM 22468 O O . SER A 1 135 ? 0.847 -89.103 59.060 1.00 63.15 265 SER A O 10
ATOM 22476 N N . PHE A 1 136 ? 0.533 -86.897 59.371 1.00 33.15 266 PHE A N 10
ATOM 22477 C CA . PHE A 1 136 ? 1.507 -86.777 60.450 1.00 14.42 266 PHE A CA 10
ATOM 22478 C C . PHE A 1 136 ? 1.041 -85.729 61.448 1.00 1.02 266 PHE A C 10
ATOM 22479 O O . PHE A 1 136 ? 0.163 -84.932 61.134 1.00 12.20 266 PHE A O 10
ATOM 22496 N N . THR A 1 137 ? 1.612 -85.734 62.644 1.00 32.32 267 THR A N 10
ATOM 22497 C CA . THR A 1 137 ? 1.241 -84.765 63.666 1.00 64.51 267 THR A CA 10
ATOM 22498 C C . THR A 1 137 ? 2.482 -84.181 64.335 1.00 12.23 267 THR A C 10
ATOM 22499 O O . THR A 1 137 ? 3.567 -84.763 64.266 1.00 21.13 267 THR A O 10
ATOM 22510 N N . LYS A 1 138 ? 2.325 -83.029 64.970 1.00 11.30 268 LYS A N 10
ATOM 22511 C CA . LYS A 1 138 ? 3.417 -82.406 65.698 1.00 31.13 268 LYS A CA 10
ATOM 22512 C C . LYS A 1 138 ? 3.010 -82.189 67.150 1.00 32.53 268 LYS A C 10
ATOM 22513 O O . LYS A 1 138 ? 1.831 -82.235 67.489 1.00 60.00 268 LYS A O 10
ATOM 22532 N N . GLU A 1 139 ? 3.991 -81.971 67.998 1.00 53.11 269 GLU A N 10
ATOM 22533 C CA . GLU A 1 139 ? 3.745 -81.705 69.401 1.00 65.20 269 GLU A CA 10
ATOM 22534 C C . GLU A 1 139 ? 4.767 -80.703 69.914 1.00 24.13 269 GLU A C 10
ATOM 22535 O O . GLU A 1 139 ? 5.931 -80.737 69.508 1.00 21.04 269 GLU A O 10
ATOM 22547 N N . ILE A 1 140 ? 4.324 -79.804 70.777 1.00 52.30 270 ILE A N 10
ATOM 22548 C CA . ILE A 1 140 ? 5.176 -78.747 71.298 1.00 22.40 270 ILE A CA 10
ATOM 22549 C C . ILE A 1 140 ? 4.975 -78.568 72.797 1.00 12.43 270 ILE A C 10
ATOM 22550 O O . ILE A 1 140 ? 4.014 -79.088 73.370 1.00 72.42 270 ILE A O 10
ATOM 22566 N N . SER A 1 141 ? 5.875 -77.827 73.422 1.00 71.50 271 SER A N 10
ATOM 22567 C CA . SER A 1 141 ? 5.860 -77.659 74.862 1.00 1.54 271 SER A CA 10
ATOM 22568 C C . SER A 1 141 ? 5.525 -76.229 75.264 1.00 33.14 271 SER A C 10
ATOM 22569 O O . SER A 1 141 ? 6.181 -75.277 74.843 1.00 41.33 271 SER A O 10
ATOM 22577 N N . ILE A 1 142 ? 4.486 -76.089 76.073 1.00 22.31 272 ILE A N 10
ATOM 22578 C CA . ILE A 1 142 ? 4.104 -74.800 76.618 1.00 40.11 272 ILE A CA 10
ATOM 22579 C C . ILE A 1 142 ? 4.443 -74.750 78.107 1.00 71.52 272 ILE A C 10
ATOM 22580 O O . ILE A 1 142 ? 3.764 -75.359 78.933 1.00 2.22 272 ILE A O 10
ATOM 22596 N N . ARG A 1 143 ? 5.519 -74.052 78.442 1.00 72.31 273 ARG A N 10
ATOM 22597 C CA . ARG A 1 143 ? 6.020 -74.026 79.811 1.00 43.43 273 ARG A CA 10
ATOM 22598 C C . ARG A 1 143 ? 6.031 -72.612 80.380 1.00 54.25 273 ARG A C 10
ATOM 22599 O O . ARG A 1 143 ? 6.651 -71.707 79.819 1.00 60.21 273 ARG A O 10
ATOM 22620 N N . GLY A 1 144 ? 5.336 -72.440 81.495 1.00 52.24 274 GLY A N 10
ATOM 22621 C CA . GLY A 1 144 ? 5.276 -71.150 82.149 1.00 31.41 274 GLY A CA 10
ATOM 22622 C C . GLY A 1 144 ? 6.404 -70.939 83.129 1.00 55.31 274 GLY A C 10
ATOM 22623 O O . GLY A 1 144 ? 6.993 -71.897 83.632 1.00 2.01 274 GLY A O 10
ATOM 22627 N N . ARG A 1 145 ? 6.705 -69.679 83.395 1.00 14.10 275 ARG A N 10
ATOM 22628 C CA . ARG A 1 145 ? 7.745 -69.328 84.343 1.00 64.42 275 ARG A CA 10
ATOM 22629 C C . ARG A 1 145 ? 7.135 -68.908 85.671 1.00 1.21 275 ARG A C 10
ATOM 22630 O O . ARG A 1 145 ? 6.534 -67.839 85.777 1.00 3.31 275 ARG A O 10
ATOM 22651 N N . LEU A 1 146 ? 7.266 -69.762 86.663 1.00 14.13 276 LEU A N 10
ATOM 22652 C CA . LEU A 1 146 ? 6.849 -69.428 88.013 1.00 63.30 276 LEU A CA 10
ATOM 22653 C C . LEU A 1 146 ? 8.085 -69.066 88.827 1.00 60.00 276 LEU A C 10
ATOM 22654 O O . LEU A 1 146 ? 8.277 -67.870 89.127 1.00 44.24 276 LEU A O 10
#

B-factor: mean 37.84, std 23.25, range [0.01, 75.53]

Foldseek 3Di:
DDPPDDDDDDDDDDDPVCPDDDDDDDDDDDDDDDDECPVHHDPAAWDCVLPDWAWDDQEADQPFFTKTWGATARPVRHQAQEKAWDWDKADDDPQWAKAWDDWDDDRTRHTIITTIHTPLSDQDKMKTWTQIHPPDTRIYIHGYHD